Protein AF-0000000084468094 (afdb_homodimer)

pLDDT: mean 79.99, std 20.19, range [19.48, 97.88]

Nearest PDB structures (foldseek):
  4k6j-assembly2_B  TM=1.773E-01  e=1.301E+00  Homo sapiens
  2wh0-assembly2_D  TM=3.774E-01  e=9.631E+00  Homo sapiens
  3zyl-assembly1_A  TM=2.921E-01  e=5.005E+00  Rattus norvegicus
  4k6j-assembly2_B  TM=1.786E-01  e=8.596E-01  Homo sapiens
  3zyl-assembly1_B  TM=3.057E-01  e=5.508E+00  Rattus norvegicus

Structure (mmCIF, N/CA/C/O backbone):
data_AF-0000000084468094-model_v1
#
loop_
_entity.id
_entity.type
_entity.pdbx_description
1 polymer 'Transcription factor domain-containing protein'
#
loop_
_atom_site.group_PDB
_atom_site.id
_atom_site.type_symbol
_atom_site.label_atom_id
_atom_site.label_alt_id
_atom_site.label_comp_id
_atom_site.label_asym_id
_atom_site.label_entity_id
_atom_site.label_seq_id
_atom_site.pdbx_PDB_ins_code
_atom_site.Cartn_x
_atom_site.Cartn_y
_atom_site.Cartn_z
_atom_site.occupancy
_atom_site.B_iso_or_equiv
_atom_site.auth_seq_id
_atom_site.auth_comp_id
_atom_site.auth_asym_id
_atom_site.auth_atom_id
_atom_site.pdbx_PDB_model_num
ATOM 1 N N . MET A 1 1 ? 12.016 -6.793 53.281 1 19.95 1 MET A N 1
ATOM 2 C CA . MET A 1 1 ? 12.383 -5.473 53.781 1 19.95 1 MET A CA 1
ATOM 3 C C . MET A 1 1 ? 13.375 -4.785 52.844 1 19.95 1 MET A C 1
ATOM 5 O O . MET A 1 1 ? 14.57 -5.082 52.875 1 19.95 1 MET A O 1
ATOM 9 N N . PHE A 1 2 ? 13.125 -4.801 51.562 1 24.53 2 PHE A N 1
ATOM 10 C CA . PHE A 1 2 ? 13.961 -4.852 50.375 1 24.53 2 PHE A CA 1
ATOM 11 C C . PHE A 1 2 ? 14.703 -3.537 50.156 1 24.53 2 PHE A C 1
ATOM 13 O O . PHE A 1 2 ? 14.086 -2.469 50.156 1 24.53 2 PHE A O 1
ATOM 20 N N . GLU A 1 3 ? 15.898 -3.402 50.688 1 22.02 3 GLU A N 1
ATOM 21 C CA . GLU A 1 3 ? 16.781 -2.295 51 1 22.02 3 GLU A CA 1
ATOM 22 C C . GLU A 1 3 ? 17.156 -1.493 49.75 1 22.02 3 GLU A C 1
ATOM 24 O O . GLU A 1 3 ? 17.562 -2.064 48.75 1 22.02 3 GLU A O 1
ATOM 29 N N . LEU A 1 4 ? 16.625 -0.221 49.625 1 23.08 4 LEU A N 1
ATOM 30 C CA . LEU A 1 4 ? 16.484 0.855 48.656 1 23.08 4 LEU A CA 1
ATOM 31 C C . LEU A 1 4 ? 17.844 1.417 48.25 1 23.08 4 LEU A C 1
ATOM 33 O O . LEU A 1 4 ? 18.625 1.805 49.125 1 23.08 4 LEU A O 1
ATOM 37 N N . PRO A 1 5 ? 18.531 0.704 47.281 1 28.08 5 PRO A N 1
ATOM 38 C CA . PRO A 1 5 ? 19.969 1.027 47.281 1 28.08 5 PRO A CA 1
ATOM 39 C C . PRO A 1 5 ? 20.234 2.531 47.312 1 28.08 5 PRO A C 1
ATOM 41 O O . PRO A 1 5 ? 19.359 3.324 46.969 1 28.08 5 PRO A O 1
ATOM 44 N N . PRO A 1 6 ? 21.234 3.008 47.938 1 24.34 6 PRO A N 1
ATOM 45 C CA . PRO A 1 6 ? 21.5 4.371 48.406 1 24.34 6 PRO A CA 1
ATOM 46 C C . PRO A 1 6 ? 21.641 5.367 47.25 1 24.34 6 PRO A C 1
ATOM 48 O O . PRO A 1 6 ? 21.969 4.973 46.125 1 24.34 6 PRO A O 1
ATOM 51 N N . LYS A 1 7 ? 21.203 6.637 47.312 1 21.27 7 LYS A N 1
ATOM 52 C CA . LYS A 1 7 ? 21 7.887 46.562 1 21.27 7 LYS A CA 1
ATOM 53 C C . LYS A 1 7 ? 22.328 8.453 46.094 1 21.27 7 LYS A C 1
ATOM 55 O O . LYS A 1 7 ? 23.156 8.891 46.875 1 21.27 7 LYS A O 1
ATOM 60 N N . ARG A 1 8 ? 23.016 7.785 45.156 1 24.62 8 ARG A N 1
ATOM 61 C CA . ARG A 1 8 ? 24.359 8.328 44.938 1 24.62 8 ARG A CA 1
ATOM 62 C C . ARG A 1 8 ? 24.297 9.828 44.688 1 24.62 8 ARG A C 1
ATOM 64 O O . ARG A 1 8 ? 23.422 10.312 43.938 1 24.62 8 ARG A O 1
ATOM 71 N N . LYS A 1 9 ? 24.891 10.586 45.469 1 23.73 9 LYS A N 1
ATOM 72 C CA . LYS A 1 9 ? 24.938 12.039 45.594 1 23.73 9 LYS A CA 1
ATOM 73 C C . LYS A 1 9 ? 25.375 12.703 44.281 1 23.73 9 LYS A C 1
ATOM 75 O O . LYS A 1 9 ? 26.469 12.43 43.781 1 23.73 9 LYS A O 1
ATOM 80 N N . ARG A 1 10 ? 24.469 12.984 43.375 1 22.33 10 ARG A N 1
ATOM 81 C CA . ARG A 1 10 ? 24.656 13.664 42.094 1 22.33 10 ARG A CA 1
ATOM 82 C C . ARG A 1 10 ? 25.297 15.039 42.281 1 22.33 10 ARG A C 1
ATOM 84 O O . ARG A 1 10 ? 24.766 15.875 43.031 1 22.33 10 ARG A O 1
ATOM 91 N N . GLY A 1 11 ? 26.562 15.039 42.344 1 22.06 11 GLY A N 1
ATOM 92 C CA . GLY A 1 11 ? 27.25 16.297 42.562 1 22.06 11 GLY A CA 1
ATOM 93 C C . GLY A 1 11 ? 26.734 17.422 41.688 1 22.06 11 GLY A C 1
ATOM 94 O O . GLY A 1 11 ? 26.109 17.188 40.656 1 22.06 11 GLY A O 1
ATOM 95 N N . ARG A 1 12 ? 26.531 18.719 42.125 1 23.52 12 ARG A N 1
ATOM 96 C CA . ARG A 1 12 ? 25.938 20.016 41.812 1 23.52 12 ARG A CA 1
ATOM 97 C C . ARG A 1 12 ? 26.562 20.594 40.562 1 23.52 12 ARG A C 1
ATOM 99 O O . ARG A 1 12 ? 27.734 21 40.562 1 23.52 12 ARG A O 1
ATOM 106 N N . SER A 1 13 ? 26.641 19.906 39.5 1 21.83 13 SER A N 1
ATOM 107 C CA . SER A 1 13 ? 27.453 20.625 38.531 1 21.83 13 SER A CA 1
ATOM 108 C C . SER A 1 13 ? 26.906 22.031 38.281 1 21.83 13 SER A C 1
ATOM 110 O O . SER A 1 13 ? 25.688 22.234 38.344 1 21.83 13 SER A O 1
ATOM 112 N N . PRO A 1 14 ? 27.641 23.156 38.25 1 23.16 14 PRO A N 1
ATOM 113 C CA . PRO A 1 14 ? 27.328 24.578 38.188 1 23.16 14 PRO A CA 1
ATOM 114 C C . PRO A 1 14 ? 26.422 24.938 37.031 1 23.16 14 PRO A C 1
ATOM 116 O O . PRO A 1 14 ? 26.406 24.25 36 1 23.16 14 PRO A O 1
ATOM 119 N N . GLY A 1 15 ? 25.188 25.5 37.188 1 20.44 15 GLY A N 1
ATOM 120 C CA . GLY A 1 15 ? 23.953 25.891 36.5 1 20.44 15 GLY A CA 1
ATOM 121 C C . GLY A 1 15 ? 24.172 26.938 35.438 1 20.44 15 GLY A C 1
ATOM 122 O O . GLY A 1 15 ? 24.062 28.141 35.719 1 20.44 15 GLY A O 1
ATOM 123 N N . THR A 1 16 ? 25.234 26.812 34.5 1 22.48 16 THR A N 1
ATOM 124 C CA . THR A 1 16 ? 25.5 28.016 33.719 1 22.48 16 THR A CA 1
ATOM 125 C C . THR A 1 16 ? 24.25 28.422 32.938 1 22.48 16 THR A C 1
ATOM 127 O O . THR A 1 16 ? 23.656 27.625 32.219 1 22.48 16 THR A O 1
ATOM 130 N N . ASP A 1 17 ? 23.406 29.312 33.344 1 20.86 17 ASP A N 1
ATOM 131 C CA . ASP A 1 17 ? 22.172 30.016 33 1 20.86 17 ASP A CA 1
ATOM 132 C C . ASP A 1 17 ? 22.266 30.672 31.641 1 20.86 17 ASP A C 1
ATOM 134 O O . ASP A 1 17 ? 21.469 31.562 31.312 1 20.86 17 ASP A O 1
ATOM 138 N N . ALA A 1 18 ? 23.219 30.438 30.75 1 24.5 18 ALA A N 1
ATOM 139 C CA . ALA A 1 18 ? 23.281 31.469 29.719 1 24.5 18 ALA A CA 1
ATOM 140 C C . ALA A 1 18 ? 22.047 31.406 28.812 1 24.5 18 ALA A C 1
ATOM 142 O O . ALA A 1 18 ? 21.719 30.359 28.266 1 24.5 18 ALA A O 1
ATOM 143 N N . ARG A 1 19 ? 21.109 32.281 28.984 1 27.89 19 ARG A N 1
ATOM 144 C CA . ARG A 1 19 ? 19.859 32.625 28.328 1 27.89 19 ARG A CA 1
ATOM 145 C C . ARG A 1 19 ? 20.062 32.781 26.812 1 27.89 19 ARG A C 1
ATOM 147 O O . ARG A 1 19 ? 20.891 33.562 26.375 1 27.89 19 ARG A O 1
ATOM 154 N N . PRO A 1 20 ? 19.875 31.719 25.984 1 23.8 20 PRO A N 1
ATOM 155 C CA . PRO A 1 20 ? 20.266 31.906 24.578 1 23.8 20 PRO A CA 1
ATOM 156 C C . PRO A 1 20 ? 19.406 32.969 23.875 1 23.8 20 PRO A C 1
ATOM 158 O O . PRO A 1 20 ? 18.188 32.75 23.719 1 23.8 20 PRO A O 1
ATOM 161 N N . SER A 1 21 ? 19.531 34.281 24.031 1 23.2 21 SER A N 1
ATOM 162 C CA . SER A 1 21 ? 18.906 35.469 23.469 1 23.2 21 SER A CA 1
ATOM 163 C C . SER A 1 21 ? 18.906 35.438 21.938 1 23.2 21 SER A C 1
ATOM 165 O O . SER A 1 21 ? 18.484 36.406 21.281 1 23.2 21 SER A O 1
ATOM 167 N N . GLY A 1 22 ? 19.578 34.531 21.281 1 24.81 22 GLY A N 1
ATOM 168 C CA . GLY A 1 22 ? 20.047 34.781 19.922 1 24.81 22 GLY A CA 1
ATOM 169 C C . GLY A 1 22 ? 18.938 34.625 18.875 1 24.81 22 GLY A C 1
ATOM 170 O O . GLY A 1 22 ? 19.219 34.594 17.672 1 24.81 22 GLY A O 1
ATOM 171 N N . VAL A 1 23 ? 17.75 34.469 19.219 1 26.81 23 VAL A N 1
ATOM 172 C CA . VAL A 1 23 ? 16.781 34 18.234 1 26.81 23 VAL A CA 1
ATOM 173 C C . VAL A 1 23 ? 16.359 35.156 17.328 1 26.81 23 VAL A C 1
ATOM 175 O O . VAL A 1 23 ? 15.859 34.938 16.219 1 26.81 23 VAL A O 1
ATOM 178 N N . HIS A 1 24 ? 16.406 36.438 17.734 1 28.69 24 HIS A N 1
ATOM 179 C CA . HIS A 1 24 ? 15.844 37.562 17 1 28.69 24 HIS A CA 1
ATOM 180 C C . HIS A 1 24 ? 16.625 37.844 15.734 1 28.69 24 HIS A C 1
ATOM 182 O O . HIS A 1 24 ? 16.109 38.438 14.781 1 28.69 24 HIS A O 1
ATOM 188 N N . LYS A 1 25 ? 17.906 37.75 15.688 1 34.97 25 LYS A N 1
ATOM 189 C CA . LYS A 1 25 ? 18.844 38.219 14.688 1 34.97 25 LYS A CA 1
ATOM 190 C C . LYS A 1 25 ? 18.859 37.312 13.461 1 34.97 25 LYS A C 1
ATOM 192 O O . LYS A 1 25 ? 19.5 37.625 12.461 1 34.97 25 LYS A O 1
ATOM 197 N N . ARG A 1 26 ? 18.172 36.312 13.469 1 33.91 26 ARG A N 1
ATOM 198 C CA . ARG A 1 26 ? 18.375 35.312 12.453 1 33.91 26 ARG A CA 1
ATOM 199 C C . ARG A 1 26 ? 17.516 35.562 11.219 1 33.91 26 ARG A C 1
ATOM 201 O O . ARG A 1 26 ? 17.922 35.25 10.094 1 33.91 26 ARG A O 1
ATOM 208 N N . GLY A 1 27 ? 16.422 36.156 11.258 1 31.14 27 GLY A N 1
ATOM 209 C CA . GLY A 1 27 ? 15.633 36.531 10.094 1 31.14 27 GLY A CA 1
ATOM 210 C C . GLY A 1 27 ? 16.297 37.562 9.211 1 31.14 27 GLY A C 1
ATOM 211 O O . GLY A 1 27 ? 16.266 37.469 7.984 1 31.14 27 GLY A O 1
ATOM 212 N N . LYS A 1 28 ? 16.891 38.656 9.836 1 37.12 28 LYS A N 1
ATOM 213 C CA . LYS A 1 28 ? 17.578 39.75 9.125 1 37.12 28 LYS A CA 1
ATOM 214 C C . LYS A 1 28 ? 18.781 39.25 8.359 1 37.12 28 LYS A C 1
ATOM 216 O O . LYS A 1 28 ? 19.109 39.75 7.277 1 37.12 28 LYS A O 1
ATOM 221 N N . ARG A 1 29 ? 19.375 38.25 8.852 1 37.09 29 ARG A N 1
ATOM 222 C CA . ARG A 1 29 ? 20.578 37.719 8.227 1 37.09 29 ARG A CA 1
ATOM 223 C C . ARG A 1 29 ? 20.25 36.906 6.973 1 37.09 29 ARG A C 1
ATOM 225 O O . ARG A 1 29 ? 21.016 36.906 6.008 1 37.09 29 ARG A O 1
ATOM 232 N N . ILE A 1 30 ? 19.156 36.25 6.887 1 36.31 30 ILE A N 1
ATOM 233 C CA . ILE A 1 30 ? 18.734 35.531 5.688 1 36.31 30 ILE A CA 1
ATOM 234 C C . ILE A 1 30 ? 18.422 36.531 4.578 1 36.31 30 ILE A C 1
ATOM 236 O O . ILE A 1 30 ? 18.812 36.344 3.426 1 36.31 30 ILE A O 1
ATOM 240 N N . VAL A 1 31 ? 17.766 37.719 4.957 1 36.91 31 VAL A N 1
ATOM 241 C CA . VAL A 1 31 ? 17.5 38.75 3.98 1 36.91 31 VAL A CA 1
ATOM 242 C C . VAL A 1 31 ? 18.812 39.344 3.465 1 36.91 31 VAL A C 1
ATOM 244 O O . VAL A 1 31 ? 18.984 39.531 2.262 1 36.91 31 VAL A O 1
ATOM 247 N N . SER A 1 32 ? 19.734 39.656 4.406 1 37.19 32 SER A N 1
ATOM 248 C CA . SER A 1 32 ? 21.016 40.25 3.994 1 37.19 32 SER A CA 1
ATOM 249 C C . SER A 1 32 ? 21.797 39.281 3.1 1 37.19 32 SER A C 1
ATOM 251 O O . SER A 1 32 ? 22.438 39.719 2.139 1 37.19 32 SER A O 1
ATOM 253 N N . LEU A 1 33 ? 21.703 38.031 3.402 1 34.28 33 LEU A N 1
ATOM 254 C CA . LEU A 1 33 ? 22.438 37.062 2.578 1 34.28 33 LEU A CA 1
ATOM 255 C C . LEU A 1 33 ? 21.812 36.938 1.196 1 34.28 33 LEU A C 1
ATOM 257 O O . LEU A 1 33 ? 22.516 36.906 0.186 1 34.28 33 LEU A O 1
ATOM 261 N N . LEU A 1 34 ? 20.531 36.938 1.156 1 38.03 34 LEU A N 1
ATOM 262 C CA . LEU A 1 34 ? 19.875 36.938 -0.145 1 38.03 34 LEU A CA 1
ATOM 263 C C . LEU A 1 34 ? 20 38.281 -0.847 1 38.03 34 LEU A C 1
ATOM 265 O O . LEU A 1 34 ? 20.156 38.312 -2.068 1 38.03 34 LEU A O 1
ATOM 269 N N . ALA A 1 35 ? 20.062 39.5 -0.058 1 35.47 35 ALA A N 1
ATOM 270 C CA . ALA A 1 35 ? 20.25 40.812 -0.615 1 35.47 35 ALA A CA 1
ATOM 271 C C . ALA A 1 35 ? 21.641 41 -1.218 1 35.47 35 ALA A C 1
ATOM 273 O O . ALA A 1 35 ? 21.812 41.656 -2.23 1 35.47 35 ALA A O 1
ATOM 274 N N . THR A 1 36 ? 22.672 40.562 -0.579 1 36.19 36 THR A N 1
ATOM 275 C CA . THR A 1 36 ? 24.016 40.688 -1.148 1 36.19 36 THR A CA 1
ATOM 276 C C . THR A 1 36 ? 24.094 40.031 -2.516 1 36.19 36 THR A C 1
ATOM 278 O O . THR A 1 36 ? 24.891 40.438 -3.367 1 36.19 36 THR A O 1
ATOM 281 N N . LEU A 1 37 ? 23.297 39.031 -2.627 1 35 37 LEU A N 1
ATOM 282 C CA . LEU A 1 37 ? 23.359 38.344 -3.908 1 35 37 LEU A CA 1
ATOM 283 C C . LEU A 1 37 ? 22.562 39.094 -4.969 1 35 37 LEU A C 1
ATOM 285 O O . LEU A 1 37 ? 22.609 38.719 -6.152 1 35 37 LEU A O 1
ATOM 289 N N . GLN A 1 38 ? 21.719 40.062 -4.477 1 34.34 38 GLN A N 1
ATOM 290 C CA . GLN A 1 38 ? 20.891 40.812 -5.391 1 34.34 38 GLN A CA 1
ATOM 291 C C . GLN A 1 38 ? 21.734 41.75 -6.258 1 34.34 38 GLN A C 1
ATOM 293 O O . GLN A 1 38 ? 21.25 42.281 -7.254 1 34.34 38 GLN A O 1
ATOM 298 N N . ARG A 1 39 ? 22.812 42.25 -5.754 1 34.5 39 ARG A N 1
ATOM 299 C CA . ARG A 1 39 ? 23.344 43.406 -6.453 1 34.5 39 ARG A CA 1
ATOM 300 C C . ARG A 1 39 ? 23.828 43.031 -7.852 1 34.5 39 ARG A C 1
ATOM 302 O O . ARG A 1 39 ? 24.25 43.906 -8.617 1 34.5 39 ARG A O 1
ATOM 309 N N . ALA A 1 40 ? 24.125 41.719 -8.141 1 31.84 40 ALA A N 1
ATOM 310 C CA . ALA A 1 40 ? 24.781 41.875 -9.438 1 31.84 40 ALA A CA 1
ATOM 311 C C . ALA A 1 40 ? 23.781 42.344 -10.5 1 31.84 40 ALA A C 1
ATOM 313 O O . ALA A 1 40 ? 22.578 42.375 -10.258 1 31.84 40 ALA A O 1
ATOM 314 N N . ASP A 1 41 ? 23.891 41.875 -11.945 1 31.17 41 ASP A N 1
ATOM 315 C CA . ASP A 1 41 ? 23.578 42.469 -13.234 1 31.17 41 ASP A CA 1
ATOM 316 C C . ASP A 1 41 ? 22.094 42.344 -13.555 1 31.17 41 ASP A C 1
ATOM 318 O O . ASP A 1 41 ? 21.594 41.25 -13.844 1 31.17 41 ASP A O 1
ATOM 322 N N . GLU A 1 42 ? 21.219 43.094 -12.844 1 33.31 42 GLU A N 1
ATOM 323 C CA . GLU A 1 42 ? 19.828 43.25 -13.25 1 33.31 42 GLU A CA 1
ATOM 324 C C . GLU A 1 42 ? 19.719 43.688 -14.703 1 33.31 42 GLU A C 1
ATOM 326 O O . GLU A 1 42 ? 20.094 44.812 -15.039 1 33.31 42 GLU A O 1
ATOM 331 N N . PRO A 1 43 ? 19.875 42.906 -15.82 1 33.12 43 PRO A N 1
ATOM 332 C CA . PRO A 1 43 ? 19.578 43.594 -17.078 1 33.12 43 PRO A CA 1
ATOM 333 C C . PRO A 1 43 ? 18.172 44.188 -17.078 1 33.12 43 PRO A C 1
ATOM 335 O O . PRO A 1 43 ? 17.266 43.688 -16.422 1 33.12 43 PRO A O 1
ATOM 338 N N . GLU A 1 44 ? 17.859 45.531 -17.297 1 30.95 44 GLU A N 1
ATOM 339 C CA . GLU A 1 44 ? 16.766 46.469 -17.375 1 30.95 44 GLU A CA 1
ATOM 340 C C . GLU A 1 44 ? 15.641 45.969 -18.266 1 30.95 44 GLU A C 1
ATOM 342 O O . GLU A 1 44 ? 14.547 46.531 -18.297 1 30.95 44 GLU A O 1
ATOM 347 N N . ASP A 1 45 ? 15.906 45.5 -19.594 1 33.16 45 ASP A N 1
ATOM 348 C CA . ASP A 1 45 ? 14.922 45.719 -20.656 1 33.16 45 ASP A CA 1
ATOM 349 C C . ASP A 1 45 ? 13.594 45.031 -20.328 1 33.16 45 ASP A C 1
ATOM 351 O O . ASP A 1 45 ? 13.562 44.094 -19.562 1 33.16 45 ASP A O 1
ATOM 355 N N . ASP A 1 46 ? 12.391 45.594 -20.875 1 33.88 46 ASP A N 1
ATOM 356 C CA . ASP A 1 46 ? 10.938 45.469 -20.922 1 33.88 46 ASP A CA 1
ATOM 357 C C . ASP A 1 46 ? 10.516 44.031 -21.062 1 33.88 46 ASP A C 1
ATOM 359 O O . ASP A 1 46 ? 9.344 43.719 -21.328 1 33.88 46 ASP A O 1
ATOM 363 N N . ALA A 1 47 ? 11.359 43.25 -21.891 1 35.09 47 ALA A N 1
ATOM 364 C CA . ALA A 1 47 ? 10.867 41.969 -22.391 1 35.09 47 ALA A CA 1
ATOM 365 C C . ALA A 1 47 ? 10.32 41.094 -21.266 1 35.09 47 ALA A C 1
ATOM 367 O O . ALA A 1 47 ? 10.695 41.281 -20.109 1 35.09 47 ALA A O 1
ATOM 368 N N . GLN A 1 48 ? 9.328 40.094 -21.641 1 39.25 48 GLN A N 1
ATOM 369 C CA . GLN A 1 48 ? 8.625 39.031 -20.906 1 39.25 48 GLN A CA 1
ATOM 370 C C . GLN A 1 48 ? 9.531 38.406 -19.844 1 39.25 48 GLN A C 1
ATOM 372 O O . GLN A 1 48 ? 10.57 37.844 -20.172 1 39.25 48 GLN A O 1
ATOM 377 N N . ALA A 1 49 ? 9.797 38.969 -18.797 1 44.28 49 ALA A N 1
ATOM 378 C CA . ALA A 1 49 ? 10.641 38.531 -17.688 1 44.28 49 ALA A CA 1
ATOM 379 C C . ALA A 1 49 ? 10.773 37 -17.656 1 44.28 49 ALA A C 1
ATOM 381 O O . ALA A 1 49 ? 9.781 36.281 -17.75 1 44.28 49 ALA A O 1
ATOM 382 N N . PRO A 1 50 ? 11.75 36.375 -18.125 1 55.5 50 PRO A N 1
ATOM 383 C CA . PRO A 1 50 ? 12 34.938 -18.281 1 55.5 50 PRO A CA 1
ATOM 384 C C . PRO A 1 50 ? 11.508 34.156 -17.078 1 55.5 50 PRO A C 1
ATOM 386 O O . PRO A 1 50 ? 11.648 34.594 -15.93 1 55.5 50 PRO A O 1
ATOM 389 N N . ALA A 1 51 ? 10.352 33.344 -17.188 1 77.38 51 ALA A N 1
ATOM 390 C CA . ALA A 1 51 ? 9.742 32.375 -16.281 1 77.38 51 ALA A CA 1
ATOM 391 C C . ALA A 1 51 ? 10.812 31.531 -15.578 1 77.38 51 ALA A C 1
ATOM 393 O O . ALA A 1 51 ? 11.43 30.656 -16.203 1 77.38 51 ALA A O 1
ATOM 394 N N . LEU A 1 52 ? 11.258 32.094 -14.375 1 88.19 52 LEU A N 1
ATOM 395 C CA . LEU A 1 52 ? 12.219 31.328 -13.594 1 88.19 52 LEU A CA 1
ATOM 396 C C . LEU A 1 52 ? 11.672 29.938 -13.297 1 88.19 52 LEU A C 1
ATOM 398 O O . LEU A 1 52 ? 10.523 29.781 -12.875 1 88.19 52 LEU A O 1
ATOM 402 N N . LEU A 1 53 ? 12.484 28.984 -13.688 1 92.81 53 LEU A N 1
ATOM 403 C CA . LEU A 1 53 ? 12.164 27.578 -13.414 1 92.81 53 LEU A CA 1
ATOM 404 C C . LEU A 1 53 ? 10.836 27.188 -14.062 1 92.81 53 LEU A C 1
ATOM 406 O O . LEU A 1 53 ? 10.078 26.391 -13.5 1 92.81 53 LEU A O 1
ATOM 410 N N . GLY A 1 54 ? 10.445 27.906 -15.102 1 90.19 54 GLY A N 1
ATOM 411 C CA . GLY A 1 54 ? 9.258 27.578 -15.867 1 90.19 54 GLY A CA 1
ATOM 412 C C . GLY A 1 54 ? 7.973 28.094 -15.242 1 90.19 54 GLY A C 1
ATOM 413 O O . GLY A 1 54 ? 6.879 27.656 -15.594 1 90.19 54 GLY A O 1
ATOM 414 N N . VAL A 1 55 ? 8.047 28.953 -14.25 1 93.25 55 VAL A N 1
ATOM 415 C CA . VAL A 1 55 ? 6.875 29.484 -13.562 1 93.25 55 VAL A CA 1
ATOM 416 C C . VAL A 1 55 ? 6.621 30.922 -14 1 93.25 55 VAL A C 1
ATOM 418 O O . VAL A 1 55 ? 7.434 31.812 -13.727 1 93.25 55 VAL A O 1
ATOM 421 N N . PRO A 1 56 ? 5.504 31.078 -14.617 1 88.31 56 PRO A N 1
ATOM 422 C CA . PRO A 1 56 ? 5.191 32.469 -15.016 1 88.31 56 PRO A CA 1
ATOM 423 C C . PRO A 1 56 ? 5.121 33.406 -13.828 1 88.31 56 PRO A C 1
ATOM 425 O O . PRO A 1 56 ? 4.473 33.125 -12.82 1 88.31 56 PRO A O 1
ATOM 428 N N . GLY A 1 57 ? 5.848 34.5 -13.891 1 85.62 57 GLY A N 1
ATOM 429 C CA . GLY A 1 57 ? 5.77 35.531 -12.859 1 85.62 57 GLY A CA 1
ATOM 430 C C . GLY A 1 57 ? 6.789 35.344 -11.75 1 85.62 57 GLY A C 1
ATOM 431 O O . GLY A 1 57 ? 6.949 36.219 -10.891 1 85.62 57 GLY A O 1
ATOM 432 N N . LEU A 1 58 ? 7.461 34.219 -11.805 1 91 58 LEU A N 1
ATOM 433 C CA . LEU A 1 58 ? 8.438 33.969 -10.75 1 91 58 LEU A CA 1
ATOM 434 C C . LEU A 1 58 ? 9.758 34.656 -11.062 1 91 58 LEU A C 1
ATOM 436 O O . LEU A 1 58 ? 10.344 34.438 -12.125 1 91 58 LEU A O 1
ATOM 440 N N . THR A 1 59 ? 10.109 35.531 -10.195 1 88.94 59 THR A N 1
ATOM 441 C CA . THR A 1 59 ? 11.414 36.188 -10.266 1 88.94 59 THR A CA 1
ATOM 442 C C . THR A 1 59 ? 12.312 35.688 -9.133 1 88.94 59 THR A C 1
ATOM 444 O O . THR A 1 59 ? 11.867 35 -8.234 1 88.94 59 THR A O 1
ATOM 447 N N . ARG A 1 60 ? 13.594 36.031 -9.258 1 88.88 60 ARG A N 1
ATOM 448 C CA . ARG A 1 60 ? 14.523 35.656 -8.203 1 88.88 60 ARG A CA 1
ATOM 449 C C . ARG A 1 60 ? 14.125 36.281 -6.867 1 88.88 60 ARG A C 1
ATOM 451 O O . ARG A 1 60 ? 14.164 35.625 -5.828 1 88.88 60 ARG A O 1
ATOM 458 N N . GLN A 1 61 ? 13.703 37.469 -6.914 1 86.94 61 GLN A N 1
ATOM 459 C CA . GLN A 1 61 ? 13.281 38.156 -5.711 1 86.94 61 GLN A CA 1
ATOM 460 C C . GLN A 1 61 ? 12.023 37.531 -5.117 1 86.94 61 GLN A C 1
ATOM 462 O O . GLN A 1 61 ? 11.922 37.375 -3.898 1 86.94 61 GLN A O 1
ATOM 467 N N . ALA A 1 62 ? 11.172 37.188 -5.992 1 89.38 62 ALA A N 1
ATOM 468 C CA . ALA A 1 62 ? 9.945 36.562 -5.527 1 89.38 62 ALA A CA 1
ATOM 469 C C . ALA A 1 62 ? 10.234 35.188 -4.891 1 89.38 62 ALA A C 1
ATOM 471 O O . ALA A 1 62 ? 9.648 34.844 -3.863 1 89.38 62 ALA A O 1
ATOM 472 N N . LEU A 1 63 ? 11.125 34.469 -5.535 1 92.25 63 LEU A N 1
ATOM 473 C CA . LEU A 1 63 ? 11.5 33.156 -4.992 1 92.25 63 LEU A CA 1
ATOM 474 C C . LEU A 1 63 ? 12.109 33.312 -3.605 1 92.25 63 LEU A C 1
ATOM 476 O O . LEU A 1 63 ? 11.711 32.594 -2.668 1 92.25 63 LEU A O 1
ATOM 480 N N . ASP A 1 64 ? 13.023 34.219 -3.475 1 88.81 64 ASP A N 1
ATOM 481 C CA . ASP A 1 64 ? 13.656 34.438 -2.182 1 88.81 64 ASP A CA 1
ATOM 482 C C . ASP A 1 64 ? 12.625 34.875 -1.141 1 88.81 64 ASP A C 1
ATOM 484 O O . ASP A 1 64 ? 12.672 34.438 0.008 1 88.81 64 ASP A O 1
ATOM 488 N N . GLY A 1 65 ? 11.758 35.719 -1.574 1 87.56 65 GLY A N 1
ATOM 489 C CA . GLY A 1 65 ? 10.695 36.188 -0.682 1 87.56 65 GLY A CA 1
ATOM 490 C C . GLY A 1 65 ? 9.805 35.031 -0.208 1 87.56 65 GLY A C 1
ATOM 491 O O . GLY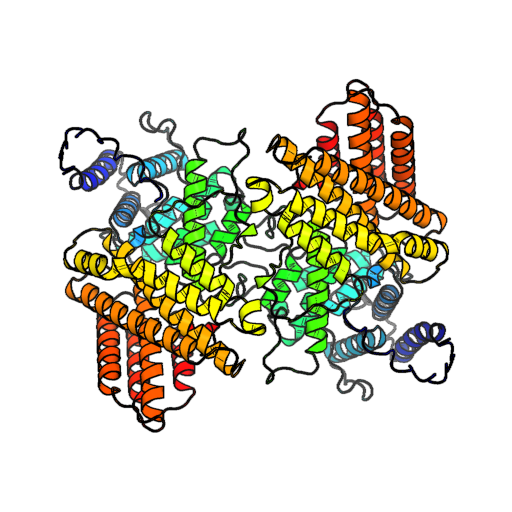 A 1 65 ? 9.438 34.969 0.968 1 87.56 65 GLY A O 1
ATOM 492 N N . CYS A 1 66 ? 9.5 34.156 -1.123 1 88.44 66 CYS A N 1
ATOM 493 C CA . CYS A 1 66 ? 8.664 33 -0.782 1 88.44 66 CYS A CA 1
ATOM 494 C C . CYS A 1 66 ? 9.375 32.062 0.195 1 88.44 66 CYS A C 1
ATOM 496 O O . CYS A 1 66 ? 8.766 31.578 1.137 1 88.44 66 CYS A O 1
ATOM 498 N N . VAL A 1 67 ? 10.633 31.891 -0.024 1 87.69 67 VAL A N 1
ATOM 499 C CA . VAL A 1 67 ? 11.414 31 0.835 1 87.69 67 VAL A CA 1
ATOM 500 C C . VAL A 1 67 ? 11.477 31.578 2.248 1 87.69 67 VAL A C 1
ATOM 502 O O . VAL A 1 67 ? 11.273 30.844 3.229 1 87.69 67 VAL A O 1
ATOM 505 N N . VAL A 1 68 ? 11.641 32.844 2.336 1 83.5 68 VAL A N 1
ATOM 506 C CA . VAL A 1 68 ? 11.711 33.5 3.631 1 83.5 68 VAL A CA 1
ATOM 507 C C . VAL A 1 68 ? 10.352 33.406 4.328 1 83.5 68 VAL A C 1
ATOM 509 O O . VAL A 1 68 ? 10.281 33.125 5.527 1 83.5 68 VAL A O 1
ATOM 512 N N . ALA A 1 69 ? 9.375 33.625 3.527 1 81.75 69 ALA A N 1
ATOM 513 C CA . ALA A 1 69 ? 8.031 33.562 4.086 1 81.75 69 ALA A CA 1
ATOM 514 C C . ALA A 1 69 ? 7.699 32.156 4.598 1 81.75 69 ALA A C 1
ATOM 516 O O . ALA A 1 69 ? 7.02 32 5.617 1 81.75 69 ALA A O 1
ATOM 517 N N . PHE A 1 70 ? 8.164 31.203 3.922 1 83.5 70 PHE A N 1
ATOM 518 C CA . PHE A 1 70 ? 7.922 29.828 4.336 1 83.5 70 PHE A CA 1
ATOM 519 C C . PHE A 1 70 ? 8.547 29.547 5.695 1 83.5 70 PHE A C 1
ATOM 521 O O . PHE A 1 70 ? 7.891 29.016 6.594 1 83.5 70 PHE A O 1
ATOM 528 N N . PHE A 1 71 ? 9.773 29.922 5.879 1 80 71 PHE A N 1
ATOM 529 C CA . PHE A 1 71 ? 10.492 29.594 7.105 1 80 71 PHE A CA 1
ATOM 530 C C . PHE A 1 71 ? 10.055 30.516 8.242 1 80 71 PHE A C 1
ATOM 532 O O . PHE A 1 71 ? 10.266 30.188 9.414 1 80 71 PHE A O 1
ATOM 539 N N . GLY A 1 72 ? 9.469 31.578 7.812 1 70 72 GLY A N 1
ATOM 540 C CA . GLY A 1 72 ? 8.922 32.469 8.82 1 70 72 GLY A CA 1
ATOM 541 C C . GLY A 1 72 ? 7.457 32.25 9.109 1 70 72 GLY A C 1
ATOM 542 O O . GLY A 1 72 ? 6.887 32.844 10.016 1 70 72 GLY A O 1
ATOM 543 N N . GLY A 1 73 ? 6.855 31.344 8.203 1 63.84 73 GLY A N 1
ATOM 544 C CA . GLY A 1 73 ? 5.414 31.172 8.273 1 63.84 73 GLY A CA 1
ATOM 545 C C . GLY A 1 73 ? 4.996 29.906 8.992 1 63.84 73 GLY A C 1
ATOM 546 O O . GLY A 1 73 ? 5.82 29.234 9.617 1 63.84 73 GLY A O 1
ATOM 547 N N . PRO A 1 74 ? 3.684 29.766 8.945 1 54.62 74 PRO A N 1
ATOM 548 C CA . PRO A 1 74 ? 3.053 28.672 9.695 1 54.62 74 PRO A CA 1
ATOM 549 C C . PRO A 1 74 ? 3.277 27.312 9.055 1 54.62 74 PRO A C 1
ATOM 551 O O . PRO A 1 74 ? 3.01 26.281 9.68 1 54.62 74 PRO A O 1
ATOM 554 N N . HIS A 1 75 ? 3.637 27.266 7.82 1 52.81 75 HIS A N 1
ATOM 555 C CA . HIS A 1 75 ? 3.68 26 7.113 1 52.81 75 HIS A CA 1
ATOM 556 C C . HIS A 1 75 ? 4.773 25.094 7.672 1 52.81 75 HIS A C 1
ATOM 558 O O . HIS A 1 75 ? 4.922 23.953 7.238 1 52.81 75 HIS A O 1
ATOM 564 N N . HIS A 1 76 ? 5.422 25.578 8.734 1 49.31 76 HIS A N 1
ATOM 565 C CA . HIS A 1 76 ? 6.582 24.891 9.281 1 49.31 76 HIS A CA 1
ATOM 566 C C . HIS A 1 76 ? 6.172 23.594 9.969 1 49.31 76 HIS A C 1
ATOM 568 O O . HIS A 1 76 ? 7.023 22.859 10.484 1 49.31 76 HIS A O 1
ATOM 574 N N . THR A 1 77 ? 4.863 23.531 10.141 1 49.69 77 THR A N 1
ATOM 575 C CA . THR A 1 77 ? 4.551 22.281 10.836 1 49.69 77 THR A CA 1
ATOM 576 C C . THR A 1 77 ? 5.246 21.094 10.172 1 49.69 77 THR A C 1
ATOM 578 O O . THR A 1 77 ? 5.484 20.078 10.805 1 49.69 77 THR A O 1
ATOM 581 N N . LEU A 1 78 ? 5.406 21.312 8.852 1 55.41 78 LEU A N 1
ATOM 582 C CA . LEU A 1 78 ? 6.09 20.266 8.094 1 55.41 78 LEU A CA 1
ATOM 583 C C . LEU A 1 78 ? 7.578 20.578 7.957 1 55.41 78 LEU A C 1
ATOM 585 O O . LEU A 1 78 ? 7.984 21.281 7.023 1 55.41 78 LEU A O 1
ATOM 589 N N . ARG A 1 79 ? 8.156 20.766 9.164 1 59.41 79 ARG A N 1
ATOM 590 C CA . ARG A 1 79 ? 9.531 21.266 9.133 1 59.41 79 ARG A CA 1
ATOM 591 C C . ARG A 1 79 ? 10.359 20.5 8.102 1 59.41 79 ARG A C 1
ATOM 593 O O . ARG A 1 79 ? 10.273 19.281 8.008 1 59.41 79 ARG A O 1
ATOM 600 N N . LEU A 1 80 ? 10.711 21.328 7.156 1 68.5 80 LEU A N 1
ATOM 601 C CA . LEU A 1 80 ? 11.742 20.797 6.27 1 68.5 80 LEU A CA 1
ATOM 602 C C . LEU A 1 80 ? 12.844 20.109 7.062 1 68.5 80 LEU A C 1
ATOM 604 O O . LEU A 1 80 ? 13.109 20.469 8.211 1 68.5 80 LEU A O 1
ATOM 608 N N . SER A 1 81 ? 13.32 19.156 6.492 1 74.06 81 SER A N 1
ATOM 609 C CA . SER A 1 81 ? 14.383 18.375 7.105 1 74.06 81 SER A CA 1
ATOM 610 C C . SER A 1 81 ? 15.633 19.219 7.34 1 74.06 81 SER A C 1
ATOM 612 O O . SER A 1 81 ? 16.484 18.844 8.148 1 74.06 81 SER A O 1
ATOM 614 N N . GLN A 1 82 ? 15.633 20.422 6.625 1 81.38 82 GLN A N 1
ATOM 615 C CA . GLN A 1 82 ? 16.812 21.25 6.738 1 81.38 82 GLN A CA 1
ATOM 616 C C . GLN A 1 82 ? 16.453 22.656 7.227 1 81.38 82 GLN A C 1
ATOM 618 O O . GLN A 1 82 ? 15.359 23.141 6.969 1 81.38 82 GLN A O 1
ATOM 623 N N . PRO A 1 83 ? 17.438 23.188 7.914 1 82.5 83 PRO A N 1
ATOM 624 C CA . PRO A 1 83 ? 17.203 24.578 8.328 1 82.5 83 PRO A CA 1
ATOM 625 C C . PRO A 1 83 ? 17.203 25.547 7.156 1 82.5 83 PRO A C 1
ATOM 627 O O . PRO A 1 83 ? 17.641 25.203 6.059 1 82.5 83 PRO A O 1
ATOM 630 N N . ALA A 1 84 ? 16.734 26.75 7.449 1 85.19 84 ALA A N 1
ATOM 631 C CA . ALA A 1 84 ? 16.516 27.766 6.422 1 85.19 84 ALA A CA 1
ATOM 632 C C . ALA A 1 84 ? 17.828 28.125 5.723 1 85.19 84 ALA A C 1
ATOM 634 O O . ALA A 1 84 ? 17.859 28.297 4.5 1 85.19 84 ALA A O 1
ATOM 635 N N . ASP A 1 85 ? 18.859 28.219 6.473 1 85.88 85 ASP A N 1
ATOM 636 C CA . ASP A 1 85 ? 20.125 28.656 5.914 1 85.88 85 ASP A CA 1
ATOM 637 C C . ASP A 1 85 ? 20.703 27.625 4.945 1 85.88 85 ASP A C 1
ATOM 639 O O . ASP A 1 85 ? 21.172 27.984 3.867 1 85.88 85 ASP A O 1
ATOM 643 N N . ILE A 1 86 ? 20.656 26.406 5.332 1 88 86 ILE A N 1
ATOM 644 C CA . ILE A 1 86 ? 21.172 25.344 4.48 1 88 86 ILE A CA 1
ATOM 645 C C . ILE A 1 86 ? 20.312 25.25 3.213 1 88 86 ILE A C 1
ATOM 647 O O . ILE A 1 86 ? 20.844 25.125 2.107 1 88 86 ILE A O 1
ATOM 651 N N . PHE A 1 87 ? 19.062 25.328 3.32 1 92 87 PHE A N 1
ATOM 652 C CA . PHE A 1 87 ? 18.172 25.219 2.174 1 92 87 PHE A CA 1
ATOM 653 C C . PHE A 1 87 ? 18.422 26.375 1.196 1 92 87 PHE A C 1
ATOM 655 O O . PHE A 1 87 ? 18.484 26.156 -0.016 1 92 87 PHE A O 1
ATOM 662 N N . ALA A 1 88 ? 18.547 27.516 1.799 1 90.44 88 ALA A N 1
ATOM 663 C CA . ALA A 1 88 ? 18.781 28.688 0.949 1 90.44 88 ALA A CA 1
ATOM 664 C C . ALA A 1 88 ? 20.078 28.516 0.144 1 90.44 88 ALA A C 1
ATOM 666 O O . ALA A 1 88 ? 20.125 28.891 -1.03 1 90.44 88 ALA A O 1
ATOM 667 N N . ARG A 1 89 ? 21.047 28.016 0.761 1 92.62 89 ARG A N 1
ATOM 668 C CA . ARG A 1 89 ? 22.297 27.781 0.06 1 92.62 89 ARG A CA 1
ATOM 669 C C . ARG A 1 89 ? 22.141 26.734 -1.036 1 92.62 89 ARG A C 1
ATOM 671 O O . ARG A 1 89 ? 22.672 26.891 -2.135 1 92.62 89 ARG A O 1
ATOM 678 N N . ARG A 1 90 ? 21.375 25.719 -0.76 1 93.69 90 ARG A N 1
ATOM 679 C CA . ARG A 1 90 ? 21.125 24.688 -1.758 1 93.69 90 ARG A CA 1
ATOM 680 C C . ARG A 1 90 ? 20.391 25.266 -2.965 1 93.69 90 ARG A C 1
ATOM 682 O O . ARG A 1 90 ? 20.688 24.906 -4.105 1 93.69 90 ARG A O 1
ATOM 689 N N . VAL A 1 91 ? 19.422 26.094 -2.674 1 95.06 91 VAL A N 1
ATOM 690 C CA . VAL A 1 91 ? 18.656 26.703 -3.75 1 95.06 91 VAL A CA 1
ATOM 691 C C . VAL A 1 91 ? 19.578 27.578 -4.602 1 95.06 91 VAL A C 1
ATOM 693 O O . VAL A 1 91 ? 19.484 27.578 -5.832 1 95.06 91 VAL A O 1
ATOM 696 N N . ARG A 1 92 ? 20.484 28.234 -3.988 1 93.69 92 ARG A N 1
ATOM 697 C CA . ARG A 1 92 ? 21.422 29.078 -4.715 1 93.69 92 ARG A CA 1
ATOM 698 C C . ARG A 1 92 ? 22.312 28.25 -5.641 1 93.69 92 ARG A C 1
ATOM 700 O O . ARG A 1 92 ? 22.531 28.625 -6.797 1 93.69 92 ARG A O 1
ATOM 707 N N . VAL A 1 93 ? 22.766 27.266 -5.102 1 94.62 93 VAL A N 1
ATOM 708 C CA . VAL A 1 93 ? 23.594 26.375 -5.922 1 94.62 93 VAL A CA 1
ATOM 709 C C . VAL A 1 93 ? 22.797 25.906 -7.129 1 94.62 93 VAL A C 1
ATOM 711 O O . VAL A 1 93 ? 23.281 25.922 -8.258 1 94.62 93 VAL A O 1
ATOM 714 N N . MET A 1 94 ? 21.562 25.469 -6.91 1 94.62 94 MET A N 1
ATOM 715 C CA . MET A 1 94 ? 20.703 24.984 -7.988 1 94.62 94 MET A CA 1
ATOM 716 C C . MET A 1 94 ? 20.516 26.062 -9.047 1 94.62 94 MET A C 1
ATOM 718 O O . MET A 1 94 ? 20.547 25.781 -10.25 1 94.62 94 MET A O 1
ATOM 722 N N . LEU A 1 95 ? 20.391 27.312 -8.633 1 93.25 95 LEU A N 1
ATOM 723 C CA . LEU A 1 95 ? 20.172 28.406 -9.562 1 93.25 95 LEU A CA 1
ATOM 724 C C . LEU A 1 95 ? 21.422 28.672 -10.398 1 93.25 95 LEU A C 1
ATOM 726 O O . LEU A 1 95 ? 21.328 28.938 -11.602 1 93.25 95 LEU A O 1
ATOM 730 N N . TYR A 1 96 ? 22.547 28.641 -9.75 1 92 96 TYR A N 1
ATOM 731 C CA . TYR A 1 96 ? 23.797 28.797 -10.492 1 92 96 TYR A CA 1
ATOM 732 C C . TYR A 1 96 ? 23.969 27.688 -11.516 1 92 96 TYR A C 1
ATOM 734 O O . TYR A 1 96 ? 24.281 27.953 -12.68 1 92 96 TYR A O 1
ATOM 742 N N . GLU A 1 97 ? 23.656 26.5 -11.094 1 90.81 97 GLU A N 1
ATOM 743 C CA . GLU A 1 97 ? 23.812 25.359 -11.984 1 90.81 97 GLU A CA 1
ATOM 744 C C . GLU A 1 97 ? 22.828 25.422 -13.141 1 90.81 97 GLU A C 1
ATOM 746 O O . GLU A 1 97 ? 23.188 25.141 -14.289 1 90.81 97 GLU A O 1
ATOM 751 N N . THR A 1 98 ? 21.609 25.688 -12.836 1 87.81 98 THR A N 1
ATOM 752 C CA . THR A 1 98 ? 20.578 25.766 -13.852 1 87.81 98 THR A CA 1
ATOM 753 C C . THR A 1 98 ? 20.891 26.844 -14.875 1 87.81 98 THR A C 1
ATOM 755 O O . THR A 1 98 ? 20.578 26.703 -16.062 1 87.81 98 THR A O 1
ATOM 758 N N . ALA A 1 99 ? 21.547 27.906 -14.422 1 86.25 99 ALA A N 1
ATOM 759 C CA . ALA A 1 99 ? 21.906 29.016 -15.297 1 86.25 99 ALA A CA 1
ATOM 760 C C . ALA A 1 99 ? 23.219 28.734 -16.016 1 86.25 99 ALA A C 1
ATOM 762 O O . ALA A 1 99 ? 23.641 29.516 -16.875 1 86.25 99 ALA A O 1
ATOM 763 N N . GLY A 1 100 ? 23.922 27.703 -15.68 1 87.62 100 GLY A N 1
ATOM 764 C CA . GLY A 1 100 ? 25.203 27.375 -16.281 1 87.62 100 GLY A CA 1
ATOM 765 C C . GLY A 1 100 ? 26.328 28.25 -15.773 1 87.62 100 GLY A C 1
ATOM 766 O O . GLY A 1 100 ? 27.312 28.484 -16.484 1 87.62 100 GLY A O 1
ATOM 767 N N . LEU A 1 101 ? 26.156 28.766 -14.648 1 90.69 101 LEU A N 1
ATOM 768 C CA . LEU A 1 101 ? 27.156 29.656 -14.062 1 90.69 101 LEU A CA 1
ATOM 769 C C . LEU A 1 101 ? 28.047 28.891 -13.094 1 90.69 101 LEU A C 1
ATOM 771 O O . LEU A 1 101 ? 27.672 27.828 -12.602 1 90.69 101 LEU A O 1
ATOM 775 N N . GLU A 1 102 ? 29.188 29.438 -12.859 1 91.06 102 GLU A N 1
ATOM 776 C CA . GLU A 1 102 ? 30.109 28.844 -11.891 1 91.06 102 GLU A CA 1
ATOM 777 C C . GLU A 1 102 ? 29.625 29.062 -10.461 1 91.06 102 GLU A C 1
ATOM 779 O O . GLU A 1 102 ? 29.219 30.172 -10.102 1 91.06 102 GLU A O 1
ATOM 784 N N . VAL A 1 103 ? 29.656 28.016 -9.719 1 91.88 103 VAL A N 1
ATOM 785 C CA . VAL A 1 103 ? 29.234 28.078 -8.32 1 91.88 103 VAL A CA 1
ATOM 786 C C . VAL A 1 103 ? 30.297 28.781 -7.488 1 91.88 103 VAL A C 1
ATOM 788 O O . VAL A 1 103 ? 31.469 28.422 -7.543 1 91.88 103 VAL A O 1
ATOM 791 N N . PRO A 1 104 ? 29.844 29.75 -6.816 1 91.88 104 PRO A N 1
ATOM 792 C CA . PRO A 1 104 ? 30.797 30.469 -5.965 1 91.88 104 PRO A CA 1
ATOM 793 C C . PRO A 1 104 ? 31.5 29.547 -4.973 1 91.88 104 PRO A C 1
ATOM 795 O O . PRO A 1 104 ? 30.953 28.531 -4.555 1 91.88 104 PRO A O 1
ATOM 798 N N . LYS A 1 105 ? 32.688 29.922 -4.484 1 90.5 105 LYS A N 1
ATOM 799 C CA . LYS A 1 105 ? 33.531 29.109 -3.621 1 90.5 105 LYS A CA 1
ATOM 800 C C . LYS A 1 105 ? 32.875 28.859 -2.268 1 90.5 105 LYS A C 1
ATOM 802 O O . LYS A 1 105 ? 33.094 27.812 -1.66 1 90.5 105 LYS A O 1
ATOM 807 N N . ASP A 1 106 ? 32.062 29.812 -1.806 1 89.5 106 ASP A N 1
ATOM 808 C CA . ASP A 1 106 ? 31.422 29.688 -0.497 1 89.5 106 ASP A CA 1
ATOM 809 C C . ASP A 1 106 ? 30.312 28.641 -0.521 1 89.5 106 ASP A C 1
ATOM 811 O O . ASP A 1 106 ? 29.812 28.219 0.53 1 89.5 106 ASP A O 1
ATOM 815 N N . LEU A 1 107 ? 29.984 28.172 -1.715 1 91.06 107 LEU A N 1
ATOM 816 C CA . LEU A 1 107 ? 28.891 27.203 -1.857 1 91.06 107 LEU A CA 1
ATOM 817 C C . LEU A 1 107 ? 29.438 25.859 -2.316 1 91.06 107 LEU A C 1
ATOM 819 O O . LEU A 1 107 ? 28.672 24.938 -2.609 1 91.06 107 LEU A O 1
ATOM 823 N N . THR A 1 108 ? 30.797 25.781 -2.346 1 86.69 108 THR A N 1
ATOM 824 C CA . THR A 1 108 ? 31.391 24.531 -2.816 1 86.69 108 THR A CA 1
ATOM 825 C C . THR A 1 108 ? 31.094 23.391 -1.854 1 86.69 108 THR A C 1
ATOM 827 O O . THR A 1 108 ? 31.188 23.562 -0.636 1 86.69 108 THR A O 1
ATOM 830 N N . GLY A 1 109 ? 30.672 22.297 -2.322 1 85 109 GLY A N 1
ATOM 831 C CA . GLY A 1 109 ? 30.391 21.109 -1.518 1 85 109 GLY A CA 1
ATOM 832 C C . GLY A 1 109 ? 28.938 21 -1.101 1 85 109 GLY A C 1
ATOM 833 O O . GLY A 1 109 ? 28.531 19.984 -0.516 1 85 109 GLY A O 1
ATOM 834 N N . ILE A 1 110 ? 28.188 22.109 -1.364 1 88.69 110 ILE A N 1
ATOM 835 C CA . ILE A 1 110 ? 26.766 22.094 -1.023 1 88.69 110 ILE A CA 1
ATOM 836 C C . ILE A 1 110 ? 25.969 21.453 -2.158 1 88.69 110 ILE A C 1
ATOM 838 O O . ILE A 1 110 ? 26.141 21.812 -3.324 1 88.69 110 ILE A O 1
ATOM 842 N N . GLU A 1 111 ? 25.203 20.469 -1.783 1 89 111 GLU A N 1
ATOM 843 C CA . GLU A 1 111 ? 24.359 19.797 -2.777 1 89 111 GLU A CA 1
ATOM 844 C C . GLU A 1 111 ? 23.219 20.703 -3.223 1 89 111 GLU A C 1
ATOM 846 O O . GLU A 1 111 ? 22.531 21.312 -2.391 1 89 111 GLU A O 1
ATOM 851 N N . ALA A 1 112 ? 23.031 20.781 -4.484 1 93.56 112 ALA A N 1
ATOM 852 C CA . ALA A 1 112 ? 21.953 21.609 -5.035 1 93.56 112 ALA A CA 1
ATOM 853 C C . ALA A 1 112 ? 20.594 21.078 -4.637 1 93.56 112 ALA A C 1
ATOM 855 O O . ALA A 1 112 ? 20.391 19.859 -4.57 1 93.56 112 ALA A O 1
ATOM 856 N N . SER A 1 113 ? 19.703 22.016 -4.387 1 94.25 113 SER A N 1
ATOM 857 C CA . SER A 1 113 ? 18.297 21.625 -4.234 1 94.25 113 SER A CA 1
ATOM 858 C C . SER A 1 113 ? 17.703 21.188 -5.57 1 94.25 113 SER A C 1
ATOM 860 O O . SER A 1 113 ? 18.156 21.609 -6.633 1 94.25 113 SER A O 1
ATOM 862 N N . SER A 1 114 ? 16.766 20.328 -5.453 1 95.31 114 SER A N 1
ATOM 863 C CA . SER A 1 114 ? 15.984 20.062 -6.664 1 95.31 114 SER A CA 1
ATOM 864 C C . SER A 1 114 ? 15.055 21.234 -6.988 1 95.31 114 SER A C 1
ATOM 866 O O . SER A 1 114 ? 14.68 22 -6.094 1 95.31 114 SER A O 1
ATOM 868 N N . GLU A 1 115 ? 14.742 21.375 -8.219 1 95.62 115 GLU A N 1
ATOM 869 C CA . GLU A 1 115 ? 13.758 22.375 -8.641 1 95.62 115 GLU A CA 1
ATOM 870 C C . GLU A 1 115 ? 12.422 22.172 -7.938 1 95.62 115 GLU A C 1
ATOM 872 O O . GLU A 1 115 ? 11.812 23.125 -7.465 1 95.62 115 GLU A O 1
ATOM 877 N N . LEU A 1 116 ? 12.039 20.953 -7.836 1 96 116 LEU A N 1
ATOM 878 C CA . LEU A 1 116 ? 10.75 20.625 -7.254 1 96 116 LEU A CA 1
ATOM 879 C C . LEU A 1 116 ? 10.672 21.078 -5.801 1 96 116 LEU A C 1
ATOM 881 O O . LEU A 1 116 ? 9.68 21.688 -5.395 1 96 116 LEU A O 1
ATOM 885 N N . LEU A 1 117 ? 11.695 20.797 -5.047 1 95.31 117 LEU A N 1
ATOM 886 C CA . LEU A 1 117 ? 11.664 21.172 -3.639 1 95.31 117 LEU A CA 1
ATOM 887 C C . LEU A 1 117 ? 11.648 22.688 -3.48 1 95.31 117 LEU A C 1
ATOM 889 O O . LEU A 1 117 ? 10.906 23.234 -2.652 1 95.31 117 LEU A O 1
ATOM 893 N N . ALA A 1 118 ? 12.438 23.328 -4.273 1 95.62 118 ALA A N 1
ATOM 894 C CA . ALA A 1 118 ? 12.461 24.797 -4.242 1 95.62 118 ALA A CA 1
ATOM 895 C C . ALA A 1 118 ? 11.086 25.375 -4.562 1 95.62 118 ALA A C 1
ATOM 897 O O . ALA A 1 118 ? 10.609 26.281 -3.879 1 95.62 118 ALA A O 1
ATOM 898 N N . LEU A 1 119 ? 10.477 24.812 -5.508 1 94.88 119 LEU A N 1
ATOM 899 C CA . LEU A 1 119 ? 9.164 25.297 -5.938 1 94.88 119 LEU A CA 1
ATOM 900 C C . LEU A 1 119 ? 8.094 24.969 -4.902 1 94.88 119 LEU A C 1
ATOM 902 O O . LEU A 1 119 ? 7.184 25.766 -4.676 1 94.88 119 LEU A O 1
ATOM 906 N N . ALA A 1 120 ? 8.188 23.812 -4.305 1 91.5 120 ALA A N 1
ATOM 907 C CA . ALA A 1 120 ? 7.219 23.422 -3.279 1 91.5 120 ALA A CA 1
ATOM 908 C C . ALA A 1 120 ? 7.277 24.375 -2.09 1 91.5 120 ALA A C 1
ATOM 910 O O . ALA A 1 120 ? 6.242 24.828 -1.598 1 91.5 120 ALA A O 1
ATOM 911 N N . VAL A 1 121 ? 8.484 24.641 -1.701 1 90.31 121 VAL A N 1
ATOM 912 C CA . VAL A 1 121 ? 8.688 25.578 -0.593 1 90.31 121 VAL A CA 1
ATOM 913 C C . VAL A 1 121 ? 8.156 26.953 -0.976 1 90.31 121 VAL A C 1
ATOM 915 O O . VAL A 1 121 ? 7.469 27.609 -0.187 1 90.31 121 VAL A O 1
ATOM 918 N N . ALA A 1 122 ? 8.438 27.359 -2.158 1 91.56 122 ALA A N 1
ATOM 919 C CA . ALA A 1 122 ? 7.969 28.656 -2.639 1 91.56 122 ALA A CA 1
ATOM 920 C C . ALA A 1 122 ? 6.445 28.703 -2.703 1 91.56 122 ALA A C 1
ATOM 922 O O . ALA A 1 122 ? 5.832 29.719 -2.381 1 91.56 122 ALA A O 1
ATOM 923 N N . ALA A 1 123 ? 5.863 27.656 -3.104 1 88.5 123 ALA A N 1
ATOM 924 C CA . ALA A 1 123 ? 4.406 27.609 -3.211 1 88.5 123 ALA A CA 1
ATOM 925 C C . ALA A 1 123 ? 3.748 27.781 -1.848 1 88.5 123 ALA A C 1
ATOM 927 O O . ALA A 1 123 ? 2.756 28.516 -1.725 1 88.5 123 ALA A O 1
ATOM 928 N N . LEU A 1 124 ? 4.285 27.234 -0.87 1 83.12 124 LEU A N 1
ATOM 929 C CA . LEU A 1 124 ? 3.719 27.328 0.47 1 83.12 124 LEU A CA 1
ATOM 930 C C . LEU A 1 124 ? 4 28.688 1.086 1 83.12 124 LEU A C 1
ATOM 932 O O . LEU A 1 124 ? 3.215 29.188 1.899 1 83.12 124 LEU A O 1
ATOM 936 N N . GLY A 1 125 ? 5.09 29.25 0.616 1 82.81 125 GLY A N 1
ATOM 937 C CA . GLY A 1 125 ? 5.457 30.547 1.132 1 82.81 125 GLY A CA 1
ATOM 938 C C . GLY A 1 125 ? 4.793 31.703 0.388 1 82.81 125 GLY A C 1
ATOM 939 O O . GLY A 1 125 ? 4.777 32.844 0.871 1 82.81 125 GLY A O 1
ATOM 940 N N . ALA A 1 126 ? 4.266 31.438 -0.693 1 84.25 126 ALA A N 1
ATOM 941 C CA . ALA A 1 126 ? 3.725 32.469 -1.564 1 84.25 126 ALA A CA 1
ATOM 942 C C . ALA A 1 126 ? 2.621 33.25 -0.862 1 84.25 126 ALA A C 1
ATOM 944 O O . ALA A 1 126 ? 2.496 34.469 -1.052 1 84.25 126 ALA A O 1
ATOM 945 N N . GLY A 1 127 ? 1.816 32.625 -0.053 1 74.19 127 GLY A N 1
ATOM 946 C CA . GLY A 1 127 ? 0.739 33.312 0.632 1 74.19 127 GLY A CA 1
ATOM 947 C C . GLY A 1 127 ? 1.232 34.344 1.619 1 74.19 127 GLY A C 1
ATOM 948 O O . GLY A 1 127 ? 0.531 35.312 1.908 1 74.19 127 GLY A O 1
ATOM 949 N N . GLY A 1 128 ? 2.469 34.125 2.141 1 72.81 128 GLY A N 1
ATOM 950 C CA . GLY A 1 128 ? 3.008 35.062 3.137 1 72.81 128 GLY A CA 1
ATOM 951 C C . GLY A 1 128 ? 4.02 36.031 2.568 1 72.81 128 GLY A C 1
ATOM 952 O O . GLY A 1 128 ? 4.512 36.906 3.279 1 72.81 128 GLY A O 1
ATOM 953 N N . ALA A 1 129 ? 4.273 35.781 1.344 1 73.62 129 ALA A N 1
ATOM 954 C CA . ALA A 1 129 ? 5.301 36.625 0.75 1 73.62 129 ALA A CA 1
ATOM 955 C C . ALA A 1 129 ? 4.723 37.969 0.333 1 73.62 129 ALA A C 1
ATOM 957 O O . ALA A 1 129 ? 3.635 38.031 -0.24 1 73.62 129 ALA A O 1
ATOM 958 N N . ASP A 1 130 ? 5.379 38.938 0.811 1 66.19 130 ASP A N 1
ATOM 959 C CA . ASP A 1 130 ? 4.957 40.281 0.466 1 66.19 130 ASP A CA 1
ATOM 960 C C . ASP A 1 130 ? 4.953 40.5 -1.048 1 66.19 130 ASP A C 1
ATOM 962 O O . ASP A 1 130 ? 5.949 40.219 -1.719 1 66.19 130 ASP A O 1
ATOM 966 N N . GLY A 1 131 ? 3.812 40.812 -1.582 1 62.34 131 GLY A N 1
ATOM 967 C CA . GLY A 1 131 ? 3.732 41.219 -2.982 1 62.34 131 GLY A CA 1
ATOM 968 C C . GLY A 1 131 ? 3.443 40.031 -3.904 1 62.34 131 GLY A C 1
ATOM 969 O O . GLY A 1 131 ? 3.334 40.219 -5.121 1 62.34 131 GLY A O 1
ATOM 970 N N . ALA A 1 132 ? 3.443 38.875 -3.328 1 64.94 132 ALA A N 1
ATOM 971 C CA . ALA A 1 132 ? 3.186 37.75 -4.227 1 64.94 132 ALA A CA 1
ATOM 972 C C . ALA A 1 132 ? 1.712 37.688 -4.621 1 64.94 132 ALA A C 1
ATOM 974 O O . ALA A 1 132 ? 0.83 37.781 -3.762 1 64.94 132 ALA A O 1
ATOM 975 N N . ALA A 1 133 ? 1.489 37.75 -5.887 1 67.44 133 ALA A N 1
ATOM 976 C CA . ALA A 1 133 ? 0.14 37.656 -6.434 1 67.44 133 ALA A CA 1
ATOM 977 C C . ALA A 1 133 ? -0.424 36.25 -6.215 1 67.44 133 ALA A C 1
ATOM 979 O O . ALA A 1 133 ? 0.316 35.25 -6.25 1 67.44 133 ALA A O 1
ATOM 980 N N . PRO A 1 134 ? -1.692 36.188 -5.859 1 75.88 134 PRO A N 1
ATOM 981 C CA . PRO A 1 134 ? -2.352 34.875 -5.73 1 75.88 134 PRO A CA 1
ATOM 982 C C . PRO A 1 134 ? -2.127 33.969 -6.945 1 75.88 134 PRO A C 1
ATOM 984 O O . PRO A 1 134 ? -2.039 32.75 -6.805 1 75.88 134 PRO A O 1
ATOM 987 N N . ALA A 1 135 ? -1.9 34.625 -7.949 1 82 135 ALA A N 1
ATOM 988 C CA . ALA A 1 135 ? -1.684 33.875 -9.188 1 82 135 ALA A CA 1
ATOM 989 C C . ALA A 1 135 ? -0.35 33.125 -9.164 1 82 135 ALA A C 1
ATOM 991 O O . ALA A 1 135 ? -0.211 32.062 -9.773 1 82 135 ALA A O 1
ATOM 992 N N . LEU A 1 136 ? 0.543 33.688 -8.414 1 87.19 136 LEU A N 1
ATOM 993 C CA . LEU A 1 136 ? 1.861 33.062 -8.352 1 87.19 136 LEU A CA 1
ATOM 994 C C . LEU A 1 136 ? 1.794 31.734 -7.617 1 87.19 136 LEU A C 1
ATOM 996 O O . LEU A 1 136 ? 2.428 30.766 -8.039 1 87.19 136 LEU A O 1
ATOM 1000 N N . GLU A 1 137 ? 1.034 31.719 -6.574 1 85.94 137 GLU A N 1
ATOM 1001 C CA . GLU A 1 137 ? 0.888 30.453 -5.84 1 85.94 137 GLU A CA 1
ATOM 1002 C C . GLU A 1 137 ? 0.318 29.359 -6.727 1 85.94 137 GLU A C 1
ATOM 1004 O O . GLU A 1 137 ? 0.799 28.219 -6.703 1 85.94 137 GLU A O 1
ATOM 1009 N N . VAL A 1 138 ? -0.63 29.766 -7.477 1 84.56 138 VAL A N 1
ATOM 1010 C CA . VAL A 1 138 ? -1.275 28.797 -8.367 1 84.56 138 VAL A CA 1
ATOM 1011 C C . VAL A 1 138 ? -0.274 28.312 -9.414 1 84.56 138 VAL A C 1
ATOM 1013 O O . VAL A 1 138 ? -0.187 27.109 -9.68 1 84.56 138 VAL A O 1
ATOM 1016 N N . ALA A 1 139 ? 0.438 29.203 -9.914 1 88.75 139 ALA A N 1
ATOM 1017 C CA . ALA A 1 139 ? 1.423 28.859 -10.938 1 88.75 139 ALA A CA 1
ATOM 1018 C C . ALA A 1 139 ? 2.5 27.938 -10.367 1 88.75 139 ALA A C 1
ATOM 1020 O O . ALA A 1 139 ? 2.939 27 -11.039 1 88.75 139 ALA A O 1
ATOM 1021 N N . LEU A 1 140 ? 2.916 28.219 -9.172 1 91.56 140 LEU A N 1
ATOM 1022 C CA . LEU A 1 140 ? 3.928 27.406 -8.508 1 91.56 140 LEU A CA 1
ATOM 1023 C C . LEU A 1 140 ? 3.408 26 -8.266 1 91.56 140 LEU A C 1
ATOM 1025 O O . LEU A 1 140 ? 4.102 25.016 -8.562 1 91.56 140 LEU A O 1
ATOM 1029 N N . ARG A 1 141 ? 2.219 25.906 -7.867 1 87.81 141 ARG A N 1
ATOM 1030 C CA . ARG A 1 141 ? 1.623 24.594 -7.59 1 87.81 141 ARG A CA 1
ATOM 1031 C C . ARG A 1 141 ? 1.437 23.797 -8.875 1 87.81 141 ARG A C 1
ATOM 1033 O O . ARG A 1 141 ? 1.642 22.578 -8.883 1 87.81 141 ARG A O 1
ATOM 1040 N N . GLU A 1 142 ? 1.082 24.469 -9.812 1 86.88 142 GLU A N 1
ATOM 1041 C CA . GLU A 1 142 ? 0.912 23.797 -11.102 1 86.88 142 GLU A CA 1
ATOM 1042 C C . GLU A 1 142 ? 2.238 23.234 -11.617 1 86.88 142 GLU A C 1
ATOM 1044 O O . GLU A 1 142 ? 2.297 22.125 -12.125 1 86.88 142 GLU A O 1
ATOM 1049 N N . ARG A 1 143 ? 3.213 24.031 -11.492 1 92 143 ARG A N 1
ATOM 1050 C CA . ARG A 1 143 ? 4.535 23.578 -11.922 1 92 143 ARG A CA 1
ATOM 1051 C C . ARG A 1 143 ? 5.004 22.391 -11.078 1 92 143 ARG A C 1
ATOM 1053 O O . ARG A 1 143 ? 5.613 21.453 -11.602 1 92 143 ARG A O 1
ATOM 1060 N N . CYS A 1 144 ? 4.758 22.438 -9.812 1 91.81 144 CYS A N 1
ATOM 1061 C CA . CYS A 1 144 ? 5.094 21.328 -8.945 1 91.81 144 CYS A CA 1
ATOM 1062 C C . CYS A 1 144 ? 4.375 20.047 -9.383 1 91.81 144 CYS A C 1
ATOM 1064 O O . CYS A 1 144 ? 4.977 18.984 -9.438 1 91.81 144 CYS A O 1
ATOM 1066 N N . LEU A 1 145 ? 3.143 20.25 -9.75 1 86.94 145 LEU A N 1
ATOM 1067 C CA . LEU A 1 145 ? 2.359 19.094 -10.188 1 86.94 145 LEU A CA 1
ATOM 1068 C C . LEU A 1 145 ? 2.93 18.516 -11.477 1 86.94 145 LEU A C 1
ATOM 1070 O O . LEU A 1 145 ? 2.984 17.297 -11.641 1 86.94 145 LEU A O 1
ATOM 1074 N N . ASP A 1 146 ? 3.381 19.375 -12.281 1 88.69 146 ASP A N 1
ATOM 1075 C CA . ASP A 1 146 ? 4.012 18.922 -13.516 1 88.69 146 ASP A CA 1
ATOM 1076 C C . ASP A 1 146 ? 5.23 18.047 -13.227 1 88.69 146 ASP A C 1
ATOM 1078 O O . ASP A 1 146 ? 5.406 17 -13.836 1 88.69 146 ASP A O 1
ATOM 1082 N N . LEU A 1 147 ? 5.969 18.484 -12.328 1 91.31 147 LEU A N 1
ATOM 1083 C CA . LEU A 1 147 ? 7.195 17.766 -12.008 1 91.31 147 LEU A CA 1
ATOM 1084 C C . LEU A 1 147 ? 6.879 16.484 -11.25 1 91.31 147 LEU A C 1
ATOM 1086 O O . LEU A 1 147 ? 7.559 15.469 -11.438 1 91.31 147 LEU A O 1
ATOM 1090 N N . LEU A 1 148 ? 5.84 16.484 -10.469 1 88 148 LEU A N 1
ATOM 1091 C CA . LEU A 1 148 ? 5.457 15.312 -9.695 1 88 148 LEU A CA 1
ATOM 1092 C C . LEU A 1 148 ? 4.852 14.242 -10.586 1 88 148 LEU A C 1
ATOM 1094 O O . LEU A 1 148 ? 4.746 13.078 -10.188 1 88 148 LEU A O 1
ATOM 1098 N N . THR A 1 149 ? 4.445 14.656 -11.719 1 83.12 149 THR A N 1
ATOM 1099 C CA . THR A 1 149 ? 3.832 13.695 -12.625 1 83.12 149 THR A CA 1
ATOM 1100 C C . THR A 1 149 ? 4.801 13.305 -13.734 1 83.12 149 THR A C 1
ATOM 1102 O O . THR A 1 149 ? 4.449 12.531 -14.633 1 83.12 149 THR A O 1
ATOM 1105 N N . ASP A 1 150 ? 5.965 13.883 -13.648 1 86.62 150 ASP A N 1
ATOM 1106 C CA . ASP A 1 150 ? 7.012 13.539 -14.609 1 86.62 150 ASP A CA 1
ATOM 1107 C C . ASP A 1 150 ? 7.84 12.352 -14.125 1 86.62 150 ASP A C 1
ATOM 1109 O O . ASP A 1 150 ? 8.711 12.5 -13.266 1 86.62 150 ASP A O 1
ATOM 1113 N N . ALA A 1 151 ? 7.641 11.258 -14.773 1 81.81 151 ALA A N 1
ATOM 1114 C CA . ALA A 1 151 ? 8.266 10.008 -14.344 1 81.81 151 ALA A CA 1
ATOM 1115 C C . ALA A 1 151 ? 9.781 10.086 -14.461 1 81.81 151 ALA A C 1
ATOM 1117 O O . ALA A 1 151 ? 10.508 9.602 -13.578 1 81.81 151 ALA A O 1
ATOM 1118 N N . GLU A 1 152 ? 10.273 10.625 -15.461 1 83.94 152 GLU A N 1
ATOM 1119 C CA . GLU A 1 152 ? 11.719 10.727 -15.672 1 83.94 152 GLU A CA 1
ATOM 1120 C C . GLU A 1 152 ? 12.367 11.633 -14.625 1 83.94 152 GLU A C 1
ATOM 1122 O O . GLU A 1 152 ? 13.445 11.328 -14.117 1 83.94 152 GLU A O 1
ATOM 1127 N N . TYR A 1 153 ? 11.641 12.656 -14.375 1 89.19 153 TYR A N 1
ATOM 1128 C CA . TYR A 1 153 ? 12.141 13.578 -13.359 1 89.19 153 TYR A CA 1
ATOM 1129 C C . TYR A 1 153 ? 12.234 12.891 -12 1 89.19 153 TYR A C 1
ATOM 1131 O O . TYR A 1 153 ? 13.242 13.023 -11.305 1 89.19 153 TYR A O 1
ATOM 1139 N N . LEU A 1 154 ? 11.289 12.109 -11.688 1 88.81 154 LEU A N 1
ATOM 1140 C CA . LEU A 1 154 ? 11.18 11.523 -10.359 1 88.81 154 LEU A CA 1
ATOM 1141 C C . LEU A 1 154 ? 12.078 10.297 -10.234 1 88.81 154 LEU A C 1
ATOM 1143 O O . LEU A 1 154 ? 12.453 9.906 -9.125 1 88.81 154 LEU A O 1
ATOM 1147 N N . ALA A 1 155 ? 12.367 9.695 -11.328 1 82.62 155 ALA A N 1
ATOM 1148 C CA . ALA A 1 155 ? 13.141 8.461 -11.305 1 82.62 155 ALA A CA 1
ATOM 1149 C C . ALA A 1 155 ? 14.609 8.742 -10.977 1 82.62 155 ALA A C 1
ATOM 1151 O O . ALA A 1 155 ? 15.359 7.828 -10.625 1 82.62 155 ALA A O 1
ATOM 1152 N N . GLU A 1 156 ? 15.031 9.969 -11.078 1 83.38 156 GLU A N 1
ATOM 1153 C CA . GLU A 1 156 ? 16.422 10.32 -10.797 1 83.38 156 GLU A CA 1
ATOM 1154 C C . GLU A 1 156 ? 16.734 10.172 -9.312 1 83.38 156 GLU A C 1
ATOM 1156 O O . GLU A 1 156 ? 16.188 10.891 -8.477 1 83.38 156 GLU A O 1
ATOM 1161 N N . PRO A 1 157 ? 17.672 9.312 -8.977 1 80.88 157 PRO A N 1
ATOM 1162 C CA . PRO A 1 157 ? 17.953 9 -7.574 1 80.88 157 PRO A CA 1
ATOM 1163 C C . PRO A 1 157 ? 18.484 10.203 -6.797 1 80.88 157 PRO A C 1
ATOM 1165 O O . PRO A 1 157 ? 18.25 10.312 -5.59 1 80.88 157 PRO A O 1
ATOM 1168 N N . SER A 1 158 ? 19.141 11.094 -7.453 1 84.62 158 SER A N 1
ATOM 1169 C CA . SER A 1 158 ? 19.734 12.242 -6.773 1 84.62 158 SER A CA 1
ATOM 1170 C C . SER A 1 158 ? 18.641 13.18 -6.254 1 84.62 158 SER A C 1
ATOM 1172 O O . SER A 1 158 ? 18.906 14.016 -5.379 1 84.62 158 SER A O 1
ATOM 1174 N N . ARG A 1 159 ? 17.453 13 -6.734 1 89.75 159 ARG A N 1
ATOM 1175 C CA . ARG A 1 159 ? 16.375 13.898 -6.355 1 89.75 159 ARG A CA 1
ATOM 1176 C C . ARG A 1 159 ? 15.367 13.195 -5.445 1 89.75 159 ARG A C 1
ATOM 1178 O O . ARG A 1 159 ? 14.344 13.781 -5.066 1 89.75 159 ARG A O 1
ATOM 1185 N N . SER A 1 160 ? 15.672 12.023 -5.094 1 90.44 160 SER A N 1
ATOM 1186 C CA . SER A 1 160 ? 14.695 11.18 -4.414 1 90.44 160 SER A CA 1
ATOM 1187 C C . SER A 1 160 ? 14.242 11.805 -3.1 1 90.44 160 SER A C 1
ATOM 1189 O O . SER A 1 160 ? 13.039 11.969 -2.871 1 90.44 160 SER A O 1
ATOM 1191 N N . VAL A 1 161 ? 15.172 12.312 -2.324 1 92.88 161 VAL A N 1
ATOM 1192 C CA . VAL A 1 161 ? 14.844 12.852 -1.008 1 92.88 161 VAL A CA 1
ATOM 1193 C C . VAL A 1 161 ? 14.07 14.156 -1.161 1 92.88 161 VAL A C 1
ATOM 1195 O O . VAL A 1 161 ? 13.031 14.344 -0.519 1 92.88 161 VAL A O 1
ATOM 1198 N N . ASP A 1 162 ? 14.484 14.977 -2.064 1 94.5 162 ASP A N 1
ATOM 1199 C CA . ASP A 1 162 ? 13.812 16.25 -2.316 1 94.5 162 ASP A CA 1
ATOM 1200 C C . ASP A 1 162 ? 12.398 16.031 -2.848 1 94.5 162 ASP A C 1
ATOM 1202 O O . ASP A 1 162 ? 11.469 16.75 -2.477 1 94.5 162 ASP A O 1
ATOM 1206 N N . ALA A 1 163 ? 12.297 15.094 -3.674 1 93.75 163 ALA A N 1
ATOM 1207 C CA . ALA A 1 163 ? 11 14.812 -4.273 1 93.75 163 ALA A CA 1
ATOM 1208 C C . ALA A 1 163 ? 9.992 14.367 -3.217 1 93.75 163 ALA A C 1
ATOM 1210 O O . ALA A 1 163 ? 8.852 14.836 -3.201 1 93.75 163 ALA A O 1
ATOM 1211 N N . VAL A 1 164 ? 10.422 13.508 -2.373 1 93.19 164 VAL A N 1
ATOM 1212 C CA . VAL A 1 164 ? 9.547 13 -1.325 1 93.19 164 VAL A CA 1
ATOM 1213 C C . VAL A 1 164 ? 9.172 14.133 -0.372 1 93.19 164 VAL A C 1
ATOM 1215 O O . VAL A 1 164 ? 8.008 14.273 0.011 1 93.19 164 VAL A O 1
ATOM 1218 N N . GLU A 1 165 ? 10.117 14.867 -0.01 1 92.81 165 GLU A N 1
ATOM 1219 C CA . GLU A 1 165 ? 9.867 15.992 0.892 1 92.81 165 GLU A CA 1
ATOM 1220 C C . GLU A 1 165 ? 8.922 17 0.26 1 92.81 165 GLU A C 1
ATOM 1222 O O . GLU A 1 165 ? 8.008 17.5 0.92 1 92.81 165 GLU A O 1
ATOM 1227 N N . ALA A 1 166 ? 9.156 17.281 -0.991 1 92.5 166 ALA A N 1
ATOM 1228 C CA . ALA A 1 166 ? 8.289 18.219 -1.706 1 92.5 166 ALA A CA 1
ATOM 1229 C C . ALA A 1 166 ? 6.855 17.688 -1.77 1 92.5 166 ALA A C 1
ATOM 1231 O O . ALA A 1 166 ? 5.902 18.438 -1.527 1 92.5 166 ALA A O 1
ATOM 1232 N N . ALA A 1 167 ? 6.723 16.453 -2.088 1 90.44 167 ALA A N 1
ATOM 1233 C CA . ALA A 1 167 ? 5.398 15.844 -2.16 1 90.44 167 ALA A CA 1
ATOM 1234 C C . ALA A 1 167 ? 4.688 15.922 -0.814 1 90.44 167 ALA A C 1
ATOM 1236 O O . ALA A 1 167 ? 3.482 16.188 -0.757 1 90.44 167 ALA A O 1
ATOM 1237 N N . ASN A 1 168 ? 5.426 15.664 0.204 1 90.06 168 ASN A N 1
ATOM 1238 C CA . ASN A 1 168 ? 4.855 15.703 1.546 1 90.06 168 ASN A CA 1
ATOM 1239 C C . ASN A 1 168 ? 4.379 17.109 1.913 1 90.06 168 ASN A C 1
ATOM 1241 O O . ASN A 1 168 ? 3.312 17.266 2.51 1 90.06 168 ASN A O 1
ATOM 1245 N N . LEU A 1 169 ? 5.148 18.062 1.552 1 86.5 169 LEU A N 1
ATOM 1246 C CA . LEU A 1 169 ? 4.797 19.453 1.821 1 86.5 169 LEU A CA 1
ATOM 1247 C C . LEU A 1 169 ? 3.525 19.844 1.073 1 86.5 169 LEU A C 1
ATOM 1249 O O . LEU A 1 169 ? 2.637 20.484 1.645 1 86.5 169 LEU A O 1
ATOM 1253 N N . LEU A 1 170 ? 3.477 19.438 -0.084 1 84.06 170 LEU A N 1
ATOM 1254 C CA . LEU A 1 170 ? 2.375 19.844 -0.944 1 84.06 170 LEU A CA 1
ATOM 1255 C C . LEU A 1 170 ? 1.086 19.125 -0.565 1 84.06 170 LEU A C 1
ATOM 1257 O O . LEU A 1 170 ? -0.011 19.641 -0.808 1 84.06 170 LEU A O 1
ATOM 1261 N N . ALA A 1 171 ? 1.182 17.938 -0.011 1 79.25 171 ALA A N 1
ATOM 1262 C CA . ALA A 1 171 ? 0.011 17.156 0.366 1 79.25 171 ALA A CA 1
ATOM 1263 C C . ALA A 1 171 ? -0.69 17.75 1.579 1 79.25 171 ALA A C 1
ATOM 1265 O O . ALA A 1 171 ? -1.854 17.453 1.848 1 79.25 171 ALA A O 1
ATOM 1266 N N . GLU A 1 172 ? -0.087 18.562 2.371 1 66.44 172 GLU A N 1
ATOM 1267 C CA . GLU A 1 172 ? -0.664 19.156 3.574 1 66.44 172 GLU A CA 1
ATOM 1268 C C . GLU A 1 172 ? -1.717 20.203 3.221 1 66.44 172 GLU A C 1
ATOM 1270 O O . GLU A 1 172 ? -2.588 20.516 4.039 1 66.44 172 GLU A O 1
ATOM 1275 N N . THR A 1 173 ? -1.523 20.875 2.107 1 58.31 173 THR A N 1
ATOM 1276 C CA . THR A 1 173 ? -2.328 22.047 1.808 1 58.31 173 THR A CA 1
ATOM 1277 C C . THR A 1 173 ? -3.691 21.656 1.254 1 58.31 173 THR A C 1
ATOM 1279 O O . THR A 1 173 ? -4.539 22.5 0.988 1 58.31 173 THR A O 1
ATOM 1282 N N . GLY A 1 174 ? -4.168 20.406 1.367 1 48.75 174 GLY A N 1
ATOM 1283 C CA . GLY A 1 174 ? -5.578 20.156 1.112 1 48.75 174 GLY A CA 1
ATOM 1284 C C . GLY A 1 174 ? -5.871 18.719 0.736 1 48.75 174 GLY A C 1
ATOM 1285 O O . GLY A 1 174 ? -5.137 18.125 -0.048 1 48.75 174 GLY A O 1
ATOM 1286 N N . PRO A 1 175 ? -6.574 18.109 1.713 1 43.22 175 PRO A N 1
ATOM 1287 C CA . PRO A 1 175 ? -6.914 16.719 1.401 1 43.22 175 PRO A CA 1
ATOM 1288 C C . PRO A 1 175 ? -7.641 16.578 0.067 1 43.22 175 PRO A C 1
ATOM 1290 O O . PRO A 1 175 ? -8.539 17.359 -0.239 1 43.22 175 PRO A O 1
ATOM 1293 N N . HIS A 1 176 ? -7.039 16.422 -1.003 1 44.75 176 HIS A N 1
ATOM 1294 C CA . HIS A 1 176 ? -7.895 16 -2.109 1 44.75 176 HIS A CA 1
ATOM 1295 C C . HIS A 1 176 ? -8.555 14.656 -1.822 1 44.75 176 HIS A C 1
ATOM 1297 O O . HIS A 1 176 ? -7.949 13.789 -1.189 1 44.75 176 HIS A O 1
ATOM 1303 N N . ALA A 1 177 ? -9.859 14.719 -1.553 1 40.47 177 ALA A N 1
ATOM 1304 C CA . ALA A 1 177 ? -10.797 13.664 -1.165 1 40.47 177 ALA A CA 1
ATOM 1305 C C . ALA A 1 177 ? -10.43 12.336 -1.818 1 40.47 177 ALA A C 1
ATOM 1307 O O . ALA A 1 177 ? -10.734 12.109 -2.99 1 40.47 177 ALA A O 1
ATOM 1308 N N . THR A 1 178 ? -9.188 11.945 -1.875 1 43.22 178 THR A N 1
ATOM 1309 C CA . THR A 1 178 ? -9.219 10.672 -2.586 1 43.22 178 THR A CA 1
ATOM 1310 C C . THR A 1 178 ? -9.773 9.57 -1.691 1 43.22 178 THR A C 1
ATOM 1312 O O . THR A 1 178 ? -9.68 9.648 -0.465 1 43.22 178 THR A O 1
ATOM 1315 N N . GLY A 1 179 ? -10.805 8.977 -1.993 1 41.56 179 GLY A N 1
ATOM 1316 C CA . GLY A 1 179 ? -11.422 7.82 -1.373 1 41.56 179 GLY A CA 1
ATOM 1317 C C . GLY A 1 179 ? -10.422 6.902 -0.694 1 41.56 179 GLY A C 1
ATOM 1318 O O . GLY A 1 179 ? 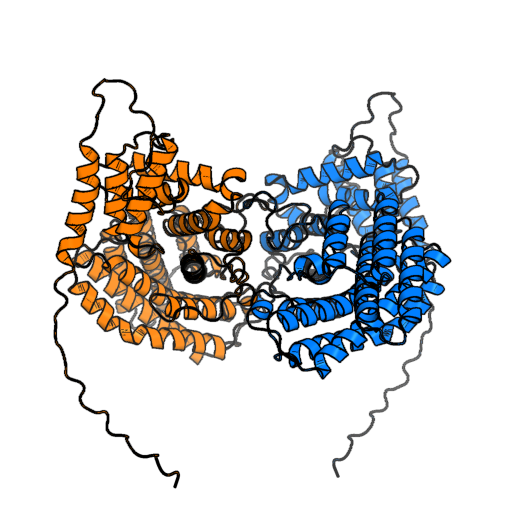-9.266 7.281 -0.489 1 41.56 179 GLY A O 1
ATOM 1319 N N . ILE A 1 180 ? -10.922 5.785 -0.112 1 42.41 180 ILE A N 1
ATOM 1320 C CA . ILE A 1 180 ? -10.211 4.703 0.557 1 42.41 180 ILE A CA 1
ATOM 1321 C C . ILE A 1 180 ? -9 4.285 -0.276 1 42.41 180 ILE A C 1
ATOM 1323 O O . ILE A 1 180 ? -7.941 3.969 0.271 1 42.41 180 ILE A O 1
ATOM 1327 N N . SER A 1 181 ? -9.234 4.438 -1.542 1 50.25 181 SER A N 1
ATOM 1328 C CA . SER A 1 181 ? -8.172 3.967 -2.426 1 50.25 181 SER A CA 1
ATOM 1329 C C . SER A 1 181 ? -7.078 5.016 -2.58 1 50.25 181 SER A C 1
ATOM 1331 O O . SER A 1 181 ? -7.352 6.215 -2.57 1 50.25 181 SER A O 1
ATOM 1333 N N . HIS A 1 182 ? -5.871 4.539 -2.402 1 59.06 182 HIS A N 1
ATOM 1334 C CA . HIS A 1 182 ? -4.707 5.367 -2.707 1 59.06 182 HIS A CA 1
ATOM 1335 C C . HIS A 1 182 ? -4.75 5.863 -4.148 1 59.06 182 HIS A C 1
ATOM 1337 O O . HIS A 1 182 ? -3.971 6.742 -4.527 1 59.06 182 HIS A O 1
ATOM 1343 N N . LEU A 1 183 ? -5.805 5.207 -4.781 1 58.91 183 LEU A N 1
ATOM 1344 C CA . LEU A 1 183 ? -5.84 5.465 -6.219 1 58.91 183 LEU A CA 1
ATOM 1345 C C . LEU A 1 183 ? -6.84 6.566 -6.547 1 58.91 183 LEU A C 1
ATOM 1347 O O . LEU A 1 183 ? -7.797 6.785 -5.801 1 58.91 183 LEU A O 1
ATOM 1351 N N . GLY A 1 184 ? -6.473 7.398 -7.375 1 60.94 184 GLY A N 1
ATOM 1352 C CA . GLY A 1 184 ? -7.324 8.477 -7.859 1 60.94 184 GLY A CA 1
ATOM 1353 C C . GLY A 1 184 ? -8.477 7.984 -8.711 1 60.94 184 GLY A C 1
ATOM 1354 O O . GLY A 1 184 ? -8.953 6.859 -8.539 1 60.94 184 GLY A O 1
ATOM 1355 N N . ALA A 1 185 ? -9.016 8.836 -9.398 1 62.22 185 ALA A N 1
ATOM 1356 C CA . ALA A 1 185 ? -10.094 8.523 -10.328 1 62.22 185 ALA A CA 1
ATOM 1357 C C . ALA A 1 185 ? -9.664 7.457 -11.336 1 62.22 185 ALA A C 1
ATOM 1359 O O . ALA A 1 185 ? -10.484 6.648 -11.781 1 62.22 185 ALA A O 1
ATOM 1360 N N . ASN A 1 186 ? -8.398 7.516 -11.539 1 66.62 186 ASN A N 1
ATOM 1361 C CA . ASN A 1 186 ? -7.77 6.477 -12.352 1 66.62 186 ASN A CA 1
ATOM 1362 C C . ASN A 1 186 ? -7.117 5.402 -11.484 1 66.62 186 ASN A C 1
ATOM 1364 O O . ASN A 1 186 ? -6.176 5.688 -10.742 1 66.62 186 ASN A O 1
ATOM 1368 N N . PRO A 1 187 ? -7.699 4.164 -11.555 1 68.56 187 PRO A N 1
ATOM 1369 C CA . PRO A 1 187 ? -7.215 3.107 -10.664 1 68.56 187 PRO A CA 1
ATOM 1370 C C . PRO A 1 187 ? -5.758 2.734 -10.93 1 68.56 187 PRO A C 1
ATOM 1372 O O . PRO A 1 187 ? -5.176 1.937 -10.195 1 68.56 187 PRO A O 1
ATOM 1375 N N . LEU A 1 188 ? -5.164 3.361 -11.945 1 71.81 188 LEU A N 1
ATOM 1376 C CA . LEU A 1 188 ? -3.775 3.045 -12.266 1 71.81 188 LEU A CA 1
ATOM 1377 C C . LEU A 1 188 ? -2.836 4.125 -11.742 1 71.81 188 LEU A C 1
ATOM 1379 O O . LEU A 1 188 ? -1.617 3.936 -11.711 1 71.81 188 LEU A O 1
ATOM 1383 N N . THR A 1 189 ? -3.51 5.172 -11.398 1 74.75 189 THR A N 1
ATOM 1384 C CA . THR A 1 189 ? -2.633 6.305 -11.125 1 74.75 189 THR A CA 1
ATOM 1385 C C . THR A 1 189 ? -2.867 6.84 -9.711 1 74.75 189 THR A C 1
ATOM 1387 O O . THR A 1 189 ? -4.012 6.949 -9.266 1 74.75 189 THR A O 1
ATOM 1390 N N . LEU A 1 190 ? -1.75 6.996 -9.18 1 74.62 190 LEU A N 1
ATOM 1391 C CA . LEU A 1 190 ? -1.815 7.699 -7.906 1 74.62 190 LEU A CA 1
ATOM 1392 C C . LEU A 1 190 ? -2.064 9.188 -8.117 1 74.62 190 LEU A C 1
ATOM 1394 O O . LEU A 1 190 ? -1.562 9.773 -9.078 1 74.62 190 LEU A O 1
ATOM 1398 N N . ASP A 1 191 ? -2.869 9.703 -7.297 1 73.06 191 ASP A N 1
ATOM 1399 C CA . ASP A 1 191 ? -3.037 11.156 -7.316 1 73.06 191 ASP A CA 1
ATOM 1400 C C . ASP A 1 191 ? -1.858 11.859 -6.645 1 73.06 191 ASP A C 1
ATOM 1402 O O . ASP A 1 191 ? -1.632 11.688 -5.445 1 73.06 191 ASP A O 1
ATOM 1406 N N . ALA A 1 192 ? -1.161 12.609 -7.477 1 73.81 192 ALA A N 1
ATOM 1407 C CA . ALA A 1 192 ? 0.031 13.289 -6.973 1 73.81 192 ALA A CA 1
ATOM 1408 C C . ALA A 1 192 ? -0.324 14.273 -5.863 1 73.81 192 ALA A C 1
ATOM 1410 O O . ALA A 1 192 ? 0.545 14.695 -5.098 1 73.81 192 ALA A O 1
ATOM 1411 N N . ARG A 1 193 ? -1.562 14.609 -5.809 1 73.19 193 ARG A N 1
ATOM 1412 C CA . ARG A 1 193 ? -2.018 15.531 -4.773 1 73.19 193 ARG A CA 1
ATOM 1413 C C . ARG A 1 193 ? -2.611 14.773 -3.59 1 73.19 193 ARG A C 1
ATOM 1415 O O . ARG A 1 193 ? -2.988 15.383 -2.584 1 73.19 193 ARG A O 1
ATOM 1422 N N . GLY A 1 194 ? -2.654 13.523 -3.795 1 74.62 194 GLY A N 1
ATOM 1423 C CA . GLY A 1 194 ? -3.326 12.719 -2.783 1 74.62 194 GLY A CA 1
ATOM 1424 C C . GLY A 1 194 ? -2.463 12.445 -1.565 1 74.62 194 GLY A C 1
ATOM 1425 O O . GLY A 1 194 ? -1.233 12.5 -1.646 1 74.62 194 GLY A O 1
ATOM 1426 N N . ARG A 1 195 ? -3.117 12.172 -0.502 1 75.94 195 ARG A N 1
ATOM 1427 C CA . ARG A 1 195 ? -2.453 11.969 0.781 1 75.94 195 ARG A CA 1
ATOM 1428 C C . ARG A 1 195 ? -1.538 10.75 0.735 1 75.94 195 ARG A C 1
ATOM 1430 O O . ARG A 1 195 ? -0.571 10.664 1.495 1 75.94 195 ARG A O 1
ATOM 1437 N N . ALA A 1 196 ? -1.846 9.859 -0.14 1 79.88 196 ALA A N 1
ATOM 1438 C CA . ALA A 1 196 ? -1.108 8.594 -0.138 1 79.88 196 ALA A CA 1
ATOM 1439 C C . ALA A 1 196 ? 0.123 8.68 -1.035 1 79.88 196 ALA A C 1
ATOM 1441 O O . ALA A 1 196 ? 0.973 7.789 -1.018 1 79.88 196 ALA A O 1
ATOM 1442 N N . TYR A 1 197 ? 0.269 9.773 -1.704 1 85.44 197 TYR A N 1
ATOM 1443 C CA . TYR A 1 197 ? 1.345 9.852 -2.686 1 85.44 197 TYR A CA 1
ATOM 1444 C C . TYR A 1 197 ? 2.703 9.945 -2.002 1 85.44 197 TYR A C 1
ATOM 1446 O O . TYR A 1 197 ? 3.631 9.211 -2.348 1 85.44 197 TYR A O 1
ATOM 1454 N N . PRO A 1 198 ? 2.867 10.766 -0.995 1 90.25 198 PRO A N 1
ATOM 1455 C CA . PRO A 1 198 ? 4.191 10.883 -0.38 1 90.25 198 PRO A CA 1
ATOM 1456 C C . PRO A 1 198 ? 4.695 9.562 0.197 1 90.25 198 PRO A C 1
ATOM 1458 O O . PRO A 1 198 ? 5.84 9.172 -0.058 1 90.25 198 PRO A O 1
ATOM 1461 N N . PRO A 1 199 ? 3.869 8.859 0.933 1 90.75 199 PRO A N 1
ATOM 1462 C CA . PRO A 1 199 ? 4.371 7.578 1.427 1 90.75 199 PRO A CA 1
ATOM 1463 C C . PRO A 1 199 ? 4.715 6.605 0.3 1 90.75 199 PRO A C 1
ATOM 1465 O O . PRO A 1 199 ? 5.699 5.871 0.393 1 90.75 199 PRO A O 1
ATOM 1468 N N . GLU A 1 200 ? 3.959 6.566 -0.732 1 87.5 200 GLU A N 1
ATOM 1469 C CA . GLU A 1 200 ? 4.242 5.688 -1.862 1 87.5 200 GLU A CA 1
ATOM 1470 C C . GLU A 1 200 ? 5.547 6.07 -2.549 1 87.5 200 GLU A C 1
ATOM 1472 O O . GLU A 1 200 ? 6.32 5.203 -2.955 1 87.5 200 GLU A O 1
ATOM 1477 N N . LEU A 1 201 ? 5.711 7.316 -2.68 1 88.94 201 LEU A N 1
ATOM 1478 C CA . LEU A 1 201 ? 6.949 7.801 -3.283 1 88.94 201 LEU A CA 1
ATOM 1479 C C . LEU A 1 201 ? 8.148 7.457 -2.412 1 88.94 201 LEU A C 1
ATOM 1481 O O . LEU A 1 201 ? 9.227 7.137 -2.926 1 88.94 201 LEU A O 1
ATOM 1485 N N . ALA A 1 202 ? 7.988 7.57 -1.112 1 92.19 202 ALA A N 1
ATOM 1486 C CA . ALA A 1 202 ? 9.055 7.203 -0.182 1 92.19 202 ALA A CA 1
ATOM 1487 C C . ALA A 1 202 ? 9.43 5.73 -0.327 1 92.19 202 ALA A C 1
ATOM 1489 O O . ALA A 1 202 ? 10.609 5.379 -0.312 1 92.19 202 ALA A O 1
ATOM 1490 N N . LEU A 1 203 ? 8.422 4.895 -0.47 1 88.38 203 LEU A N 1
ATOM 1491 C CA . LEU A 1 203 ? 8.672 3.471 -0.667 1 88.38 203 LEU A CA 1
ATOM 1492 C C . LEU A 1 203 ? 9.367 3.221 -2 1 88.38 203 LEU A C 1
ATOM 1494 O O . LEU A 1 203 ? 10.289 2.404 -2.08 1 88.38 203 LEU A O 1
ATOM 1498 N N . TYR A 1 204 ? 8.945 3.936 -2.969 1 86.06 204 TYR A N 1
ATOM 1499 C CA . TYR A 1 204 ? 9.508 3.803 -4.309 1 86.06 204 TYR A CA 1
ATOM 1500 C C . TYR A 1 204 ? 11.008 4.082 -4.301 1 86.06 204 TYR A C 1
ATOM 1502 O O . TYR A 1 204 ? 11.781 3.373 -4.949 1 86.06 204 TYR A O 1
ATOM 1510 N N . HIS A 1 205 ? 11.391 5.059 -3.537 1 89.25 205 HIS A N 1
ATOM 1511 C CA . HIS A 1 205 ? 12.797 5.461 -3.514 1 89.25 205 HIS A CA 1
ATOM 1512 C C . HIS A 1 205 ? 13.555 4.758 -2.396 1 89.25 205 HIS A C 1
ATOM 1514 O O . HIS A 1 205 ? 14.734 5.027 -2.176 1 89.25 205 HIS A O 1
ATOM 1520 N N . GLY A 1 206 ? 12.906 3.936 -1.663 1 88 206 GLY A N 1
ATOM 1521 C CA . GLY A 1 206 ? 13.555 3.145 -0.631 1 88 206 GLY A CA 1
ATOM 1522 C C . GLY A 1 206 ? 13.938 3.959 0.591 1 88 206 GLY A C 1
ATOM 1523 O O . GLY A 1 206 ? 14.914 3.641 1.274 1 88 206 GLY A O 1
ATOM 1524 N N . LEU A 1 207 ? 13.18 5.043 0.87 1 91.88 207 LEU A N 1
ATOM 1525 C CA . LEU A 1 207 ? 13.5 5.875 2.023 1 91.88 207 LEU A CA 1
ATOM 1526 C C . LEU A 1 207 ? 13.039 5.211 3.318 1 91.88 207 LEU A C 1
ATOM 1528 O O . LEU A 1 207 ? 13.422 5.645 4.41 1 91.88 207 LEU A O 1
ATOM 1532 N N . ASN A 1 208 ? 12.273 4.152 3.24 1 92.62 208 ASN A N 1
ATOM 1533 C CA . ASN A 1 208 ? 11.695 3.506 4.414 1 92.62 208 ASN A CA 1
ATOM 1534 C C . ASN A 1 208 ? 12.711 2.609 5.113 1 92.62 208 ASN A C 1
ATOM 1536 O O . ASN A 1 208 ? 12.43 2.049 6.172 1 92.62 208 ASN A O 1
ATOM 1540 N N . MET A 1 209 ? 13.875 2.553 4.559 1 90.25 209 MET A N 1
ATOM 1541 C CA . MET A 1 209 ? 14.922 1.734 5.164 1 90.25 209 MET A CA 1
ATOM 1542 C C . MET A 1 209 ? 16.297 2.381 4.984 1 90.25 209 MET A C 1
ATOM 1544 O O . MET A 1 209 ? 16.516 3.125 4.027 1 90.25 209 MET A O 1
ATOM 1548 N N . PRO A 1 210 ? 17.156 2.078 5.906 1 88.31 210 PRO A N 1
ATOM 1549 C CA . PRO A 1 210 ? 18.516 2.578 5.727 1 88.31 210 PRO A CA 1
ATOM 1550 C C . PRO A 1 210 ? 19.219 1.945 4.531 1 88.31 210 PRO A C 1
ATOM 1552 O O . PRO A 1 210 ? 18.922 0.811 4.156 1 88.31 210 PRO A O 1
ATOM 1555 N N . ARG A 1 211 ? 20.094 2.773 4.012 1 80.94 211 ARG A N 1
ATOM 1556 C CA . ARG A 1 211 ? 20.969 2.213 2.98 1 80.94 211 ARG A CA 1
ATOM 1557 C C . ARG A 1 211 ? 22.094 1.388 3.6 1 80.94 211 ARG A C 1
ATOM 1559 O O . ARG A 1 211 ? 22.469 1.61 4.75 1 80.94 211 ARG A O 1
ATOM 1566 N N . PRO A 1 212 ? 22.391 0.417 2.709 1 68.38 212 PRO A N 1
ATOM 1567 C CA . PRO A 1 212 ? 23.562 -0.32 3.209 1 68.38 212 PRO A CA 1
ATOM 1568 C C . PRO A 1 212 ? 24.75 0.587 3.5 1 68.38 212 PRO A C 1
ATOM 1570 O O . PRO A 1 212 ? 24.906 1.643 2.877 1 68.38 212 PRO A O 1
ATOM 1573 N N . SER A 1 213 ? 25.438 0.288 4.523 1 63.72 213 SER A N 1
ATOM 1574 C CA . SER A 1 213 ? 26.547 1.082 5.059 1 63.72 213 SER A CA 1
ATOM 1575 C C . SER A 1 213 ? 27.484 1.546 3.945 1 63.72 213 SER A C 1
ATOM 1577 O O . SER A 1 213 ? 27.984 2.672 3.98 1 63.72 213 SER A O 1
ATOM 1579 N N . THR A 1 214 ? 27.578 0.721 3.023 1 58.22 214 THR A N 1
ATOM 1580 C CA . THR A 1 214 ? 28.516 1.073 1.963 1 58.22 214 THR A CA 1
ATOM 1581 C C . THR A 1 214 ? 27.969 2.221 1.117 1 58.22 214 THR A C 1
ATOM 1583 O O . THR A 1 214 ? 28.734 2.939 0.47 1 58.22 214 THR A O 1
ATOM 1586 N N . ALA A 1 215 ? 26.781 2.369 1.283 1 60.22 215 ALA A N 1
ATOM 1587 C CA . ALA A 1 215 ? 26.156 3.363 0.424 1 60.22 215 ALA A CA 1
ATOM 1588 C C . ALA A 1 215 ? 25.609 4.535 1.245 1 60.22 215 ALA A C 1
ATOM 1590 O O . ALA A 1 215 ? 25.094 5.504 0.688 1 60.22 215 ALA A O 1
ATOM 1591 N N . ALA A 1 216 ? 25.844 4.375 2.582 1 58.66 216 ALA A N 1
ATOM 1592 C CA . ALA A 1 216 ? 25.281 5.418 3.436 1 58.66 216 ALA A CA 1
ATOM 1593 C C . ALA A 1 216 ? 26.094 6.711 3.318 1 58.66 216 ALA A C 1
ATOM 1595 O O . ALA A 1 216 ? 27.297 6.715 3.521 1 58.66 216 ALA A O 1
ATOM 1596 N N . GLY A 1 217 ? 25.609 7.59 2.629 1 62.62 217 GLY A N 1
ATOM 1597 C CA . GLY A 1 217 ? 26.281 8.867 2.434 1 62.62 217 GLY A CA 1
ATOM 1598 C C . GLY A 1 217 ? 25.812 9.938 3.398 1 62.62 217 GLY A C 1
ATOM 1599 O O . GLY A 1 217 ? 25.188 9.633 4.418 1 62.62 217 GLY A O 1
ATOM 1600 N N . ALA A 1 218 ? 26.281 11.172 3.207 1 62.88 218 ALA A N 1
ATOM 1601 C CA . ALA A 1 218 ? 26.031 12.359 4.02 1 62.88 218 ALA A CA 1
ATOM 1602 C C . ALA A 1 218 ? 24.531 12.648 4.113 1 62.88 218 ALA A C 1
ATOM 1604 O O . ALA A 1 218 ? 24.062 13.227 5.102 1 62.88 218 ALA A O 1
ATOM 1605 N N . ASP A 1 219 ? 23.844 11.961 3.273 1 79 219 ASP A N 1
ATOM 1606 C CA . ASP A 1 219 ? 22.438 12.352 3.207 1 79 219 ASP A CA 1
ATOM 1607 C C . ASP A 1 219 ? 21.547 11.352 3.939 1 79 219 ASP A C 1
ATOM 1609 O O . ASP A 1 219 ? 20.328 11.453 3.908 1 79 219 ASP A O 1
ATOM 1613 N N . GLU A 1 220 ? 22.219 10.469 4.68 1 85.62 220 GLU A N 1
ATOM 1614 C CA . GLU A 1 220 ? 21.438 9.422 5.336 1 85.62 220 GLU A CA 1
ATOM 1615 C C . GLU A 1 220 ? 20.562 10.008 6.453 1 85.62 220 GLU A C 1
ATOM 1617 O O . GLU A 1 220 ? 19.422 9.594 6.633 1 85.62 220 GLU A O 1
ATOM 1622 N N . ARG A 1 221 ? 21.172 10.922 7.098 1 85.44 221 ARG A N 1
ATOM 1623 C CA . ARG A 1 221 ? 20.406 11.555 8.164 1 85.44 221 ARG A CA 1
ATOM 1624 C C . ARG A 1 221 ? 19.188 12.289 7.605 1 85.44 221 ARG A C 1
ATOM 1626 O O . ARG A 1 221 ? 18.094 12.203 8.164 1 85.44 221 ARG A O 1
ATOM 1633 N N . ARG A 1 222 ? 19.422 12.945 6.578 1 88.94 222 ARG A N 1
ATOM 1634 C CA . ARG A 1 222 ? 18.312 13.656 5.949 1 88.94 222 ARG A CA 1
ATOM 1635 C C . ARG A 1 222 ? 17.25 12.688 5.434 1 88.94 222 ARG A C 1
ATOM 1637 O O . ARG A 1 222 ? 16.047 12.945 5.547 1 88.94 222 ARG A O 1
ATOM 1644 N N . ARG A 1 223 ? 17.688 11.617 4.879 1 91.44 223 ARG A N 1
ATOM 1645 C CA . ARG A 1 223 ? 16.781 10.578 4.402 1 91.44 223 ARG A CA 1
ATOM 1646 C C . ARG A 1 223 ? 15.891 10.07 5.535 1 91.44 223 ARG A C 1
ATOM 1648 O O . ARG A 1 223 ? 14.68 9.93 5.367 1 91.44 223 ARG A O 1
ATOM 1655 N N . GLU A 1 224 ? 16.531 9.844 6.605 1 90.69 224 GLU A N 1
ATOM 1656 C CA . GLU A 1 224 ? 15.789 9.359 7.773 1 90.69 224 GLU A CA 1
ATOM 1657 C C . GLU A 1 224 ? 14.789 10.398 8.258 1 90.69 224 GLU A C 1
ATOM 1659 O O . GLU A 1 224 ? 13.625 10.07 8.531 1 90.69 224 GLU A O 1
ATOM 1664 N N . ASP A 1 225 ? 15.203 11.602 8.328 1 89.25 225 ASP A N 1
ATOM 1665 C CA . ASP A 1 225 ? 14.352 12.688 8.797 1 89.25 225 ASP A CA 1
ATOM 1666 C C . ASP A 1 225 ? 13.133 12.867 7.895 1 89.25 225 ASP A C 1
ATOM 1668 O O . ASP A 1 225 ? 12.008 13.016 8.383 1 89.25 225 ASP A O 1
ATOM 1672 N N . VAL A 1 226 ? 13.375 12.844 6.637 1 91.88 226 VAL A N 1
ATOM 1673 C CA . VAL A 1 226 ? 12.297 13.031 5.672 1 91.88 226 VAL A CA 1
ATOM 1674 C C . VAL A 1 226 ? 11.312 11.859 5.762 1 91.88 226 VAL A C 1
ATOM 1676 O O . VAL A 1 226 ? 10.102 12.055 5.711 1 91.88 226 VAL A O 1
ATOM 1679 N N . PHE A 1 227 ? 11.859 10.648 5.977 1 94.19 227 PHE A N 1
ATOM 1680 C CA . PHE A 1 227 ? 10.969 9.5 6.082 1 94.19 227 PHE A CA 1
ATOM 1681 C C . PHE A 1 227 ? 10.062 9.617 7.301 1 94.19 227 PHE A C 1
ATOM 1683 O O . PHE A 1 227 ? 8.852 9.398 7.203 1 94.19 227 PHE A O 1
ATOM 1690 N N . TRP A 1 228 ? 10.633 9.961 8.383 1 91.31 228 TRP A N 1
ATOM 1691 C CA . TRP A 1 228 ? 9.82 10.039 9.594 1 91.31 228 TRP A CA 1
ATOM 1692 C C . TRP A 1 228 ? 8.805 11.164 9.508 1 91.31 228 TRP A C 1
ATOM 1694 O O . TRP A 1 228 ? 7.695 11.055 10.039 1 91.31 228 TRP A O 1
ATOM 1704 N N . ALA A 1 229 ? 9.133 12.219 8.82 1 89.31 229 ALA A N 1
ATOM 1705 C CA . ALA A 1 229 ? 8.148 13.273 8.57 1 89.31 229 ALA A CA 1
ATOM 1706 C C . ALA A 1 229 ? 6.977 12.75 7.75 1 89.31 229 ALA A C 1
ATOM 1708 O O . ALA A 1 229 ? 5.816 13.039 8.055 1 89.31 229 ALA A O 1
ATOM 1709 N N . VAL A 1 230 ? 7.293 11.992 6.738 1 91.94 230 VAL A N 1
ATOM 1710 C CA . VAL A 1 230 ? 6.266 11.391 5.895 1 91.94 230 VAL A CA 1
ATOM 1711 C C . VAL A 1 230 ? 5.453 10.383 6.703 1 91.94 230 VAL A C 1
ATOM 1713 O O . VAL A 1 230 ? 4.223 10.352 6.609 1 91.94 230 VAL A O 1
ATOM 1716 N N . TRP A 1 231 ? 6.18 9.609 7.496 1 92.56 231 TRP A N 1
ATOM 1717 C CA . TRP A 1 231 ? 5.559 8.609 8.352 1 92.56 231 TRP A CA 1
ATOM 1718 C C . TRP A 1 231 ? 4.547 9.25 9.297 1 92.56 231 TRP A C 1
ATOM 1720 O O . TRP A 1 231 ? 3.428 8.75 9.453 1 92.56 231 TRP A O 1
ATOM 1730 N N . ALA A 1 232 ? 4.891 10.289 9.859 1 90.69 232 ALA A N 1
ATOM 1731 C CA . ALA A 1 232 ? 4.023 11 10.797 1 90.69 232 ALA A CA 1
ATOM 1732 C C . ALA A 1 232 ? 2.854 11.664 10.078 1 90.69 232 ALA A C 1
ATOM 1734 O O . ALA A 1 232 ? 1.7 11.523 10.492 1 90.69 232 ALA A O 1
ATOM 1735 N N . ALA A 1 233 ? 3.148 12.344 8.984 1 88.5 233 ALA A N 1
ATOM 1736 C CA . ALA A 1 233 ? 2.119 13.047 8.227 1 88.5 233 ALA A CA 1
ATOM 1737 C C . ALA A 1 233 ? 1.087 12.07 7.668 1 88.5 233 ALA A C 1
ATOM 1739 O O . ALA A 1 233 ? -0.111 12.367 7.656 1 88.5 233 ALA A O 1
ATOM 1740 N N . ASP A 1 234 ? 1.547 10.945 7.258 1 91.19 234 ASP A N 1
ATOM 1741 C CA . ASP A 1 234 ? 0.672 9.906 6.723 1 91.19 234 ASP A CA 1
ATOM 1742 C C . ASP A 1 234 ? -0.376 9.484 7.75 1 91.19 234 ASP A C 1
ATOM 1744 O O . ASP A 1 234 ? -1.568 9.422 7.438 1 91.19 234 ASP A O 1
ATOM 1748 N N . ALA A 1 235 ? 0.08 9.25 8.898 1 92.06 235 ALA A N 1
ATOM 1749 C CA . ALA A 1 235 ? -0.814 8.805 9.961 1 92.06 235 ALA A CA 1
ATOM 1750 C C . ALA A 1 235 ? -1.822 9.891 10.32 1 92.06 235 ALA A C 1
ATOM 1752 O O . ALA A 1 235 ? -3.02 9.617 10.445 1 92.06 235 ALA A O 1
ATOM 1753 N N . LEU A 1 236 ? -1.353 11.047 10.469 1 89.69 236 LEU A N 1
ATOM 1754 C CA . LEU A 1 236 ? -2.215 12.141 10.898 1 89.69 236 LEU A CA 1
ATOM 1755 C C . LEU A 1 236 ? -3.215 12.508 9.812 1 89.69 236 LEU A C 1
ATOM 1757 O O . LEU A 1 236 ? -4.406 12.672 10.086 1 89.69 236 LEU A O 1
ATOM 1761 N N . ARG A 1 237 ? -2.766 12.555 8.609 1 86.56 237 ARG A N 1
ATOM 1762 C CA . ARG A 1 237 ? -3.654 12.914 7.512 1 86.56 237 ARG A CA 1
ATOM 1763 C C . ARG A 1 237 ? -4.738 11.859 7.312 1 86.56 237 ARG A C 1
ATOM 1765 O O . ARG A 1 237 ? -5.918 12.195 7.191 1 86.56 237 ARG A O 1
ATOM 1772 N N . ALA A 1 238 ? -4.293 10.672 7.324 1 89 238 ALA A N 1
ATOM 1773 C CA . ALA A 1 238 ? -5.234 9.578 7.059 1 89 238 ALA A CA 1
ATOM 1774 C C . ALA A 1 238 ? -6.223 9.422 8.211 1 89 238 ALA A C 1
ATOM 1776 O O . ALA A 1 238 ? -7.434 9.383 7.996 1 89 238 ALA A O 1
ATOM 1777 N N . THR A 1 239 ? -5.754 9.43 9.391 1 91.62 239 THR A N 1
ATOM 1778 C CA . THR A 1 239 ? -6.586 9.117 10.547 1 91.62 239 THR A CA 1
ATOM 1779 C C . THR A 1 239 ? -7.574 10.25 10.82 1 91.62 239 THR A C 1
ATOM 1781 O O . THR A 1 239 ? -8.719 10 11.203 1 91.62 239 THR A O 1
ATOM 1784 N N . CYS A 1 240 ? -7.164 11.398 10.57 1 89.06 240 CYS A N 1
ATOM 1785 C CA . CYS A 1 240 ? -8.023 12.539 10.875 1 89.06 240 CYS A CA 1
ATOM 1786 C C . CYS A 1 240 ? -9.219 12.586 9.93 1 89.06 240 CYS A C 1
ATOM 1788 O O . CYS A 1 240 ? -10.211 13.258 10.211 1 89.06 240 CYS A O 1
ATOM 1790 N N . VAL A 1 241 ? -9.156 11.852 8.914 1 87.31 241 VAL A N 1
ATOM 1791 C CA . VAL A 1 241 ? -10.305 11.82 8.016 1 87.31 241 VAL A CA 1
ATOM 1792 C C . VAL A 1 241 ? -10.969 10.453 8.07 1 87.31 241 VAL A C 1
ATOM 1794 O O . VAL A 1 241 ? -11.812 10.125 7.227 1 87.31 241 VAL A O 1
ATOM 1797 N N . GLY A 1 242 ? -10.555 9.711 8.961 1 89.31 242 GLY A N 1
ATOM 1798 C CA . GLY A 1 242 ? -11.219 8.445 9.219 1 89.31 242 GLY A CA 1
ATOM 1799 C C . GLY A 1 242 ? -10.695 7.309 8.367 1 89.31 242 GLY A C 1
ATOM 1800 O O . GLY A 1 242 ? -11.406 6.32 8.133 1 89.31 242 GLY A O 1
ATOM 1801 N N . ALA A 1 243 ? -9.508 7.465 7.898 1 86.94 243 ALA A N 1
ATOM 1802 C CA . ALA A 1 243 ? -8.938 6.457 7.012 1 86.94 243 ALA A CA 1
ATOM 1803 C C . ALA A 1 243 ? -7.695 5.824 7.629 1 86.94 243 ALA A C 1
ATOM 1805 O O . ALA A 1 243 ? -7.129 6.363 8.586 1 86.94 243 ALA A O 1
ATOM 1806 N N . GLN A 1 244 ? -7.352 4.691 7.055 1 89.31 244 GLN A N 1
ATOM 1807 C CA . GLN A 1 244 ? -6.137 4 7.484 1 89.31 244 GLN A CA 1
ATOM 1808 C C . GLN A 1 244 ? -4.898 4.621 6.844 1 89.31 244 GLN A C 1
ATOM 1810 O O . GLN A 1 244 ? -4.926 5.004 5.672 1 89.31 244 GLN A O 1
ATOM 1815 N N . ALA A 1 245 ? -3.828 4.656 7.633 1 91.25 245 ALA A N 1
ATOM 1816 C CA . ALA A 1 245 ? -2.557 5.141 7.102 1 91.25 245 ALA A CA 1
ATOM 1817 C C . ALA A 1 245 ? -2.074 4.262 5.949 1 91.25 245 ALA A C 1
ATOM 1819 O O . ALA A 1 245 ? -2.332 3.057 5.93 1 91.25 245 ALA A O 1
ATOM 1820 N N . ALA A 1 246 ? -1.354 4.84 5.059 1 87.69 246 ALA A N 1
ATOM 1821 C CA . ALA A 1 246 ? -0.879 4.133 3.873 1 87.69 246 ALA A CA 1
ATOM 1822 C C . ALA A 1 246 ? 0.298 3.225 4.211 1 87.69 246 ALA A C 1
ATOM 1824 O O . ALA A 1 246 ? 0.396 2.107 3.699 1 87.69 246 ALA A O 1
ATOM 1825 N N . LEU A 1 247 ? 1.213 3.705 5.043 1 90.69 247 LEU A N 1
ATOM 1826 C CA . LEU A 1 247 ? 2.371 2.906 5.43 1 90.69 247 LEU A CA 1
ATOM 1827 C C . LEU A 1 247 ? 2.002 1.903 6.516 1 90.69 247 LEU A C 1
ATOM 1829 O O . LEU A 1 247 ? 1.459 2.281 7.559 1 90.69 247 LEU A O 1
ATOM 1833 N N . ALA A 1 248 ? 2.309 0.729 6.262 1 88.31 248 ALA A N 1
ATOM 1834 C CA . ALA A 1 248 ? 2.164 -0.302 7.285 1 88.31 248 ALA A CA 1
ATOM 1835 C C . ALA A 1 248 ? 3.396 -0.364 8.18 1 88.31 248 ALA A C 1
ATOM 1837 O O . ALA A 1 248 ? 4.469 0.117 7.809 1 88.31 248 ALA A O 1
ATOM 1838 N N . ASP A 1 249 ? 3.186 -0.92 9.375 1 88 249 ASP A N 1
ATOM 1839 C CA . ASP A 1 249 ? 4.305 -1.081 10.297 1 88 249 ASP A CA 1
ATOM 1840 C C . ASP A 1 249 ? 5.406 -1.943 9.68 1 88 249 ASP A C 1
ATOM 1842 O O . ASP A 1 249 ? 6.594 -1.703 9.906 1 88 249 ASP A O 1
ATOM 1846 N N . THR A 1 250 ? 5.047 -2.879 8.891 1 88.88 250 THR A N 1
ATOM 1847 C CA . THR A 1 250 ? 5.988 -3.814 8.289 1 88.88 250 THR A CA 1
ATOM 1848 C C . THR A 1 250 ? 6.82 -3.125 7.211 1 88.88 250 THR A C 1
ATOM 1850 O O . THR A 1 250 ? 7.879 -3.625 6.82 1 88.88 250 THR A O 1
ATOM 1853 N N . ASP A 1 251 ? 6.387 -1.982 6.758 1 89.06 251 ASP A N 1
ATOM 1854 C CA . ASP A 1 251 ? 7.09 -1.244 5.711 1 89.06 251 ASP A CA 1
ATOM 1855 C C . ASP A 1 251 ? 8.266 -0.46 6.285 1 89.06 251 ASP A C 1
ATOM 1857 O O . ASP A 1 251 ? 9.102 0.05 5.539 1 89.06 251 ASP A O 1
ATOM 1861 N N . VAL A 1 252 ? 8.328 -0.346 7.551 1 92.88 252 VAL A N 1
ATOM 1862 C CA . VAL A 1 252 ? 9.281 0.551 8.188 1 92.88 252 VAL A CA 1
ATOM 1863 C C . VAL A 1 252 ? 10.531 -0.229 8.586 1 92.88 252 VAL A C 1
ATOM 1865 O O . VAL A 1 252 ? 10.492 -1.063 9.492 1 92.88 252 VAL A O 1
ATOM 1868 N N . GLY A 1 253 ? 11.617 0.121 7.918 1 91.56 253 GLY A N 1
ATOM 1869 C CA . GLY A 1 253 ? 12.867 -0.563 8.188 1 91.56 253 GLY A CA 1
ATOM 1870 C C . GLY A 1 253 ? 13.75 0.175 9.172 1 91.56 253 GLY A C 1
ATOM 1871 O O . GLY A 1 253 ? 14.727 -0.385 9.68 1 91.56 253 GLY A O 1
ATOM 1872 N N . TRP A 1 254 ? 13.352 1.438 9.484 1 91.62 254 TRP A N 1
ATOM 1873 C CA . TRP A 1 254 ? 14.117 2.205 10.469 1 91.62 254 TRP A CA 1
ATOM 1874 C C . TRP A 1 254 ? 13.844 1.701 11.883 1 91.62 254 TRP A C 1
ATOM 1876 O O . TRP A 1 254 ? 12.75 1.216 12.172 1 91.62 254 TRP A O 1
ATOM 1886 N N . ARG A 1 255 ? 14.711 1.696 12.789 1 83.62 255 ARG A N 1
ATOM 1887 C CA . ARG A 1 255 ? 14.609 1.113 14.125 1 83.62 255 ARG A CA 1
ATOM 1888 C C . ARG A 1 255 ? 13.57 1.85 14.961 1 83.62 255 ARG A C 1
ATOM 1890 O O . ARG A 1 255 ? 12.672 1.229 15.539 1 83.62 255 ARG A O 1
ATOM 1897 N N . HIS A 1 256 ? 13.766 3.123 15.234 1 80.94 256 HIS A N 1
ATOM 1898 C CA . HIS A 1 256 ? 12.789 3.846 16.047 1 80.94 256 HIS A CA 1
ATOM 1899 C C . HIS A 1 256 ? 12.648 5.289 15.57 1 80.94 256 HIS A C 1
ATOM 1901 O O . HIS A 1 256 ? 13.641 5.93 15.211 1 80.94 256 HIS A O 1
ATOM 1907 N N . PRO A 1 257 ? 11.375 5.59 15.578 1 82 257 PRO A N 1
ATOM 1908 C CA . PRO A 1 257 ? 11.195 7.016 15.297 1 82 257 PRO A CA 1
ATOM 1909 C C . PRO A 1 257 ? 11.758 7.91 16.391 1 82 257 PRO A C 1
ATOM 1911 O O . PRO A 1 257 ? 11.859 7.484 17.547 1 82 257 PRO A O 1
ATOM 1914 N N . PRO A 1 258 ? 12.125 9.086 15.93 1 81.12 258 PRO A N 1
ATOM 1915 C CA . PRO A 1 258 ? 12.531 10.031 16.969 1 81.12 258 PRO A CA 1
ATOM 1916 C C . PRO A 1 258 ? 11.391 10.383 17.922 1 81.12 258 PRO A C 1
ATOM 1918 O O . PRO A 1 258 ? 10.234 10.469 17.516 1 81.12 258 PRO A O 1
ATOM 1921 N N . ASP A 1 259 ? 11.617 10.359 19.203 1 80 259 ASP A N 1
ATOM 1922 C CA . ASP A 1 259 ? 10.578 10.609 20.188 1 80 259 ASP A CA 1
ATOM 1923 C C . ASP A 1 259 ? 10.391 12.102 20.438 1 80 259 ASP A C 1
ATOM 1925 O O . ASP A 1 259 ? 10.484 12.578 21.562 1 80 259 ASP A O 1
ATOM 1929 N N . ASP A 1 260 ? 10.359 12.852 19.422 1 75.75 260 ASP A N 1
ATOM 1930 C CA . ASP A 1 260 ? 10.195 14.289 19.594 1 75.75 260 ASP A CA 1
ATOM 1931 C C . ASP A 1 260 ? 9.156 14.844 18.609 1 75.75 260 ASP A C 1
ATOM 1933 O O . ASP A 1 260 ? 8.656 14.109 17.75 1 75.75 260 ASP A O 1
ATOM 1937 N N . GLY A 1 261 ? 8.664 15.961 19.047 1 75.88 261 GLY A N 1
ATOM 1938 C CA . GLY A 1 261 ? 7.773 16.672 18.141 1 75.88 261 GLY A CA 1
ATOM 1939 C C . GLY A 1 261 ? 6.43 15.984 17.969 1 75.88 261 GLY A C 1
ATOM 1940 O O . GLY A 1 261 ? 5.766 15.656 18.953 1 75.88 261 GLY A O 1
ATOM 1941 N N . VAL A 1 262 ? 6.094 15.719 16.703 1 83.19 262 VAL A N 1
ATOM 1942 C CA . VAL A 1 262 ? 4.758 15.234 16.359 1 83.19 262 VAL A CA 1
ATOM 1943 C C . VAL A 1 262 ? 4.73 13.711 16.406 1 83.19 262 VAL A C 1
ATOM 1945 O O . VAL A 1 262 ? 3.666 13.094 16.297 1 83.19 262 VAL A O 1
ATOM 1948 N N . VAL A 1 263 ? 5.801 13.078 16.719 1 86.62 263 VAL A N 1
ATOM 1949 C CA . VAL A 1 263 ? 5.941 11.625 16.578 1 86.62 263 VAL A CA 1
ATOM 1950 C C . VAL A 1 263 ? 5.047 10.93 17.594 1 86.62 263 VAL A C 1
ATOM 1952 O O . VAL A 1 263 ? 4.352 9.961 17.266 1 86.62 263 VAL A O 1
ATOM 1955 N N . PRO A 1 264 ? 5.039 11.422 18.828 1 88.12 264 PRO A N 1
ATOM 1956 C CA . PRO A 1 264 ? 4.125 10.766 19.766 1 88.12 264 PRO A CA 1
ATOM 1957 C C . PRO A 1 264 ? 2.668 10.828 19.312 1 88.12 264 PRO A C 1
ATOM 1959 O O . PRO A 1 264 ? 1.935 9.844 19.453 1 88.12 264 PRO A O 1
ATOM 1962 N N . LEU A 1 265 ? 2.299 11.953 18.828 1 92.75 265 LEU A N 1
ATOM 1963 C CA . LEU A 1 265 ? 0.941 12.094 18.312 1 92.75 265 LEU A CA 1
ATOM 1964 C C . LEU A 1 265 ? 0.718 11.164 17.125 1 92.75 265 LEU A C 1
ATOM 1966 O O . LEU A 1 265 ? -0.341 10.547 17 1 92.75 265 LEU A O 1
ATOM 1970 N N . ALA A 1 266 ? 1.704 11.117 16.266 1 93.06 266 ALA A N 1
ATOM 1971 C CA . ALA A 1 266 ? 1.63 10.234 15.109 1 93.06 266 ALA A CA 1
ATOM 1972 C C . ALA A 1 266 ? 1.504 8.773 15.547 1 93.06 266 ALA A C 1
ATOM 1974 O O . ALA A 1 266 ? 0.8 7.988 14.906 1 93.06 266 ALA A O 1
ATOM 1975 N N . ARG A 1 267 ? 2.154 8.406 16.609 1 93.56 267 ARG A N 1
ATOM 1976 C CA . ARG A 1 267 ? 2.053 7.047 17.141 1 93.56 267 ARG A CA 1
ATOM 1977 C C . ARG A 1 267 ? 0.629 6.742 17.594 1 93.56 267 ARG A C 1
ATOM 1979 O O . ARG A 1 267 ? 0.108 5.656 17.328 1 93.56 267 ARG A O 1
ATOM 1986 N N . ALA A 1 268 ? 0.063 7.66 18.25 1 95.62 268 ALA A N 1
ATOM 1987 C CA . ALA A 1 268 ? -1.328 7.496 18.656 1 95.62 268 ALA A CA 1
ATOM 1988 C C . ALA A 1 268 ? -2.246 7.363 17.438 1 95.62 268 ALA A C 1
ATOM 1990 O O . ALA A 1 268 ? -3.139 6.516 17.422 1 95.62 268 ALA A O 1
ATOM 1991 N N . ALA A 1 269 ? -1.996 8.25 16.484 1 96.31 269 ALA A N 1
ATOM 1992 C CA . ALA A 1 269 ? -2.791 8.195 15.258 1 96.31 269 ALA A CA 1
ATOM 1993 C C . ALA A 1 269 ? -2.66 6.836 14.578 1 96.31 269 ALA A C 1
ATOM 1995 O O . ALA A 1 269 ? -3.641 6.297 14.062 1 96.31 269 ALA A O 1
ATOM 1996 N N . ARG A 1 270 ? -1.502 6.285 14.586 1 94.75 270 ARG A N 1
ATOM 1997 C CA . ARG A 1 270 ? -1.277 4.992 13.953 1 94.75 270 ARG A CA 1
ATOM 1998 C C . ARG A 1 270 ? -1.959 3.873 14.734 1 94.75 270 ARG A C 1
ATOM 2000 O O . ARG A 1 270 ? -2.484 2.926 14.141 1 94.75 270 ARG A O 1
ATOM 2007 N N . LEU A 1 271 ? -1.915 3.973 15.977 1 95.75 271 LEU A N 1
ATOM 2008 C CA . LEU A 1 271 ? -2.656 3.023 16.797 1 95.75 271 LEU A CA 1
ATOM 2009 C C . LEU A 1 271 ? -4.141 3.043 16.453 1 95.75 271 LEU A C 1
ATOM 2011 O O . LEU A 1 271 ? -4.746 1.989 16.234 1 95.75 271 LEU A O 1
ATOM 2015 N N . ILE A 1 272 ? -4.68 4.195 16.359 1 97.19 272 ILE A N 1
ATOM 2016 C CA . ILE A 1 272 ? -6.09 4.371 16.016 1 97.19 272 ILE A CA 1
ATOM 2017 C C . ILE A 1 272 ? -6.355 3.848 14.609 1 97.19 272 ILE A C 1
ATOM 2019 O O . ILE A 1 272 ? -7.324 3.117 14.383 1 97.19 272 ILE A O 1
ATOM 2023 N N . SER A 1 273 ? -5.508 4.223 13.75 1 94.06 273 SER A N 1
ATOM 2024 C CA . SER A 1 273 ? -5.598 3.801 12.359 1 94.06 273 SER A CA 1
ATOM 2025 C C . SER A 1 273 ? -5.652 2.281 12.242 1 94.06 273 SER A C 1
ATOM 2027 O O . SER A 1 273 ? -6.535 1.734 11.578 1 94.06 273 SER A O 1
ATOM 2029 N N . ALA A 1 274 ? -4.781 1.593 12.914 1 93.38 274 ALA A N 1
ATOM 2030 C CA . ALA A 1 274 ? -4.621 0.146 12.781 1 93.38 274 ALA A CA 1
ATOM 2031 C C . ALA A 1 274 ? -5.73 -0.596 13.523 1 93.38 274 ALA A C 1
ATOM 2033 O O . ALA A 1 274 ? -6.242 -1.608 13.039 1 93.38 274 ALA A O 1
ATOM 2034 N N . ARG A 1 275 ? -6.199 -0.053 14.602 1 95.06 275 ARG A N 1
ATOM 2035 C CA . ARG A 1 275 ? -7.051 -0.843 15.484 1 95.06 275 ARG A CA 1
ATOM 2036 C C . ARG A 1 275 ? -8.516 -0.434 15.344 1 95.06 275 ARG A C 1
ATOM 2038 O O . ARG A 1 275 ? -9.414 -1.198 15.695 1 95.06 275 ARG A O 1
ATOM 2045 N N . LEU A 1 276 ? -8.711 0.754 14.867 1 96.62 276 LEU A N 1
ATOM 2046 C CA . LEU A 1 276 ? -10.094 1.213 14.859 1 96.62 276 LEU A CA 1
ATOM 2047 C C . LEU A 1 276 ? -10.57 1.474 13.43 1 96.62 276 LEU A C 1
ATOM 2049 O O . LEU A 1 276 ? -11.773 1.432 13.156 1 96.62 276 LEU A O 1
ATOM 2053 N N . LEU A 1 277 ? -9.641 1.788 12.57 1 94.75 277 LEU A N 1
ATOM 2054 C CA . LEU A 1 277 ? -10.086 2.297 11.281 1 94.75 277 LEU A CA 1
ATOM 2055 C C . LEU A 1 277 ? -9.781 1.296 10.172 1 94.75 277 LEU A C 1
ATOM 2057 O O . LEU A 1 277 ? -10.203 1.48 9.023 1 94.75 277 LEU A O 1
ATOM 2061 N N . SER A 1 278 ? -9.039 0.252 10.445 1 92.31 278 SER A N 1
ATOM 2062 C CA . SER A 1 278 ? -8.703 -0.736 9.422 1 92.31 278 SER A CA 1
ATOM 2063 C C . SER A 1 278 ? -9.945 -1.498 8.969 1 92.31 278 SER A C 1
ATOM 2065 O O . SER A 1 278 ? -10.945 -1.564 9.688 1 92.31 278 SER A O 1
ATOM 2067 N N . ALA A 1 279 ? -9.867 -1.999 7.723 1 89.44 279 ALA A N 1
ATOM 2068 C CA . ALA A 1 279 ? -10.961 -2.814 7.215 1 89.44 279 ALA A CA 1
ATOM 2069 C C . ALA A 1 279 ? -11.242 -3.994 8.141 1 89.44 279 ALA A C 1
ATOM 2071 O O . ALA A 1 279 ? -12.406 -4.309 8.422 1 89.44 279 ALA A O 1
ATOM 2072 N N . ARG A 1 280 ? -10.242 -4.574 8.641 1 90.31 280 ARG A N 1
ATOM 2073 C CA . ARG A 1 280 ? -10.383 -5.711 9.547 1 90.31 280 ARG A CA 1
ATOM 2074 C C . ARG A 1 280 ? -11.125 -5.312 10.812 1 90.31 280 ARG A C 1
ATOM 2076 O O . ARG A 1 280 ? -12.07 -5.996 11.227 1 90.31 280 ARG A O 1
ATOM 2083 N N . ALA A 1 281 ? -10.734 -4.262 11.367 1 90.12 281 ALA A N 1
ATOM 2084 C CA . ALA A 1 281 ? -11.352 -3.805 12.617 1 90.12 281 ALA A CA 1
ATOM 2085 C C . ALA A 1 281 ? -12.82 -3.467 12.406 1 90.12 281 ALA A C 1
ATOM 2087 O O . ALA A 1 281 ? -13.672 -3.826 13.227 1 90.12 281 ALA A O 1
ATOM 2088 N N . ARG A 1 282 ? -13.086 -2.875 11.305 1 86.19 282 ARG A N 1
ATOM 2089 C CA . ARG A 1 282 ? -14.453 -2.434 11.039 1 86.19 282 ARG A CA 1
ATOM 2090 C C . ARG A 1 282 ? -15.367 -3.619 10.766 1 86.19 282 ARG A C 1
ATOM 2092 O O . ARG A 1 282 ? -16.531 -3.617 11.172 1 86.19 282 ARG A O 1
ATOM 2099 N N . CYS A 1 283 ? -14.852 -4.559 10.148 1 87.62 283 CYS A N 1
ATOM 2100 C CA . CYS A 1 283 ? -15.695 -5.672 9.727 1 87.62 283 CYS A CA 1
ATOM 2101 C C . CYS A 1 283 ? -15.805 -6.727 10.82 1 87.62 283 CYS A C 1
ATOM 2103 O O . CYS A 1 283 ? -16.844 -7.379 10.961 1 87.62 283 CYS A O 1
ATOM 2105 N N . THR A 1 284 ? -14.789 -6.93 11.609 1 88.06 284 THR A N 1
ATOM 2106 C CA . THR A 1 284 ? -14.82 -7.926 12.672 1 88.06 284 THR A CA 1
ATOM 2107 C C . THR A 1 284 ? -15.406 -7.332 13.953 1 88.06 284 THR A C 1
ATOM 2109 O O . THR A 1 284 ? -15.82 -8.07 14.852 1 88.06 284 THR A O 1
ATOM 2112 N N . GLY A 1 285 ? -15.445 -6.059 14.008 1 92.31 285 GLY A N 1
ATOM 2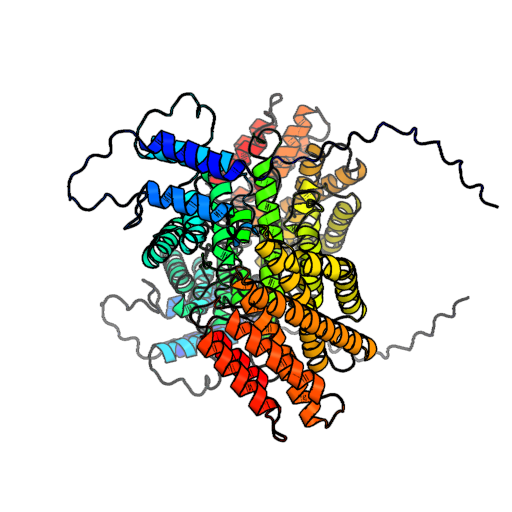113 C CA . GLY A 1 285 ? -15.906 -5.375 15.203 1 92.31 285 GLY A CA 1
ATOM 2114 C C . GLY A 1 285 ? -14.773 -4.906 16.094 1 92.31 285 GLY A C 1
ATOM 2115 O O . GLY A 1 285 ? -13.781 -5.617 16.266 1 92.31 285 GLY A O 1
ATOM 2116 N N . LEU A 1 286 ? -15.008 -3.77 16.641 1 96.31 286 LEU A N 1
ATOM 2117 C CA . LEU A 1 286 ? -13.992 -3.178 17.5 1 96.31 286 LEU A CA 1
ATOM 2118 C C . LEU A 1 286 ? -13.969 -3.861 18.859 1 96.31 286 LEU A C 1
ATOM 2120 O O . LEU A 1 286 ? -15 -4.336 19.344 1 96.31 286 LEU A O 1
ATOM 2124 N N . ARG A 1 287 ? -12.859 -3.916 19.5 1 95.56 287 ARG A N 1
ATOM 2125 C CA . ARG A 1 287 ? -12.695 -4.426 20.859 1 95.56 287 ARG A CA 1
ATOM 2126 C C . ARG A 1 287 ? -12.688 -3.291 21.875 1 95.56 287 ARG A C 1
ATOM 2128 O O . ARG A 1 287 ? -12.109 -2.23 21.625 1 95.56 287 ARG A O 1
ATOM 2135 N N . ASN A 1 288 ? -13.25 -3.582 23 1 97.56 288 ASN A N 1
ATOM 2136 C CA . ASN A 1 288 ? -13.266 -2.59 24.078 1 97.56 288 ASN A CA 1
ATOM 2137 C C . ASN A 1 288 ? -11.859 -2.105 24.422 1 97.56 288 ASN A C 1
ATOM 2139 O O . ASN A 1 288 ? -11.633 -0.903 24.562 1 97.56 288 ASN A O 1
ATOM 2143 N N . GLU A 1 289 ? -10.938 -3.006 24.422 1 97.06 289 GLU A N 1
ATOM 2144 C CA . GLU A 1 289 ? -9.57 -2.705 24.828 1 97.06 289 GLU A CA 1
ATOM 2145 C C . GLU A 1 289 ? -8.891 -1.773 23.828 1 97.06 289 GLU A C 1
ATOM 2147 O O . GLU A 1 289 ? -8.094 -0.914 24.219 1 97.06 289 GLU A O 1
ATOM 2152 N N . ASP A 1 290 ? -9.195 -1.936 22.641 1 96.88 290 ASP A N 1
ATOM 2153 C CA . ASP A 1 290 ? -8.555 -1.127 21.609 1 96.88 290 ASP A CA 1
ATOM 2154 C C . ASP A 1 290 ? -9.047 0.318 21.656 1 96.88 290 ASP A C 1
ATOM 2156 O O . ASP A 1 290 ? -8.258 1.254 21.531 1 96.88 290 ASP A O 1
ATOM 2160 N N . VAL A 1 291 ? -10.312 0.504 21.891 1 97.62 291 VAL A N 1
ATOM 2161 C CA . VAL A 1 291 ? -10.883 1.844 21.984 1 97.62 291 VAL A CA 1
ATOM 2162 C C . VAL A 1 291 ? -10.344 2.547 23.234 1 97.62 291 VAL A C 1
ATOM 2164 O O . VAL A 1 291 ? -9.898 3.697 23.156 1 97.62 291 VAL A O 1
ATOM 2167 N N . ARG A 1 292 ? -10.312 1.842 24.297 1 97.12 292 ARG A N 1
ATOM 2168 C CA . ARG A 1 292 ? -9.836 2.426 25.547 1 97.12 292 ARG A CA 1
ATOM 2169 C C . ARG A 1 292 ? -8.352 2.762 25.469 1 97.12 292 ARG A C 1
ATOM 2171 O O . ARG A 1 292 ? -7.906 3.783 26 1 97.12 292 ARG A O 1
ATOM 2178 N N . ALA A 1 293 ? -7.672 1.899 24.812 1 97 293 ALA A N 1
ATOM 2179 C CA . ALA A 1 293 ? -6.246 2.156 24.641 1 97 293 ALA A CA 1
ATOM 2180 C C . ALA A 1 293 ? -6.016 3.41 23.797 1 97 293 ALA A C 1
ATOM 2182 O O . ALA A 1 293 ? -5.098 4.188 24.078 1 97 293 ALA A O 1
ATOM 2183 N N . ALA A 1 294 ? -6.793 3.609 22.812 1 97.5 294 ALA A N 1
ATOM 2184 C CA . ALA A 1 294 ? -6.691 4.793 21.969 1 97.5 294 ALA A CA 1
ATOM 2185 C C . ALA A 1 294 ? -6.98 6.062 22.766 1 97.5 294 ALA A C 1
ATOM 2187 O O . ALA A 1 294 ? -6.223 7.031 22.703 1 97.5 294 ALA A O 1
ATOM 2188 N N . ILE A 1 295 ? -8.016 6.02 23.562 1 97.12 295 ILE A N 1
ATOM 2189 C CA . ILE A 1 295 ? -8.398 7.168 24.359 1 97.12 295 ILE A CA 1
ATOM 2190 C C . ILE A 1 295 ? -7.32 7.449 25.406 1 97.12 295 ILE A C 1
ATOM 2192 O O . ILE A 1 295 ? -6.945 8.602 25.641 1 97.12 295 ILE A O 1
ATOM 2196 N N . ALA A 1 296 ? -6.844 6.391 25.938 1 96.44 296 ALA A N 1
ATOM 2197 C CA . ALA A 1 296 ? -5.801 6.543 26.953 1 96.44 296 ALA A CA 1
ATOM 2198 C C . ALA A 1 296 ? -4.547 7.18 26.344 1 96.44 296 ALA A C 1
ATOM 2200 O O . ALA A 1 296 ? -3.902 8.016 26.984 1 96.44 296 ALA A O 1
ATOM 2201 N N . ALA A 1 297 ? -4.199 6.77 25.219 1 96.12 297 ALA A N 1
ATOM 2202 C CA . ALA A 1 297 ? -3.043 7.34 24.531 1 96.12 297 ALA A CA 1
ATOM 2203 C C . ALA A 1 297 ? -3.236 8.836 24.281 1 96.12 297 ALA A C 1
ATOM 2205 O O . ALA A 1 297 ? -2.311 9.625 24.469 1 96.12 297 ALA A O 1
ATOM 2206 N N . LEU A 1 298 ? -4.379 9.242 23.906 1 96.62 298 LEU A N 1
ATOM 2207 C CA . LEU A 1 298 ? -4.68 10.648 23.656 1 96.62 298 LEU A CA 1
ATOM 2208 C C . LEU A 1 298 ? -4.715 11.438 24.953 1 96.62 298 LEU A C 1
ATOM 2210 O O . LEU A 1 298 ? -4.242 12.578 25 1 96.62 298 LEU A O 1
ATOM 2214 N N . ASP A 1 299 ? -5.242 10.805 25.984 1 95.75 299 ASP A N 1
ATOM 2215 C CA . ASP A 1 299 ? -5.273 11.461 27.297 1 95.75 299 ASP A CA 1
ATOM 2216 C C . ASP A 1 299 ? -3.861 11.766 27.781 1 95.75 299 ASP A C 1
ATOM 2218 O O . ASP A 1 299 ? -3.621 12.812 28.391 1 95.75 299 ASP A O 1
ATOM 2222 N N . ALA A 1 300 ? -3.014 10.852 27.516 1 93.81 300 ALA A N 1
ATOM 2223 C CA . ALA A 1 300 ? -1.623 11.062 27.922 1 93.81 300 ALA A CA 1
ATOM 2224 C C . ALA A 1 300 ? -1.02 12.266 27.203 1 93.81 300 ALA A C 1
ATOM 2226 O O . ALA A 1 300 ? -0.246 13.023 27.781 1 93.81 300 ALA A O 1
ATOM 2227 N N . LEU A 1 301 ? -1.396 12.469 26.047 1 91.88 301 LEU A N 1
ATOM 2228 C CA . LEU A 1 301 ? -0.892 13.586 25.25 1 91.88 301 LEU A CA 1
ATOM 2229 C C . LEU A 1 301 ? -1.588 14.883 25.641 1 91.88 301 LEU A C 1
ATOM 2231 O O . LEU A 1 301 ? -1.002 15.969 25.531 1 91.88 301 LEU A O 1
ATOM 2235 N N . ALA A 1 302 ? -2.807 14.773 26.062 1 91.44 302 ALA A N 1
ATOM 2236 C CA . ALA A 1 302 ? -3.643 15.93 26.375 1 91.44 302 ALA A CA 1
ATOM 2237 C C . ALA A 1 302 ? -3.162 16.641 27.641 1 91.44 302 ALA A C 1
ATOM 2239 O O . ALA A 1 302 ? -3.527 17.781 27.891 1 91.44 302 ALA A O 1
ATOM 2240 N N . ARG A 1 303 ? -2.395 15.953 28.344 1 87.81 303 ARG A N 1
ATOM 2241 C CA . ARG A 1 303 ? -1.915 16.547 29.578 1 87.81 303 ARG A CA 1
ATOM 2242 C C . ARG A 1 303 ? -1.114 17.812 29.312 1 87.81 303 ARG A C 1
ATOM 2244 O O . ARG A 1 303 ? -1.062 18.719 30.156 1 87.81 303 ARG A O 1
ATOM 2251 N N . ALA A 1 304 ? -0.572 17.906 28.156 1 81.62 304 ALA A N 1
ATOM 2252 C CA . ALA A 1 304 ? 0.247 19.062 27.797 1 81.62 304 ALA A CA 1
ATOM 2253 C C . ALA A 1 304 ? -0.605 20.172 27.188 1 81.62 304 ALA A C 1
ATOM 2255 O O . ALA A 1 304 ? -0.13 21.297 27 1 81.62 304 ALA A O 1
ATOM 2256 N N . THR A 1 305 ? -1.873 19.984 27.016 1 82.5 305 THR A N 1
ATOM 2257 C CA . THR A 1 305 ? -2.719 20.875 26.234 1 82.5 305 THR A CA 1
ATOM 2258 C C . THR A 1 305 ? -2.863 22.234 26.922 1 82.5 305 THR A C 1
ATOM 2260 O O . THR A 1 305 ? -2.707 23.266 26.281 1 82.5 305 THR A O 1
ATOM 2263 N N . PRO A 1 306 ? -3.098 22.266 28.281 1 78.38 306 PRO A N 1
ATOM 2264 C CA . PRO A 1 306 ? -3.238 23.578 28.906 1 78.38 306 PRO A CA 1
ATOM 2265 C C . PRO A 1 306 ? -1.993 24.453 28.734 1 78.38 306 PRO A C 1
ATOM 2267 O O . PRO A 1 306 ? -2.104 25.656 28.484 1 78.38 306 PRO A O 1
ATOM 2270 N N . ALA A 1 307 ? -0.925 23.797 28.75 1 82.75 307 ALA A N 1
ATOM 2271 C CA . ALA A 1 307 ? 0.322 24.547 28.594 1 82.75 307 ALA A CA 1
ATOM 2272 C C . ALA A 1 307 ? 0.484 25.031 27.156 1 82.75 307 ALA A C 1
ATOM 2274 O O . ALA A 1 307 ? 0.933 26.156 26.922 1 82.75 307 ALA A O 1
ATOM 2275 N N . ASP A 1 308 ? 0.111 24.25 26.266 1 85.88 308 ASP A N 1
ATOM 2276 C CA . ASP A 1 308 ? 0.205 24.625 24.859 1 85.88 308 ASP A CA 1
ATOM 2277 C C . ASP A 1 308 ? -0.752 25.766 24.531 1 85.88 308 ASP A C 1
ATOM 2279 O O . ASP A 1 308 ? -0.391 26.688 23.797 1 85.88 308 ASP A O 1
ATOM 2283 N N . LEU A 1 309 ? -1.935 25.719 25.062 1 87.44 309 LEU A N 1
ATOM 2284 C CA . LEU A 1 309 ? -2.912 26.781 24.812 1 87.44 309 LEU A CA 1
ATOM 2285 C C . LEU A 1 309 ? -2.471 28.078 25.469 1 87.44 309 LEU A C 1
ATOM 2287 O O . LEU A 1 309 ? -2.613 29.156 24.875 1 87.44 309 LEU A O 1
ATOM 2291 N N . ALA A 1 310 ? -1.968 27.938 26.672 1 88.44 310 ALA A N 1
ATOM 2292 C CA . ALA A 1 310 ? -1.452 29.125 27.328 1 88.44 310 ALA A CA 1
ATOM 2293 C C . ALA A 1 310 ? -0.313 29.75 26.531 1 88.44 310 ALA A C 1
ATOM 2295 O O . ALA A 1 310 ? -0.232 30.984 26.422 1 88.44 310 ALA A O 1
ATOM 2296 N N . TRP A 1 311 ? 0.426 28.906 26.062 1 88.12 311 TRP A N 1
ATOM 2297 C CA . TRP A 1 311 ? 1.537 29.375 25.25 1 88.12 311 TRP A CA 1
ATOM 2298 C C . TRP A 1 311 ? 1.029 30.062 23.984 1 88.12 311 TRP A C 1
ATOM 2300 O O . TRP A 1 311 ? 1.544 31.125 23.594 1 88.12 311 TRP A O 1
ATOM 2310 N N . LEU A 1 312 ? 0.064 29.578 23.391 1 87.88 312 LEU A N 1
ATOM 2311 C CA . LEU A 1 312 ? -0.506 30.188 22.188 1 87.88 312 LEU A CA 1
ATOM 2312 C C . LEU A 1 312 ? -1.129 31.531 22.484 1 87.88 312 LEU A C 1
ATOM 2314 O O . LEU A 1 312 ? -1.078 32.438 21.672 1 87.88 312 LEU A O 1
ATOM 2318 N N . ARG A 1 313 ? -1.584 31.703 23.656 1 88.75 313 ARG A N 1
ATOM 2319 C CA . ARG A 1 313 ? -2.205 32.969 24.062 1 88.75 313 ARG A CA 1
ATOM 2320 C C . ARG A 1 313 ? -1.153 34.031 24.281 1 88.75 313 ARG A C 1
ATOM 2322 O O . ARG A 1 313 ? -1.432 35.219 24.109 1 88.75 313 ARG A O 1
ATOM 2329 N N . ALA A 1 314 ? 0.036 33.5 24.5 1 87.56 314 ALA A N 1
ATOM 2330 C CA . ALA A 1 314 ? 1.062 34.469 24.891 1 87.56 314 ALA A CA 1
ATOM 2331 C C . ALA A 1 314 ? 2.08 34.656 23.781 1 87.56 314 ALA A C 1
ATOM 2333 O O . ALA A 1 314 ? 2.793 35.656 23.75 1 87.56 314 ALA A O 1
ATOM 2334 N N . THR A 1 315 ? 2.061 33.75 22.875 1 79.56 315 THR A N 1
ATOM 2335 C CA . THR A 1 315 ? 3.213 33.688 21.984 1 79.56 315 THR A CA 1
ATOM 2336 C C . THR A 1 315 ? 2.98 34.562 20.75 1 79.56 315 THR A C 1
ATOM 2338 O O . THR A 1 315 ? 1.838 34.875 20.406 1 79.56 315 THR A O 1
ATOM 2341 N N . GLN A 1 316 ? 4.023 35.062 20.297 1 73.94 316 GLN A N 1
ATOM 2342 C CA . GLN A 1 316 ? 4.086 35.625 18.953 1 73.94 316 GLN A CA 1
ATOM 2343 C C . GLN A 1 316 ? 5.047 34.844 18.062 1 73.94 316 GLN A C 1
ATOM 2345 O O . GLN A 1 316 ? 5.484 35.312 17.016 1 73.94 316 GLN A O 1
ATOM 2350 N N . ASP A 1 317 ? 5.238 33.594 18.484 1 72.06 317 ASP A N 1
ATOM 2351 C CA . ASP A 1 317 ? 6.203 32.719 17.844 1 72.06 317 ASP A CA 1
ATOM 2352 C C . ASP A 1 317 ? 5.684 32.219 16.484 1 72.06 317 ASP A C 1
ATOM 2354 O O . ASP A 1 317 ? 4.527 31.828 16.375 1 72.06 317 ASP A O 1
ATOM 2358 N N . PRO A 1 318 ? 6.578 32.25 15.562 1 66.12 318 PRO A N 1
ATOM 2359 C CA . PRO A 1 318 ? 6.199 31.75 14.242 1 66.12 318 PRO A CA 1
ATOM 2360 C C . PRO A 1 318 ? 5.867 30.266 14.258 1 66.12 318 PRO A C 1
ATOM 2362 O O . PRO A 1 318 ? 5.266 29.75 13.305 1 66.12 318 PRO A O 1
ATOM 2365 N N . ALA A 1 319 ? 6.18 29.625 15.383 1 69.56 319 ALA A N 1
ATOM 2366 C CA . ALA A 1 319 ? 5.914 28.188 15.484 1 69.56 319 ALA A CA 1
ATOM 2367 C C . ALA A 1 319 ? 4.477 27.922 15.914 1 69.56 319 ALA A C 1
ATOM 2369 O O . ALA A 1 319 ? 4.047 26.781 16 1 69.56 319 ALA A O 1
ATOM 2370 N N . ALA A 1 320 ? 3.734 28.953 16.094 1 80.94 320 ALA A N 1
ATOM 2371 C CA . ALA A 1 320 ? 2.379 28.844 16.625 1 80.94 320 ALA A CA 1
ATOM 2372 C C . ALA A 1 320 ? 1.507 27.969 15.727 1 80.94 320 ALA A C 1
ATOM 2374 O O . ALA A 1 320 ? 0.789 27.094 16.219 1 80.94 320 ALA A O 1
ATOM 2375 N N . PRO A 1 321 ? 1.709 28.062 14.422 1 79.19 321 PRO A N 1
ATOM 2376 C CA . PRO A 1 321 ? 0.862 27.234 13.555 1 79.19 321 PRO A CA 1
ATOM 2377 C C . PRO A 1 321 ? 1.106 25.734 13.742 1 79.19 321 PRO A C 1
ATOM 2379 O O . PRO A 1 321 ? 0.164 24.938 13.688 1 79.19 321 PRO A O 1
ATOM 2382 N N . ALA A 1 322 ? 2.355 25.344 13.977 1 78.5 322 ALA A N 1
ATOM 2383 C CA . ALA A 1 322 ? 2.666 23.938 14.18 1 78.5 322 ALA A CA 1
ATOM 2384 C C . ALA A 1 322 ? 2.016 23.406 15.453 1 78.5 322 ALA A C 1
ATOM 2386 O O . ALA A 1 322 ? 1.492 22.281 15.477 1 78.5 322 ALA A O 1
ATOM 2387 N N . THR A 1 323 ? 2.07 24.219 16.422 1 83.62 323 THR A N 1
ATOM 2388 C CA . THR A 1 323 ? 1.453 23.844 17.688 1 83.62 323 THR A CA 1
ATOM 2389 C C . THR A 1 323 ? -0.063 23.766 17.531 1 83.62 323 THR A C 1
ATOM 2391 O O . THR A 1 323 ? -0.691 22.844 18.078 1 83.62 323 THR A O 1
ATOM 2394 N N . MET A 1 324 ? -0.622 24.688 16.812 1 88.06 324 MET A N 1
ATOM 2395 C CA . MET A 1 324 ? -2.061 24.656 16.562 1 88.06 324 MET A CA 1
ATOM 2396 C C . MET A 1 324 ? -2.463 23.391 15.812 1 88.06 324 MET A C 1
ATOM 2398 O O . MET A 1 324 ? -3.461 22.766 16.156 1 88.06 324 MET A O 1
ATOM 2402 N N . ALA A 1 325 ? -1.66 23.062 14.859 1 86.12 325 ALA A N 1
ATOM 2403 C CA . ALA A 1 325 ? -1.96 21.891 14.047 1 86.12 325 ALA A CA 1
ATOM 2404 C C . ALA A 1 325 ? -1.907 20.609 14.875 1 86.12 325 ALA A C 1
ATOM 2406 O O . ALA A 1 325 ? -2.752 19.734 14.727 1 86.12 325 ALA A O 1
ATOM 2407 N N . ALA A 1 326 ? -0.945 20.547 15.719 1 86.94 326 ALA A N 1
ATOM 2408 C CA . ALA A 1 326 ? -0.803 19.375 16.578 1 86.94 326 ALA A CA 1
ATOM 2409 C C . ALA A 1 326 ? -1.974 19.25 17.547 1 86.94 326 ALA A C 1
ATOM 2411 O O . ALA A 1 326 ? -2.52 18.172 17.75 1 86.94 326 ALA A O 1
ATOM 2412 N N . LEU A 1 327 ? -2.334 20.344 18.109 1 91.25 327 LEU A N 1
ATOM 2413 C CA . LEU A 1 327 ? -3.459 20.344 19.031 1 91.25 327 LEU A CA 1
ATOM 2414 C C . LEU A 1 327 ? -4.754 19.984 18.312 1 91.25 327 LEU A C 1
ATOM 2416 O O . LEU A 1 327 ? -5.547 19.188 18.828 1 91.25 327 LEU A O 1
ATOM 2420 N N . ALA A 1 328 ? -4.902 20.594 17.188 1 92.94 328 ALA A N 1
ATOM 2421 C CA . ALA A 1 328 ? -6.102 20.297 16.406 1 92.94 328 ALA A CA 1
ATOM 2422 C C . ALA A 1 328 ? -6.164 18.812 16.031 1 92.94 328 ALA A C 1
ATOM 2424 O O . ALA A 1 328 ? -7.234 18.203 16.062 1 92.94 328 ALA A O 1
ATOM 2425 N N . ALA A 1 329 ? -5.055 18.297 15.656 1 92.56 329 ALA A N 1
ATOM 2426 C CA . ALA A 1 329 ? -5 16.891 15.273 1 92.56 329 ALA A CA 1
ATOM 2427 C C . ALA A 1 329 ? -5.363 15.992 16.453 1 92.56 329 ALA A C 1
ATOM 2429 O O . ALA A 1 329 ? -6.164 15.062 16.297 1 92.56 329 ALA A O 1
ATOM 2430 N N . ARG A 1 330 ? -4.805 16.25 17.547 1 94.56 330 ARG A N 1
ATOM 2431 C CA . ARG A 1 330 ? -5.098 15.453 18.734 1 94.56 330 ARG A CA 1
ATOM 2432 C C . ARG A 1 330 ? -6.594 15.469 19.047 1 94.56 330 ARG A C 1
ATOM 2434 O O . ARG A 1 330 ? -7.195 14.414 19.281 1 94.56 330 ARG A O 1
ATOM 2441 N N . ASN A 1 331 ? -7.059 16.625 19.047 1 96.5 331 ASN A N 1
ATOM 2442 C CA . ASN A 1 331 ? -8.477 16.766 19.375 1 96.5 331 ASN A CA 1
ATOM 2443 C C . ASN A 1 331 ? -9.359 16.062 18.344 1 96.5 331 ASN A C 1
ATOM 2445 O O . ASN A 1 331 ? -10.383 15.484 18.703 1 96.5 331 ASN A O 1
ATOM 2449 N N . THR A 1 332 ? -8.992 16.172 17.125 1 96.44 332 THR A N 1
ATOM 2450 C CA . THR A 1 332 ? -9.742 15.484 16.078 1 96.44 332 THR A CA 1
ATOM 2451 C C . THR A 1 332 ? -9.688 13.977 16.281 1 96.44 332 THR A C 1
ATOM 2453 O O . THR A 1 332 ? -10.656 13.266 16.016 1 96.44 332 THR A O 1
ATOM 2456 N N . LEU A 1 333 ? -8.586 13.484 16.75 1 97.38 333 LEU A N 1
ATOM 2457 C CA . LEU A 1 333 ? -8.43 12.047 16.953 1 97.38 333 LEU A CA 1
ATOM 2458 C C . LEU A 1 333 ? -9.406 11.531 18 1 97.38 333 LEU A C 1
ATOM 2460 O O . LEU A 1 333 ? -9.906 10.414 17.891 1 97.38 333 LEU A O 1
ATOM 2464 N N . TYR A 1 334 ? -9.734 12.352 19.016 1 97.88 334 TYR A N 1
ATOM 2465 C CA . TYR A 1 334 ? -10.797 11.984 19.953 1 97.88 334 TYR A CA 1
ATOM 2466 C C . TYR A 1 334 ? -12.117 11.789 19.219 1 97.88 334 TYR A C 1
ATOM 2468 O O . TYR A 1 334 ? -12.836 10.82 19.469 1 97.88 334 TYR A O 1
ATOM 2476 N N . ILE A 1 335 ? -12.328 12.664 18.344 1 97.38 335 ILE A N 1
ATOM 2477 C CA . ILE A 1 335 ? -13.57 12.648 17.594 1 97.38 335 ILE A CA 1
ATOM 2478 C C . ILE A 1 335 ? -13.609 11.43 16.672 1 97.38 335 ILE A C 1
ATOM 2480 O O . ILE A 1 335 ? -14.648 10.781 16.531 1 97.38 335 ILE A O 1
ATOM 2484 N N . VAL A 1 336 ? -12.547 11.141 16.109 1 97.38 336 VAL A N 1
ATOM 2485 C CA . VAL A 1 336 ? -12.445 9.969 15.25 1 97.38 336 VAL A CA 1
ATOM 2486 C C . VAL A 1 336 ? -12.719 8.703 16.062 1 97.38 336 VAL A C 1
ATOM 2488 O O . VAL A 1 336 ? -13.445 7.816 15.609 1 97.38 336 VAL A O 1
ATOM 2491 N N . CYS A 1 337 ? -12.164 8.617 17.266 1 97.88 337 CYS A N 1
ATOM 2492 C CA . CYS A 1 337 ? -12.414 7.465 18.125 1 97.88 337 CYS A CA 1
ATOM 2493 C C . CYS A 1 337 ? -13.906 7.312 18.422 1 97.88 337 CYS A C 1
ATOM 2495 O O . CYS A 1 337 ? -14.445 6.207 18.344 1 97.88 337 CYS A O 1
ATOM 2497 N N . TRP A 1 338 ? -14.492 8.367 18.656 1 97.62 338 TRP A N 1
ATOM 2498 C CA . TRP A 1 338 ? -15.922 8.359 18.922 1 97.62 338 TRP A CA 1
ATOM 2499 C C . TRP A 1 338 ? -16.703 7.91 17.688 1 97.62 338 TRP A C 1
ATOM 2501 O O . TRP A 1 338 ? -17.578 7.051 17.781 1 97.62 338 TRP A O 1
ATOM 2511 N N . ALA A 1 339 ? -16.375 8.516 16.578 1 95.62 339 ALA A N 1
ATOM 2512 C CA . ALA A 1 339 ? -17.078 8.172 15.336 1 95.62 339 ALA A CA 1
ATOM 2513 C C . ALA A 1 339 ? -16.906 6.695 15 1 95.62 339 ALA A C 1
ATOM 2515 O O . ALA A 1 339 ? -17.875 6.035 14.594 1 95.62 339 ALA A O 1
ATOM 2516 N N . ALA A 1 340 ? -15.727 6.227 15.172 1 96.12 340 ALA A N 1
ATOM 2517 C CA . ALA A 1 340 ? -15.461 4.816 14.898 1 96.12 340 ALA A CA 1
ATOM 2518 C C . ALA A 1 340 ? -16.25 3.916 15.836 1 96.12 340 ALA A C 1
ATOM 2520 O O . ALA A 1 340 ? -16.844 2.926 15.406 1 96.12 340 ALA A O 1
ATOM 2521 N N . ALA A 1 341 ? -16.266 4.238 17.094 1 96.5 341 ALA A N 1
ATOM 2522 C CA . ALA A 1 341 ? -16.984 3.455 18.094 1 96.5 341 ALA A CA 1
ATOM 2523 C C . ALA A 1 341 ? -18.484 3.465 17.797 1 96.5 341 ALA A C 1
ATOM 2525 O O . ALA A 1 341 ? -19.156 2.432 17.891 1 96.5 341 ALA A O 1
ATOM 2526 N N . ARG A 1 342 ? -18.953 4.555 17.438 1 93.38 342 ARG A N 1
ATOM 2527 C CA . ARG A 1 342 ? -20.375 4.688 17.125 1 93.38 342 ARG A CA 1
ATOM 2528 C C . ARG A 1 342 ? -20.734 3.869 15.891 1 93.38 342 ARG A C 1
ATOM 2530 O O . ARG A 1 342 ? -21.766 3.178 15.875 1 93.38 342 ARG A O 1
ATOM 2537 N N . ALA A 1 343 ? -19.969 4.074 14.883 1 91.44 343 ALA A N 1
ATOM 2538 C CA . ALA A 1 343 ? -20.219 3.299 13.672 1 91.44 343 ALA A CA 1
ATOM 2539 C C . ALA A 1 343 ? -20.188 1.802 13.961 1 91.44 343 ALA A C 1
ATOM 2541 O O . ALA A 1 343 ? -21.031 1.049 13.453 1 91.44 343 ALA A O 1
ATOM 2542 N N . ASP A 1 344 ? -19.266 1.394 14.766 1 93.75 344 ASP A N 1
ATOM 2543 C CA . ASP A 1 344 ? -19.141 -0.016 15.125 1 93.75 344 ASP A CA 1
ATOM 2544 C C . ASP A 1 344 ? -20.359 -0.49 15.906 1 93.75 344 ASP A C 1
ATOM 2546 O O . ASP A 1 344 ? -20.859 -1.599 15.688 1 93.75 344 ASP A O 1
ATOM 2550 N N . ALA A 1 345 ? -20.812 0.299 16.797 1 93.5 345 ALA A N 1
ATOM 2551 C CA . ALA A 1 345 ? -21.953 -0.061 17.609 1 93.5 345 ALA A CA 1
ATOM 2552 C C . ALA A 1 345 ? -23.203 -0.242 16.75 1 93.5 345 ALA A C 1
ATOM 2554 O O . ALA A 1 345 ? -24.078 -1.062 17.078 1 93.5 345 ALA A O 1
ATOM 2555 N N . ALA A 1 346 ? -23.281 0.525 15.734 1 88.56 346 ALA A N 1
ATOM 2556 C CA . ALA A 1 346 ? -24.406 0.393 14.812 1 88.56 346 ALA A CA 1
ATOM 2557 C C . ALA A 1 346 ? -24.328 -0.904 14.016 1 88.56 346 ALA A C 1
ATOM 2559 O O . ALA A 1 346 ? -25.344 -1.555 13.766 1 88.56 346 ALA A O 1
ATOM 2560 N N . GLN A 1 347 ? -23.188 -1.324 13.68 1 87.25 347 GLN A N 1
ATOM 2561 C CA . GLN A 1 347 ? -22.969 -2.502 12.844 1 87.25 347 GLN A CA 1
ATOM 2562 C C . GLN A 1 347 ? -22.891 -3.77 13.695 1 87.25 347 GLN A C 1
ATOM 2564 O O . GLN A 1 347 ? -23.312 -4.844 13.25 1 87.25 347 GLN A O 1
ATOM 2569 N N . HIS A 1 348 ? -22.281 -3.58 14.82 1 90.62 348 HIS A N 1
ATOM 2570 C CA . HIS A 1 348 ? -22.094 -4.695 15.742 1 90.62 348 HIS A CA 1
ATOM 2571 C C . HIS A 1 348 ? -22.703 -4.398 17.109 1 90.62 348 HIS A C 1
ATOM 2573 O O . HIS A 1 348 ? -21.984 -4.188 18.078 1 90.62 348 HIS A O 1
ATOM 2579 N N . PRO A 1 349 ? -23.984 -4.629 17.156 1 90.81 349 PRO A N 1
ATOM 2580 C CA . PRO A 1 349 ? -24.641 -4.254 18.406 1 90.81 349 PRO A CA 1
ATOM 2581 C C . PRO A 1 349 ? -24.172 -5.086 19.594 1 90.81 349 PRO A C 1
ATOM 2583 O O . PRO A 1 349 ? -23.906 -6.285 19.453 1 90.81 349 PRO A O 1
ATOM 2586 N N . ARG A 1 350 ? -23.938 -4.566 20.734 1 88.81 350 ARG A N 1
ATOM 2587 C CA . ARG A 1 350 ? -23.641 -5.145 22.031 1 88.81 350 ARG A CA 1
ATOM 2588 C C . ARG A 1 350 ? -22.203 -5.66 22.094 1 88.81 350 ARG A C 1
ATOM 2590 O O . ARG A 1 350 ? -21.812 -6.312 23.062 1 88.81 350 ARG A O 1
ATOM 2597 N N . LYS A 1 351 ? -21.484 -5.328 21.047 1 92.62 351 LYS A N 1
ATOM 2598 C CA . LYS A 1 351 ? -20.094 -5.754 21.094 1 92.62 351 LYS A CA 1
ATOM 2599 C C . LYS A 1 351 ? -19.266 -4.82 21.984 1 92.62 351 LYS A C 1
ATOM 2601 O O . LYS A 1 351 ? -18.484 -5.281 22.828 1 92.62 351 LYS A O 1
ATOM 2606 N N . LEU A 1 352 ? -19.453 -3.541 21.812 1 96.31 352 LEU A N 1
ATOM 2607 C CA . LEU A 1 352 ? -18.797 -2.557 22.672 1 96.31 352 LEU A CA 1
ATOM 2608 C C . LEU A 1 352 ? -19.609 -2.281 23.922 1 96.31 352 LEU A C 1
ATOM 2610 O O . LEU A 1 352 ? -20.844 -2.197 23.859 1 96.31 352 LEU A O 1
ATOM 2614 N N . SER A 1 353 ? -18.953 -2.219 25 1 97 353 SER A N 1
ATOM 2615 C CA . SER A 1 353 ? -19.641 -1.937 26.266 1 97 353 SER A CA 1
ATOM 2616 C C . SER A 1 353 ? -20.125 -0.49 26.312 1 97 353 SER A C 1
ATOM 2618 O O . SER A 1 353 ? -19.578 0.375 25.625 1 97 353 SER A O 1
ATOM 2620 N N . ALA A 1 354 ? -21.109 -0.263 27.172 1 95.88 354 ALA A N 1
ATOM 2621 C CA . ALA A 1 354 ? -21.609 1.092 27.391 1 95.88 354 ALA A CA 1
ATOM 2622 C C . ALA A 1 354 ? -20.516 2 27.938 1 95.88 354 ALA A C 1
ATOM 2624 O O . ALA A 1 354 ? -20.438 3.178 27.594 1 95.88 354 ALA A O 1
ATOM 2625 N N . ARG A 1 355 ? -19.688 1.399 28.766 1 95.81 355 ARG A N 1
ATOM 2626 C CA . ARG A 1 355 ? -18.609 2.164 29.375 1 95.81 355 ARG A CA 1
ATOM 2627 C C . ARG A 1 355 ? -17.625 2.65 28.312 1 95.81 355 ARG A C 1
ATOM 2629 O O . ARG A 1 355 ? -17.141 3.781 28.375 1 95.81 355 ARG A O 1
ATOM 2636 N N . THR A 1 356 ? -17.344 1.819 27.375 1 97.56 356 THR A N 1
ATOM 2637 C CA . THR A 1 356 ? -16.438 2.174 26.297 1 97.56 356 THR A CA 1
ATOM 2638 C C . THR A 1 356 ? -17.031 3.264 25.422 1 97.56 356 THR A C 1
ATOM 2640 O O . THR A 1 356 ? -16.344 4.211 25.031 1 97.56 356 THR A O 1
ATOM 2643 N N . LEU A 1 357 ? -18.266 3.156 25.203 1 97.12 357 LEU A N 1
ATOM 2644 C CA . LEU A 1 357 ? -18.938 4.156 24.391 1 97.12 357 LEU A CA 1
ATOM 2645 C C . LEU A 1 357 ? -19 5.5 25.109 1 97.12 357 LEU A C 1
ATOM 2647 O O . LEU A 1 357 ? -18.797 6.547 24.484 1 97.12 357 LEU A O 1
ATOM 2651 N N . GLU A 1 358 ? -19.203 5.441 26.344 1 96.06 358 GLU A N 1
ATOM 2652 C CA . GLU A 1 358 ? -19.219 6.664 27.141 1 96.06 358 GLU A CA 1
ATOM 2653 C C . GLU A 1 358 ? -17.844 7.32 27.203 1 96.06 358 GLU A C 1
ATOM 2655 O O . GLU A 1 358 ? -17.734 8.547 27.141 1 96.06 358 GLU A O 1
ATOM 2660 N N . ALA A 1 359 ? -16.891 6.453 27.328 1 96.69 359 ALA A N 1
ATOM 2661 C CA . ALA A 1 359 ? -15.523 6.977 27.344 1 96.69 359 ALA A CA 1
ATOM 2662 C C . ALA A 1 359 ? -15.18 7.664 26.031 1 96.69 359 ALA A C 1
ATOM 2664 O O . ALA A 1 359 ? -14.539 8.719 26.031 1 96.69 359 ALA A O 1
ATOM 2665 N N . ALA A 1 360 ? -15.547 7.078 24.969 1 97.56 360 ALA A N 1
ATOM 2666 C CA . ALA A 1 360 ? -15.297 7.664 23.641 1 97.56 360 ALA A CA 1
ATOM 2667 C C . ALA A 1 360 ? -16.031 8.992 23.484 1 97.56 360 ALA A C 1
ATOM 2669 O O . ALA A 1 360 ? -15.492 9.953 22.953 1 97.56 360 ALA A O 1
ATOM 2670 N N . GLU A 1 361 ? -17.203 9.039 24 1 96.44 361 GLU A N 1
ATOM 2671 C CA . GLU A 1 361 ? -17.984 10.266 23.906 1 96.44 361 GLU A CA 1
ATOM 2672 C C . GLU A 1 361 ? -17.391 11.367 24.781 1 96.44 361 GLU A C 1
ATOM 2674 O O . GLU A 1 361 ? -17.297 12.523 24.344 1 96.44 361 GLU A O 1
ATOM 2679 N N . ALA A 1 362 ? -17.047 11 25.922 1 96.25 362 ALA A N 1
ATOM 2680 C CA . ALA A 1 362 ? -16.438 11.977 26.812 1 96.25 362 ALA A CA 1
ATOM 2681 C C . ALA A 1 362 ? -15.148 12.539 26.203 1 96.25 362 ALA A C 1
ATOM 2683 O O . ALA A 1 362 ? -14.883 13.734 26.312 1 96.25 362 ALA A O 1
ATOM 2684 N N . GLY A 1 363 ? -14.398 11.641 25.656 1 96.38 363 GLY A N 1
ATOM 2685 C CA . GLY A 1 363 ? -13.195 12.094 24.969 1 96.38 363 GLY A CA 1
ATOM 2686 C C . GLY A 1 363 ? -13.477 13.055 23.844 1 96.38 363 GLY A C 1
ATOM 2687 O O . GLY A 1 363 ? -12.797 14.078 23.703 1 96.38 363 GLY A O 1
ATOM 2688 N N . ALA A 1 364 ? -14.438 12.766 23.062 1 97.25 364 ALA A N 1
ATOM 2689 C CA . ALA A 1 364 ? -14.805 13.609 21.922 1 97.25 364 ALA A CA 1
ATOM 2690 C C . ALA A 1 364 ? -15.297 14.977 22.391 1 97.25 364 ALA A C 1
ATOM 2692 O O . ALA A 1 364 ? -14.992 16 21.781 1 97.25 364 ALA A O 1
ATOM 2693 N N . LEU A 1 365 ? -16.031 14.992 23.5 1 96.06 365 LEU A N 1
ATOM 2694 C CA . LEU A 1 365 ? -16.516 16.25 24.062 1 96.06 365 LEU A CA 1
ATOM 2695 C C . LEU A 1 365 ? -15.344 17.094 24.562 1 96.06 365 LEU A C 1
ATOM 2697 O O . LEU A 1 365 ? -15.305 18.297 24.344 1 96.06 365 LEU A O 1
ATOM 2701 N N . HIS A 1 366 ? -14.477 16.391 25.141 1 94.44 366 HIS A N 1
ATOM 2702 C CA . HIS A 1 366 ? -13.273 17.078 25.594 1 94.44 366 HIS A CA 1
ATOM 2703 C C . HIS A 1 366 ? -12.492 17.641 24.422 1 94.44 366 HIS A C 1
ATOM 2705 O O . HIS A 1 366 ? -12.047 18.797 24.453 1 94.44 366 HIS A O 1
ATOM 2711 N N . GLY A 1 367 ? -12.32 16.844 23.453 1 95.38 367 GLY A N 1
ATOM 2712 C CA . GLY A 1 367 ? -11.648 17.297 22.25 1 95.38 367 GLY A CA 1
ATOM 2713 C C . GLY A 1 367 ? -12.32 18.5 21.609 1 95.38 367 GLY A C 1
ATOM 2714 O O . GLY A 1 367 ? -11.656 19.422 21.156 1 95.38 367 GLY A O 1
ATOM 2715 N N . ALA A 1 368 ? -13.594 18.5 21.609 1 96.44 368 ALA A N 1
ATOM 2716 C CA . ALA A 1 368 ? -14.352 19.609 21.016 1 96.44 368 ALA A CA 1
ATOM 2717 C C . ALA A 1 368 ? -14.195 20.875 21.844 1 96.44 368 ALA A C 1
ATOM 2719 O O . ALA A 1 368 ? -14.086 21.984 21.281 1 96.44 368 ALA A O 1
ATOM 2720 N N . ASP A 1 369 ? -14.188 20.688 23.125 1 95.25 369 ASP A N 1
ATOM 2721 C CA . ASP A 1 369 ? -13.984 21.844 24 1 95.25 369 ASP A CA 1
ATOM 2722 C C . ASP A 1 369 ? -12.609 22.469 23.766 1 95.25 369 ASP A C 1
ATOM 2724 O O . ASP A 1 369 ? -12.484 23.688 23.688 1 95.25 369 ASP A O 1
ATOM 2728 N N . ASP A 1 370 ? -11.688 21.609 23.688 1 95.62 370 ASP A N 1
ATOM 2729 C CA . ASP A 1 370 ? -10.328 22.078 23.422 1 95.62 370 ASP A CA 1
ATOM 2730 C C . ASP A 1 370 ? -10.234 22.75 22.047 1 95.62 370 ASP A C 1
ATOM 2732 O O . ASP A 1 370 ? -9.492 23.703 21.875 1 95.62 370 ASP A O 1
ATOM 2736 N N . MET A 1 371 ? -10.93 22.203 21.109 1 96.31 371 MET A N 1
ATOM 2737 C CA . MET A 1 371 ? -10.938 22.766 19.766 1 96.31 371 MET A CA 1
ATOM 2738 C C . MET A 1 371 ? -11.539 24.172 19.766 1 96.31 371 MET A C 1
ATOM 2740 O O . MET A 1 371 ? -11.055 25.062 19.078 1 96.31 371 MET A O 1
ATOM 2744 N N . LEU A 1 372 ? -12.578 24.312 20.547 1 96.38 372 LEU A N 1
ATOM 2745 C CA . LEU A 1 372 ? -13.203 25.625 20.688 1 96.38 372 LEU A CA 1
ATOM 2746 C C . LEU A 1 372 ? -12.234 26.625 21.297 1 96.38 372 LEU A C 1
ATOM 2748 O O . LEU A 1 372 ? -12.117 27.766 20.828 1 96.38 372 LEU A O 1
ATOM 2752 N N . ALA A 1 373 ? -11.609 26.188 22.344 1 95.5 373 ALA A N 1
ATOM 2753 C CA . ALA A 1 373 ? -10.625 27.062 22.969 1 95.5 373 ALA A CA 1
ATOM 2754 C C . ALA A 1 373 ? -9.523 27.438 22 1 95.5 373 ALA A C 1
ATOM 2756 O O . ALA A 1 373 ? -9.086 28.594 21.969 1 95.5 373 ALA A O 1
ATOM 2757 N N . LEU A 1 374 ? -9.094 26.5 21.234 1 94.56 374 LEU A N 1
ATOM 2758 C CA . LEU A 1 374 ? -8.062 26.75 20.234 1 94.56 374 LEU A CA 1
ATOM 2759 C C . LEU A 1 374 ? -8.547 27.75 19.203 1 94.56 374 LEU A C 1
ATOM 2761 O O . LEU A 1 374 ? -7.828 28.703 18.859 1 94.56 374 LEU A O 1
ATOM 2765 N N . ALA A 1 375 ? -9.711 27.562 18.719 1 94.75 375 ALA A N 1
ATOM 2766 C CA . ALA A 1 375 ? -10.281 28.438 17.688 1 94.75 375 ALA A CA 1
ATOM 2767 C C . ALA A 1 375 ? -10.453 29.859 18.219 1 94.75 375 ALA A C 1
ATOM 2769 O O . ALA A 1 375 ? -10.133 30.812 17.531 1 94.75 375 ALA A O 1
ATOM 2770 N N . ARG A 1 376 ? -10.891 29.953 19.406 1 93.88 376 ARG A N 1
ATOM 2771 C CA . ARG A 1 376 ? -11.07 31.266 20.031 1 93.88 376 ARG A CA 1
ATOM 2772 C C . ARG A 1 376 ? -9.734 31.984 20.172 1 93.88 376 ARG A C 1
ATOM 2774 O O . ARG A 1 376 ? -9.625 33.188 19.875 1 93.88 376 ARG A O 1
ATOM 2781 N N . THR A 1 377 ? -8.805 31.219 20.625 1 92.56 377 THR A N 1
ATOM 2782 C CA . THR A 1 377 ? -7.477 31.797 20.797 1 92.56 377 THR A CA 1
ATOM 2783 C C . THR A 1 377 ? -6.91 32.281 19.469 1 92.56 377 THR A C 1
ATOM 2785 O O . THR A 1 377 ? -6.32 33.344 19.391 1 92.56 377 THR A O 1
ATOM 2788 N N . ALA A 1 378 ? -7.074 31.516 18.484 1 90.19 378 ALA A N 1
ATOM 2789 C CA . ALA A 1 378 ? -6.559 31.875 17.172 1 90.19 378 ALA A CA 1
ATOM 2790 C C . ALA A 1 378 ? -7.184 33.156 16.672 1 90.19 378 ALA A C 1
ATOM 2792 O O . ALA A 1 378 ? -6.488 34.031 16.125 1 90.19 378 ALA A O 1
ATOM 2793 N N . VAL A 1 379 ? -8.438 33.375 16.844 1 90.56 379 VAL A N 1
ATOM 2794 C CA . VAL A 1 379 ? -9.164 34.531 16.375 1 90.56 379 VAL A CA 1
ATOM 2795 C C . VAL A 1 379 ? -8.805 35.75 17.234 1 90.56 379 VAL A C 1
ATOM 2797 O O . VAL A 1 379 ? -8.531 36.844 16.719 1 90.56 379 VAL A O 1
ATOM 2800 N N . GLU A 1 380 ? -8.797 35.562 18.484 1 90.38 380 GLU A N 1
ATOM 2801 C CA . GLU A 1 380 ? -8.523 36.656 19.406 1 90.38 380 GLU A CA 1
ATOM 2802 C C . GLU A 1 380 ? -7.113 37.219 19.219 1 90.38 380 GLU A C 1
ATOM 2804 O O . GLU A 1 380 ? -6.898 38.406 19.281 1 90.38 380 GLU A O 1
ATOM 2809 N N . ARG A 1 381 ? -6.238 36.312 18.953 1 89 381 ARG A N 1
ATOM 2810 C CA . ARG A 1 381 ? -4.84 36.719 18.844 1 89 381 ARG A CA 1
ATOM 2811 C C . ARG A 1 381 ? -4.449 36.906 17.391 1 89 381 ARG A C 1
ATOM 2813 O O . ARG A 1 381 ? -3.305 37.25 17.094 1 89 381 ARG A O 1
ATOM 2820 N N . ARG A 1 382 ? -5.34 36.719 16.516 1 85.06 382 ARG A N 1
ATOM 2821 C CA . ARG A 1 382 ? -5.121 36.906 15.086 1 85.06 382 ARG A CA 1
ATOM 2822 C C . ARG A 1 382 ? -3.922 36.094 14.617 1 85.06 382 ARG A C 1
ATOM 2824 O O . ARG A 1 382 ? -3.045 36.594 13.922 1 85.06 382 ARG A O 1
ATOM 2831 N N . LEU A 1 383 ? -3.885 34.844 15.141 1 82.56 383 LEU A N 1
ATOM 2832 C CA . LEU A 1 383 ? -2.82 33.938 14.719 1 82.56 383 LEU A CA 1
ATOM 2833 C C . LEU A 1 383 ? -3.078 33.438 13.305 1 82.56 383 LEU A C 1
ATOM 2835 O O . LEU A 1 383 ? -4.23 33.25 12.914 1 82.56 383 LEU A O 1
ATOM 2839 N N . PRO A 1 384 ? -1.975 33.25 12.539 1 79.38 384 PRO A N 1
ATOM 2840 C CA . PRO A 1 384 ? -2.176 32.562 11.25 1 79.38 384 PRO A CA 1
ATOM 2841 C C . PRO A 1 384 ? -2.637 31.125 11.391 1 79.38 384 PRO A C 1
ATOM 2843 O O . PRO A 1 384 ? -1.961 30.312 12.039 1 79.38 384 PRO A O 1
ATOM 2846 N N . VAL A 1 385 ? -3.756 30.812 10.766 1 82.25 385 VAL A N 1
ATOM 2847 C CA . VAL A 1 385 ? -4.352 29.5 10.922 1 82.25 385 VAL A CA 1
ATOM 2848 C C . VAL A 1 385 ? -4.133 28.672 9.656 1 82.25 385 VAL A C 1
ATOM 2850 O O . VAL A 1 385 ? -4.66 29.016 8.594 1 82.25 385 VAL A O 1
ATOM 2853 N N . PRO A 1 386 ? -3.418 27.609 9.797 1 77.69 386 PRO A N 1
ATOM 2854 C CA . PRO A 1 386 ? -3.307 26.719 8.633 1 77.69 386 PRO A CA 1
ATOM 2855 C C . PRO A 1 386 ? -4.648 26.125 8.211 1 77.69 386 PRO A C 1
ATOM 2857 O O . PRO A 1 386 ? -5.504 25.859 9.062 1 77.69 386 PRO A O 1
ATOM 2860 N N . PRO A 1 387 ? -4.793 25.828 6.941 1 77.5 387 PRO A N 1
ATOM 2861 C CA . PRO A 1 387 ? -6.059 25.281 6.449 1 77.5 387 PRO A CA 1
ATOM 2862 C C . PRO A 1 387 ? -6.438 23.969 7.129 1 77.5 387 PRO A C 1
ATOM 2864 O O . PRO A 1 387 ? -7.621 23.703 7.344 1 77.5 387 PRO A O 1
ATOM 2867 N N . VAL A 1 388 ? -5.484 23.188 7.449 1 80.12 388 VAL A N 1
ATOM 2868 C CA . VAL A 1 388 ? -5.758 21.891 8.062 1 80.12 388 VAL A CA 1
ATOM 2869 C C . VAL A 1 388 ? -6.406 22.094 9.43 1 80.12 388 VAL A C 1
ATOM 2871 O O . VAL A 1 388 ? -7.254 21.297 9.844 1 80.12 388 VAL A O 1
ATOM 2874 N N . VAL A 1 389 ? -6.039 23.141 10.117 1 86.75 389 VAL A N 1
ATOM 2875 C CA . VAL A 1 389 ? -6.605 23.438 11.43 1 86.75 389 VAL A CA 1
ATOM 2876 C C . VAL A 1 389 ? -8.07 23.844 11.273 1 86.75 389 VAL A C 1
ATOM 2878 O O . VAL A 1 389 ? -8.93 23.375 12.023 1 86.75 389 VAL A O 1
ATOM 2881 N N . ALA A 1 390 ? -8.289 24.625 10.312 1 86.88 390 ALA A N 1
ATOM 2882 C CA . ALA A 1 390 ? -9.664 25.047 10.055 1 86.88 390 ALA A CA 1
ATOM 2883 C C . ALA A 1 390 ? -10.555 23.859 9.719 1 86.88 390 ALA A C 1
ATOM 2885 O O . ALA A 1 390 ? -11.672 23.75 10.227 1 86.88 390 ALA A O 1
ATOM 2886 N N . ALA A 1 391 ? -10.039 23.016 8.891 1 85.88 391 ALA A N 1
ATOM 2887 C CA . ALA A 1 391 ? -10.797 21.828 8.516 1 85.88 391 ALA A CA 1
ATOM 2888 C C . ALA A 1 391 ? -11.094 20.953 9.742 1 85.88 391 ALA A C 1
ATOM 2890 O O . ALA A 1 391 ? -12.18 20.375 9.852 1 85.88 391 ALA A O 1
ATOM 2891 N N . ARG A 1 392 ? -10.172 20.891 10.594 1 91.5 392 ARG A N 1
ATOM 2892 C CA . ARG A 1 392 ? -10.344 20.078 11.789 1 91.5 392 ARG A CA 1
ATOM 2893 C C . ARG A 1 392 ? -11.328 20.719 12.766 1 91.5 392 ARG A C 1
ATOM 2895 O O . ARG A 1 392 ? -12.07 20.031 13.461 1 91.5 392 ARG A O 1
ATOM 2902 N N . CYS A 1 393 ? -11.352 22.016 12.766 1 93.75 393 CYS A N 1
ATOM 2903 C CA . CYS A 1 393 ? -12.375 22.719 13.539 1 93.75 393 CYS A CA 1
ATOM 2904 C C . CYS A 1 393 ? -13.766 22.438 12.992 1 93.75 393 CYS A C 1
ATOM 2906 O O . CYS A 1 393 ? -14.727 22.281 13.75 1 93.75 393 CYS A O 1
ATOM 2908 N N . VAL A 1 394 ? -13.797 22.328 11.734 1 93.31 394 VAL A N 1
ATOM 2909 C CA . VAL A 1 394 ? -15.07 22 11.109 1 93.31 394 VAL A CA 1
ATOM 2910 C C . VAL A 1 394 ? -15.523 20.609 11.547 1 93.31 394 VAL A C 1
ATOM 2912 O O . VAL A 1 394 ? -16.703 20.391 11.852 1 93.31 394 VAL A O 1
ATOM 2915 N N . ALA A 1 395 ? -14.641 19.703 11.594 1 93.62 395 ALA A N 1
ATOM 2916 C CA . ALA A 1 395 ? -14.977 18.359 12.055 1 93.62 395 ALA A CA 1
ATOM 2917 C C . ALA A 1 395 ? -15.539 18.391 13.477 1 93.62 395 ALA A C 1
ATOM 2919 O O . ALA A 1 395 ? -16.5 17.688 13.781 1 93.62 395 ALA A O 1
ATOM 2920 N N . ALA A 1 396 ? -14.961 19.203 14.297 1 96.75 396 ALA A N 1
ATOM 2921 C CA . ALA A 1 396 ? -15.461 19.344 15.664 1 96.75 396 ALA A CA 1
ATOM 2922 C C . ALA A 1 396 ? -16.859 19.953 15.68 1 96.75 396 ALA A C 1
ATOM 2924 O O . ALA A 1 396 ? -17.703 19.531 16.469 1 96.75 396 ALA A O 1
ATOM 2925 N N . ALA A 1 397 ? -17.078 20.859 14.82 1 96.5 397 ALA A N 1
ATOM 2926 C CA . ALA A 1 397 ? -18.406 21.469 14.727 1 96.5 397 ALA A CA 1
ATOM 2927 C C . ALA A 1 397 ? -19.438 20.438 14.289 1 96.5 397 ALA A C 1
ATOM 2929 O O . ALA A 1 397 ? -20.547 20.406 14.82 1 96.5 397 ALA A O 1
ATOM 2930 N N . VAL A 1 398 ? -19.078 19.641 13.336 1 95.19 398 VAL A N 1
ATOM 2931 C CA . VAL A 1 398 ? -19.984 18.609 12.859 1 95.19 398 VAL A CA 1
ATOM 2932 C C . VAL A 1 398 ? -20.328 17.656 14 1 95.19 398 VAL A C 1
ATOM 2934 O O . VAL A 1 398 ? -21.484 17.25 14.148 1 95.19 398 VAL A O 1
ATOM 2937 N N . PHE A 1 399 ? -19.422 17.312 14.82 1 96.06 399 PHE A N 1
ATOM 2938 C CA . PHE A 1 399 ? -19.641 16.469 15.977 1 96.06 399 PHE A CA 1
ATOM 2939 C C . PHE A 1 399 ? -20.641 17.109 16.938 1 96.06 399 PHE A C 1
ATOM 2941 O O . PHE A 1 399 ? -21.578 16.453 17.391 1 96.06 399 PHE A O 1
ATOM 2948 N N . LEU A 1 400 ? -20.391 18.391 17.234 1 95.81 400 LEU A N 1
ATOM 2949 C CA . LEU A 1 400 ? -21.266 19.094 18.156 1 95.81 400 LEU A CA 1
ATOM 2950 C C . LEU A 1 400 ? -22.688 19.172 17.594 1 95.81 400 LEU A C 1
ATOM 2952 O O . LEU A 1 400 ? -23.656 19 18.328 1 95.81 400 LEU A O 1
ATOM 2956 N N . ILE A 1 401 ? -22.766 19.375 16.328 1 94.25 401 ILE A N 1
ATOM 2957 C CA . ILE A 1 401 ? -24.062 19.453 15.688 1 94.25 401 ILE A CA 1
ATOM 2958 C C . ILE A 1 401 ? -24.766 18.094 15.758 1 94.25 401 ILE A C 1
ATOM 2960 O O . ILE A 1 401 ? -25.969 18.031 16.031 1 94.25 401 ILE A O 1
ATOM 2964 N N . HIS A 1 402 ? -24 17.062 15.508 1 92.81 402 HIS A N 1
ATOM 2965 C CA . HIS A 1 402 ? -24.547 15.719 15.648 1 92.81 402 HIS A CA 1
ATOM 2966 C C . HIS A 1 402 ? -25.094 15.484 17.062 1 92.81 402 HIS A C 1
ATOM 2968 O O . HIS A 1 402 ? -26.172 14.93 17.219 1 92.81 402 HIS A O 1
ATOM 2974 N N . ARG A 1 403 ? -24.359 15.906 18.047 1 91.69 403 ARG A N 1
ATOM 2975 C CA . ARG A 1 403 ? -24.75 15.703 19.438 1 91.69 403 ARG A CA 1
ATOM 2976 C C . ARG A 1 403 ? -25.984 16.531 19.781 1 91.69 403 ARG A C 1
ATOM 2978 O O . ARG A 1 403 ? -26.859 16.062 20.531 1 91.69 403 ARG A O 1
ATOM 2985 N N . VAL A 1 404 ? -26 17.703 19.234 1 92.19 404 VAL A N 1
ATOM 2986 C CA . VAL A 1 404 ? -27.172 18.547 19.453 1 92.19 404 VAL A CA 1
ATOM 2987 C C . VAL A 1 404 ? -28.406 17.875 18.875 1 92.19 404 VAL A C 1
ATOM 2989 O O . VAL A 1 404 ? -29.453 17.828 19.531 1 92.19 404 VAL A O 1
ATOM 2992 N N . ALA A 1 405 ? -28.266 17.312 17.688 1 90 405 ALA A N 1
ATOM 2993 C CA . ALA A 1 405 ? -29.391 16.625 17.062 1 90 405 ALA A CA 1
ATOM 2994 C C . ALA A 1 405 ? -29.844 15.43 17.875 1 90 405 ALA A C 1
ATOM 2996 O O . ALA A 1 405 ? -31.047 15.203 18.047 1 90 405 ALA A O 1
ATOM 2997 N N . GLU A 1 406 ? -28.922 14.719 18.375 1 87 406 GLU A N 1
ATOM 2998 C CA . GLU A 1 406 ? -29.234 13.531 19.172 1 87 406 GLU A CA 1
ATOM 2999 C C . GLU A 1 406 ? -29.922 13.914 20.484 1 87 406 GLU A C 1
ATOM 3001 O O . GLU A 1 406 ? -30.859 13.258 20.922 1 87 406 GLU A O 1
ATOM 3006 N N . ASP A 1 407 ? -29.391 14.922 21.125 1 84.94 407 ASP A N 1
ATOM 3007 C CA . ASP A 1 407 ? -29.953 15.344 22.406 1 84.94 407 ASP A CA 1
ATOM 3008 C C . ASP A 1 407 ? -31.344 15.953 22.234 1 84.94 407 ASP A C 1
ATOM 3010 O O . ASP A 1 407 ? -32.188 15.828 23.109 1 84.94 407 ASP A O 1
ATOM 3014 N N . THR A 1 408 ? -31.531 16.594 21.125 1 79.62 408 THR A N 1
ATOM 3015 C CA . THR A 1 408 ? -32.844 17.141 20.828 1 79.62 408 THR A CA 1
ATOM 3016 C C . THR A 1 408 ? -33.875 16.016 20.641 1 79.62 408 THR A C 1
ATOM 3018 O O . THR A 1 408 ? -34.969 16.094 21.156 1 79.62 408 THR A O 1
ATOM 3021 N N . HIS A 1 409 ? -33.438 15.008 19.969 1 76.88 409 HIS A N 1
ATOM 3022 C CA . HIS A 1 409 ? -34.344 13.883 19.719 1 76.88 409 HIS A CA 1
ATOM 3023 C C . HIS A 1 409 ? -34.656 13.148 21.016 1 76.88 409 HIS A C 1
ATOM 3025 O O . HIS A 1 409 ? -35.781 12.672 21.203 1 76.88 409 HIS A O 1
ATOM 3031 N N . LYS A 1 410 ? -33.719 13.195 21.922 1 75.25 410 LYS A N 1
ATOM 3032 C CA . LYS A 1 410 ? -33.938 12.43 23.141 1 75.25 410 LYS A CA 1
ATOM 3033 C C . LYS A 1 410 ? -34.344 13.328 24.297 1 75.25 410 LYS A C 1
ATOM 3035 O O . LYS A 1 410 ? -34.5 12.867 25.422 1 75.25 410 LYS A O 1
ATOM 3040 N N . ALA A 1 411 ? -34.562 14.547 24.062 1 70.12 411 ALA A N 1
ATOM 3041 C CA . ALA A 1 411 ? -34.969 15.523 25.062 1 70.12 411 ALA A CA 1
ATOM 3042 C C . ALA A 1 411 ? -34.062 15.492 26.281 1 70.12 411 ALA A C 1
ATOM 3044 O O . ALA A 1 411 ? -34.531 15.43 27.422 1 70.12 411 ALA A O 1
ATOM 3045 N N . ARG A 1 412 ? -32.781 15.406 26.062 1 72.69 412 ARG A N 1
ATOM 3046 C CA . ARG A 1 412 ? -31.812 15.328 27.156 1 72.69 412 ARG A CA 1
ATOM 3047 C C . ARG A 1 412 ? -31.484 16.719 27.703 1 72.69 412 ARG A C 1
ATOM 3049 O O . ARG A 1 412 ? -31.469 17.703 26.953 1 72.69 412 ARG A O 1
ATOM 3056 N N . PRO A 1 413 ? -31.172 16.688 29.016 1 68.5 413 PRO A N 1
ATOM 3057 C CA . PRO A 1 413 ? -30.766 17.969 29.609 1 68.5 413 PRO A CA 1
ATOM 3058 C C . PRO A 1 413 ? -29.359 18.391 29.188 1 68.5 413 PRO A C 1
ATOM 3060 O O . PRO A 1 413 ? -28.578 17.562 28.734 1 68.5 413 PRO A O 1
ATOM 3063 N N . GLY A 1 414 ? -28.938 19.672 29.234 1 68.44 414 GLY A N 1
ATOM 3064 C CA . GLY A 1 414 ? -27.609 20.203 28.922 1 68.44 414 GLY A CA 1
ATOM 3065 C C . GLY A 1 414 ? -27.438 20.578 27.469 1 68.44 414 GLY A C 1
ATOM 3066 O O . GLY A 1 414 ? -26.344 20.984 27.062 1 68.44 414 GLY A O 1
ATOM 3067 N N . ARG A 1 415 ? -28.5 20.484 26.781 1 76.69 415 ARG A N 1
ATOM 3068 C CA . ARG A 1 415 ? -28.547 20.797 25.359 1 76.69 415 ARG A CA 1
ATOM 3069 C C . ARG A 1 415 ? -28.125 22.234 25.109 1 76.69 415 ARG A C 1
ATOM 3071 O O . ARG A 1 415 ? -27.406 22.516 24.141 1 76.69 415 ARG A O 1
ATOM 3078 N N . ALA A 1 416 ? -28.438 23.016 26.062 1 81.31 416 ALA A N 1
ATOM 3079 C CA . ALA A 1 416 ? -28.156 24.438 25.859 1 81.31 416 ALA A CA 1
ATOM 3080 C C . ALA A 1 416 ? -26.656 24.688 25.797 1 81.31 416 ALA A C 1
ATOM 3082 O O . ALA A 1 416 ? -26.188 25.5 25 1 81.31 416 ALA A O 1
ATOM 3083 N N . GLY A 1 417 ? -25.938 23.984 26.609 1 88.38 417 GLY A N 1
ATOM 3084 C CA . GLY A 1 417 ? -24.5 24.141 26.594 1 88.38 417 GLY A CA 1
ATOM 3085 C C . GLY A 1 417 ? -23.844 23.688 25.297 1 88.38 417 GLY A C 1
ATOM 3086 O O . GLY A 1 417 ? -22.953 24.359 24.781 1 88.38 417 GLY A O 1
ATOM 3087 N N . LEU A 1 418 ? -24.344 22.641 24.766 1 92.56 418 LEU A N 1
ATOM 3088 C CA . LEU A 1 418 ? -23.812 22.109 23.516 1 92.56 418 LEU A CA 1
ATOM 3089 C C . LEU A 1 418 ? -24.125 23.047 22.344 1 92.56 418 LEU A C 1
ATOM 3091 O O . LEU A 1 418 ? -23.281 23.25 21.469 1 92.56 418 LEU A O 1
ATOM 3095 N N . VAL A 1 419 ? -25.312 23.562 22.375 1 93.69 419 VAL A N 1
ATOM 3096 C CA . VAL A 1 419 ? -25.719 24.5 21.344 1 93.69 419 VAL A CA 1
ATOM 3097 C C . VAL A 1 419 ? -24.812 25.734 21.391 1 93.69 419 VAL A C 1
ATOM 3099 O O . VAL A 1 419 ? -24.328 26.203 20.359 1 93.69 419 VAL A O 1
ATOM 3102 N N . GLY A 1 420 ? -24.625 26.234 22.594 1 95 420 GLY A N 1
ATOM 3103 C CA . GLY A 1 420 ? -23.75 27.375 22.75 1 95 420 GLY A CA 1
ATOM 3104 C C . GLY A 1 420 ? -22.344 27.125 22.25 1 95 420 GLY A C 1
ATOM 3105 O O . GLY A 1 420 ? -21.766 27.984 21.578 1 95 420 GLY A O 1
ATOM 3106 N N . ASN A 1 421 ? -21.828 26.016 22.562 1 95.75 421 ASN A N 1
ATOM 3107 C CA . ASN A 1 421 ? -20.484 25.656 22.109 1 95.75 421 ASN A CA 1
ATOM 3108 C C . ASN A 1 421 ? -20.406 25.547 20.594 1 95.75 421 ASN A C 1
ATOM 3110 O O . ASN A 1 421 ? -19.438 25.984 19.969 1 95.75 421 ASN A O 1
ATOM 3114 N N . ALA A 1 422 ? -21.422 24.922 19.984 1 96.69 422 ALA A N 1
ATOM 3115 C CA . ALA A 1 422 ? -21.469 24.781 18.531 1 96.69 422 ALA A CA 1
ATOM 3116 C C . ALA A 1 422 ? -21.516 26.141 17.844 1 96.69 422 ALA A C 1
ATOM 3118 O O . ALA A 1 422 ? -20.797 26.375 16.875 1 96.69 422 ALA A O 1
ATOM 3119 N N . GLU A 1 423 ? -22.297 27 18.406 1 96.88 423 GLU A N 1
ATOM 3120 C CA . GLU A 1 423 ? -22.422 28.344 17.844 1 96.88 423 GLU A CA 1
ATOM 3121 C C . GLU A 1 423 ? -21.094 29.109 17.953 1 96.88 423 GLU A C 1
ATOM 3123 O O . GLU A 1 423 ? -20.672 29.766 17 1 96.88 423 GLU A O 1
ATOM 3128 N N . ALA A 1 424 ? -20.562 28.969 19.094 1 96.94 424 ALA A N 1
ATOM 3129 C CA . ALA A 1 424 ? -19.297 29.656 19.328 1 96.94 424 ALA A CA 1
ATOM 3130 C C . ALA A 1 424 ? -18.203 29.141 18.391 1 96.94 424 ALA A C 1
ATOM 3132 O O . ALA A 1 424 ? -17.391 29.922 17.891 1 96.94 424 ALA A O 1
ATOM 3133 N N . LEU A 1 425 ? -18.172 27.875 18.219 1 96.69 425 LEU A N 1
ATOM 3134 C CA . LEU A 1 425 ? -17.172 27.281 17.344 1 96.69 425 LEU A CA 1
ATOM 3135 C C . LEU A 1 425 ? -17.391 27.703 15.898 1 96.69 425 LEU A C 1
ATOM 3137 O O . LEU A 1 425 ? -16.453 28.078 15.195 1 96.69 425 LEU A O 1
ATOM 3141 N N . VAL A 1 426 ? -18.625 27.672 15.438 1 95.88 426 VAL A N 1
ATOM 3142 C CA . VAL A 1 426 ? -18.938 28.094 14.078 1 95.88 426 VAL A CA 1
ATOM 3143 C C . VAL A 1 426 ? -18.562 29.562 13.883 1 95.88 426 VAL A C 1
ATOM 3145 O O . VAL A 1 426 ? -18 29.922 12.844 1 95.88 426 VAL A O 1
ATOM 3148 N N . LYS A 1 427 ? -18.797 30.344 14.891 1 94.81 427 LYS A N 1
ATOM 3149 C CA . LYS A 1 427 ? -18.422 31.75 14.836 1 94.81 427 LYS A CA 1
ATOM 3150 C C . LYS A 1 427 ? -16.906 31.906 14.727 1 94.81 427 LYS A C 1
ATOM 3152 O O . LYS A 1 427 ? -16.406 32.75 13.977 1 94.81 427 LYS A O 1
ATOM 3157 N N . SER A 1 428 ? -16.234 31.125 15.508 1 94.75 428 SER A N 1
ATOM 3158 C CA . SER A 1 428 ? -14.781 31.188 15.477 1 94.75 428 SER A CA 1
ATOM 3159 C C . SER A 1 428 ? -14.242 30.75 14.117 1 94.75 428 SER A C 1
ATOM 3161 O O . SER A 1 428 ? -13.266 31.328 13.617 1 94.75 428 SER A O 1
ATOM 3163 N N . ILE A 1 429 ? -14.844 29.75 13.547 1 93.12 429 ILE A N 1
ATOM 3164 C CA . ILE A 1 429 ? -14.43 29.297 12.227 1 93.12 429 ILE A CA 1
ATOM 3165 C C . ILE A 1 429 ? -14.609 30.422 11.211 1 93.12 429 ILE A C 1
ATOM 3167 O O . ILE A 1 429 ? -13.75 30.641 10.352 1 93.12 429 ILE A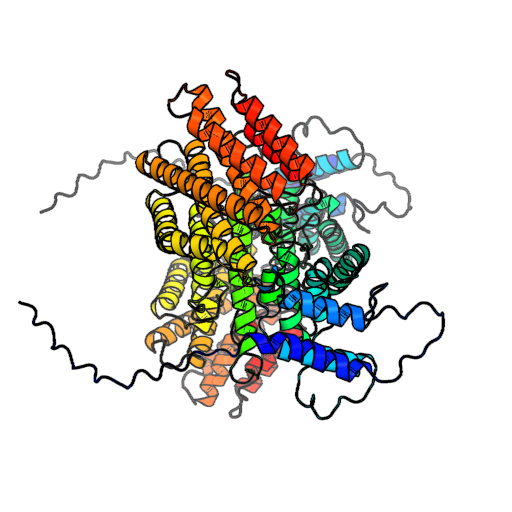 O 1
ATOM 3171 N N . ALA A 1 430 ? -15.641 31.109 11.328 1 92.06 430 ALA A N 1
ATOM 3172 C CA . ALA A 1 430 ? -15.914 32.25 10.445 1 92.06 430 ALA A CA 1
ATOM 3173 C C . ALA A 1 430 ? -14.82 33.312 10.555 1 92.06 430 ALA A C 1
ATOM 3175 O O . ALA A 1 430 ? -14.477 33.969 9.57 1 92.06 430 ALA A O 1
ATOM 3176 N N . GLY A 1 431 ? -14.289 33.375 11.688 1 89.5 431 GLY A N 1
ATOM 3177 C CA . GLY A 1 431 ? -13.273 34.375 11.93 1 89.5 431 GLY A CA 1
ATOM 3178 C C . GLY A 1 431 ? -11.891 33.969 11.484 1 89.5 431 GLY A C 1
ATOM 3179 O O . GLY A 1 431 ? -10.992 34.812 11.344 1 89.5 431 GLY A O 1
ATOM 3180 N N . MET A 1 432 ? -11.578 32.719 11.336 1 82.69 432 MET A N 1
ATOM 3181 C CA . MET A 1 432 ? -10.258 32.219 10.969 1 82.69 432 MET A CA 1
ATOM 3182 C C . MET A 1 432 ? -9.945 32.5 9.508 1 82.69 432 MET A C 1
ATOM 3184 O O . MET A 1 432 ? -8.773 32.531 9.109 1 82.69 432 MET A O 1
ATOM 3188 N N . ALA A 1 433 ? -10.648 33.125 8.703 1 64.12 433 ALA A N 1
ATOM 3189 C CA . ALA A 1 433 ? -10.453 33.469 7.309 1 64.12 433 ALA A CA 1
ATOM 3190 C C . ALA A 1 433 ? -9.516 32.5 6.609 1 64.12 433 ALA A C 1
ATOM 3192 O O . ALA A 1 433 ? -8.609 32.906 5.875 1 64.12 433 ALA A O 1
ATOM 3193 N N . SER A 1 434 ? -9.453 31.219 6.855 1 60.28 434 SER A N 1
ATOM 3194 C CA . SER A 1 434 ? -8.406 30.297 6.434 1 60.28 434 SER A CA 1
ATOM 3195 C C . SER A 1 434 ? -8.695 29.734 5.051 1 60.28 434 SER A C 1
ATOM 3197 O O . SER A 1 434 ? -7.801 29.188 4.395 1 60.28 434 SER A O 1
ATOM 3199 N N . CYS A 1 435 ? -9.906 29.641 4.594 1 58.34 435 CYS A N 1
ATOM 3200 C CA . CYS A 1 435 ? -10.148 29 3.305 1 58.34 435 CYS A CA 1
ATOM 3201 C C . CYS A 1 435 ? -11.078 29.828 2.439 1 58.34 435 CYS A C 1
ATOM 3203 O O . CYS A 1 435 ? -11.906 30.594 2.959 1 58.34 435 CYS A O 1
ATOM 3205 N N . PRO A 1 436 ? -10.773 29.875 1.146 1 56.94 436 PRO A N 1
ATOM 3206 C CA . PRO A 1 436 ? -11.625 30.641 0.233 1 56.94 436 PRO A CA 1
ATOM 3207 C C . PRO A 1 436 ? -13.109 30.281 0.377 1 56.94 436 PRO A C 1
ATOM 3209 O O . PRO A 1 436 ? -13.969 31.172 0.27 1 56.94 436 PRO A O 1
ATOM 3212 N N . ASP A 1 437 ? -13.375 29.078 0.688 1 75.12 437 ASP A N 1
ATOM 3213 C CA . ASP A 1 437 ? -14.781 28.688 0.733 1 75.12 437 ASP A CA 1
ATOM 3214 C C . ASP A 1 437 ? -15.305 28.703 2.166 1 75.12 437 ASP A C 1
ATOM 3216 O O . ASP A 1 437 ? -16.266 28 2.48 1 75.12 437 ASP A O 1
ATOM 3220 N N . THR A 1 438 ? -14.719 29.516 2.992 1 82.38 438 THR A N 1
ATOM 3221 C CA . THR A 1 438 ? -15.062 29.547 4.41 1 82.38 438 THR A CA 1
ATOM 3222 C C . THR A 1 438 ? -16.5 30.031 4.602 1 82.38 438 THR A C 1
ATOM 3224 O O . THR A 1 438 ? -17.266 29.438 5.379 1 82.38 438 THR A O 1
ATOM 3227 N N . PRO A 1 439 ? -16.938 30.984 3.756 1 85.38 439 PRO A N 1
ATOM 3228 C CA . PRO A 1 439 ? -18.297 31.453 3.975 1 85.38 439 PRO A CA 1
ATOM 3229 C C . PRO A 1 439 ? -19.344 30.391 3.678 1 85.38 439 PRO A C 1
ATOM 3231 O O . PRO A 1 439 ? -20.328 30.25 4.414 1 85.38 439 PRO A O 1
ATOM 3234 N N . SER A 1 440 ? -19.125 29.609 2.627 1 88.56 440 SER A N 1
ATOM 3235 C CA . SER A 1 440 ? -20.062 28.562 2.283 1 88.56 440 SER A CA 1
ATOM 3236 C C . SER A 1 440 ? -20.062 27.453 3.33 1 88.56 440 SER A C 1
ATOM 3238 O O . SER A 1 440 ? -21.125 26.906 3.66 1 88.56 440 SER A O 1
ATOM 3240 N N . VAL A 1 441 ? -18.953 27.188 3.863 1 90.69 441 VAL A N 1
ATOM 3241 C CA . VAL A 1 441 ? -18.828 26.156 4.887 1 90.69 441 VAL A CA 1
ATOM 3242 C C . VAL A 1 441 ? -19.531 26.609 6.164 1 90.69 441 VAL A C 1
ATOM 3244 O O . VAL A 1 441 ? -20.281 25.828 6.762 1 90.69 441 VAL A O 1
ATOM 3247 N N . VAL A 1 442 ? -19.359 27.859 6.488 1 93.81 442 VAL A N 1
ATOM 3248 C CA . VAL A 1 442 ? -19.969 28.422 7.699 1 93.81 442 VAL A CA 1
ATOM 3249 C C . VAL A 1 442 ? -21.484 28.469 7.543 1 93.81 442 VAL A C 1
ATOM 3251 O O . VAL A 1 442 ? -22.219 28.141 8.477 1 93.81 442 VAL A O 1
ATOM 3254 N N . ALA A 1 443 ? -21.859 28.781 6.387 1 94.38 443 ALA A N 1
ATOM 3255 C CA . ALA A 1 443 ? -23.297 28.812 6.133 1 94.38 443 ALA A CA 1
ATOM 3256 C C . ALA A 1 443 ? -23.906 27.422 6.266 1 94.38 443 ALA A C 1
ATOM 3258 O O . ALA A 1 443 ? -24.984 27.25 6.848 1 94.38 443 ALA A O 1
ATOM 3259 N N . ALA A 1 444 ? -23.219 26.484 5.727 1 94.44 444 ALA A N 1
ATOM 3260 C CA . ALA A 1 444 ? -23.688 25.109 5.809 1 94.44 444 ALA A CA 1
ATOM 3261 C C . ALA A 1 444 ? -23.766 24.641 7.262 1 94.44 444 ALA A C 1
ATOM 3263 O O . ALA A 1 444 ? -24.719 23.953 7.652 1 94.44 444 ALA A O 1
ATOM 3264 N N . LEU A 1 445 ? -22.828 25.047 8.039 1 95.44 445 LEU A N 1
ATOM 3265 C CA . LEU A 1 445 ? -22.797 24.656 9.445 1 95.44 445 LEU A CA 1
ATOM 3266 C C . LEU A 1 445 ? -23.922 25.328 10.219 1 95.44 445 LEU A C 1
ATOM 3268 O O . LEU A 1 445 ? -24.578 24.688 11.047 1 95.44 445 LEU A O 1
ATOM 3272 N N . ARG A 1 446 ? -24.141 26.531 9.898 1 96.12 446 ARG A N 1
ATOM 3273 C CA . ARG A 1 446 ? -25.219 27.266 10.562 1 96.12 446 ARG A CA 1
ATOM 3274 C C . ARG A 1 446 ? -26.578 26.672 10.242 1 96.12 446 ARG A C 1
ATOM 3276 O O . ARG A 1 446 ? -27.406 26.484 11.133 1 96.12 446 ARG A O 1
ATOM 3283 N N . ASP A 1 447 ? -26.719 26.312 9 1 94.75 447 ASP A N 1
ATOM 3284 C CA . ASP A 1 447 ? -27.969 25.703 8.578 1 94.75 447 ASP A CA 1
ATOM 3285 C C . ASP A 1 447 ? -28.188 24.344 9.25 1 94.75 447 ASP A C 1
ATOM 3287 O O . ASP A 1 447 ? -29.281 24.031 9.711 1 94.75 447 ASP A O 1
ATOM 3291 N N . ALA A 1 448 ? -27.156 23.625 9.289 1 95.31 448 ALA A N 1
ATOM 3292 C CA . ALA A 1 448 ? -27.234 22.312 9.906 1 95.31 448 ALA A CA 1
ATOM 3293 C C . ALA A 1 448 ? -27.516 22.422 11.406 1 95.31 448 ALA A C 1
ATOM 3295 O O . ALA A 1 448 ? -28.25 21.625 11.969 1 95.31 448 ALA A O 1
ATOM 3296 N N . LEU A 1 449 ? -26.875 23.406 12.094 1 94.81 449 LEU A N 1
ATOM 3297 C CA . LEU A 1 449 ? -27.094 23.609 13.523 1 94.81 449 LEU A CA 1
ATOM 3298 C C . LEU A 1 449 ? -28.547 24.031 13.797 1 94.81 449 LEU A C 1
ATOM 3300 O O . LEU A 1 449 ? -29.156 23.547 14.758 1 94.81 449 LEU A O 1
ATOM 3304 N N . ALA A 1 450 ? -29.047 24.828 12.945 1 93.69 450 ALA A N 1
ATOM 3305 C CA . ALA A 1 450 ? -30.438 25.234 13.078 1 93.69 450 ALA A CA 1
ATOM 3306 C C . ALA A 1 450 ? -31.375 24.031 12.898 1 93.69 450 ALA A C 1
ATOM 3308 O O . ALA A 1 450 ? -32.312 23.875 13.664 1 93.69 450 ALA A O 1
ATOM 3309 N N . ALA A 1 451 ? -31.078 23.234 11.938 1 93 451 ALA A N 1
ATOM 3310 C CA . ALA A 1 451 ? -31.891 22.062 11.672 1 93 451 ALA A CA 1
ATOM 3311 C C . ALA A 1 451 ? -31.797 21.062 12.82 1 93 451 ALA A C 1
ATOM 3313 O O . ALA A 1 451 ? -32.75 20.359 13.133 1 93 451 ALA A O 1
ATOM 3314 N N . ALA A 1 452 ? -30.641 21.031 13.422 1 92.56 452 ALA A N 1
ATOM 3315 C CA . ALA A 1 452 ? -30.406 20.062 14.5 1 92.56 452 ALA A CA 1
ATOM 3316 C C . ALA A 1 452 ? -31.234 20.406 15.734 1 92.56 452 ALA A C 1
ATOM 3318 O O . ALA A 1 452 ? -31.531 19.547 16.562 1 92.56 452 ALA A O 1
ATOM 3319 N N . GLN A 1 453 ? -31.594 21.672 15.875 1 89.38 453 GLN A N 1
ATOM 3320 C CA . GLN A 1 453 ? -32.344 22.125 17.047 1 89.38 453 GLN A CA 1
ATOM 3321 C C . GLN A 1 453 ? -33.844 21.906 16.875 1 89.38 453 GLN A C 1
ATOM 3323 O O . GLN A 1 453 ? -34.594 22.031 17.828 1 89.38 453 GLN A O 1
ATOM 3328 N N . ALA A 1 454 ? -34.125 21.5 15.641 1 86.81 454 ALA A N 1
ATOM 3329 C CA . ALA A 1 454 ? -35.562 21.266 15.383 1 86.81 454 ALA A CA 1
ATOM 3330 C C . ALA A 1 454 ? -35.969 19.922 15.953 1 86.81 454 ALA A C 1
ATOM 3332 O O . ALA A 1 454 ? -35.219 18.938 15.906 1 86.81 454 ALA A O 1
ATOM 3333 N N . PRO A 1 455 ? -37.188 19.844 16.531 1 78.75 455 PRO A N 1
ATOM 3334 C CA . PRO A 1 455 ? -37.656 18.594 17.125 1 78.75 455 PRO A CA 1
ATOM 3335 C C . PRO A 1 455 ? -37.75 17.453 16.109 1 78.75 455 PRO A C 1
ATOM 3337 O O . PRO A 1 455 ? -37.656 16.281 16.484 1 78.75 455 PRO A O 1
ATOM 3340 N N . ASP A 1 456 ? -37.906 17.75 14.773 1 77.81 456 ASP A N 1
ATOM 3341 C CA . ASP A 1 456 ? -38.031 16.719 13.758 1 77.81 456 ASP A CA 1
ATOM 3342 C C . ASP A 1 456 ? -36.719 16.547 13 1 77.81 456 ASP A C 1
ATOM 3344 O O . ASP A 1 456 ? -36.719 16.219 11.812 1 77.81 456 ASP A O 1
ATOM 3348 N N . ALA A 1 457 ? -35.75 16.75 13.711 1 76.81 457 ALA A N 1
ATOM 3349 C CA . ALA A 1 457 ? -34.438 16.641 13.047 1 76.81 457 ALA A CA 1
ATOM 3350 C C . ALA A 1 457 ? -34.281 15.266 12.391 1 76.81 457 ALA A C 1
ATOM 3352 O O . ALA A 1 457 ? -34.562 14.242 13.008 1 76.81 457 ALA A O 1
ATOM 3353 N N . GLN A 1 458 ? -33.938 15.32 11.062 1 72.62 458 GLN A N 1
ATOM 3354 C CA . GLN A 1 458 ? -33.844 14.117 10.234 1 72.62 458 GLN A CA 1
ATOM 3355 C C . GLN A 1 458 ? -32.562 13.328 10.578 1 72.62 458 GLN A C 1
ATOM 3357 O O . GLN A 1 458 ? -31.531 13.906 10.898 1 72.62 458 GLN A O 1
ATOM 3362 N N . PRO A 1 459 ? -32.688 12.055 10.617 1 69.94 459 PRO A N 1
ATOM 3363 C CA . PRO A 1 459 ? -31.531 11.18 10.875 1 69.94 459 PRO A CA 1
ATOM 3364 C C . PRO A 1 459 ? -30.391 11.383 9.883 1 69.94 459 PRO A C 1
ATOM 3366 O O . PRO A 1 459 ? -29.219 11.164 10.227 1 69.94 459 PRO A O 1
ATOM 3369 N N . ALA A 1 460 ? -30.75 11.953 8.766 1 80.75 460 ALA A N 1
ATOM 3370 C CA . ALA A 1 460 ? -29.766 12.047 7.688 1 80.75 460 ALA A CA 1
ATOM 3371 C C . ALA A 1 460 ? -29.047 13.391 7.727 1 80.75 460 ALA A C 1
ATOM 3373 O O . ALA A 1 460 ? -28.141 13.633 6.918 1 80.75 460 ALA A O 1
ATOM 3374 N N . LEU A 1 461 ? -29.359 14.18 8.711 1 85.56 461 LEU A N 1
ATOM 3375 C CA . LEU A 1 461 ? -28.875 15.555 8.773 1 85.56 461 LEU A CA 1
ATOM 3376 C C . LEU A 1 461 ? -27.359 15.594 8.688 1 85.56 461 LEU A C 1
ATOM 3378 O O . LEU A 1 461 ? -26.797 16.344 7.879 1 85.56 461 LEU A O 1
ATOM 3382 N N . VAL A 1 462 ? -26.719 14.781 9.43 1 84.75 462 VAL A N 1
ATOM 3383 C CA . VAL A 1 462 ? -25.266 14.797 9.484 1 84.75 462 VAL A CA 1
ATOM 3384 C C . VAL A 1 462 ? -24.688 14.297 8.164 1 84.75 462 VAL A C 1
ATOM 3386 O O . VAL A 1 462 ? -23.734 14.875 7.637 1 84.75 462 VAL A O 1
ATOM 3389 N N . ALA A 1 463 ? -25.312 13.32 7.645 1 85.25 463 ALA A N 1
ATOM 3390 C CA . ALA A 1 463 ? -24.859 12.781 6.367 1 85.25 463 ALA A CA 1
ATOM 3391 C C . ALA A 1 463 ? -24.969 13.828 5.262 1 85.25 463 ALA A C 1
ATOM 3393 O O . ALA A 1 463 ? -24.062 13.969 4.438 1 85.25 463 ALA A O 1
ATOM 3394 N N . ASP A 1 464 ? -26.016 14.555 5.293 1 88.19 464 ASP A N 1
ATOM 3395 C CA . ASP A 1 464 ? -26.219 15.617 4.312 1 88.19 464 ASP A CA 1
ATOM 3396 C C . ASP A 1 464 ? -25.172 16.719 4.465 1 88.19 464 ASP A C 1
ATOM 3398 O O . ASP A 1 464 ? -24.641 17.203 3.475 1 88.19 464 ASP A O 1
ATOM 3402 N N . LEU A 1 465 ? -24.969 17.062 5.699 1 92.62 465 LEU A N 1
ATOM 3403 C CA . LEU A 1 465 ? -23.984 18.094 5.98 1 92.62 465 LEU A CA 1
ATOM 3404 C C . LEU A 1 465 ? -22.609 17.672 5.496 1 92.62 465 LEU A C 1
ATOM 3406 O O . LEU A 1 465 ? -21.891 18.453 4.871 1 92.62 465 LEU A O 1
ATOM 3410 N N . VAL A 1 466 ? -22.266 16.453 5.766 1 90 466 VAL A N 1
ATOM 3411 C CA . VAL A 1 466 ? -20.969 15.922 5.348 1 90 466 VAL A CA 1
ATOM 3412 C C . VAL A 1 466 ? -20.859 15.969 3.826 1 90 466 VAL A C 1
ATOM 3414 O O . VAL A 1 466 ? -19.812 16.328 3.287 1 90 466 VAL A O 1
ATOM 3417 N N . GLY A 1 467 ? -21.859 15.688 3.117 1 85.75 467 GLY A N 1
ATOM 3418 C CA . GLY A 1 467 ? -21.891 15.781 1.666 1 85.75 467 GLY A CA 1
ATOM 3419 C C . GLY A 1 467 ? -21.656 17.188 1.153 1 85.75 467 GLY A C 1
ATOM 3420 O O . GLY A 1 467 ? -20.875 17.391 0.216 1 85.75 467 GLY A O 1
ATOM 3421 N N . VAL A 1 468 ? -22.25 18.141 1.818 1 87 468 VAL A N 1
ATOM 3422 C CA . VAL A 1 468 ? -22.109 19.547 1.43 1 87 468 VAL A CA 1
ATOM 3423 C C . VAL A 1 468 ? -20.672 20 1.676 1 87 468 VAL A C 1
ATOM 3425 O O . VAL A 1 468 ? -20.078 20.688 0.836 1 87 468 VAL A O 1
ATOM 3428 N N . LEU A 1 469 ? -20.172 19.609 2.779 1 87.75 469 LEU A N 1
ATOM 3429 C CA . LEU A 1 469 ? -18.812 19.984 3.121 1 87.75 469 LEU A CA 1
ATOM 3430 C C . LEU A 1 469 ? -17.812 19.406 2.119 1 87.75 469 LEU A C 1
ATOM 3432 O O . LEU A 1 469 ? -16.859 20.094 1.723 1 87.75 469 LEU A O 1
ATOM 3436 N N . ALA A 1 470 ? -18.078 18.219 1.722 1 82.69 470 ALA A N 1
ATOM 3437 C CA . ALA A 1 470 ? -17.203 17.578 0.745 1 82.69 470 ALA A CA 1
ATOM 3438 C C . ALA A 1 470 ? -17.203 18.344 -0.575 1 82.69 470 ALA A C 1
ATOM 3440 O O . ALA A 1 470 ? -16.172 18.422 -1.248 1 82.69 470 ALA A O 1
ATOM 3441 N N . GLN A 1 471 ? -18.297 18.922 -0.939 1 80.56 471 GLN A N 1
ATOM 3442 C CA . GLN A 1 471 ? -18.391 19.703 -2.16 1 80.56 471 GLN A CA 1
ATOM 3443 C C . GLN A 1 471 ? -17.516 20.953 -2.08 1 80.56 471 GLN A C 1
ATOM 3445 O O . GLN A 1 471 ? -17.094 21.484 -3.107 1 80.56 471 GLN A O 1
ATOM 3450 N N . HIS A 1 472 ? -17.281 21.297 -0.87 1 78.56 472 HIS A N 1
ATOM 3451 C CA . HIS A 1 472 ? -16.469 22.484 -0.673 1 78.56 472 HIS A CA 1
ATOM 3452 C C . HIS A 1 472 ? -15.031 22.109 -0.303 1 78.56 472 HIS A C 1
ATOM 3454 O O . HIS A 1 472 ? -14.289 22.938 0.241 1 78.56 472 HIS A O 1
ATOM 3460 N N . GLY A 1 473 ? -14.703 20.812 -0.398 1 75.25 473 GLY A N 1
ATOM 3461 C CA . GLY A 1 473 ? -13.328 20.359 -0.245 1 75.25 473 GLY A CA 1
ATOM 3462 C C . GLY A 1 473 ? -12.961 20.047 1.193 1 75.25 473 GLY A C 1
ATOM 3463 O O . GLY A 1 473 ? -11.781 19.875 1.513 1 75.25 473 GLY A O 1
ATOM 3464 N N . VAL A 1 474 ? -13.93 20.047 2.092 1 80.81 474 VAL A N 1
ATOM 3465 C CA . VAL A 1 474 ? -13.641 19.766 3.492 1 80.81 474 VAL A CA 1
ATOM 3466 C C . VAL A 1 474 ? -13.922 18.281 3.779 1 80.81 474 VAL A C 1
ATOM 3468 O O . VAL A 1 474 ? -15.062 17.828 3.645 1 80.81 474 VAL A O 1
ATOM 3471 N N . GLN A 1 475 ? -12.859 17.625 4.148 1 79.81 475 GLN A N 1
ATOM 3472 C CA . GLN A 1 475 ? -13.016 16.219 4.496 1 79.81 475 GLN A CA 1
ATOM 3473 C C . GLN A 1 475 ? -13.062 16.016 6.012 1 79.81 475 GLN A C 1
ATOM 3475 O O . GLN A 1 475 ? -12.297 16.641 6.746 1 79.81 475 GLN A O 1
ATOM 3480 N N . THR A 1 476 ? -14.039 15.312 6.359 1 86.75 476 THR A N 1
ATOM 3481 C CA . THR A 1 476 ? -14.211 14.977 7.77 1 86.75 476 THR A CA 1
ATOM 3482 C C . THR A 1 476 ? -14.203 13.461 7.961 1 86.75 476 THR A C 1
ATOM 3484 O O . THR A 1 476 ? -14.359 12.703 7 1 86.75 476 THR A O 1
ATOM 3487 N N . PRO A 1 477 ? -13.922 13.023 9.148 1 89.44 477 PRO A N 1
ATOM 3488 C CA . PRO A 1 477 ? -13.914 11.578 9.375 1 89.44 477 PRO A CA 1
ATOM 3489 C C . PRO A 1 477 ? -15.305 10.953 9.242 1 89.44 477 PRO A C 1
ATOM 3491 O O . PRO A 1 477 ? -15.43 9.734 9.133 1 89.44 477 PRO A O 1
ATOM 3494 N N . PHE A 1 478 ? -16.328 11.734 9.188 1 89.81 478 PHE A N 1
ATOM 3495 C CA . PHE A 1 478 ? -17.688 11.227 9.234 1 89.81 478 PHE A CA 1
ATOM 3496 C C . PHE A 1 478 ? -18.109 10.664 7.887 1 89.81 478 PHE A C 1
ATOM 3498 O O . PHE A 1 478 ? -19.016 9.828 7.812 1 89.81 478 PHE A O 1
ATOM 3505 N N . GLY A 1 479 ? -17.484 11.125 6.855 1 82.38 479 GLY A N 1
ATOM 3506 C CA . GLY A 1 479 ? -17.766 10.555 5.547 1 82.38 479 GLY A CA 1
ATOM 3507 C C . GLY A 1 479 ? -17.266 9.125 5.402 1 82.38 479 GLY A C 1
ATOM 3508 O O . GLY A 1 479 ? -18.031 8.234 5.031 1 82.38 479 GLY A O 1
ATOM 3509 N N . ALA A 1 480 ? -16.078 8.938 5.793 1 80.31 480 ALA A N 1
ATOM 3510 C CA . ALA A 1 480 ? -15.445 7.621 5.688 1 80.31 480 ALA A CA 1
ATOM 3511 C C . ALA A 1 480 ? -16.078 6.629 6.656 1 80.31 480 ALA A C 1
ATOM 3513 O O . ALA A 1 480 ? -16.172 5.434 6.363 1 80.31 480 ALA A O 1
ATOM 3514 N N . LEU A 1 481 ? -16.562 7.105 7.75 1 82.62 481 LEU A N 1
ATOM 3515 C CA . LEU A 1 481 ? -17.094 6.227 8.789 1 82.62 481 LEU A CA 1
ATOM 3516 C C . LEU A 1 481 ? -18.609 6.145 8.719 1 82.62 481 LEU A C 1
ATOM 3518 O O . LEU A 1 481 ? -19.234 5.5 9.562 1 82.62 481 LEU A O 1
ATOM 3522 N N . GLU A 1 482 ? -19.156 6.773 7.676 1 75.44 482 GLU A N 1
ATOM 3523 C CA . GLU A 1 482 ? -20.562 6.703 7.332 1 75.44 482 GLU A CA 1
ATOM 3524 C C . GLU A 1 482 ? -21.438 7.055 8.531 1 75.44 482 GLU A C 1
ATOM 3526 O O . GLU A 1 482 ? -22.344 6.301 8.891 1 75.44 482 GLU A O 1
ATOM 3531 N N . ILE A 1 483 ? -21.031 8.078 9.164 1 76.19 483 ILE A N 1
ATOM 3532 C CA . ILE A 1 483 ? -21.828 8.641 10.25 1 76.19 483 ILE A CA 1
ATOM 3533 C C . ILE A 1 483 ? -22.734 9.742 9.703 1 76.19 483 ILE A C 1
ATOM 3535 O O . ILE A 1 483 ? -22.328 10.516 8.828 1 76.19 483 ILE A O 1
ATOM 3539 N N . MET B 1 1 ? -7.867 -37.188 38.156 1 19.48 1 MET B N 1
ATOM 3540 C CA . MET B 1 1 ? -8.32 -38.406 37.5 1 19.48 1 MET B CA 1
ATOM 3541 C C . MET B 1 1 ? -9.461 -38.125 36.531 1 19.48 1 MET B C 1
ATOM 3543 O O . MET B 1 1 ? -10.602 -37.906 36.938 1 19.48 1 MET B O 1
ATOM 3547 N N . PHE B 1 2 ? -9.281 -37.188 35.625 1 23.78 2 PHE B N 1
ATOM 3548 C CA . PHE B 1 2 ? -10.133 -36.281 34.875 1 23.78 2 PHE B CA 1
ATOM 3549 C C . PHE B 1 2 ? -11.008 -37 33.875 1 23.78 2 PHE B C 1
ATOM 3551 O O . PHE B 1 2 ? -10.492 -37.688 33 1 23.78 2 PHE B O 1
ATOM 3558 N N . GLU B 1 3 ? -12.148 -37.5 34.344 1 21.59 3 GLU B N 1
ATOM 3559 C CA . GLU B 1 3 ? -13.023 -38.531 33.781 1 21.59 3 GLU B CA 1
ATOM 3560 C C . GLU B 1 3 ? -13.539 -38.125 32.406 1 21.59 3 GLU B C 1
ATOM 3562 O O . GLU B 1 3 ? -14.031 -37.031 32.219 1 21.59 3 GLU B O 1
ATOM 3567 N N . LEU B 1 4 ? -13.094 -38.875 31.312 1 22.38 4 LEU B N 1
ATOM 3568 C CA . LEU B 1 4 ? -13.055 -38.812 29.859 1 22.38 4 LEU B CA 1
ATOM 3569 C C . LEU B 1 4 ? -14.461 -38.938 29.266 1 22.38 4 LEU B C 1
ATOM 3571 O O . LEU B 1 4 ? -15.195 -39.875 29.594 1 22.38 4 LEU B O 1
ATOM 3575 N N . PRO B 1 5 ? -15.219 -37.75 29.219 1 27.92 5 PRO B N 1
ATOM 3576 C CA . PRO B 1 5 ? -16.641 -38.031 29.062 1 27.92 5 PRO B CA 1
ATOM 3577 C C . PRO B 1 5 ? -16.922 -39.062 27.969 1 27.92 5 PRO B C 1
ATOM 3579 O O . PRO B 1 5 ? -16.094 -39.281 27.078 1 27.92 5 PRO B O 1
ATOM 3582 N N . PRO B 1 6 ? -17.891 -39.906 28.078 1 23.86 6 PRO B N 1
ATOM 3583 C CA . PRO B 1 6 ? -18.125 -41.188 27.391 1 23.86 6 PRO B CA 1
ATOM 3584 C C . PRO B 1 6 ? -18.391 -41 25.891 1 23.86 6 PRO B C 1
ATOM 3586 O O . PRO B 1 6 ? -18.781 -39.906 25.453 1 23.86 6 PRO B O 1
ATOM 3589 N N . LYS B 1 7 ? -18 -41.875 24.938 1 21.05 7 LYS B N 1
ATOM 3590 C CA . LYS B 1 7 ? -17.906 -42.188 23.516 1 21.05 7 LYS B CA 1
ATOM 3591 C C . LYS B 1 7 ? -19.281 -42.25 22.859 1 21.05 7 LYS B C 1
ATOM 3593 O O . LYS B 1 7 ? -20.047 -43.188 23.125 1 21.05 7 LYS B O 1
ATOM 3598 N N . ARG B 1 8 ? -20.031 -41.156 22.844 1 24.38 8 ARG B N 1
ATOM 3599 C CA . ARG B 1 8 ? -21.391 -41.438 22.375 1 24.38 8 ARG B CA 1
ATOM 3600 C C . ARG B 1 8 ? -21.359 -42.188 21.047 1 24.38 8 ARG B C 1
ATOM 3602 O O . ARG B 1 8 ? -20.531 -41.875 20.172 1 24.38 8 ARG B O 1
ATOM 3609 N N . LYS B 1 9 ? -21.938 -43.25 21 1 24.2 9 LYS B N 1
ATOM 3610 C CA . LYS B 1 9 ? -22.016 -44.312 19.984 1 24.2 9 LYS B CA 1
ATOM 3611 C C . LYS B 1 9 ? -22.516 -43.75 18.656 1 24.2 9 LYS B C 1
ATOM 3613 O O . LYS B 1 9 ? -23.594 -43.156 18.578 1 24.2 9 LYS B O 1
ATOM 3618 N N . ARG B 1 10 ? -21.625 -43.438 17.688 1 24.25 10 ARG B N 1
ATOM 3619 C CA . ARG B 1 10 ? -21.734 -42.969 16.312 1 24.25 10 ARG B CA 1
ATOM 3620 C C . ARG B 1 10 ? -22.578 -43.906 15.461 1 24.25 10 ARG B C 1
ATOM 3622 O O . ARG B 1 10 ? -22.234 -45.062 15.281 1 24.25 10 ARG B O 1
ATOM 3629 N N . GLY B 1 11 ? -23.875 -43.844 15.664 1 22.3 11 GLY B N 1
ATOM 3630 C CA . GLY B 1 11 ? -24.641 -44.781 14.883 1 22.3 11 GLY B CA 1
ATOM 3631 C C . GLY B 1 11 ? -24.25 -44.812 13.414 1 22.3 11 GLY B C 1
ATOM 3632 O O . GLY B 1 11 ? -23.688 -43.844 12.898 1 22.3 11 GLY B O 1
ATOM 3633 N N . ARG B 1 12 ? -24.156 -45.969 12.68 1 23.8 12 ARG B N 1
ATOM 3634 C CA . ARG B 1 12 ? -23.672 -46.562 11.422 1 23.8 12 ARG B CA 1
ATOM 3635 C C . ARG B 1 12 ? -24.406 -45.938 10.234 1 23.8 12 ARG B C 1
ATOM 3637 O O . ARG B 1 12 ? -25.609 -46.188 10.039 1 23.8 12 ARG B O 1
ATOM 3644 N N . SER B 1 13 ? -24.469 -44.688 10.094 1 21.72 13 SER B N 1
ATOM 3645 C CA . SER B 1 13 ? -25.375 -44.375 8.992 1 21.72 13 SER B CA 1
ATOM 3646 C C . SER B 1 13 ? -24.938 -45.062 7.707 1 21.72 13 SER B C 1
ATOM 3648 O O . SER B 1 13 ? -23.75 -45.281 7.488 1 21.72 13 SER B O 1
ATOM 3650 N N . PRO B 1 14 ? -25.781 -45.75 6.875 1 22.92 14 PRO B N 1
ATOM 3651 C CA . PRO B 1 14 ? -25.562 -46.594 5.711 1 22.92 14 PRO B CA 1
ATOM 3652 C C . PRO B 1 14 ? -24.75 -45.906 4.617 1 22.92 14 PRO B C 1
ATOM 3654 O O . PRO B 1 14 ? -24.719 -44.688 4.535 1 22.92 14 PRO B O 1
ATOM 3657 N N . GLY B 1 15 ? -23.578 -46.469 4.121 1 20.56 15 GLY B N 1
ATOM 3658 C CA . GLY B 1 15 ? -22.406 -46.25 3.275 1 20.56 15 GLY B CA 1
ATOM 3659 C C . GLY B 1 15 ? -22.766 -46.031 1.818 1 20.56 15 GLY B C 1
ATOM 3660 O O . GLY B 1 15 ? -22.672 -46.938 0.997 1 20.56 15 GLY B O 1
ATOM 3661 N N . THR B 1 16 ? -23.891 -45.188 1.453 1 23.11 16 THR B N 1
ATOM 3662 C CA . THR B 1 16 ? -24.266 -45.344 0.05 1 23.11 16 THR B CA 1
ATOM 3663 C C . THR B 1 16 ? -23.094 -44.969 -0.86 1 23.11 16 THR B C 1
ATOM 3665 O O . THR B 1 16 ? -22.469 -43.906 -0.702 1 23.11 16 THR B O 1
ATOM 3668 N N . ASP B 1 17 ? -22.312 -45.844 -1.437 1 20.25 17 ASP B N 1
ATOM 3669 C CA . ASP B 1 17 ? -21.141 -46.031 -2.291 1 20.25 17 ASP B CA 1
ATOM 3670 C C . ASP B 1 17 ? -21.312 -45.312 -3.631 1 20.25 17 ASP B C 1
ATOM 3672 O O . ASP B 1 17 ? -20.578 -45.594 -4.586 1 20.25 17 ASP B O 1
ATOM 3676 N N . ALA B 1 18 ? -22.328 -44.5 -3.926 1 24.81 18 ALA B N 1
ATOM 3677 C CA . ALA B 1 18 ? -22.469 -44.344 -5.371 1 24.81 18 ALA B CA 1
ATOM 3678 C C . ALA B 1 18 ? -21.312 -43.531 -5.949 1 24.81 18 ALA B C 1
ATOM 3680 O O . ALA B 1 18 ? -21 -42.438 -5.473 1 24.81 18 ALA B O 1
ATOM 3681 N N . ARG B 1 19 ? -20.391 -44.156 -6.594 1 27.73 19 ARG B N 1
ATOM 3682 C CA . ARG B 1 19 ? -19.203 -43.812 -7.352 1 27.73 19 ARG B CA 1
ATOM 3683 C C . ARG B 1 19 ? -19.5 -42.719 -8.383 1 27.73 19 ARG B C 1
ATOM 3685 O O . ARG B 1 19 ? -20.391 -42.875 -9.211 1 27.73 19 ARG B O 1
ATOM 3692 N N . PRO B 1 20 ? -19.312 -41.438 -8.078 1 23.83 20 PRO B N 1
ATOM 3693 C CA . PRO B 1 20 ? -19.766 -40.406 -9.031 1 23.83 20 PRO B CA 1
ATOM 3694 C C . PRO B 1 20 ? -19.016 -40.469 -10.359 1 23.83 20 PRO B C 1
ATOM 3696 O O . PRO B 1 20 ? -17.812 -40.188 -10.398 1 23.83 20 PRO B O 1
ATOM 3699 N N . SER B 1 21 ? -19.203 -41.375 -11.328 1 22.86 21 SER B N 1
ATOM 3700 C CA . SER B 1 21 ? -18.656 -41.625 -12.656 1 22.86 21 SER B CA 1
ATOM 3701 C C . SER B 1 21 ? -18.797 -40.375 -13.547 1 22.86 21 SER B C 1
ATOM 3703 O O . SER B 1 21 ? -18.453 -40.438 -14.727 1 22.86 21 SER B O 1
ATOM 3705 N N . GLY B 1 22 ? -19.484 -39.344 -13.18 1 24.28 22 GLY B N 1
ATOM 3706 C CA . GLY B 1 22 ? -20.078 -38.438 -14.156 1 24.28 22 GLY B CA 1
ATOM 3707 C C . GLY B 1 22 ? -19.078 -37.469 -14.742 1 24.28 22 GLY B C 1
ATOM 3708 O O . GLY B 1 22 ? -19.453 -36.531 -15.43 1 24.28 22 GLY B O 1
ATOM 3709 N N . VAL B 1 23 ? -17.859 -37.562 -14.477 1 26.45 23 VAL B N 1
ATOM 3710 C CA . VAL B 1 23 ? -16.969 -36.406 -14.75 1 26.45 23 VAL B CA 1
ATOM 3711 C C . VAL B 1 23 ? -16.641 -36.375 -16.25 1 26.45 23 VAL B C 1
ATOM 3713 O O . VAL B 1 23 ? -16.203 -35.344 -16.75 1 26.45 23 VAL B O 1
ATOM 3716 N N . HIS B 1 24 ? -16.75 -37.469 -17.031 1 28.61 24 HIS B N 1
ATOM 3717 C CA . HIS B 1 24 ? -16.281 -37.531 -18.406 1 28.61 24 HIS B CA 1
ATOM 3718 C C . HIS B 1 24 ? -17.156 -36.719 -19.328 1 28.61 24 HIS B C 1
ATOM 3720 O O . HIS B 1 24 ? -16.719 -36.312 -20.422 1 28.61 24 HIS B O 1
ATOM 3726 N N . LYS B 1 25 ? -18.422 -36.562 -19.141 1 33.06 25 LYS B N 1
ATOM 3727 C CA . LYS B 1 25 ? -19.469 -36.094 -20.031 1 33.06 25 LYS B CA 1
ATOM 3728 C C . LYS B 1 25 ? -19.484 -34.562 -20.062 1 33.06 25 LYS B C 1
ATOM 3730 O O . LYS B 1 25 ? -20.125 -33.969 -20.922 1 33.06 25 LYS B O 1
ATOM 3735 N N . ARG B 1 26 ? -18.719 -33.969 -19.312 1 33.47 26 ARG B N 1
ATOM 3736 C CA . ARG B 1 26 ? -18.922 -32.531 -19.141 1 33.47 26 ARG B CA 1
ATOM 3737 C C . ARG B 1 26 ? -18.141 -31.734 -20.188 1 33.47 26 ARG B C 1
ATOM 3739 O O . ARG B 1 26 ? -18.562 -30.656 -20.609 1 33.47 26 ARG B O 1
ATOM 3746 N N . GLY B 1 27 ? -17.094 -32.156 -20.594 1 29.77 27 GLY B N 1
ATOM 3747 C CA . GLY B 1 27 ? -16.359 -31.484 -21.641 1 29.77 27 GLY B CA 1
ATOM 3748 C C . GLY B 1 27 ? -17.078 -31.453 -22.969 1 29.77 27 GLY B C 1
ATOM 3749 O O . GLY B 1 27 ? -17.078 -30.438 -23.672 1 29.77 27 GLY B O 1
ATOM 3750 N N . LYS B 1 28 ? -17.656 -32.594 -23.375 1 37.62 28 LYS B N 1
ATOM 3751 C CA . LYS B 1 28 ? -18.391 -32.719 -24.625 1 37.62 28 LYS B CA 1
ATOM 3752 C C . LYS B 1 28 ? -19.625 -31.828 -24.625 1 37.62 28 LYS B C 1
ATOM 3754 O O . LYS B 1 28 ? -20.016 -31.297 -25.672 1 37.62 28 LYS B O 1
ATOM 3759 N N . ARG B 1 29 ? -20.156 -31.625 -23.484 1 38.53 29 ARG B N 1
ATOM 3760 C CA . ARG B 1 29 ? -21.375 -30.828 -23.406 1 38.53 29 ARG B CA 1
ATOM 3761 C C . ARG B 1 29 ? -21.078 -29.344 -23.578 1 38.53 29 ARG B C 1
ATOM 3763 O O . ARG B 1 29 ? -21.891 -28.609 -24.141 1 38.53 29 ARG B O 1
ATOM 3770 N N . ILE B 1 30 ? -19.969 -28.828 -23.203 1 36.69 30 ILE B N 1
ATOM 3771 C CA . ILE B 1 30 ? -19.594 -27.438 -23.406 1 36.69 30 ILE B CA 1
ATOM 3772 C C . ILE B 1 30 ? -19.359 -27.188 -24.906 1 36.69 30 ILE B C 1
ATOM 3774 O O . ILE B 1 30 ? -19.812 -26.188 -25.438 1 36.69 30 ILE B O 1
ATOM 3778 N N . VAL B 1 31 ? -18.75 -28.203 -25.641 1 36.28 31 VAL B N 1
ATOM 3779 C CA . VAL B 1 31 ? -18.562 -28.094 -27.094 1 36.28 31 VAL B CA 1
ATOM 3780 C C . VAL B 1 31 ? -19.938 -28.078 -27.781 1 36.28 31 VAL B C 1
ATOM 3782 O O . VAL B 1 31 ? -20.172 -27.266 -28.672 1 36.28 31 VAL B O 1
ATOM 3785 N N . SER B 1 32 ? -20.781 -29.016 -27.359 1 38.25 32 SER B N 1
ATOM 3786 C CA . SER B 1 32 ? -22.094 -29.094 -27.984 1 38.25 32 SER B CA 1
ATOM 3787 C C . SER B 1 32 ? -22.891 -27.812 -27.766 1 38.25 32 SER B C 1
ATOM 3789 O O . SER B 1 32 ? -23.594 -27.344 -28.656 1 38.25 32 SER B O 1
ATOM 3791 N N . LEU B 1 33 ? -22.75 -27.266 -26.625 1 34.41 33 LEU B N 1
ATOM 3792 C CA . LEU B 1 33 ? -23.5 -26.047 -26.344 1 34.41 33 LEU B CA 1
ATOM 3793 C C . LEU B 1 33 ? -22.938 -24.875 -27.141 1 34.41 33 LEU B C 1
ATOM 3795 O O . LEU B 1 33 ? -23.703 -24.062 -27.703 1 34.41 33 LEU B O 1
ATOM 3799 N N . LEU B 1 34 ? -21.672 -24.797 -27.25 1 38.06 34 LEU B N 1
ATOM 3800 C CA . LEU B 1 34 ? -21.078 -23.734 -28.078 1 38.06 34 LEU B CA 1
ATOM 3801 C C . LEU B 1 34 ? -21.297 -24.031 -29.562 1 38.06 34 LEU B C 1
ATOM 3803 O O . LEU B 1 34 ? -21.516 -23.109 -30.344 1 38.06 34 LEU B O 1
ATOM 3807 N N . ALA B 1 35 ? -21.359 -25.406 -30.016 1 35.69 35 ALA B N 1
ATOM 3808 C CA . ALA B 1 35 ? -21.625 -25.797 -31.391 1 35.69 35 ALA B CA 1
ATOM 3809 C C . ALA B 1 35 ? -23.047 -25.469 -31.812 1 35.69 35 ALA B C 1
ATOM 3811 O O . ALA B 1 35 ? -23.297 -25.109 -32.969 1 35.69 35 ALA B O 1
ATOM 3812 N N . THR B 1 36 ? -24.016 -25.703 -31 1 36.19 36 THR B N 1
ATOM 3813 C CA . THR B 1 36 ? -25.391 -25.375 -31.391 1 36.19 36 THR B CA 1
ATOM 3814 C C . THR B 1 36 ? -25.516 -23.891 -31.719 1 36.19 36 THR B C 1
ATOM 3816 O O . THR B 1 36 ? -26.391 -23.5 -32.5 1 36.19 36 THR B O 1
ATOM 3819 N N . LEU B 1 37 ? -24.688 -23.172 -31.094 1 35.22 37 LEU B N 1
ATOM 3820 C CA . LEU B 1 37 ? -24.766 -21.734 -31.359 1 35.22 37 LEU B CA 1
ATOM 3821 C C . LEU B 1 37 ? -24.094 -21.375 -32.688 1 35.22 37 LEU B C 1
ATOM 3823 O O . LEU B 1 37 ? -24.156 -20.234 -33.125 1 35.22 37 LEU B O 1
ATOM 3827 N N . GLN B 1 38 ? -23.312 -22.375 -33.188 1 34.19 38 GLN B N 1
ATOM 3828 C CA . GLN B 1 38 ? -22.594 -22.141 -34.406 1 34.19 38 GLN B CA 1
ATOM 3829 C C . GLN B 1 38 ? -23.547 -22.031 -35.594 1 34.19 38 GLN B C 1
ATOM 3831 O O . GLN B 1 38 ? -23.172 -21.578 -36.688 1 34.19 38 GLN B O 1
ATOM 3836 N N . ARG B 1 39 ? -24.641 -22.734 -35.562 1 34.84 39 ARG B N 1
ATOM 3837 C CA . ARG B 1 39 ? -25.281 -22.906 -36.844 1 34.84 39 ARG B CA 1
ATOM 3838 C C . ARG B 1 39 ? -25.844 -21.578 -37.375 1 34.84 39 ARG B C 1
ATOM 3840 O O . ARG B 1 39 ? -26.391 -21.516 -38.469 1 34.84 39 ARG B O 1
ATOM 3847 N N . ALA B 1 40 ? -26.047 -20.547 -36.5 1 31.53 40 ALA B N 1
ATOM 3848 C CA . ALA B 1 40 ? -26.766 -19.609 -37.375 1 31.53 40 ALA B CA 1
ATOM 3849 C C . ALA B 1 40 ? -25.859 -19.047 -38.469 1 31.53 40 ALA B C 1
ATOM 3851 O O . ALA B 1 40 ? -24.641 -19.234 -38.406 1 31.53 40 ALA B O 1
ATOM 3852 N N . ASP B 1 41 ? -26.141 -17.703 -39.062 1 31.48 41 ASP B N 1
ATOM 3853 C CA . ASP B 1 41 ? -25.906 -17.109 -40.375 1 31.48 41 ASP B CA 1
ATOM 3854 C C . ASP B 1 41 ? -24.438 -16.688 -40.562 1 31.48 41 ASP B C 1
ATOM 3856 O O . ASP B 1 41 ? -23.984 -15.75 -39.906 1 31.48 41 ASP B O 1
ATOM 3860 N N . GLU B 1 42 ? -23.531 -17.656 -40.75 1 33.38 42 GLU B N 1
ATOM 3861 C CA . GLU B 1 42 ? -22.172 -17.375 -41.188 1 33.38 42 GLU B CA 1
ATOM 3862 C C . GLU B 1 42 ? -22.156 -16.484 -42.438 1 33.38 42 GLU B C 1
ATOM 3864 O O . GLU B 1 42 ? -22.594 -16.922 -43.5 1 33.38 42 GLU B O 1
ATOM 3869 N N . PRO B 1 43 ? -22.375 -15.133 -42.469 1 32.94 43 PRO B N 1
ATOM 3870 C CA . PRO B 1 43 ? -22.156 -14.547 -43.781 1 32.94 43 PRO B CA 1
ATOM 3871 C C . PRO B 1 43 ? -20.797 -14.898 -44.375 1 32.94 43 PRO B C 1
ATOM 3873 O O . PRO B 1 43 ? -19.828 -15.102 -43.625 1 32.94 43 PRO B O 1
ATOM 3876 N N . GLU B 1 44 ? -20.562 -15.516 -45.562 1 30.75 44 GLU B N 1
ATOM 3877 C CA . GLU B 1 44 ? -19.516 -16.047 -46.438 1 30.75 44 GLU B CA 1
ATOM 3878 C C . GLU B 1 44 ? -18.375 -15.039 -46.594 1 30.75 44 GLU B C 1
ATOM 3880 O O . GLU B 1 44 ? -17.266 -15.406 -46.969 1 30.75 44 GLU B O 1
ATOM 3885 N N . ASP B 1 45 ? -18.641 -13.75 -47.188 1 32.81 45 ASP B N 1
ATOM 3886 C CA . ASP B 1 45 ? -17.719 -13.109 -48.125 1 32.81 45 ASP B CA 1
ATOM 3887 C C . ASP B 1 45 ? -16.359 -12.844 -47.438 1 32.81 45 ASP B C 1
ATOM 3889 O O . ASP B 1 45 ? -16.281 -12.781 -46.219 1 32.81 45 ASP B O 1
ATOM 3893 N N . ASP B 1 46 ? -15.234 -12.5 -48.281 1 33.72 46 ASP B N 1
ATOM 3894 C CA . ASP B 1 46 ? -13.797 -12.258 -48.375 1 33.72 46 ASP B CA 1
ATOM 3895 C C . ASP B 1 46 ? -13.359 -11.273 -47.281 1 33.72 46 ASP B C 1
ATOM 3897 O O . ASP B 1 46 ? -12.211 -10.812 -47.281 1 33.72 46 ASP B O 1
ATOM 3901 N N . ALA B 1 47 ? -14.266 -10.203 -47.062 1 34.22 47 ALA B N 1
ATOM 3902 C CA . ALA B 1 47 ? -13.773 -9 -46.375 1 34.22 47 ALA B CA 1
ATOM 3903 C C . ALA B 1 47 ? -13.117 -9.344 -45.031 1 34.22 47 ALA B C 1
ATOM 3905 O O . ALA B 1 47 ? -13.398 -10.391 -44.469 1 34.22 47 ALA B O 1
ATOM 3906 N N . GLN B 1 48 ? -12.109 -8.414 -44.531 1 39.31 48 GLN B N 1
ATOM 3907 C CA . GLN B 1 48 ? -11.328 -8.32 -43.312 1 39.31 48 GLN B CA 1
ATOM 3908 C C . GLN B 1 48 ? -12.148 -8.781 -42.125 1 39.31 48 GLN B C 1
ATOM 3910 O O . GLN B 1 48 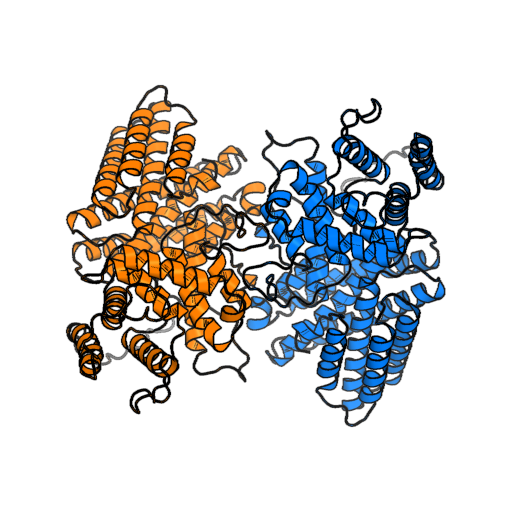? -13.18 -8.195 -41.781 1 39.31 48 GLN B O 1
ATOM 3915 N N . ALA B 1 49 ? -12.375 -9.945 -41.844 1 43.88 49 ALA B N 1
ATOM 3916 C CA . ALA B 1 49 ? -13.117 -10.57 -40.781 1 43.88 49 ALA B CA 1
ATOM 3917 C C . ALA B 1 49 ? -13.188 -9.648 -39.562 1 43.88 49 ALA B C 1
ATOM 3919 O O . ALA B 1 49 ? -12.164 -9.102 -39.125 1 43.88 49 ALA B O 1
ATOM 3920 N N . PRO B 1 50 ? -14.164 -8.938 -39.281 1 55.06 50 PRO B N 1
ATOM 3921 C CA . PRO B 1 50 ? -14.367 -7.945 -38.219 1 55.06 50 PRO B CA 1
ATOM 3922 C C . PRO B 1 50 ? -13.773 -8.383 -36.875 1 55.06 50 PRO B C 1
ATOM 3924 O O . PRO B 1 50 ? -13.859 -9.555 -36.531 1 55.06 50 PRO B O 1
ATOM 3927 N N . ALA B 1 51 ? -12.617 -7.734 -36.375 1 77.31 51 ALA B N 1
ATOM 3928 C CA . ALA B 1 51 ? -11.93 -7.828 -35.094 1 77.31 51 ALA B CA 1
ATOM 3929 C C . ALA B 1 51 ? -12.922 -7.914 -33.938 1 77.31 51 ALA B C 1
ATOM 3931 O O . ALA B 1 51 ? -13.586 -6.93 -33.594 1 77.31 51 ALA B O 1
ATOM 3932 N N . LEU B 1 52 ? -13.289 -9.25 -33.594 1 88.25 52 LEU B N 1
ATOM 3933 C CA . LEU B 1 52 ? -14.164 -9.43 -32.438 1 88.25 52 LEU B CA 1
ATOM 3934 C C . LEU B 1 52 ? -13.562 -8.797 -31.188 1 88.25 52 LEU B C 1
ATOM 3936 O O . LEU B 1 52 ? -12.383 -9 -30.891 1 88.25 52 LEU B O 1
ATOM 3940 N N . LEU B 1 53 ? -14.375 -7.945 -30.625 1 93 53 LEU B N 1
ATOM 3941 C CA . LEU B 1 53 ? -13.992 -7.293 -29.375 1 93 53 LEU B CA 1
ATOM 3942 C C . LEU B 1 53 ? -12.711 -6.488 -29.547 1 93 53 LEU B C 1
ATOM 3944 O O . LEU B 1 53 ? -11.891 -6.422 -28.625 1 93 53 LEU B O 1
ATOM 3948 N N . GLY B 1 54 ? -12.406 -6.082 -30.781 1 90.31 54 GLY B N 1
ATOM 3949 C CA . GLY B 1 54 ? -11.266 -5.223 -31.062 1 90.31 54 GLY B CA 1
ATOM 3950 C C . GLY B 1 54 ? -9.961 -5.984 -31.172 1 90.31 54 GLY B C 1
ATOM 3951 O O . GLY B 1 54 ? -8.883 -5.387 -31.109 1 90.31 54 GLY B O 1
ATOM 3952 N N . VAL B 1 55 ? -10 -7.293 -31.25 1 93.31 55 VAL B N 1
ATOM 3953 C CA . VAL B 1 55 ? -8.797 -8.109 -31.312 1 93.31 55 VAL B CA 1
ATOM 3954 C C . VAL B 1 55 ? -8.617 -8.648 -32.719 1 93.31 55 VAL B C 1
ATOM 3956 O O . VAL B 1 55 ? -9.43 -9.445 -33.219 1 93.31 55 VAL B O 1
ATOM 3959 N N . PRO B 1 56 ? -7.535 -8.195 -33.312 1 88.25 56 PRO B N 1
ATOM 3960 C CA . PRO B 1 56 ? -7.293 -8.711 -34.656 1 88.25 56 PRO B CA 1
ATOM 3961 C C . PRO B 1 56 ? -7.172 -10.234 -34.719 1 88.25 56 PRO B C 1
ATOM 3963 O O . PRO B 1 56 ? -6.445 -10.82 -33.906 1 88.25 56 PRO B O 1
ATOM 3966 N N . GLY B 1 57 ? -7.938 -10.875 -35.562 1 85.69 57 GLY B N 1
ATOM 3967 C CA . GLY B 1 57 ? -7.82 -12.312 -35.75 1 85.69 57 GLY B CA 1
ATOM 3968 C C . GLY B 1 57 ? -8.75 -13.109 -34.844 1 85.69 57 GLY B C 1
ATOM 3969 O O . GLY B 1 57 ? -8.867 -14.328 -35 1 85.69 57 GLY B O 1
ATOM 3970 N N . LEU B 1 58 ? -9.375 -12.43 -33.938 1 91.12 58 LEU B N 1
ATOM 3971 C CA . LEU B 1 58 ? -10.266 -13.148 -33.031 1 91.12 58 LEU B CA 1
ATOM 3972 C C . LEU B 1 58 ? -11.633 -13.375 -33.688 1 91.12 58 LEU B C 1
ATOM 3974 O O . LEU B 1 58 ? -12.281 -12.422 -34.125 1 91.12 58 LEU B O 1
ATOM 3978 N N . THR B 1 59 ? -11.953 -14.594 -33.812 1 88.88 59 THR B N 1
ATOM 3979 C CA . THR B 1 59 ? -13.281 -14.984 -34.281 1 88.88 59 THR B CA 1
ATOM 3980 C C . THR B 1 59 ? -14.086 -15.617 -33.156 1 88.88 59 THR B C 1
ATOM 3982 O O . THR B 1 59 ? -13.547 -15.875 -32.062 1 88.88 59 THR B O 1
ATOM 3985 N N . ARG B 1 60 ? -15.375 -15.789 -33.438 1 88.88 60 ARG B N 1
ATOM 3986 C CA . ARG B 1 60 ? -16.219 -16.438 -32.438 1 88.88 60 ARG B CA 1
ATOM 3987 C C . ARG B 1 60 ? -15.734 -17.859 -32.125 1 88.88 60 ARG B C 1
ATOM 3989 O O . ARG B 1 60 ? -15.688 -18.266 -30.969 1 88.88 60 ARG B O 1
ATOM 3996 N N . GLN B 1 61 ? -15.359 -18.516 -33.125 1 87.12 61 GLN B N 1
ATOM 3997 C CA . GLN B 1 61 ? -14.859 -19.875 -32.969 1 87.12 61 GLN B CA 1
ATOM 3998 C C . GLN B 1 61 ? -13.555 -19.906 -32.188 1 87.12 61 GLN B C 1
ATOM 4000 O O . GLN B 1 61 ? -13.359 -20.766 -31.312 1 87.12 61 GLN B O 1
ATOM 4005 N N . ALA B 1 62 ? -12.75 -18.984 -32.5 1 89.69 62 ALA B N 1
ATOM 4006 C CA . ALA B 1 62 ? -11.477 -18.906 -31.781 1 89.69 62 ALA B CA 1
ATOM 4007 C C . ALA B 1 62 ? -11.688 -18.594 -30.312 1 89.69 62 ALA B C 1
ATOM 4009 O O . ALA B 1 62 ? -11.016 -19.172 -29.438 1 89.69 62 ALA B O 1
ATOM 4010 N N . LEU B 1 63 ? -12.602 -17.672 -30.062 1 92.38 63 LEU B N 1
ATOM 4011 C CA . LEU B 1 63 ? -12.906 -17.312 -28.688 1 92.38 63 LEU B CA 1
ATOM 4012 C C . LEU B 1 63 ? -13.422 -18.516 -27.906 1 92.38 63 LEU B C 1
ATOM 4014 O O . LEU B 1 63 ? -12.938 -18.828 -26.812 1 92.38 63 LEU B O 1
ATOM 4018 N N . ASP B 1 64 ? -14.344 -19.219 -28.5 1 89 64 ASP B N 1
ATOM 4019 C CA . ASP B 1 64 ? -14.891 -20.406 -27.859 1 89 64 ASP B CA 1
ATOM 4020 C C . ASP B 1 64 ? -13.797 -21.453 -27.625 1 89 64 ASP B C 1
ATOM 4022 O O . ASP B 1 64 ? -13.75 -22.094 -26.578 1 89 64 ASP B O 1
ATOM 4026 N N . GLY B 1 65 ? -12.992 -21.594 -28.625 1 87.81 65 GLY B N 1
ATOM 4027 C CA . GLY B 1 65 ? -11.883 -22.531 -28.5 1 87.81 65 GLY B CA 1
ATOM 4028 C C . GLY B 1 65 ? -10.93 -22.172 -27.375 1 87.81 65 GLY B C 1
ATOM 4029 O O . GLY B 1 65 ? -10.484 -23.047 -26.625 1 87.81 65 GLY B O 1
ATOM 4030 N N . CYS B 1 66 ? -10.664 -20.891 -27.234 1 88.81 66 CYS B N 1
ATOM 4031 C CA . CYS B 1 66 ? -9.773 -20.422 -26.172 1 88.81 66 CYS B CA 1
ATOM 4032 C C . CYS B 1 66 ? -10.391 -20.656 -24.797 1 88.81 66 CYS B C 1
ATOM 4034 O O . CYS B 1 66 ? -9.703 -21.062 -23.859 1 88.81 66 CYS B O 1
ATOM 4036 N N . VAL B 1 67 ? -11.664 -20.406 -24.703 1 87.94 67 VAL B N 1
ATOM 4037 C CA . VAL B 1 67 ? -12.352 -20.578 -23.422 1 87.94 67 VAL B CA 1
ATOM 4038 C C . VAL B 1 67 ? -12.336 -22.047 -23.016 1 87.94 67 VAL B C 1
ATOM 4040 O O . VAL B 1 67 ? -12.039 -22.375 -21.859 1 87.94 67 VAL B O 1
ATOM 4043 N N . VAL B 1 68 ? -12.523 -22.891 -23.953 1 83.75 68 VAL B N 1
ATOM 4044 C CA . VAL B 1 68 ? -12.523 -24.328 -23.688 1 83.75 68 VAL B CA 1
ATOM 4045 C C . VAL B 1 68 ? -11.125 -24.781 -23.281 1 83.75 68 VAL B C 1
ATOM 4047 O O . VAL B 1 68 ? -10.961 -25.547 -22.328 1 83.75 68 VAL B O 1
ATOM 4050 N N . ALA B 1 69 ? -10.203 -24.234 -23.984 1 81.75 69 ALA B N 1
ATOM 4051 C CA . ALA B 1 69 ? -8.82 -24.609 -23.688 1 81.75 69 ALA B CA 1
ATOM 4052 C C . ALA B 1 69 ? -8.414 -24.141 -22.297 1 81.75 69 ALA B C 1
ATOM 4054 O O . ALA B 1 69 ? -7.656 -24.828 -21.609 1 81.75 69 ALA B O 1
ATOM 4055 N N . PHE B 1 70 ? -8.906 -23.062 -21.891 1 84.06 70 PHE B N 1
ATOM 4056 C CA . PHE B 1 70 ? -8.594 -22.547 -20.562 1 84.06 70 PHE B CA 1
ATOM 4057 C C . PHE B 1 70 ? -9.109 -23.484 -19.484 1 84.06 70 PHE B C 1
ATOM 4059 O O . PHE B 1 70 ? -8.375 -23.828 -18.562 1 84.06 70 PHE B O 1
ATOM 4066 N N . PHE B 1 71 ? -10.344 -23.844 -19.594 1 80.56 71 PHE B N 1
ATOM 4067 C CA . PHE B 1 71 ? -10.969 -24.641 -18.547 1 80.56 71 PHE B CA 1
ATOM 4068 C C . PHE B 1 71 ? -10.484 -26.078 -18.609 1 80.56 71 PHE B C 1
ATOM 4070 O O . PHE B 1 71 ? -10.609 -26.828 -17.625 1 80.56 71 PHE B O 1
ATOM 4077 N N . GLY B 1 72 ? -9.922 -26.391 -19.75 1 70.19 72 GLY B N 1
ATOM 4078 C CA . GLY B 1 72 ? -9.344 -27.719 -19.891 1 70.19 72 GLY B CA 1
ATOM 4079 C C . GLY B 1 72 ? -7.852 -27.75 -19.609 1 70.19 72 GLY B C 1
ATOM 4080 O O . GLY B 1 72 ? -7.234 -28.812 -19.609 1 70.19 72 GLY B O 1
ATOM 4081 N N . GLY B 1 73 ? -7.289 -26.484 -19.469 1 64.19 73 GLY B N 1
ATOM 4082 C CA . GLY B 1 73 ? -5.84 -26.375 -19.406 1 64.19 73 GLY B CA 1
ATOM 4083 C C . GLY B 1 73 ? -5.32 -26.125 -18 1 64.19 73 GLY B C 1
ATOM 4084 O O . GLY B 1 73 ? -6.07 -26.25 -17.031 1 64.19 73 GLY B O 1
ATOM 4085 N N . PRO B 1 74 ? -4.023 -25.938 -18 1 55.75 74 PRO B N 1
ATOM 4086 C CA . PRO B 1 74 ? -3.311 -25.812 -16.719 1 55.75 74 PRO B CA 1
ATOM 4087 C C . PRO B 1 74 ? -3.6 -24.484 -16.031 1 55.75 74 PRO B C 1
ATOM 4089 O O . PRO B 1 74 ? -3.328 -24.344 -14.828 1 55.75 74 PRO B O 1
ATOM 4092 N N . HIS B 1 75 ? -4.07 -23.516 -16.734 1 53.88 75 HIS B N 1
ATOM 4093 C CA . HIS B 1 75 ? -4.242 -22.188 -16.156 1 53.88 75 HIS B CA 1
ATOM 4094 C C . HIS B 1 75 ? -5.398 -22.156 -15.164 1 53.88 75 HIS B C 1
ATOM 4096 O O . HIS B 1 75 ? -5.617 -21.156 -14.484 1 53.88 75 HIS B O 1
ATOM 4102 N N . HIS B 1 76 ? -6.051 -23.312 -15.07 1 50.19 76 HIS B N 1
ATOM 4103 C CA . HIS B 1 76 ? -7.223 -23.391 -14.211 1 50.19 76 HIS B CA 1
ATOM 4104 C C . HIS B 1 76 ? -6.84 -23.203 -12.742 1 50.19 76 HIS B C 1
ATOM 4106 O O . HIS B 1 76 ? -7.711 -23.047 -11.891 1 50.19 76 HIS B O 1
ATOM 4112 N N . THR B 1 77 ? -5.543 -23.359 -12.602 1 49.97 77 THR B N 1
ATOM 4113 C CA . THR B 1 77 ? -5.141 -23.203 -11.211 1 49.97 77 THR B CA 1
ATOM 4114 C C . THR B 1 77 ? -5.613 -21.859 -10.664 1 49.97 77 THR B C 1
ATOM 4116 O O . THR B 1 77 ? -5.789 -21.703 -9.453 1 49.97 77 THR B O 1
ATOM 4119 N N . LEU B 1 78 ? -5.691 -21 -11.656 1 55.94 78 LEU B N 1
ATOM 4120 C CA . LEU B 1 78 ? -6.203 -19.703 -11.258 1 55.94 78 LEU B CA 1
ATOM 4121 C C . LEU B 1 78 ? -7.727 -19.688 -11.266 1 55.94 78 LEU B C 1
ATOM 4123 O O . LEU B 1 78 ? -8.344 -18.938 -12.031 1 55.94 78 LEU B O 1
ATOM 4127 N N . ARG B 1 79 ? -8.242 -20.797 -10.625 1 58.28 79 ARG B N 1
ATOM 4128 C CA . ARG B 1 79 ? -9.664 -21.094 -10.773 1 58.28 79 ARG B CA 1
ATOM 4129 C C . ARG B 1 79 ? -10.5 -19.812 -10.758 1 58.28 79 ARG B C 1
ATOM 4131 O O . ARG B 1 79 ? -10.32 -18.953 -9.891 1 58.28 79 ARG B O 1
ATOM 4138 N N 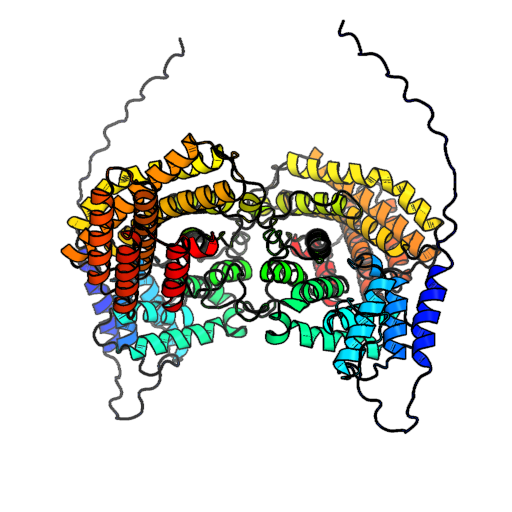. LEU B 1 80 ? -10.969 -19.625 -11.969 1 68.06 80 LEU B N 1
ATOM 4139 C CA . LEU B 1 80 ? -12.031 -18.625 -12.016 1 68.06 80 LEU B CA 1
ATOM 4140 C C . LEU B 1 80 ? -13.047 -18.859 -10.906 1 68.06 80 LEU B C 1
ATOM 4142 O O . LEU B 1 80 ? -13.25 -20 -10.477 1 68.06 80 LEU B O 1
ATOM 4146 N N . SER B 1 81 ? -13.523 -17.859 -10.461 1 73.81 81 SER B N 1
ATOM 4147 C CA . SER B 1 81 ? -14.523 -17.891 -9.398 1 73.81 81 SER B CA 1
ATOM 4148 C C . SER B 1 81 ? -15.781 -18.641 -9.844 1 73.81 81 SER B C 1
ATOM 4150 O O . SER B 1 81 ? -16.562 -19.094 -9.016 1 73.81 81 SER B O 1
ATOM 4152 N N . GLN B 1 82 ? -15.852 -18.812 -11.234 1 81 82 GLN B N 1
ATOM 4153 C CA . GLN B 1 82 ? -17.047 -19.453 -11.75 1 81 82 GLN B CA 1
ATOM 4154 C C . GLN B 1 82 ? -16.703 -20.688 -12.578 1 81 82 GLN B C 1
ATOM 4156 O O . GLN B 1 82 ? -15.625 -20.75 -13.188 1 81 82 GLN B O 1
ATOM 4161 N N . PRO B 1 83 ? -17.641 -21.609 -12.523 1 82.12 83 PRO B N 1
ATOM 4162 C CA . PRO B 1 83 ? -17.406 -22.781 -13.375 1 82.12 83 PRO B CA 1
ATOM 4163 C C . PRO B 1 83 ? -17.516 -22.453 -14.859 1 82.12 83 PRO B C 1
ATOM 4165 O O . PRO B 1 83 ? -18.016 -21.391 -15.234 1 82.12 83 PRO B O 1
ATOM 4168 N N . ALA B 1 84 ? -17.062 -23.422 -15.656 1 85.06 84 ALA B N 1
ATOM 4169 C CA . ALA B 1 84 ? -16.953 -23.234 -17.094 1 85.06 84 ALA B CA 1
ATOM 4170 C C . ALA B 1 84 ? -18.312 -22.953 -17.734 1 85.06 84 ALA B C 1
ATOM 4172 O O . ALA B 1 84 ? -18.438 -22.094 -18.609 1 85.06 84 ALA B O 1
ATOM 4173 N N . ASP B 1 85 ? -19.281 -23.625 -17.266 1 85.62 85 ASP B N 1
ATOM 4174 C CA . ASP B 1 85 ? -20.594 -23.516 -17.891 1 85.62 85 ASP B CA 1
ATOM 4175 C C . ASP B 1 85 ? -21.203 -22.141 -17.625 1 85.62 85 ASP B C 1
ATOM 4177 O O . ASP B 1 85 ? -21.766 -21.531 -18.531 1 85.62 85 ASP B O 1
ATOM 4181 N N . ILE B 1 86 ? -21.094 -21.688 -16.438 1 87.88 86 ILE B N 1
ATOM 4182 C CA . ILE B 1 86 ? -21.641 -20.375 -16.078 1 87.88 86 ILE B CA 1
ATOM 4183 C C . ILE B 1 86 ? -20.891 -19.281 -16.828 1 87.88 86 ILE B C 1
ATOM 4185 O O . ILE B 1 86 ? -21.5 -18.359 -17.375 1 87.88 86 ILE B O 1
ATOM 4189 N N . PHE B 1 87 ? -19.625 -19.375 -16.906 1 91.88 87 PHE B N 1
ATOM 4190 C CA . PHE B 1 87 ? -18.812 -18.375 -17.594 1 91.88 87 PHE B CA 1
ATOM 4191 C C . PHE B 1 87 ? -19.172 -18.328 -19.078 1 91.88 87 PHE B C 1
ATOM 4193 O O . PHE B 1 87 ? -19.312 -17.234 -19.641 1 91.88 87 PHE B O 1
ATOM 4200 N N . ALA B 1 88 ? -19.297 -19.5 -19.609 1 90.31 88 ALA B N 1
ATOM 4201 C CA . ALA B 1 88 ? -19.625 -19.562 -21.016 1 90.31 88 ALA B CA 1
ATOM 4202 C C . ALA B 1 88 ? -20.969 -18.875 -21.297 1 90.31 88 ALA B C 1
ATOM 4204 O O . ALA B 1 88 ? -21.109 -18.172 -22.312 1 90.31 88 ALA B O 1
ATOM 4205 N N . ARG B 1 89 ? -21.875 -19.078 -20.469 1 92.62 89 ARG B N 1
ATOM 4206 C CA . ARG B 1 89 ? -23.172 -18.438 -20.625 1 92.62 89 ARG B CA 1
ATOM 4207 C C . ARG B 1 89 ? -23.047 -16.922 -20.484 1 92.62 89 ARG B C 1
ATOM 4209 O O . ARG B 1 89 ? -23.672 -16.172 -21.25 1 92.62 89 ARG B O 1
ATOM 4216 N N . ARG B 1 90 ? -22.25 -16.484 -19.562 1 93.62 90 ARG B N 1
ATOM 4217 C CA . ARG B 1 90 ? -22.047 -15.055 -19.375 1 93.62 90 ARG B CA 1
ATOM 4218 C C . ARG B 1 90 ? -21.406 -14.422 -20.609 1 93.62 90 ARG B C 1
ATOM 4220 O O . ARG B 1 90 ? -21.781 -13.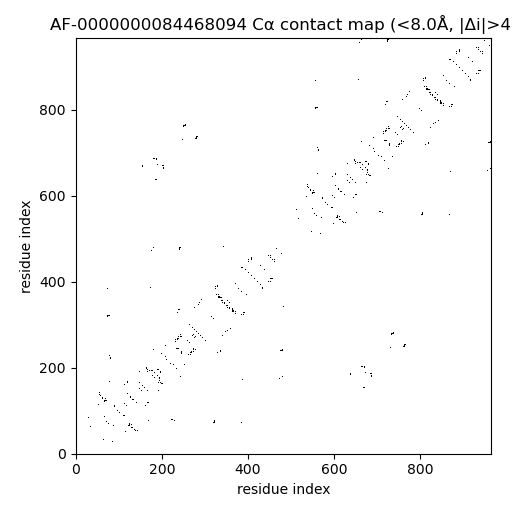312 -21 1 93.62 90 ARG B O 1
ATOM 4227 N N . VAL B 1 91 ? -20.453 -15.133 -21.156 1 95.19 91 VAL B N 1
ATOM 4228 C CA . VAL B 1 91 ? -19.781 -14.633 -22.344 1 95.19 91 VAL B CA 1
ATOM 4229 C C . VAL B 1 91 ? -20.781 -14.531 -23.5 1 95.19 91 VAL B C 1
ATOM 4231 O O . VAL B 1 91 ? -20.766 -13.555 -24.25 1 95.19 91 VAL B O 1
ATOM 4234 N N . ARG B 1 92 ? -21.656 -15.438 -23.578 1 93.56 92 ARG B N 1
ATOM 4235 C CA . ARG B 1 92 ? -22.672 -15.414 -24.641 1 93.56 92 ARG B CA 1
ATOM 4236 C C . ARG B 1 92 ? -23.594 -14.211 -24.484 1 93.56 92 ARG B C 1
ATOM 4238 O O . ARG B 1 92 ? -23.891 -13.531 -25.469 1 93.56 92 ARG B O 1
ATOM 4245 N N . VAL B 1 93 ? -23.984 -14.055 -23.344 1 94.75 93 VAL B N 1
ATOM 4246 C CA . VAL B 1 93 ? -24.844 -12.898 -23.094 1 94.75 93 VAL B CA 1
ATOM 4247 C C . VAL B 1 93 ? -24.109 -11.625 -23.5 1 94.75 93 VAL B C 1
ATOM 4249 O O . VAL B 1 93 ? -24.688 -10.766 -24.188 1 94.75 93 VAL B O 1
ATOM 4252 N N . MET B 1 94 ? -22.859 -11.477 -23.109 1 94.81 94 MET B N 1
ATOM 4253 C CA . MET B 1 94 ? -22.062 -10.305 -23.453 1 94.81 94 MET B CA 1
ATOM 4254 C C . MET B 1 94 ? -21.984 -10.125 -24.953 1 94.81 94 MET B C 1
ATOM 4256 O O . MET B 1 94 ? -22.094 -9 -25.453 1 94.81 94 MET B O 1
ATOM 4260 N N . LEU B 1 95 ? -21.859 -11.211 -25.688 1 93.38 95 LEU B N 1
ATOM 4261 C CA . LEU B 1 95 ? -21.734 -11.141 -27.141 1 93.38 95 LEU B CA 1
ATOM 4262 C C . LEU B 1 95 ? -23.047 -10.695 -27.781 1 93.38 95 LEU B C 1
ATOM 4264 O O . LEU B 1 95 ? -23.047 -9.898 -28.734 1 93.38 95 LEU B O 1
ATOM 4268 N N . TYR B 1 96 ? -24.125 -11.219 -27.281 1 92.12 96 TYR B N 1
ATOM 4269 C CA . TYR B 1 96 ? -25.422 -10.781 -27.781 1 92.12 96 TYR B CA 1
ATOM 4270 C C . TYR B 1 96 ? -25.625 -9.289 -27.516 1 92.12 96 TYR B C 1
ATOM 4272 O O . TYR B 1 96 ? -26.031 -8.547 -28.406 1 92.12 96 TYR B O 1
ATOM 4280 N N . GLU B 1 97 ? -25.266 -8.891 -26.359 1 91.19 97 GLU B N 1
ATOM 4281 C CA . GLU B 1 97 ? -25.453 -7.492 -25.984 1 91.19 97 GLU B CA 1
ATOM 4282 C C . GLU B 1 97 ? -24.547 -6.582 -26.812 1 91.19 97 GLU B C 1
ATOM 4284 O O . GLU B 1 97 ? -24.969 -5.52 -27.266 1 91.19 97 GLU B O 1
ATOM 4289 N N . THR B 1 98 ? -23.328 -6.938 -26.922 1 88.06 98 THR B N 1
ATOM 4290 C CA . THR B 1 98 ? -22.359 -6.145 -27.672 1 88.06 98 THR B CA 1
ATOM 4291 C C . THR B 1 98 ? -22.781 -6.016 -29.125 1 88.06 98 THR B C 1
ATOM 4293 O O . THR B 1 98 ? -22.547 -4.98 -29.75 1 88.06 98 THR B O 1
ATOM 4296 N N . ALA B 1 99 ? -23.438 -7.055 -29.625 1 86.62 99 ALA B N 1
ATOM 4297 C CA . ALA B 1 99 ? -23.891 -7.055 -31.016 1 86.62 99 ALA B CA 1
ATOM 4298 C C . ALA B 1 99 ? -25.25 -6.367 -31.156 1 86.62 99 ALA B C 1
ATOM 4300 O O . ALA B 1 99 ? -25.75 -6.191 -32.25 1 86.62 99 ALA B O 1
ATOM 4301 N N . GLY B 1 100 ? -25.875 -6.02 -30.094 1 87.81 100 GLY B N 1
ATOM 4302 C CA . GLY B 1 100 ? -27.188 -5.398 -30.109 1 87.81 100 GLY B CA 1
ATOM 4303 C C . GLY B 1 100 ? -28.312 -6.379 -30.438 1 87.81 100 GLY B C 1
ATOM 4304 O O . GLY B 1 100 ? -29.328 -5.992 -30.984 1 87.81 100 GLY B O 1
ATOM 4305 N N . LEU B 1 101 ? -28.062 -7.574 -30.156 1 90.94 101 LEU B N 1
ATOM 4306 C CA . LEU B 1 101 ? -29.047 -8.617 -30.438 1 90.94 101 LEU B CA 1
ATOM 4307 C C . LEU B 1 101 ? -29.859 -8.945 -29.188 1 90.94 101 LEU B C 1
ATOM 4309 O O . LEU B 1 101 ? -29.422 -8.664 -28.078 1 90.94 101 LEU B O 1
ATOM 4313 N N . GLU B 1 102 ? -31 -9.516 -29.406 1 91.19 102 GLU B N 1
ATOM 4314 C CA . GLU B 1 102 ? -31.828 -9.953 -28.281 1 91.19 102 GLU B CA 1
ATOM 4315 C C . GLU B 1 102 ? -31.25 -11.195 -27.609 1 91.19 102 GLU B C 1
ATOM 4317 O O . GLU B 1 102 ? -30.844 -12.141 -28.297 1 91.19 102 GLU B O 1
ATOM 4322 N N . VAL B 1 103 ? -31.188 -11.141 -26.328 1 92.06 103 VAL B N 1
ATOM 4323 C CA . VAL B 1 103 ? -30.672 -12.266 -25.547 1 92.06 103 VAL B CA 1
ATOM 4324 C C . VAL B 1 103 ? -31.688 -13.398 -25.531 1 92.06 103 VAL B C 1
ATOM 4326 O O . VAL B 1 103 ? -32.875 -13.172 -25.203 1 92.06 103 VAL B O 1
ATOM 4329 N N . PRO B 1 104 ? -31.219 -14.5 -25.906 1 92.12 104 PRO B N 1
ATOM 4330 C CA . PRO B 1 104 ? -32.125 -15.648 -25.875 1 92.12 104 PRO B CA 1
ATOM 4331 C C . PRO B 1 104 ? -32.75 -15.891 -24.5 1 92.12 104 PRO B C 1
ATOM 4333 O O . PRO B 1 104 ? -32.125 -15.57 -23.484 1 92.12 104 PRO B O 1
ATOM 4336 N N . LYS B 1 105 ? -33.906 -16.531 -24.438 1 90.88 105 LYS B N 1
ATOM 4337 C CA . LYS B 1 105 ? -34.688 -16.75 -23.234 1 90.88 105 LYS B CA 1
ATOM 4338 C C . LYS B 1 105 ? -33.938 -17.641 -22.234 1 90.88 105 LYS B C 1
ATOM 4340 O O . LYS B 1 105 ? -34.062 -17.469 -21.031 1 90.88 105 LYS B O 1
ATOM 4345 N N . ASP B 1 106 ? -33.094 -18.562 -22.75 1 89.69 106 ASP B N 1
ATOM 4346 C CA . ASP B 1 106 ? -32.375 -19.5 -21.891 1 89.69 106 ASP B CA 1
ATOM 4347 C C . ASP B 1 106 ? -31.25 -18.797 -21.156 1 89.69 106 ASP B C 1
ATOM 4349 O O . ASP B 1 106 ? -30.672 -19.344 -20.219 1 89.69 106 ASP B O 1
ATOM 4353 N N . LEU B 1 107 ? -30.969 -17.562 -21.547 1 91.19 107 LEU B N 1
ATOM 4354 C CA . LEU B 1 107 ? -29.875 -16.812 -20.938 1 91.19 107 LEU B CA 1
ATOM 4355 C C . LEU B 1 107 ? -30.406 -15.641 -20.125 1 91.19 107 LEU B C 1
ATOM 4357 O O . LEU B 1 107 ? -29.625 -14.82 -19.641 1 91.19 107 LEU B O 1
ATOM 4361 N N . THR B 1 108 ? -31.75 -15.625 -19.984 1 86.88 108 THR B N 1
ATOM 4362 C CA . THR B 1 108 ? -32.344 -14.516 -19.25 1 86.88 108 THR B CA 1
ATOM 4363 C C . THR B 1 108 ? -31.953 -14.562 -17.781 1 86.88 108 THR B C 1
ATOM 4365 O O . THR B 1 108 ? -31.969 -15.625 -17.156 1 86.88 108 THR B O 1
ATOM 4368 N N . GLY B 1 109 ? -31.531 -13.508 -17.219 1 85.06 109 GLY B N 1
ATOM 4369 C CA . GLY B 1 109 ? -31.172 -13.406 -15.82 1 85.06 109 GLY B CA 1
ATOM 4370 C C . GLY B 1 109 ? -29.688 -13.609 -15.562 1 85.06 109 GLY B C 1
ATOM 4371 O O . GLY B 1 109 ? -29.219 -13.453 -14.438 1 85.06 109 GLY B O 1
ATOM 4372 N N . ILE B 1 110 ? -28.984 -14.062 -16.656 1 88.81 110 ILE B N 1
ATOM 4373 C CA . ILE B 1 110 ? -27.547 -14.266 -16.516 1 88.81 110 ILE B CA 1
ATOM 4374 C C . ILE B 1 110 ? -26.812 -12.945 -16.75 1 88.81 110 ILE B C 1
ATOM 4376 O O . ILE B 1 110 ? -27.062 -12.258 -17.75 1 88.81 110 ILE B O 1
ATOM 4380 N N . GLU B 1 111 ? -25.984 -12.609 -15.805 1 89.12 111 GLU B N 1
ATOM 4381 C CA . GLU B 1 111 ? -25.203 -11.383 -15.938 1 89.12 111 GLU B CA 1
ATOM 4382 C C . GLU B 1 111 ? -24.109 -11.539 -17 1 89.12 111 GLU B C 1
ATOM 4384 O O . GLU B 1 111 ? -23.406 -12.547 -17.016 1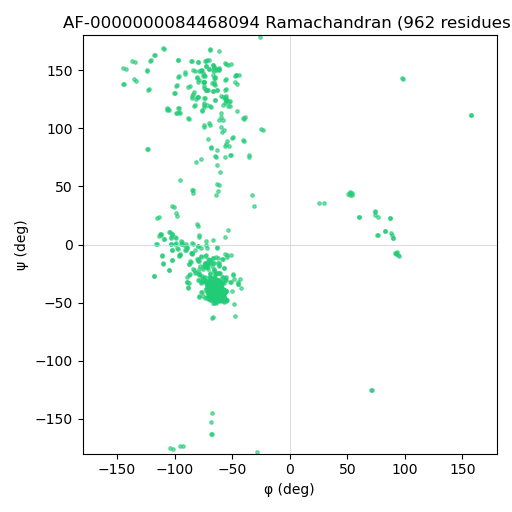 89.12 111 GLU B O 1
ATOM 4389 N N . ALA B 1 112 ? -24.016 -10.578 -17.844 1 93.62 112 ALA B N 1
ATOM 4390 C CA . ALA B 1 112 ? -23.016 -10.617 -18.906 1 93.62 112 ALA B CA 1
ATOM 4391 C C . ALA B 1 112 ? -21.609 -10.555 -18.328 1 93.62 112 ALA B C 1
ATOM 4393 O O . ALA B 1 112 ? -21.359 -9.852 -17.344 1 93.62 112 ALA B O 1
ATOM 4394 N N . SER B 1 113 ? -20.734 -11.297 -18.969 1 94.38 113 SER B N 1
ATOM 4395 C CA . SER B 1 113 ? -19.312 -11.125 -18.656 1 94.38 113 SER B CA 1
ATOM 4396 C C . SER B 1 113 ? -18.812 -9.789 -19.172 1 94.38 113 SER B C 1
ATOM 4398 O O . SER B 1 113 ? -19.359 -9.227 -20.125 1 94.38 113 SER B O 1
ATOM 4400 N N . SER B 1 114 ? -17.828 -9.297 -18.484 1 95.44 114 SER B N 1
ATOM 4401 C CA . SER B 1 114 ? -17.141 -8.148 -19.062 1 95.44 114 SER B CA 1
ATOM 4402 C C . SER B 1 114 ? -16.266 -8.57 -20.25 1 95.44 114 SER B C 1
ATOM 4404 O O . SER B 1 114 ? -15.844 -9.727 -20.328 1 95.44 114 SER B O 1
ATOM 4406 N N . GLU B 1 115 ? -16.031 -7.676 -21.141 1 95.69 115 GLU B N 1
ATOM 4407 C CA . GLU B 1 115 ? -15.109 -7.91 -22.25 1 95.69 115 GLU B CA 1
ATOM 4408 C C . GLU B 1 115 ? -13.719 -8.289 -21.734 1 95.69 115 GLU B C 1
ATOM 4410 O O . GLU B 1 115 ? -13.102 -9.227 -22.25 1 95.69 115 GLU B O 1
ATOM 4415 N N . LEU B 1 116 ? -13.312 -7.625 -20.75 1 96.06 116 LEU B N 1
ATOM 4416 C CA . LEU B 1 116 ? -11.969 -7.824 -20.203 1 96.06 116 LEU B CA 1
ATOM 4417 C C . LEU B 1 116 ? -11.797 -9.25 -19.688 1 96.06 116 LEU B C 1
ATOM 4419 O O . LEU B 1 116 ? -10.797 -9.906 -19.984 1 96.06 116 LEU B O 1
ATOM 4423 N N . LEU B 1 117 ? -12.766 -9.711 -18.922 1 95.25 117 LEU B N 1
ATOM 4424 C CA . LEU B 1 117 ? -12.633 -11.047 -18.359 1 95.25 117 LEU B CA 1
ATOM 4425 C C . LEU B 1 117 ? -12.656 -12.102 -19.469 1 95.25 117 LEU B C 1
ATOM 4427 O O . LEU B 1 117 ? -11.883 -13.055 -19.438 1 95.25 117 LEU B O 1
ATOM 4431 N N . ALA B 1 118 ? -13.523 -11.906 -20.406 1 95.69 118 ALA B N 1
ATOM 4432 C CA . ALA B 1 118 ? -13.586 -12.828 -21.531 1 95.69 118 ALA B CA 1
ATOM 4433 C C . ALA B 1 118 ? -12.25 -12.867 -22.281 1 95.69 118 ALA B C 1
ATOM 4435 O O . ALA B 1 118 ? -11.75 -13.953 -22.609 1 95.69 118 ALA B O 1
ATOM 4436 N N . LEU B 1 119 ? -11.688 -11.766 -22.469 1 94.88 119 LEU B N 1
ATOM 4437 C CA . LEU B 1 119 ? -10.43 -11.664 -23.203 1 94.88 119 LEU B CA 1
ATOM 4438 C C . LEU B 1 119 ? -9.281 -12.242 -22.375 1 94.88 119 LEU B C 1
ATOM 4440 O O . LEU B 1 119 ? -8.375 -12.875 -22.938 1 94.88 119 LEU B O 1
ATOM 4444 N N . ALA B 1 120 ? -9.305 -12.016 -21.094 1 91.5 120 ALA B N 1
ATOM 4445 C CA . ALA B 1 120 ? -8.25 -12.555 -20.234 1 91.5 120 ALA B CA 1
ATOM 4446 C C . ALA B 1 120 ? -8.25 -14.078 -20.25 1 91.5 120 ALA B C 1
ATOM 4448 O O . ALA B 1 120 ? -7.195 -14.703 -20.391 1 91.5 120 ALA B O 1
ATOM 4449 N N . VAL B 1 121 ? -9.438 -14.594 -20.141 1 90.69 121 VAL B N 1
ATOM 4450 C CA . VAL B 1 121 ? -9.578 -16.047 -20.188 1 90.69 121 VAL B CA 1
ATOM 4451 C C . VAL B 1 121 ? -9.125 -16.562 -21.547 1 90.69 121 VAL B C 1
ATOM 4453 O O . VAL B 1 121 ? -8.398 -17.562 -21.625 1 90.69 121 VAL B O 1
ATOM 4456 N N . ALA B 1 122 ? -9.492 -15.898 -22.562 1 91.69 122 ALA B N 1
ATOM 4457 C CA . ALA B 1 122 ? -9.102 -16.297 -23.922 1 91.69 122 ALA B CA 1
ATOM 4458 C C . ALA B 1 122 ? -7.586 -16.203 -24.094 1 91.69 122 ALA B C 1
ATOM 4460 O O . ALA B 1 122 ? -6.984 -17.062 -24.75 1 91.69 122 ALA B O 1
ATOM 4461 N N . ALA B 1 123 ? -7.008 -15.234 -23.547 1 88.81 123 ALA B N 1
ATOM 4462 C CA . ALA B 1 123 ? -5.562 -15.055 -23.672 1 88.81 123 ALA B CA 1
ATOM 4463 C C . ALA B 1 123 ? -4.812 -16.219 -23.031 1 88.81 123 ALA B C 1
ATOM 4465 O O . ALA B 1 123 ? -3.834 -16.719 -23.594 1 88.81 123 ALA B O 1
ATOM 4466 N N . LEU B 1 124 ? -5.258 -16.672 -21.953 1 83.38 124 LEU B N 1
ATOM 4467 C CA . LEU B 1 124 ? -4.598 -17.766 -21.25 1 83.38 124 LEU B CA 1
ATOM 4468 C C . LEU B 1 124 ? -4.879 -19.094 -21.938 1 83.38 124 LEU B C 1
ATOM 4470 O O . LEU B 1 124 ? -4.051 -20 -21.891 1 83.38 124 LEU B O 1
ATOM 4474 N N . GLY B 1 125 ? -6.012 -19.109 -22.578 1 83.25 125 GLY B N 1
ATOM 4475 C CA . GLY B 1 125 ? -6.383 -20.328 -23.281 1 83.25 125 GLY B CA 1
ATOM 4476 C C . GLY B 1 125 ? -5.809 -20.422 -24.672 1 83.25 125 GLY B C 1
ATOM 4477 O O . GLY B 1 125 ? -5.797 -21.5 -25.281 1 83.25 125 GLY B O 1
ATOM 4478 N N . ALA B 1 126 ? -5.34 -19.375 -25.172 1 84.62 126 ALA B N 1
ATOM 4479 C CA . ALA B 1 126 ? -4.898 -19.312 -26.562 1 84.62 126 ALA B CA 1
ATOM 4480 C C . ALA B 1 126 ? -3.771 -20.297 -26.828 1 84.62 126 ALA B C 1
ATOM 4482 O O . ALA B 1 126 ? -3.697 -20.891 -27.906 1 84.62 126 ALA B O 1
ATOM 4483 N N . GLY B 1 127 ? -2.885 -20.516 -25.875 1 74.38 127 GLY B N 1
ATOM 4484 C CA . GLY B 1 127 ? -1.783 -21.453 -26.094 1 74.38 127 GLY B CA 1
ATOM 4485 C C . GLY B 1 127 ? -2.236 -22.891 -26.281 1 74.38 127 GLY B C 1
ATOM 4486 O O . GLY B 1 127 ? -1.546 -23.672 -26.922 1 74.38 127 GLY B O 1
ATOM 4487 N N . GLY B 1 128 ? -3.432 -23.219 -25.719 1 73.06 128 GLY B N 1
ATOM 4488 C CA . GLY B 1 128 ? -3.926 -24.578 -25.797 1 73.06 128 GLY B CA 1
ATOM 4489 C C . GLY B 1 128 ? -5.004 -24.766 -26.844 1 73.06 128 GLY B C 1
ATOM 4490 O O . GLY B 1 128 ? -5.473 -25.875 -27.062 1 73.06 128 GLY B O 1
ATOM 4491 N N . ALA B 1 129 ? -5.328 -23.656 -27.375 1 73.88 129 ALA B N 1
ATOM 4492 C CA . ALA B 1 129 ? -6.422 -23.734 -28.344 1 73.88 129 ALA B CA 1
ATOM 4493 C C . ALA B 1 129 ? -5.918 -24.203 -29.703 1 73.88 129 ALA B C 1
ATOM 4495 O O . ALA B 1 129 ? -4.883 -23.75 -30.172 1 73.88 129 ALA B O 1
ATOM 4496 N N . ASP B 1 130 ? -6.555 -25.203 -30.109 1 66.19 130 ASP B N 1
ATOM 4497 C CA . ASP B 1 130 ? -6.199 -25.75 -31.422 1 66.19 130 ASP B CA 1
ATOM 4498 C C . ASP B 1 130 ? -6.312 -24.672 -32.5 1 66.19 130 ASP B C 1
ATOM 4500 O O . ASP B 1 130 ? -7.348 -24.016 -32.625 1 66.19 130 ASP B O 1
ATOM 4504 N N . GLY B 1 131 ? -5.223 -24.406 -33.188 1 62.38 131 GLY B N 1
ATOM 4505 C CA . GLY B 1 131 ? -5.262 -23.531 -34.344 1 62.38 131 GLY B CA 1
ATOM 4506 C C . GLY B 1 131 ? -4.996 -22.078 -33.969 1 62.38 131 GLY B C 1
ATOM 4507 O O . GLY B 1 131 ? -4.984 -21.203 -34.875 1 62.38 131 GLY B O 1
ATOM 4508 N N . ALA B 1 132 ? -4.93 -21.828 -32.719 1 65 132 ALA B N 1
ATOM 4509 C CA . ALA B 1 132 ? -4.699 -20.422 -32.375 1 65 132 ALA B CA 1
ATOM 4510 C C . ALA B 1 132 ? -3.254 -20.031 -32.656 1 65 132 ALA B C 1
ATOM 4512 O O . ALA B 1 132 ? -2.32 -20.719 -32.25 1 65 132 ALA B O 1
ATOM 4513 N N . ALA B 1 133 ? -3.117 -19.062 -33.531 1 67.25 133 ALA B N 1
ATOM 4514 C CA . ALA B 1 133 ? -1.803 -18.516 -33.844 1 67.25 133 ALA B CA 1
ATOM 4515 C C . ALA B 1 133 ? -1.187 -17.812 -32.656 1 67.25 133 ALA B C 1
ATOM 4517 O O . ALA B 1 133 ? -1.9 -17.203 -31.844 1 67.25 133 ALA B O 1
ATOM 4518 N N . PRO B 1 134 ? 0.102 -18 -32.469 1 76 134 PRO B N 1
ATOM 4519 C CA . PRO B 1 134 ? 0.804 -17.266 -31.391 1 76 134 PRO B CA 1
ATOM 4520 C C . PRO B 1 134 ? 0.515 -15.773 -31.406 1 76 134 PRO B C 1
ATOM 4522 O O . PRO B 1 134 ? 0.471 -15.133 -30.359 1 76 134 PRO B O 1
ATOM 4525 N N . ALA B 1 135 ? 0.203 -15.367 -32.531 1 82.19 135 ALA B N 1
ATOM 4526 C CA . ALA B 1 135 ? -0.08 -13.945 -32.688 1 82.19 135 ALA B CA 1
ATOM 4527 C C . ALA B 1 135 ? -1.386 -13.562 -31.984 1 82.19 135 ALA B C 1
ATOM 4529 O O . ALA B 1 135 ? -1.538 -12.438 -31.516 1 82.19 135 ALA B O 1
ATOM 4530 N N . LEU B 1 136 ? -2.246 -14.523 -31.906 1 87.31 136 LEU B N 1
ATOM 4531 C CA . LEU B 1 136 ? -3.539 -14.25 -31.297 1 87.31 136 LEU B CA 1
ATOM 4532 C C . LEU B 1 136 ? -3.385 -14 -29.797 1 87.31 136 LEU B C 1
ATOM 4534 O O . LEU B 1 136 ? -4.02 -13.102 -29.234 1 87.31 136 LEU B O 1
ATOM 4538 N N . GLU B 1 137 ? -2.553 -14.797 -29.188 1 86.31 137 GLU B N 1
ATOM 4539 C CA . GLU B 1 137 ? -2.322 -14.609 -27.766 1 86.31 137 GLU B CA 1
ATOM 4540 C C . GLU B 1 137 ? -1.785 -13.211 -27.469 1 86.31 137 GLU B C 1
ATOM 4542 O O . GLU B 1 137 ? -2.234 -12.547 -26.531 1 86.31 137 GLU B O 1
ATOM 4547 N N . VAL B 1 138 ? -0.893 -12.828 -28.297 1 84.56 138 VAL B N 1
ATOM 4548 C CA . VAL B 1 138 ? -0.286 -11.508 -28.125 1 84.56 138 VAL B CA 1
ATOM 4549 C C . VAL B 1 138 ? -1.343 -10.422 -28.312 1 84.56 138 VAL B C 1
ATOM 4551 O O . VAL B 1 138 ? -1.417 -9.477 -27.531 1 84.56 138 VAL B O 1
ATOM 4554 N N . ALA B 1 139 ? -2.117 -10.609 -29.281 1 88.69 139 ALA B N 1
ATOM 4555 C CA . ALA B 1 139 ? -3.158 -9.625 -29.562 1 88.69 139 ALA B CA 1
ATOM 4556 C C . ALA B 1 139 ? -4.172 -9.547 -28.422 1 88.69 139 ALA B C 1
ATOM 4558 O O . ALA B 1 139 ? -4.625 -8.461 -28.062 1 88.69 139 ALA B O 1
ATOM 4559 N N . LEU B 1 140 ? -4.512 -10.68 -27.891 1 91.69 140 LEU B N 1
ATOM 4560 C CA . LEU B 1 140 ? -5.457 -10.734 -26.781 1 91.69 140 LEU B CA 1
ATOM 4561 C C . LEU B 1 140 ? -4.887 -10.039 -25.547 1 91.69 140 LEU B C 1
ATOM 4563 O O . LEU B 1 140 ? -5.57 -9.242 -24.906 1 91.69 140 LEU B O 1
ATOM 4567 N N . ARG B 1 141 ? -3.668 -10.266 -25.297 1 87.88 141 ARG B N 1
ATOM 4568 C CA . ARG B 1 141 ? -3.02 -9.664 -24.141 1 87.88 141 ARG B CA 1
ATOM 4569 C C . ARG B 1 141 ? -2.902 -8.156 -24.312 1 87.88 141 ARG B C 1
ATOM 4571 O O . ARG B 1 141 ? -3.07 -7.406 -23.344 1 87.88 141 ARG B O 1
ATOM 4578 N N . GLU B 1 142 ? -2.629 -7.793 -25.438 1 86.88 142 GLU B N 1
ATOM 4579 C CA . GLU B 1 142 ? -2.531 -6.363 -25.703 1 86.88 142 GLU B CA 1
ATOM 4580 C C . GLU B 1 142 ? -3.873 -5.668 -25.5 1 86.88 142 GLU B C 1
ATOM 4582 O O . GLU B 1 142 ? -3.934 -4.582 -24.922 1 86.88 142 GLU B O 1
ATOM 4587 N N . ARG B 1 143 ? -4.855 -6.285 -25.984 1 91.88 143 ARG B N 1
ATOM 4588 C CA . ARG B 1 143 ? -6.191 -5.719 -25.797 1 91.88 143 ARG B CA 1
ATOM 4589 C C . ARG B 1 143 ? -6.562 -5.672 -24.312 1 91.88 143 ARG B C 1
ATOM 4591 O O . ARG B 1 143 ? -7.176 -4.707 -23.859 1 91.88 143 ARG B O 1
ATOM 4598 N N . CYS B 1 144 ? -6.238 -6.707 -23.594 1 91.81 144 CYS B N 1
ATOM 4599 C CA . CYS B 1 144 ? -6.477 -6.719 -22.156 1 91.81 144 CYS B CA 1
ATOM 4600 C C . CYS B 1 144 ? -5.754 -5.566 -21.484 1 91.81 144 CYS B C 1
ATOM 4602 O O . CYS B 1 144 ? -6.324 -4.891 -20.625 1 91.81 144 CYS B O 1
ATOM 4604 N N . LEU B 1 145 ? -4.551 -5.355 -21.922 1 86.94 145 LEU B N 1
ATOM 4605 C CA . LEU B 1 145 ? -3.77 -4.273 -21.344 1 86.94 145 LEU B CA 1
ATOM 4606 C C . LEU B 1 145 ? -4.414 -2.92 -21.625 1 86.94 145 LEU B C 1
ATOM 4608 O O . LEU B 1 145 ? -4.449 -2.047 -20.766 1 86.94 145 LEU B O 1
ATOM 4612 N N . ASP B 1 146 ? -4.945 -2.824 -22.766 1 88.81 146 ASP B N 1
ATOM 4613 C CA . ASP B 1 146 ? -5.656 -1.601 -23.125 1 88.81 146 ASP B CA 1
ATOM 4614 C C . ASP B 1 146 ? -6.824 -1.343 -22.172 1 88.81 146 ASP B C 1
ATOM 4616 O O . ASP B 1 146 ? -7.012 -0.218 -21.703 1 88.81 146 ASP B O 1
ATOM 4620 N N . LEU B 1 147 ? -7.504 -2.348 -21.922 1 91.56 147 LEU B N 1
ATOM 4621 C CA . LEU B 1 147 ? -8.68 -2.209 -21.078 1 91.56 147 LEU B CA 1
ATOM 4622 C C . LEU B 1 147 ? -8.281 -2.004 -19.609 1 91.56 147 LEU B C 1
ATOM 4624 O O . LEU B 1 147 ? -8.938 -1.26 -18.891 1 91.56 147 LEU B O 1
ATOM 4628 N N . LEU B 1 148 ? -7.191 -2.598 -19.219 1 88.19 148 LEU B N 1
ATOM 4629 C CA . LEU B 1 148 ? -6.723 -2.477 -17.844 1 88.19 148 LEU B CA 1
ATOM 4630 C C . LEU B 1 148 ? -6.156 -1.085 -17.578 1 88.19 148 LEU B C 1
ATOM 4632 O O . LEU B 1 148 ? -5.992 -0.684 -16.438 1 88.19 148 LEU B O 1
ATOM 4636 N N . THR B 1 149 ? -5.828 -0.429 -18.625 1 83.38 149 THR B N 1
ATOM 4637 C CA . THR B 1 149 ? -5.254 0.901 -18.453 1 83.38 149 THR B CA 1
ATOM 4638 C C . THR B 1 149 ? -6.289 1.979 -18.766 1 83.38 149 THR B C 1
ATOM 4640 O O . THR B 1 149 ? -5.984 3.172 -18.703 1 83.38 149 THR B O 1
ATOM 4643 N N . ASP B 1 150 ? -7.453 1.511 -19.109 1 87 150 ASP B N 1
ATOM 4644 C CA . ASP B 1 150 ? -8.555 2.438 -19.359 1 87 150 ASP B CA 1
ATOM 4645 C C . ASP B 1 150 ? -9.312 2.756 -18.078 1 87 150 ASP B C 1
ATOM 4647 O O . ASP B 1 150 ? -10.133 1.957 -17.625 1 87 150 ASP B O 1
ATOM 4651 N N . ALA B 1 151 ? -9.133 3.951 -17.609 1 82.19 151 ALA B N 1
ATOM 4652 C CA . ALA B 1 151 ? -9.695 4.359 -16.328 1 82.19 151 ALA B CA 1
ATOM 4653 C C . ALA B 1 151 ? -11.219 4.348 -16.359 1 82.19 151 ALA B C 1
ATOM 4655 O O . ALA B 1 151 ? -11.859 3.93 -15.398 1 82.19 151 ALA B O 1
ATOM 4656 N N . GLU B 1 152 ? -11.781 4.781 -17.375 1 84.25 152 GLU B N 1
ATOM 4657 C CA . GLU B 1 152 ? -13.234 4.828 -17.484 1 84.25 152 GLU B CA 1
ATOM 4658 C C . GLU B 1 152 ? -13.836 3.424 -17.5 1 84.25 152 GLU B C 1
ATOM 4660 O O . GLU B 1 152 ? -14.867 3.174 -16.891 1 84.25 152 GLU B O 1
ATOM 4665 N N . TYR B 1 153 ? -13.117 2.619 -18.203 1 89.5 153 TYR B N 1
ATOM 4666 C CA . TYR B 1 153 ? -13.57 1.233 -18.281 1 89.5 153 TYR B CA 1
ATOM 4667 C C . TYR B 1 153 ? -13.555 0.587 -16.891 1 89.5 153 TYR B C 1
ATOM 4669 O O . TYR B 1 153 ? -14.508 -0.084 -16.5 1 89.5 153 TYR B O 1
ATOM 4677 N N . LEU B 1 154 ? -12.57 0.853 -16.156 1 89.06 154 LEU B N 1
ATOM 4678 C CA . LEU B 1 154 ? -12.359 0.173 -14.875 1 89.06 154 LEU B CA 1
ATOM 4679 C C . LEU B 1 154 ? -13.203 0.8 -13.773 1 89.06 154 LEU B C 1
ATOM 4681 O O . LEU B 1 154 ? -13.484 0.158 -12.758 1 89.06 154 LEU B O 1
ATOM 4685 N N . ALA B 1 155 ? -13.562 2.025 -13.969 1 83.06 155 ALA B N 1
ATOM 4686 C CA . ALA B 1 155 ? -14.297 2.74 -12.93 1 83.06 155 ALA B CA 1
ATOM 4687 C C . ALA B 1 155 ? -15.742 2.252 -12.844 1 83.06 155 ALA B C 1
ATOM 4689 O O . ALA B 1 155 ? -16.438 2.508 -11.859 1 83.06 155 ALA B O 1
ATOM 4690 N N . GLU B 1 156 ? -16.203 1.562 -13.852 1 83.75 156 GLU B N 1
ATOM 4691 C CA . GLU B 1 156 ? -17.578 1.068 -13.859 1 83.75 156 GLU B CA 1
ATOM 4692 C C . GLU B 1 156 ? -17.781 -0.025 -12.812 1 83.75 156 GLU B C 1
ATOM 4694 O O . GLU B 1 156 ? -17.188 -1.106 -12.922 1 83.75 156 GLU B O 1
ATOM 4699 N N . PRO B 1 157 ? -18.656 0.203 -11.859 1 81 157 PRO B N 1
ATOM 4700 C CA . PRO B 1 157 ? -18.828 -0.727 -10.742 1 81 157 PRO B CA 1
ATOM 4701 C C . PRO B 1 157 ? -19.328 -2.1 -11.188 1 81 157 PRO B C 1
ATOM 4703 O O . PRO B 1 157 ? -19.016 -3.111 -10.555 1 81 157 PRO B O 1
ATOM 4706 N N . SER B 1 158 ? -20.078 -2.143 -12.242 1 84.69 158 SER B N 1
ATOM 4707 C CA . SER B 1 158 ? -20.641 -3.408 -12.703 1 84.69 158 SER B CA 1
ATOM 4708 C C . SER B 1 158 ? -19.547 -4.355 -13.195 1 84.69 158 SER B C 1
ATOM 4710 O O . SER B 1 158 ? -19.781 -5.562 -13.305 1 84.69 158 SER B O 1
ATOM 4712 N N . ARG B 1 159 ? -18.406 -3.822 -13.422 1 90.19 159 ARG B N 1
ATOM 4713 C CA . ARG B 1 159 ? -17.312 -4.633 -13.977 1 90.19 159 ARG B CA 1
ATOM 4714 C C . ARG B 1 159 ? -16.234 -4.879 -12.93 1 90.19 159 ARG B C 1
ATOM 4716 O O . ARG B 1 159 ? -15.219 -5.508 -13.227 1 90.19 159 ARG B O 1
ATOM 4723 N N . SER B 1 160 ? -16.484 -4.449 -11.773 1 90.69 160 SER B N 1
ATOM 4724 C CA . SER B 1 160 ? -15.438 -4.43 -10.75 1 90.69 160 SER B CA 1
ATOM 4725 C C . SER B 1 160 ? -14.906 -5.832 -10.477 1 90.69 160 SER B C 1
ATOM 4727 O O . SER B 1 160 ? -13.695 -6.066 -10.539 1 90.69 160 SER B O 1
ATOM 4729 N N . VAL B 1 161 ? -15.797 -6.777 -10.328 1 92.88 161 VAL B N 1
ATOM 4730 C CA . VAL B 1 161 ? -15.391 -8.133 -9.969 1 92.88 161 VAL B CA 1
ATOM 4731 C C . VAL B 1 161 ? -14.664 -8.781 -11.148 1 92.88 161 VAL B C 1
ATOM 4733 O O . VAL B 1 161 ? -13.594 -9.367 -10.977 1 92.88 161 VAL B O 1
ATOM 4736 N N . ASP B 1 162 ? -15.164 -8.602 -12.32 1 94.5 162 ASP B N 1
ATOM 4737 C CA . ASP B 1 162 ? -14.547 -9.156 -13.523 1 94.5 162 ASP B CA 1
ATOM 4738 C C . ASP B 1 162 ? -13.164 -8.547 -13.766 1 94.5 162 ASP B C 1
ATOM 4740 O O . ASP B 1 162 ? -12.234 -9.25 -14.164 1 94.5 162 ASP B O 1
ATOM 4744 N N . ALA B 1 163 ? -13.094 -7.316 -13.547 1 93.81 163 ALA B N 1
ATOM 4745 C CA . ALA B 1 163 ? -11.828 -6.625 -13.773 1 93.81 163 ALA B CA 1
ATOM 4746 C C . ALA B 1 163 ? -10.742 -7.148 -12.844 1 93.81 163 ALA B C 1
ATOM 4748 O O . ALA B 1 163 ? -9.609 -7.406 -13.273 1 93.81 163 ALA B O 1
ATOM 4749 N N . VAL B 1 164 ? -11.094 -7.301 -11.617 1 93.06 164 VAL B N 1
ATOM 4750 C CA . VAL B 1 164 ? -10.125 -7.789 -10.633 1 93.06 164 VAL B CA 1
ATOM 4751 C C . VAL B 1 164 ? -9.727 -9.219 -10.977 1 93.06 164 VAL B C 1
ATOM 4753 O O . VAL B 1 164 ? -8.539 -9.562 -10.93 1 93.06 164 VAL B O 1
ATOM 4756 N N . GLU B 1 165 ? -10.664 -9.992 -11.273 1 92.69 165 GLU B N 1
ATOM 4757 C CA . GLU B 1 165 ? -10.383 -11.383 -11.633 1 92.69 165 GLU B CA 1
ATOM 4758 C C . GLU B 1 165 ? -9.516 -11.469 -12.875 1 92.69 165 GLU B C 1
ATOM 4760 O O . GLU B 1 165 ? -8.57 -12.258 -12.93 1 92.69 165 GLU B O 1
ATOM 4765 N N . ALA B 1 166 ? -9.836 -10.672 -13.844 1 92.44 166 ALA B N 1
ATOM 4766 C CA . ALA B 1 166 ? -9.047 -10.641 -15.078 1 92.44 166 ALA B CA 1
ATOM 4767 C C . ALA B 1 166 ? -7.613 -10.211 -14.797 1 92.44 166 ALA B C 1
ATOM 4769 O O . ALA B 1 166 ? -6.668 -10.828 -15.297 1 92.44 166 ALA B O 1
ATOM 4770 N N . ALA B 1 167 ? -7.469 -9.203 -14.016 1 90.38 167 ALA B N 1
ATOM 4771 C CA . ALA B 1 167 ? -6.137 -8.719 -13.656 1 90.38 167 ALA B CA 1
ATOM 4772 C C . ALA B 1 167 ? -5.336 -9.805 -12.945 1 90.38 167 ALA B C 1
ATOM 4774 O O . ALA B 1 167 ? -4.137 -9.961 -13.195 1 90.38 167 ALA B O 1
ATOM 4775 N N . ASN B 1 168 ? -5.992 -10.461 -12.07 1 89.88 168 ASN B N 1
ATOM 4776 C CA . ASN B 1 168 ? -5.332 -11.523 -11.32 1 89.88 168 ASN B CA 1
ATOM 4777 C C . ASN B 1 168 ? -4.875 -12.656 -12.234 1 89.88 168 ASN B C 1
ATOM 4779 O O . ASN B 1 168 ? -3.775 -13.188 -12.07 1 89.88 168 ASN B O 1
ATOM 4783 N N . LEU B 1 169 ? -5.691 -13 -13.164 1 86.56 169 LEU B N 1
ATOM 4784 C CA . LEU B 1 169 ? -5.363 -14.055 -14.117 1 86.56 169 LEU B CA 1
ATOM 4785 C C . LEU B 1 169 ? -4.156 -13.656 -14.969 1 86.56 169 LEU B C 1
ATOM 4787 O O . LEU B 1 169 ? -3.25 -14.469 -15.172 1 86.56 169 LEU B O 1
ATOM 4791 N N . LEU B 1 170 ? -4.172 -12.492 -15.367 1 83.88 170 LEU B N 1
ATOM 4792 C CA . LEU B 1 170 ? -3.141 -12.031 -16.297 1 83.88 170 LEU B CA 1
ATOM 4793 C C . LEU B 1 170 ? -1.812 -11.844 -15.57 1 83.88 170 LEU B C 1
ATOM 4795 O O . LEU B 1 170 ? -0.748 -11.922 -16.188 1 83.88 170 LEU B O 1
ATOM 4799 N N . ALA B 1 171 ? -1.846 -11.539 -14.281 1 79 171 ALA B N 1
ATOM 4800 C CA . ALA B 1 171 ? -0.63 -11.312 -13.508 1 79 171 ALA B CA 1
ATOM 4801 C C . ALA B 1 171 ? 0.131 -12.617 -13.281 1 79 171 ALA B C 1
ATOM 4803 O O . ALA B 1 171 ? 1.318 -12.594 -12.953 1 79 171 ALA B O 1
ATOM 4804 N N . GLU B 1 172 ? -0.44 -13.75 -13.375 1 66.06 172 GLU B N 1
ATOM 4805 C CA . GLU B 1 172 ? 0.198 -15.047 -13.133 1 66.06 172 GLU B CA 1
ATOM 4806 C C . GLU B 1 172 ? 1.19 -15.383 -14.242 1 66.06 172 GLU B C 1
ATOM 4808 O O . GLU B 1 172 ? 2.102 -16.188 -14.039 1 66.06 172 GLU B O 1
ATOM 4813 N N . THR B 1 173 ? 0.891 -14.961 -15.453 1 57.94 173 THR B N 1
ATOM 4814 C CA . THR B 1 173 ? 1.634 -15.438 -16.609 1 57.94 173 THR B CA 1
ATOM 4815 C C . THR B 1 173 ? 2.953 -14.688 -16.75 1 57.94 173 THR B C 1
ATOM 4817 O O . THR B 1 173 ? 3.734 -14.961 -17.672 1 57.94 173 THR B O 1
ATOM 4820 N N . GLY B 1 174 ? 3.516 -14 -15.781 1 48.47 174 GLY B N 1
ATOM 4821 C CA . GLY B 1 174 ? 4.906 -13.578 -15.875 1 48.47 174 GLY B CA 1
ATOM 4822 C C . GLY B 1 174 ? 5.234 -12.391 -15 1 48.47 174 GLY B C 1
ATOM 4823 O O . GLY B 1 174 ? 4.461 -11.438 -14.922 1 48.47 174 GLY B O 1
ATOM 4824 N N . PRO B 1 175 ? 6.055 -12.75 -13.977 1 43 175 PRO B N 1
ATOM 4825 C CA . PRO B 1 175 ? 6.434 -11.617 -13.125 1 43 175 PRO B CA 1
ATOM 4826 C C . PRO B 1 175 ? 7.012 -10.445 -13.922 1 43 175 PRO B C 1
ATOM 4828 O O . PRO B 1 175 ? 7.828 -10.656 -14.828 1 43 175 PRO B O 1
ATOM 4831 N N . HIS B 1 176 ? 6.312 -9.586 -14.453 1 44.56 176 HIS B N 1
ATOM 4832 C CA . HIS B 1 176 ? 7.078 -8.43 -14.906 1 44.56 176 HIS B CA 1
ATOM 4833 C C . HIS B 1 176 ? 7.844 -7.793 -13.75 1 44.56 176 HIS B C 1
ATOM 4835 O O . HIS B 1 176 ? 7.359 -7.766 -12.617 1 44.56 176 HIS B O 1
ATOM 4841 N N . ALA B 1 177 ? 9.141 -8.016 -13.789 1 39.94 177 ALA B N 1
ATOM 4842 C CA . ALA B 1 177 ? 10.18 -7.637 -12.828 1 39.94 177 ALA B CA 1
ATOM 4843 C C . ALA B 1 177 ? 9.82 -6.332 -12.117 1 39.94 177 ALA B C 1
ATOM 4845 O O . ALA B 1 177 ? 10.148 -5.246 -12.602 1 39.94 177 ALA B O 1
ATOM 4846 N N . THR B 1 178 ? 8.594 -6.051 -11.867 1 43 178 THR B N 1
ATOM 4847 C CA . THR B 1 178 ? 8.672 -4.711 -11.305 1 43 178 THR B CA 1
ATOM 4848 C C . THR B 1 178 ? 9.273 -4.746 -9.906 1 43 178 THR B C 1
ATOM 4850 O O . THR B 1 178 ? 9.195 -5.766 -9.211 1 43 178 THR B O 1
ATOM 4853 N N . GLY B 1 179 ? 10.312 -4.137 -9.656 1 41.53 179 GLY B N 1
ATOM 4854 C CA . GLY B 1 179 ? 11 -3.902 -8.398 1 41.53 179 GLY B CA 1
ATOM 4855 C C . GLY B 1 179 ? 10.07 -3.943 -7.199 1 41.53 179 GLY B C 1
ATOM 4856 O O . GLY B 1 179 ? 8.914 -4.344 -7.32 1 41.53 179 GLY B O 1
ATOM 4857 N N . ILE B 1 180 ? 10.672 -3.764 -5.977 1 42.28 180 ILE B N 1
ATOM 4858 C CA . ILE B 1 180 ? 10.055 -3.672 -4.656 1 42.28 180 ILE B CA 1
ATOM 4859 C C . ILE B 1 180 ? 8.812 -2.781 -4.73 1 42.28 180 ILE B C 1
ATOM 4861 O O . ILE B 1 180 ? 7.812 -3.045 -4.062 1 42.28 180 ILE B O 1
ATOM 4865 N N . SER B 1 181 ? 8.945 -1.868 -5.664 1 50.06 181 SER B N 1
ATOM 4866 C CA . SER B 1 181 ? 7.867 -0.882 -5.695 1 50.06 181 SER B CA 1
ATOM 4867 C C . SER B 1 181 ? 6.676 -1.386 -6.5 1 50.06 181 SER B C 1
ATOM 4869 O O . SER B 1 181 ? 6.848 -2.09 -7.496 1 50.06 181 SER B O 1
ATOM 4871 N N . HIS B 1 182 ? 5.527 -1.275 -5.879 1 59.03 182 HIS B N 1
ATOM 4872 C CA . HIS B 1 182 ? 4.27 -1.511 -6.582 1 59.03 182 HIS B CA 1
ATOM 4873 C C . HIS B 1 182 ? 4.168 -0.643 -7.832 1 59.03 182 HIS B C 1
ATOM 4875 O O . HIS B 1 182 ? 3.303 -0.869 -8.68 1 59.03 182 HIS B O 1
ATOM 4881 N N . LEU B 1 183 ? 5.195 0.283 -7.785 1 59.41 183 LEU B N 1
ATOM 4882 C CA . LEU B 1 183 ? 5.102 1.287 -8.836 1 59.41 183 LEU B CA 1
ATOM 4883 C C . LEU B 1 183 ? 6.02 0.939 -10.008 1 59.41 183 LEU B C 1
ATOM 4885 O O . LEU B 1 183 ? 7.031 0.257 -9.82 1 59.41 183 LEU B O 1
ATOM 4889 N N . GLY B 1 184 ? 5.555 1.075 -11.133 1 61.44 184 GLY B N 1
ATOM 4890 C CA . GLY B 1 184 ? 6.312 0.863 -12.359 1 61.44 184 GLY B CA 1
ATOM 4891 C C . GLY B 1 184 ? 7.41 1.892 -12.562 1 61.44 184 GLY B C 1
ATOM 4892 O O . GLY B 1 184 ? 7.938 2.447 -11.602 1 61.44 184 GLY B O 1
ATOM 4893 N N . ALA B 1 185 ? 7.859 1.962 -13.695 1 62.16 185 ALA B N 1
ATOM 4894 C CA . ALA B 1 185 ? 8.859 2.949 -14.086 1 62.16 185 ALA B CA 1
ATOM 4895 C C . ALA B 1 185 ? 8.383 4.367 -13.781 1 62.16 185 ALA B C 1
ATOM 4897 O O . ALA B 1 185 ? 9.188 5.238 -13.438 1 62.16 185 ALA B O 1
ATOM 4898 N N . ASN B 1 186 ? 7.113 4.438 -13.867 1 66.25 186 ASN B N 1
ATOM 4899 C CA . ASN B 1 186 ? 6.457 5.68 -13.469 1 66.25 186 ASN B CA 1
ATOM 4900 C C . ASN B 1 186 ? 5.922 5.59 -12.039 1 66.25 186 ASN B C 1
ATOM 4902 O O . ASN B 1 186 ? 5.035 4.785 -11.75 1 66.25 186 ASN B O 1
ATOM 4906 N N . PRO B 1 187 ? 6.547 6.418 -11.133 1 68.5 187 PRO B N 1
ATOM 4907 C CA . PRO B 1 187 ? 6.176 6.309 -9.719 1 68.5 187 PRO B CA 1
ATOM 4908 C C . PRO B 1 187 ? 4.715 6.676 -9.461 1 68.5 187 PRO B C 1
ATOM 4910 O O . PRO B 1 187 ? 4.23 6.539 -8.336 1 68.5 187 PRO B O 1
ATOM 4913 N N . LEU B 1 188 ? 4.016 7.082 -10.523 1 71.56 188 LEU B N 1
ATOM 4914 C CA . LEU B 1 188 ? 2.615 7.461 -10.352 1 71.56 188 LEU B CA 1
ATOM 4915 C C . LEU B 1 188 ? 1.689 6.352 -10.836 1 71.56 188 LEU B C 1
ATOM 4917 O O . LEU B 1 188 ? 0.483 6.387 -10.594 1 71.56 188 LEU B O 1
ATOM 4921 N N . THR B 1 189 ? 2.359 5.477 -11.523 1 74.62 189 THR B N 1
ATOM 4922 C CA . THR B 1 189 ? 1.479 4.523 -12.188 1 74.62 189 THR B CA 1
ATOM 4923 C C . THR B 1 189 ? 1.81 3.096 -11.766 1 74.62 189 THR B C 1
ATOM 4925 O O . THR B 1 189 ? 2.982 2.725 -11.68 1 74.62 189 THR B O 1
ATOM 4928 N N . LEU B 1 190 ? 0.717 2.527 -11.492 1 74.62 190 LEU B N 1
ATOM 4929 C CA . LEU B 1 190 ? 0.867 1.095 -11.258 1 74.62 190 LEU B CA 1
ATOM 4930 C C . LEU B 1 190 ? 1.069 0.351 -12.57 1 74.62 190 LEU B C 1
ATOM 4932 O O . LEU B 1 190 ? 0.501 0.73 -13.602 1 74.62 190 LEU B O 1
ATOM 4936 N N . ASP B 1 191 ? 1.924 -0.58 -12.508 1 72.88 191 ASP B N 1
ATOM 4937 C CA . ASP B 1 191 ? 2.059 -1.458 -13.664 1 72.88 191 ASP B CA 1
ATOM 4938 C C . ASP B 1 191 ? 0.909 -2.461 -13.727 1 72.88 191 ASP B C 1
ATOM 4940 O O . ASP B 1 191 ? 0.768 -3.311 -12.844 1 72.88 191 ASP B O 1
ATOM 4944 N N . ALA B 1 192 ? 0.13 -2.303 -14.789 1 73.38 192 ALA B N 1
ATOM 4945 C CA . ALA B 1 192 ? -1.046 -3.154 -14.938 1 73.38 192 ALA B CA 1
ATOM 4946 C C . ALA B 1 192 ? -0.649 -4.625 -15.047 1 73.38 192 ALA B C 1
ATOM 4948 O O . ALA B 1 192 ? -1.48 -5.516 -14.852 1 73.38 192 ALA B O 1
ATOM 4949 N N . ARG B 1 193 ? 0.576 -4.836 -15.359 1 72.75 193 ARG B N 1
ATOM 4950 C CA . ARG B 1 193 ? 1.066 -6.207 -15.477 1 72.75 193 ARG B CA 1
ATOM 4951 C C . ARG B 1 193 ? 1.771 -6.648 -14.203 1 72.75 193 ARG B C 1
ATOM 4953 O O . ARG B 1 193 ? 2.209 -7.797 -14.094 1 72.75 193 ARG B O 1
ATOM 4960 N N . GLY B 1 194 ? 1.827 -5.711 -13.344 1 74.31 194 GLY B N 1
ATOM 4961 C CA . GLY B 1 194 ? 2.596 -5.984 -12.141 1 74.31 194 GLY B CA 1
ATOM 4962 C C . GLY B 1 194 ? 1.834 -6.812 -11.125 1 74.31 194 GLY B C 1
ATOM 4963 O O . GLY B 1 194 ? 0.602 -6.832 -11.133 1 74.31 194 GLY B O 1
ATOM 4964 N N . ARG B 1 195 ? 2.58 -7.457 -10.297 1 75.62 195 ARG B N 1
ATOM 4965 C CA . ARG B 1 195 ? 2.02 -8.359 -9.305 1 75.62 195 ARG B CA 1
ATOM 4966 C C . ARG B 1 195 ? 1.134 -7.609 -8.312 1 75.62 195 ARG B C 1
ATOM 4968 O O . ARG B 1 195 ? 0.234 -8.195 -7.707 1 75.62 195 ARG B O 1
ATOM 4975 N N . ALA B 1 196 ? 1.388 -6.359 -8.18 1 80 196 ALA B N 1
ATOM 4976 C CA . ALA B 1 196 ? 0.689 -5.609 -7.145 1 80 196 ALA B CA 1
ATOM 4977 C C . ALA B 1 196 ? -0.606 -5.004 -7.68 1 80 196 ALA B C 1
ATOM 4979 O O . ALA B 1 196 ? -1.43 -4.504 -6.91 1 80 196 ALA B O 1
ATOM 4980 N N . TYR B 1 197 ? -0.83 -5.156 -8.938 1 85.19 197 TYR B N 1
ATOM 4981 C CA . TYR B 1 197 ? -1.973 -4.473 -9.531 1 85.19 197 TYR B CA 1
ATOM 4982 C C . TYR B 1 197 ? -3.281 -5.121 -9.094 1 85.19 197 TYR B C 1
ATOM 4984 O O . TYR B 1 197 ? -4.211 -4.43 -8.672 1 85.19 197 TYR B O 1
ATOM 4992 N N . PRO B 1 198 ? -3.395 -6.43 -9.109 1 90.12 198 PRO B N 1
ATOM 4993 C CA . PRO B 1 198 ? -4.676 -7.035 -8.734 1 90.12 198 PRO B CA 1
ATOM 4994 C C . PRO B 1 198 ? -5.102 -6.691 -7.312 1 90.12 198 PRO B C 1
ATOM 4996 O O . PRO B 1 198 ? -6.246 -6.289 -7.086 1 90.12 198 PRO B O 1
ATOM 4999 N N . PRO B 1 199 ? -4.203 -6.809 -6.367 1 90.69 199 PRO B N 1
ATOM 5000 C CA . PRO B 1 199 ? -4.629 -6.426 -5.02 1 90.69 199 PRO B CA 1
ATOM 5001 C C . PRO B 1 199 ? -5.023 -4.953 -4.926 1 90.69 199 PRO B C 1
ATOM 5003 O O . PRO B 1 199 ? -5.98 -4.609 -4.223 1 90.69 199 PRO B O 1
ATOM 5006 N N . GLU B 1 200 ? -4.34 -4.082 -5.586 1 87.56 200 GLU B N 1
ATOM 5007 C CA . GLU B 1 200 ? -4.672 -2.664 -5.566 1 87.56 200 GLU B CA 1
ATOM 5008 C C . GLU B 1 200 ? -6.035 -2.408 -6.207 1 87.56 200 GLU B C 1
ATOM 5010 O O . GLU B 1 200 ? -6.809 -1.579 -5.723 1 87.56 200 GLU B O 1
ATOM 5015 N N . LEU B 1 201 ? -6.246 -3.078 -7.25 1 89.12 201 LEU B N 1
ATOM 5016 C CA . LEU B 1 201 ? -7.535 -2.949 -7.914 1 89.12 201 LEU B CA 1
ATOM 5017 C C . LEU B 1 201 ? -8.664 -3.471 -7.027 1 89.12 201 LEU B C 1
ATOM 5019 O O . LEU B 1 201 ? -9.758 -2.908 -7.02 1 89.12 201 LEU B O 1
ATOM 5023 N N . ALA B 1 202 ? -8.414 -4.562 -6.336 1 92.19 202 ALA B N 1
ATOM 5024 C CA . ALA B 1 202 ? -9.398 -5.113 -5.406 1 92.19 202 ALA B CA 1
ATOM 5025 C C . ALA B 1 202 ? -9.734 -4.105 -4.309 1 92.19 202 ALA B C 1
ATOM 5027 O O . ALA B 1 202 ? -10.898 -3.951 -3.939 1 92.19 202 ALA B O 1
ATOM 5028 N N . LEU B 1 203 ? -8.734 -3.436 -3.809 1 88.44 203 LEU B N 1
ATOM 5029 C CA . LEU B 1 203 ? -8.953 -2.414 -2.789 1 88.44 203 LEU B CA 1
ATOM 5030 C C . LEU B 1 203 ? -9.734 -1.237 -3.359 1 88.44 203 LEU B C 1
ATOM 5032 O O . LEU B 1 203 ? -10.641 -0.709 -2.703 1 88.44 203 LEU B O 1
ATOM 5036 N N . TYR B 1 204 ? -9.391 -0.886 -4.551 1 86.06 204 TYR B N 1
ATOM 5037 C CA . TYR B 1 204 ? -10.047 0.228 -5.227 1 86.06 204 TYR B CA 1
ATOM 5038 C C . TYR B 1 204 ? -11.547 -0.008 -5.34 1 86.06 204 TYR B C 1
ATOM 5040 O O . TYR B 1 204 ? -12.344 0.91 -5.137 1 86.06 204 TYR B O 1
ATOM 5048 N N . HIS B 1 205 ? -11.898 -1.225 -5.605 1 89.44 205 HIS B N 1
ATOM 5049 C CA . HIS B 1 205 ? -13.305 -1.546 -5.816 1 89.44 205 HIS B CA 1
ATOM 5050 C C . HIS B 1 205 ? -13.961 -2.025 -4.523 1 89.44 205 HIS B C 1
ATOM 5052 O O . HIS B 1 205 ? -15.125 -2.414 -4.523 1 89.44 205 HIS B O 1
ATOM 5058 N N . GLY B 1 206 ? -13.234 -2.074 -3.475 1 88.12 206 GLY B N 1
ATOM 5059 C CA . GLY B 1 206 ? -13.789 -2.428 -2.174 1 88.12 206 GLY B CA 1
ATOM 5060 C C . GLY B 1 206 ? -14.102 -3.904 -2.043 1 88.12 206 GLY B C 1
ATOM 5061 O O . GLY B 1 206 ? -15.016 -4.285 -1.306 1 88.12 206 GLY B O 1
ATOM 5062 N N . LEU B 1 207 ? -13.359 -4.75 -2.777 1 91.88 207 LEU B N 1
ATOM 5063 C CA . LEU B 1 207 ? -13.625 -6.184 -2.707 1 91.88 207 LEU B CA 1
ATOM 5064 C C . LEU B 1 207 ? -13.062 -6.777 -1.422 1 91.88 207 LEU B C 1
ATOM 5066 O O . LEU B 1 207 ? -13.375 -7.918 -1.068 1 91.88 207 LEU B O 1
ATOM 5070 N N . ASN B 1 208 ? -12.273 -6.051 -0.687 1 92.62 208 ASN B N 1
ATOM 5071 C CA . ASN B 1 208 ? -11.602 -6.559 0.506 1 92.62 208 ASN B CA 1
ATOM 5072 C C . ASN B 1 208 ? -12.539 -6.582 1.708 1 92.62 208 ASN B C 1
ATOM 5074 O O . ASN B 1 208 ? -12.172 -7.066 2.779 1 92.62 208 ASN B O 1
ATOM 5078 N N . MET B 1 209 ? -13.727 -6.129 1.489 1 90.5 209 MET B N 1
ATOM 5079 C CA . MET B 1 209 ? -14.711 -6.121 2.568 1 90.5 209 MET B CA 1
ATOM 5080 C C . MET B 1 209 ? -16.094 -6.457 2.039 1 90.5 209 MET B C 1
ATOM 5082 O O . MET B 1 209 ? -16.406 -6.191 0.875 1 90.5 209 MET B O 1
ATOM 5086 N N . PRO B 1 210 ? -16.875 -7.039 2.91 1 88.44 210 PRO B N 1
ATOM 5087 C CA . PRO B 1 210 ? -18.266 -7.266 2.502 1 88.44 210 PRO B CA 1
ATOM 5088 C C . PRO B 1 210 ? -19.047 -5.965 2.309 1 88.44 210 PRO B C 1
ATOM 5090 O O . PRO B 1 210 ? -18.734 -4.957 2.957 1 88.44 210 PRO B O 1
ATOM 5093 N N . ARG B 1 211 ? -19.969 -6.09 1.386 1 81.62 211 ARG B N 1
ATOM 5094 C CA . ARG B 1 211 ? -20.891 -4.973 1.25 1 81.62 211 ARG B CA 1
ATOM 5095 C C . ARG B 1 211 ? -21.938 -4.992 2.355 1 81.62 211 ARG B C 1
ATOM 5097 O O . ARG B 1 211 ? -22.25 -6.051 2.904 1 81.62 211 ARG B O 1
ATOM 5104 N N . PRO B 1 212 ? -22.297 -3.699 2.594 1 69.38 212 PRO B N 1
ATOM 5105 C CA . PRO B 1 212 ? -23.391 -3.684 3.561 1 69.38 212 PRO B CA 1
ATOM 5106 C C . PRO B 1 212 ? -24.594 -4.508 3.104 1 69.38 212 PRO B C 1
ATOM 5108 O O . PRO B 1 212 ? -24.812 -4.668 1.9 1 69.38 212 PRO B O 1
ATOM 5111 N N . SER B 1 213 ? -25.203 -5.18 4.016 1 64.44 213 SER B N 1
ATOM 5112 C CA . SER B 1 213 ? -26.281 -6.121 3.787 1 64.44 213 SER B CA 1
ATOM 5113 C C . SER B 1 213 ? -27.312 -5.559 2.805 1 64.44 213 SER B C 1
ATOM 5115 O O . SER B 1 213 ? -27.844 -6.293 1.971 1 64.44 213 SER B O 1
ATOM 5117 N N . THR B 1 214 ? -27.453 -4.324 2.898 1 58.41 214 THR B N 1
ATOM 5118 C CA . THR B 1 214 ? -28.469 -3.734 2.031 1 58.41 214 THR B CA 1
ATOM 5119 C C . THR B 1 214 ? -28 -3.75 0.576 1 58.41 214 THR B C 1
ATOM 5121 O O . THR B 1 214 ? -28.828 -3.693 -0.339 1 58.41 214 THR B O 1
ATOM 5124 N N . ALA B 1 215 ? -26.812 -3.941 0.456 1 60.25 215 ALA B N 1
ATOM 5125 C CA . ALA B 1 215 ? -26.266 -3.852 -0.895 1 60.25 215 ALA B CA 1
ATOM 5126 C C . ALA B 1 215 ? -25.703 -5.199 -1.35 1 60.25 215 ALA B C 1
ATOM 5128 O O . ALA B 1 215 ? -25.234 -5.328 -2.479 1 60.25 215 ALA B O 1
ATOM 5129 N N . ALA B 1 216 ? -25.859 -6.164 -0.4 1 58.84 216 ALA B N 1
ATOM 5130 C CA . ALA B 1 216 ? -25.281 -7.457 -0.738 1 58.84 216 ALA B CA 1
ATOM 5131 C C . ALA B 1 216 ? -26.125 -8.18 -1.786 1 58.84 216 ALA B C 1
ATOM 5133 O O . ALA B 1 216 ? -27.312 -8.391 -1.591 1 58.84 216 ALA B O 1
ATOM 5134 N N . GLY B 1 217 ? -25.703 -8.133 -2.932 1 62.72 217 GLY B N 1
ATOM 5135 C CA . GLY B 1 217 ? -26.406 -8.766 -4.027 1 62.72 217 GLY B CA 1
ATOM 5136 C C . GLY B 1 217 ? -25.938 -10.18 -4.312 1 62.72 217 GLY B C 1
ATOM 5137 O O . GLY B 1 217 ? -25.25 -10.789 -3.486 1 62.72 217 GLY B O 1
ATOM 5138 N N . ALA B 1 218 ? -26.438 -10.773 -5.367 1 63.25 218 ALA B N 1
ATOM 5139 C CA . ALA B 1 218 ? -26.188 -12.141 -5.824 1 63.25 218 ALA B CA 1
ATOM 5140 C C . ALA B 1 218 ? -24.703 -12.367 -6.082 1 63.25 218 ALA B C 1
ATOM 5142 O O . ALA B 1 218 ? -24.219 -13.492 -5.98 1 63.25 218 ALA B O 1
ATOM 5143 N N . ASP B 1 219 ? -24.031 -11.289 -6.098 1 79.31 219 ASP B N 1
ATOM 5144 C CA . ASP B 1 219 ? -22.641 -11.453 -6.531 1 79.31 219 ASP B CA 1
ATOM 5145 C C . ASP B 1 219 ? -21.688 -11.383 -5.344 1 79.31 219 ASP B C 1
ATOM 5147 O O . ASP B 1 219 ? -20.469 -11.375 -5.523 1 79.31 219 ASP B O 1
ATOM 5151 N N . GLU B 1 220 ? -22.281 -11.422 -4.152 1 85.81 220 GLU B N 1
ATOM 5152 C CA . GLU B 1 220 ? -21.422 -11.273 -2.98 1 85.81 220 GLU B CA 1
ATOM 5153 C C . GLU B 1 220 ? -20.5 -12.477 -2.809 1 85.81 220 GLU B C 1
ATOM 5155 O O . GLU B 1 220 ? -19.328 -12.328 -2.449 1 85.81 220 GLU B O 1
ATOM 5160 N N . ARG B 1 221 ? -21.078 -13.562 -3.092 1 85.81 221 ARG B N 1
ATOM 5161 C CA . ARG B 1 221 ? -20.266 -14.766 -2.982 1 85.81 221 ARG B CA 1
ATOM 5162 C C . ARG B 1 221 ? -19.109 -14.727 -3.982 1 85.81 221 ARG B C 1
ATOM 5164 O O . ARG B 1 221 ? -17.984 -15.07 -3.645 1 85.81 221 ARG B O 1
ATOM 5171 N N . ARG B 1 222 ? -19.422 -14.344 -5.102 1 88.88 222 ARG B N 1
ATOM 5172 C CA . ARG B 1 222 ? -18.375 -14.242 -6.121 1 88.88 222 ARG B CA 1
ATOM 5173 C C . ARG B 1 222 ? -17.328 -13.203 -5.738 1 88.88 222 ARG B C 1
ATOM 5175 O O . ARG B 1 222 ? -16.141 -13.398 -5.953 1 88.88 222 ARG B O 1
ATOM 5182 N N . ARG B 1 223 ? -17.781 -12.125 -5.203 1 91.44 223 ARG B N 1
ATOM 5183 C CA . ARG B 1 223 ? -16.891 -11.078 -4.734 1 91.44 223 ARG B CA 1
ATOM 5184 C C . ARG B 1 223 ? -15.906 -11.625 -3.697 1 91.44 223 ARG B C 1
ATOM 5186 O O . ARG B 1 223 ? -14.703 -11.352 -3.768 1 91.44 223 ARG B O 1
ATOM 5193 N N . GLU B 1 224 ? -16.469 -12.359 -2.844 1 90.75 224 GLU B N 1
ATOM 5194 C CA . GLU B 1 224 ? -15.641 -12.953 -1.797 1 90.75 224 GLU B CA 1
ATOM 5195 C C . GLU B 1 224 ? -14.641 -13.945 -2.383 1 90.75 224 GLU B C 1
ATOM 5197 O O . GLU B 1 224 ? -13.453 -13.914 -2.033 1 90.75 224 GLU B O 1
ATOM 5202 N N . ASP B 1 225 ? -15.078 -14.734 -3.254 1 89.06 225 ASP B N 1
ATOM 5203 C CA . ASP B 1 225 ? -14.219 -15.75 -3.871 1 89.06 225 ASP B CA 1
ATOM 5204 C C . ASP B 1 225 ? -13.07 -15.102 -4.641 1 89.06 225 ASP B C 1
ATOM 5206 O O . ASP B 1 225 ? -11.922 -15.539 -4.535 1 89.06 225 ASP B O 1
ATOM 5210 N N . VAL B 1 226 ? -13.406 -14.109 -5.395 1 91.81 226 VAL B N 1
ATOM 5211 C CA . VAL B 1 226 ? -12.398 -13.422 -6.199 1 91.81 226 VAL B CA 1
ATOM 5212 C C . VAL B 1 226 ? -11.383 -12.742 -5.285 1 91.81 226 VAL B C 1
ATOM 5214 O O . VAL B 1 226 ? -10.18 -12.773 -5.555 1 91.81 226 VAL B O 1
ATOM 5217 N N . PHE B 1 227 ? -11.852 -12.188 -4.242 1 94.31 227 PHE B N 1
ATOM 5218 C CA . PHE B 1 227 ? -10.93 -11.523 -3.328 1 94.31 227 PHE B CA 1
ATOM 5219 C C . PHE B 1 227 ? -9.945 -12.523 -2.738 1 94.31 227 PHE B C 1
ATOM 5221 O O . PHE B 1 227 ? -8.734 -12.281 -2.719 1 94.31 227 PHE B O 1
ATOM 5228 N N . TRP B 1 228 ? -10.453 -13.625 -2.25 1 91.31 228 TRP B N 1
ATOM 5229 C CA . TRP B 1 228 ? -9.57 -14.594 -1.621 1 91.31 228 TRP B CA 1
ATOM 5230 C C . TRP B 1 228 ? -8.594 -15.18 -2.637 1 91.31 228 TRP B C 1
ATOM 5232 O O . TRP B 1 228 ? -7.449 -15.5 -2.299 1 91.31 228 TRP B O 1
ATOM 5242 N N . ALA B 1 229 ? -8.992 -15.289 -3.857 1 89.12 229 ALA B N 1
ATOM 5243 C CA . ALA B 1 229 ? -8.062 -15.703 -4.906 1 89.12 229 ALA B CA 1
ATOM 5244 C C . ALA B 1 229 ? -6.934 -14.695 -5.07 1 89.12 229 ALA B C 1
ATOM 5246 O O . ALA B 1 229 ? -5.766 -15.07 -5.188 1 89.12 229 ALA B O 1
ATOM 5247 N N . VAL B 1 230 ? -7.297 -13.445 -5.078 1 91.88 230 VAL B N 1
ATOM 5248 C CA . VAL B 1 230 ? -6.312 -12.375 -5.191 1 91.88 230 VAL B CA 1
ATOM 5249 C C . VAL B 1 230 ? -5.414 -12.367 -3.959 1 91.88 230 VAL B C 1
ATOM 5251 O O . VAL B 1 230 ? -4.191 -12.234 -4.074 1 91.88 230 VAL B O 1
ATOM 5254 N N . TRP B 1 231 ? -6.035 -12.531 -2.836 1 92.81 231 TRP B N 1
ATOM 5255 C CA . TRP B 1 231 ? -5.324 -12.57 -1.562 1 92.81 231 TRP B CA 1
ATOM 5256 C C . TRP B 1 231 ? -4.27 -13.672 -1.56 1 92.81 231 TRP B C 1
ATOM 5258 O O . TRP B 1 231 ? -3.131 -13.453 -1.143 1 92.81 231 TRP B O 1
ATOM 5268 N N . ALA B 1 232 ? -4.633 -14.773 -1.988 1 90.69 232 ALA B N 1
ATOM 5269 C CA . ALA B 1 232 ? -3.727 -15.922 -2.029 1 90.69 232 ALA B CA 1
ATOM 5270 C C . ALA B 1 232 ? -2.629 -15.719 -3.07 1 90.69 232 ALA B C 1
ATOM 5272 O O . ALA B 1 232 ? -1.447 -15.914 -2.783 1 90.69 232 ALA B O 1
ATOM 5273 N N . ALA B 1 233 ? -3.02 -15.289 -4.254 1 88.5 233 ALA B N 1
ATOM 5274 C CA . ALA B 1 233 ? -2.066 -15.086 -5.34 1 88.5 233 ALA B CA 1
ATOM 5275 C C . ALA B 1 233 ? -1.046 -14.008 -4.98 1 88.5 233 ALA B C 1
ATOM 5277 O O . ALA B 1 233 ? 0.139 -14.141 -5.297 1 88.5 233 ALA B O 1
ATOM 5278 N N . ASP B 1 234 ? -1.486 -13.016 -4.312 1 91.06 234 ASP B N 1
ATOM 5279 C CA . ASP B 1 234 ? -0.62 -11.922 -3.883 1 91.06 234 ASP B CA 1
ATOM 5280 C C . ASP B 1 234 ? 0.511 -12.438 -2.994 1 91.06 234 ASP B C 1
ATOM 5282 O O . ASP B 1 234 ? 1.68 -12.117 -3.219 1 91.06 234 ASP B O 1
ATOM 5286 N N . ALA B 1 235 ? 0.13 -13.211 -2.08 1 92.06 235 ALA B N 1
ATOM 5287 C CA . ALA B 1 235 ? 1.112 -13.75 -1.141 1 92.06 235 ALA B CA 1
ATOM 5288 C C . ALA B 1 235 ? 2.105 -14.664 -1.85 1 92.06 235 ALA B C 1
ATOM 5290 O O . ALA B 1 235 ? 3.316 -14.555 -1.645 1 92.06 235 ALA B O 1
ATOM 5291 N N . LEU B 1 236 ? 1.611 -15.5 -2.635 1 89.75 236 LEU B N 1
ATOM 5292 C CA . LEU B 1 236 ? 2.463 -16.484 -3.291 1 89.75 236 LEU B CA 1
ATOM 5293 C C . LEU B 1 236 ? 3.373 -15.812 -4.316 1 89.75 236 LEU B C 1
ATOM 5295 O O . LEU B 1 236 ? 4.574 -16.094 -4.359 1 89.75 236 LEU B O 1
ATOM 5299 N N . ARG B 1 237 ? 2.852 -14.922 -5.066 1 86.38 237 ARG B N 1
ATOM 5300 C CA . ARG B 1 237 ? 3.648 -14.242 -6.082 1 86.38 237 ARG B CA 1
ATOM 5301 C C . ARG B 1 237 ? 4.75 -13.398 -5.445 1 86.38 237 ARG B C 1
ATOM 5303 O O . ARG B 1 237 ? 5.906 -13.461 -5.867 1 86.38 237 ARG B O 1
ATOM 5310 N N . ALA B 1 238 ? 4.332 -12.695 -4.469 1 88.81 238 ALA B N 1
ATOM 5311 C CA . ALA B 1 238 ? 5.285 -11.789 -3.838 1 88.81 238 ALA B CA 1
ATOM 5312 C C . ALA B 1 238 ? 6.359 -12.562 -3.08 1 88.81 238 ALA B C 1
ATOM 5314 O O . ALA B 1 238 ? 7.555 -12.312 -3.266 1 88.81 238 ALA B O 1
ATOM 5315 N N . THR B 1 239 ? 5.98 -13.516 -2.336 1 91.44 239 THR B N 1
ATOM 5316 C CA . THR B 1 239 ? 6.906 -14.211 -1.442 1 91.44 239 THR B CA 1
ATOM 5317 C C . THR B 1 239 ? 7.875 -15.086 -2.236 1 91.44 239 THR B C 1
ATOM 5319 O O . THR B 1 239 ? 9.055 -15.188 -1.885 1 91.44 239 THR B O 1
ATOM 5322 N N . CYS B 1 240 ? 7.406 -15.609 -3.262 1 88.75 240 CYS B N 1
ATOM 5323 C CA . CYS B 1 240 ? 8.25 -16.516 -4.039 1 88.75 240 CYS B CA 1
ATOM 5324 C C . CYS B 1 240 ? 9.375 -15.75 -4.73 1 88.75 240 CYS B C 1
ATOM 5326 O O . CYS B 1 240 ? 10.359 -16.359 -5.16 1 88.75 240 CYS B O 1
ATOM 5328 N N . VAL B 1 241 ? 9.266 -14.484 -4.758 1 87.19 241 VAL B N 1
ATOM 5329 C CA . VAL B 1 241 ? 10.352 -13.719 -5.359 1 87.19 241 VAL B CA 1
ATOM 5330 C C . VAL B 1 241 ? 11.062 -12.898 -4.285 1 87.19 241 VAL B C 1
ATOM 5332 O O . VAL B 1 241 ? 11.852 -12.008 -4.598 1 87.19 241 VAL B O 1
ATOM 5335 N N . GLY B 1 242 ? 10.727 -13.164 -3.125 1 89.25 242 GLY B N 1
ATOM 5336 C CA . GLY B 1 242 ? 11.445 -12.57 -2.01 1 89.25 242 GLY B CA 1
ATOM 5337 C C . GLY B 1 242 ? 10.898 -11.219 -1.604 1 89.25 242 GLY B C 1
ATOM 5338 O O . GLY B 1 242 ? 11.609 -10.406 -1.006 1 89.25 242 GLY B O 1
ATOM 5339 N N . ALA B 1 243 ? 9.672 -10.992 -1.945 1 86.81 243 ALA B N 1
ATOM 5340 C CA . ALA B 1 243 ? 9.07 -9.695 -1.653 1 86.81 243 ALA B CA 1
ATOM 5341 C C . ALA B 1 243 ? 7.902 -9.836 -0.688 1 86.81 243 ALA B C 1
ATOM 5343 O O . ALA B 1 243 ? 7.398 -10.945 -0.47 1 86.81 243 ALA B O 1
ATOM 5344 N N . GLN B 1 244 ? 7.555 -8.703 -0.127 1 89.31 244 GLN B N 1
ATOM 5345 C CA . GLN B 1 244 ? 6.398 -8.664 0.764 1 89.31 244 GLN B CA 1
ATOM 5346 C C . GLN B 1 244 ? 5.094 -8.586 -0.028 1 89.31 244 GLN B C 1
ATOM 5348 O O . GLN B 1 244 ? 5.023 -7.895 -1.049 1 89.31 244 GLN B O 1
ATOM 5353 N N . ALA B 1 245 ? 4.074 -9.266 0.506 1 91.19 245 ALA B N 1
ATOM 5354 C CA . ALA B 1 245 ? 2.752 -9.188 -0.11 1 91.19 245 ALA B CA 1
ATOM 5355 C C . ALA B 1 245 ? 2.221 -7.758 -0.091 1 91.19 245 ALA B C 1
ATOM 5357 O O . ALA B 1 245 ? 2.525 -6.988 0.824 1 91.19 245 ALA B O 1
ATOM 5358 N N . ALA B 1 246 ? 1.427 -7.445 -1.05 1 87.69 246 ALA B N 1
ATOM 5359 C CA . ALA B 1 246 ? 0.895 -6.09 -1.188 1 87.69 246 ALA B CA 1
ATOM 5360 C C . ALA B 1 246 ? -0.223 -5.832 -0.182 1 87.69 246 ALA B C 1
ATOM 5362 O O . ALA B 1 246 ? -0.317 -4.742 0.386 1 87.69 246 ALA B O 1
ATOM 5363 N N . LEU B 1 247 ? -1.092 -6.809 0.018 1 90.62 247 LEU B N 1
ATOM 5364 C CA . LEU B 1 247 ? -2.193 -6.66 0.963 1 90.62 247 LEU B CA 1
ATOM 5365 C C . LEU B 1 247 ? -1.717 -6.883 2.395 1 90.62 247 LEU B C 1
ATOM 5367 O O . LEU B 1 247 ? -1.1 -7.906 2.695 1 90.62 247 LEU B O 1
ATOM 5371 N N . ALA B 1 248 ? -2.004 -5.965 3.184 1 88.38 248 ALA B N 1
ATOM 5372 C CA . ALA B 1 248 ? -1.759 -6.133 4.613 1 88.38 248 ALA B CA 1
ATOM 5373 C C . ALA B 1 248 ? -2.924 -6.852 5.289 1 88.38 248 ALA B C 1
ATOM 5375 O O . ALA B 1 248 ? -4.031 -6.891 4.754 1 88.38 248 ALA B O 1
ATOM 5376 N N . ASP B 1 249 ? -2.617 -7.453 6.445 1 88.06 249 ASP B N 1
ATOM 5377 C CA . ASP B 1 249 ? -3.668 -8.117 7.207 1 88.06 249 ASP B CA 1
ATOM 5378 C C . ASP B 1 249 ? -4.781 -7.145 7.582 1 88.06 249 ASP B C 1
ATOM 5380 O O . ASP B 1 249 ? -5.953 -7.516 7.613 1 88.06 249 ASP B O 1
ATOM 5384 N N . THR B 1 250 ? -4.445 -5.926 7.809 1 89 250 THR B N 1
ATOM 5385 C CA . THR B 1 250 ? -5.398 -4.91 8.242 1 89 250 THR B CA 1
ATOM 5386 C C . THR B 1 250 ? -6.324 -4.512 7.094 1 89 250 THR B C 1
ATOM 5388 O O . THR B 1 250 ? -7.387 -3.93 7.32 1 89 250 THR B O 1
ATOM 5391 N N . ASP B 1 251 ? -5.949 -4.828 5.883 1 89.25 251 ASP B N 1
ATOM 5392 C CA . ASP B 1 251 ? -6.742 -4.477 4.707 1 89.25 251 ASP B CA 1
ATOM 5393 C C . ASP B 1 251 ? -7.902 -5.449 4.516 1 89.25 251 ASP B C 1
ATOM 5395 O O . ASP B 1 251 ? -8.805 -5.199 3.715 1 89.25 251 ASP B O 1
ATOM 5399 N N . VAL B 1 252 ? -7.887 -6.523 5.211 1 92.94 252 VAL B N 1
ATOM 5400 C CA . VAL B 1 252 ? -8.828 -7.605 4.953 1 92.94 252 VAL B CA 1
ATOM 5401 C C . VAL B 1 252 ? -10.023 -7.488 5.902 1 92.94 252 VAL B C 1
ATOM 5403 O O . VAL B 1 252 ? -9.883 -7.688 7.109 1 92.94 252 VAL B O 1
ATOM 5406 N N . GLY B 1 253 ? -11.164 -7.219 5.297 1 91.62 253 GLY B N 1
ATOM 5407 C CA . GLY B 1 253 ? -12.367 -7.055 6.094 1 91.62 253 GLY B CA 1
ATOM 5408 C C . GLY B 1 253 ? -13.203 -8.32 6.176 1 91.62 253 GLY B C 1
ATOM 5409 O O . GLY B 1 253 ? -14.125 -8.414 6.992 1 91.62 253 GLY B O 1
ATOM 5410 N N . TRP B 1 254 ? -12.812 -9.32 5.363 1 91.81 254 TRP B N 1
ATOM 5411 C CA . TRP B 1 254 ? -13.523 -10.594 5.406 1 91.81 254 TRP B CA 1
ATOM 5412 C C . TRP B 1 254 ? -13.141 -11.383 6.652 1 91.81 254 TRP B C 1
ATOM 5414 O O . TRP B 1 254 ? -12.016 -11.281 7.141 1 91.81 254 TRP B O 1
ATOM 5424 N N . ARG B 1 255 ? -13.93 -12.141 7.25 1 83.94 255 ARG B N 1
ATOM 5425 C CA . ARG B 1 255 ? -13.719 -12.828 8.516 1 83.94 255 ARG B CA 1
ATOM 5426 C C . ARG B 1 255 ? -12.641 -13.898 8.383 1 83.94 255 ARG B C 1
ATOM 5428 O O . ARG B 1 255 ? -11.68 -13.93 9.156 1 83.94 255 ARG B O 1
ATOM 5435 N N . HIS B 1 256 ? -12.852 -14.914 7.559 1 81.62 256 HIS B N 1
ATOM 5436 C CA . HIS B 1 256 ? -11.836 -15.953 7.41 1 81.62 256 HIS B CA 1
ATOM 5437 C C . HIS B 1 256 ? -11.781 -16.469 5.977 1 81.62 256 HIS B C 1
ATOM 5439 O O . HIS B 1 256 ? -12.82 -16.609 5.324 1 81.62 256 HIS B O 1
ATOM 5445 N N . PRO B 1 257 ? -10.531 -16.609 5.645 1 82.56 257 PRO B N 1
ATOM 5446 C CA . PRO B 1 257 ? -10.422 -17.266 4.336 1 82.56 257 PRO B CA 1
ATOM 5447 C C . PRO B 1 257 ? -10.93 -18.703 4.348 1 82.56 257 PRO B C 1
ATOM 5449 O O . PRO B 1 257 ? -10.922 -19.359 5.395 1 82.56 257 PRO B O 1
ATOM 5452 N N . PRO B 1 258 ? -11.367 -19.078 3.166 1 81.19 258 PRO B N 1
ATOM 5453 C CA . PRO B 1 258 ? -11.734 -20.5 3.086 1 81.19 258 PRO B CA 1
ATOM 5454 C C . PRO B 1 258 ? -10.547 -21.438 3.312 1 81.19 258 PRO B C 1
ATOM 5456 O O . PRO B 1 258 ? -9.43 -21.125 2.9 1 81.19 258 PRO B O 1
ATOM 5459 N N . ASP B 1 259 ? -10.688 -22.422 4.113 1 80.19 259 ASP B N 1
ATOM 5460 C CA . ASP B 1 259 ? -9.594 -23.328 4.441 1 80.19 259 ASP B CA 1
ATOM 5461 C C . ASP B 1 259 ? -9.453 -24.438 3.395 1 80.19 259 ASP B C 1
ATOM 5463 O O . ASP B 1 259 ? -9.516 -25.625 3.721 1 80.19 259 ASP B O 1
ATOM 5467 N N . ASP B 1 260 ? -9.477 -24.094 2.186 1 75.69 260 ASP B N 1
ATOM 5468 C CA . ASP B 1 260 ? -9.359 -25.094 1.138 1 75.69 260 ASP B CA 1
ATOM 5469 C C . ASP B 1 260 ? -8.414 -24.625 0.033 1 75.69 260 ASP B C 1
ATOM 5471 O O . ASP B 1 260 ? -7.945 -23.5 0.049 1 75.69 260 ASP B O 1
ATOM 5475 N N . GLY B 1 261 ? -7.945 -25.656 -0.628 1 75.75 261 GLY B N 1
ATOM 5476 C CA . GLY B 1 261 ? -7.137 -25.344 -1.798 1 75.75 261 GLY B CA 1
ATOM 5477 C C . GLY B 1 261 ? -5.785 -24.75 -1.45 1 75.75 261 GLY B C 1
ATOM 5478 O O . GLY B 1 261 ? -5.047 -25.297 -0.632 1 75.75 261 GLY B O 1
ATOM 5479 N N . VAL B 1 262 ? -5.504 -23.578 -2.018 1 83.06 262 VAL B N 1
ATOM 5480 C CA . VAL B 1 262 ? -4.176 -22.969 -1.935 1 83.06 262 VAL B CA 1
ATOM 5481 C C . VAL B 1 262 ? -4.098 -22.062 -0.705 1 83.06 262 VAL B C 1
ATOM 5483 O O . VAL B 1 262 ? -3.021 -21.578 -0.357 1 83.06 262 VAL B O 1
ATOM 5486 N N . VAL B 1 263 ? -5.141 -21.938 0.043 1 86.62 263 VAL B N 1
ATOM 5487 C CA . VAL B 1 263 ? -5.242 -20.953 1.108 1 86.62 263 VAL B CA 1
ATOM 5488 C C . VAL B 1 263 ? -4.262 -21.297 2.229 1 86.62 263 VAL B C 1
ATOM 5490 O O . VAL B 1 263 ? -3.562 -20.422 2.74 1 86.62 263 VAL B O 1
ATOM 5493 N N . PRO B 1 264 ? -4.172 -22.578 2.58 1 88.19 264 PRO B N 1
ATOM 5494 C CA . PRO B 1 264 ? -3.174 -22.875 3.611 1 88.19 264 PRO B CA 1
ATOM 5495 C C . PRO B 1 264 ? -1.756 -22.5 3.189 1 88.19 264 PRO B C 1
ATOM 5497 O O . PRO B 1 264 ? -0.986 -21.984 4 1 88.19 264 PRO B O 1
ATOM 5500 N N . LEU B 1 265 ? -1.448 -22.797 1.985 1 92.81 265 LEU B N 1
ATOM 5501 C CA . LEU B 1 265 ? -0.137 -22.422 1.471 1 92.81 265 LEU B CA 1
ATOM 5502 C C . LEU B 1 265 ? 0.027 -20.906 1.461 1 92.81 265 LEU B C 1
ATOM 5504 O O . LEU B 1 265 ? 1.091 -20.391 1.81 1 92.81 265 LEU B O 1
ATOM 5508 N N . ALA B 1 266 ? -1.032 -20.234 1.049 1 93.06 266 ALA B N 1
ATOM 5509 C CA . ALA B 1 266 ? -1.016 -18.781 1.035 1 93.06 266 ALA B CA 1
ATOM 5510 C C . ALA B 1 266 ? -0.818 -18.219 2.441 1 93.06 266 ALA B C 1
ATOM 5512 O O . ALA B 1 266 ? -0.137 -17.203 2.623 1 93.06 266 ALA B O 1
ATOM 5513 N N . ARG B 1 267 ? -1.37 -18.859 3.432 1 93.56 267 ARG B N 1
ATOM 5514 C CA . ARG B 1 267 ? -1.192 -18.438 4.816 1 93.56 267 ARG B CA 1
ATOM 5515 C C . ARG B 1 267 ? 0.268 -18.562 5.242 1 93.56 267 ARG B C 1
ATOM 5517 O O . ARG B 1 267 ? 0.799 -17.672 5.906 1 93.56 267 ARG B O 1
ATOM 5524 N N . ALA B 1 268 ? 0.848 -19.625 4.871 1 95.62 268 ALA B N 1
ATOM 5525 C CA . ALA B 1 268 ? 2.27 -19.781 5.164 1 95.62 268 ALA B CA 1
ATOM 5526 C C . ALA B 1 268 ? 3.102 -18.719 4.465 1 95.62 268 ALA B C 1
ATOM 5528 O O . ALA B 1 268 ? 4.016 -18.141 5.062 1 95.62 268 ALA B O 1
ATOM 5529 N N . ALA B 1 269 ? 2.758 -18.516 3.197 1 96.25 269 ALA B N 1
ATOM 5530 C CA . ALA B 1 269 ? 3.465 -17.484 2.438 1 96.25 269 ALA B CA 1
ATOM 5531 C C . ALA B 1 269 ? 3.326 -16.109 3.104 1 96.25 269 ALA B C 1
ATOM 5533 O O . ALA B 1 269 ? 4.285 -15.336 3.15 1 96.25 269 ALA B O 1
ATOM 5534 N N . ARG B 1 270 ? 2.178 -15.828 3.619 1 94.75 270 ARG B N 1
ATOM 5535 C CA . ARG B 1 270 ? 1.947 -14.539 4.27 1 94.75 270 ARG B CA 1
ATOM 5536 C C . ARG B 1 270 ? 2.717 -14.445 5.582 1 94.75 270 ARG B C 1
ATOM 5538 O O . ARG B 1 270 ? 3.229 -13.375 5.93 1 94.75 270 ARG B O 1
ATOM 5545 N N . LEU B 1 271 ? 2.766 -15.492 6.262 1 95.81 271 LEU B N 1
ATOM 5546 C CA . LEU B 1 271 ? 3.59 -15.531 7.465 1 95.81 271 LEU B CA 1
ATOM 5547 C C . LEU B 1 271 ? 5.047 -15.211 7.137 1 95.81 271 LEU B C 1
ATOM 5549 O O . LEU B 1 271 ? 5.664 -14.375 7.801 1 95.81 271 LEU B O 1
ATOM 5553 N N . ILE B 1 272 ? 5.543 -15.828 6.137 1 97.25 272 ILE B N 1
ATOM 5554 C CA . ILE B 1 272 ? 6.922 -15.617 5.699 1 97.25 272 ILE B CA 1
ATOM 5555 C C . ILE B 1 272 ? 7.105 -14.18 5.23 1 97.25 272 ILE B C 1
ATOM 5557 O O . ILE B 1 272 ? 8.078 -13.516 5.605 1 97.25 272 ILE B O 1
ATOM 5561 N N . SER B 1 273 ? 6.184 -13.758 4.465 1 94.06 273 SER B N 1
ATOM 5562 C CA . SER B 1 273 ? 6.191 -12.398 3.943 1 94.06 273 SER B CA 1
ATOM 5563 C C . SER B 1 273 ? 6.285 -11.375 5.07 1 94.06 273 SER B C 1
ATOM 5565 O O . SER B 1 273 ? 7.133 -10.477 5.035 1 94.06 273 SER B O 1
ATOM 5567 N N . ALA B 1 274 ? 5.48 -11.508 6.078 1 93.38 274 ALA B N 1
ATOM 5568 C CA . ALA B 1 274 ? 5.363 -10.523 7.148 1 93.38 274 ALA B CA 1
ATOM 5569 C C . ALA B 1 274 ? 6.539 -10.617 8.117 1 93.38 274 ALA B C 1
ATOM 5571 O O . ALA B 1 274 ? 7.051 -9.594 8.578 1 93.38 274 ALA B O 1
ATOM 5572 N N . ARG B 1 275 ? 7.066 -11.789 8.305 1 95.06 275 ARG B N 1
ATOM 5573 C CA . ARG B 1 275 ? 8 -11.969 9.414 1 95.06 275 ARG B CA 1
ATOM 5574 C C . ARG B 1 275 ? 9.438 -12.055 8.906 1 95.06 275 ARG B C 1
ATOM 5576 O O . ARG B 1 275 ? 10.383 -11.836 9.672 1 95.06 275 ARG B O 1
ATOM 5583 N N . LEU B 1 276 ? 9.57 -12.398 7.672 1 96.69 276 LEU B N 1
ATOM 5584 C CA . LEU B 1 276 ? 10.938 -12.625 7.215 1 96.69 276 LEU B CA 1
ATOM 5585 C C . LEU B 1 276 ? 11.305 -11.641 6.105 1 96.69 276 LEU B C 1
ATOM 5587 O O . LEU B 1 276 ? 12.484 -11.359 5.887 1 96.69 276 LEU B O 1
ATOM 5591 N N . LEU B 1 277 ? 10.289 -11.195 5.391 1 94.75 277 LEU B N 1
ATOM 5592 C CA . LEU B 1 277 ? 10.625 -10.477 4.168 1 94.75 277 LEU B CA 1
ATOM 5593 C C . LEU B 1 277 ? 10.281 -8.992 4.297 1 94.75 277 LEU B C 1
ATOM 5595 O O . LEU B 1 277 ? 10.625 -8.195 3.428 1 94.75 277 LEU B O 1
ATOM 5599 N N . SER B 1 278 ? 9.586 -8.594 5.34 1 92.31 278 SER B N 1
ATOM 5600 C CA . SER B 1 278 ? 9.219 -7.191 5.516 1 92.31 278 SER B CA 1
ATOM 5601 C C . SER B 1 278 ? 10.445 -6.324 5.754 1 92.31 278 SER B C 1
ATOM 5603 O O . SER B 1 278 ? 11.492 -6.82 6.184 1 92.31 278 SER B O 1
ATOM 5605 N N . ALA B 1 279 ? 10.305 -5.031 5.395 1 89.5 279 ALA B N 1
ATOM 5606 C CA . ALA B 1 279 ? 11.391 -4.094 5.652 1 89.5 279 ALA B CA 1
ATOM 5607 C C . ALA B 1 279 ? 11.766 -4.082 7.133 1 89.5 279 ALA B C 1
ATOM 5609 O O . ALA B 1 279 ? 12.953 -4.074 7.477 1 89.5 279 ALA B O 1
ATOM 5610 N N . ARG B 1 280 ? 10.828 -4.164 7.957 1 90.44 280 ARG B N 1
ATOM 5611 C CA . ARG B 1 280 ? 11.062 -4.168 9.398 1 90.44 280 ARG B CA 1
ATOM 5612 C C . ARG B 1 280 ? 11.875 -5.387 9.812 1 90.44 280 ARG B C 1
ATOM 5614 O O . ARG B 1 280 ? 12.867 -5.258 10.539 1 90.44 280 ARG B O 1
ATOM 5621 N N . ALA B 1 281 ? 11.492 -6.488 9.352 1 90.31 281 ALA B N 1
ATOM 5622 C CA . ALA B 1 281 ? 12.172 -7.727 9.711 1 90.31 281 ALA B CA 1
ATOM 5623 C C . ALA B 1 281 ? 13.617 -7.723 9.219 1 90.31 281 ALA B C 1
ATOM 5625 O O . ALA B 1 281 ? 14.531 -8.117 9.953 1 90.31 281 ALA B O 1
ATOM 5626 N N . ARG B 1 282 ? 13.797 -7.211 8.062 1 86.31 282 ARG B N 1
ATOM 5627 C CA . ARG B 1 282 ? 15.125 -7.234 7.457 1 86.31 282 ARG B CA 1
ATOM 5628 C C . ARG B 1 282 ? 16.062 -6.25 8.156 1 86.31 282 ARG B C 1
ATOM 5630 O O . ARG B 1 282 ? 17.25 -6.531 8.32 1 86.31 282 ARG B O 1
ATOM 5637 N N . CYS B 1 283 ? 15.523 -5.203 8.57 1 87.69 283 CYS B N 1
ATOM 5638 C CA . CYS B 1 283 ? 16.375 -4.152 9.125 1 87.69 283 CYS B CA 1
ATOM 5639 C C . CYS B 1 283 ? 16.578 -4.355 10.617 1 87.69 283 CYS B C 1
ATOM 5641 O O . CYS B 1 283 ? 17.641 -4.02 11.148 1 87.69 283 CYS B O 1
ATOM 5643 N N . THR B 1 284 ? 15.633 -4.887 11.32 1 88 284 THR B N 1
ATOM 5644 C CA . THR B 1 284 ? 15.766 -5.105 12.758 1 88 284 THR B CA 1
ATOM 5645 C C . THR B 1 284 ? 16.422 -6.457 13.031 1 88 284 THR B C 1
ATOM 5647 O O . THR B 1 284 ? 16.922 -6.695 14.133 1 88 284 THR B O 1
ATOM 5650 N N . GLY B 1 285 ? 16.422 -7.273 12.062 1 92.31 285 GLY B N 1
ATOM 5651 C CA . GLY B 1 285 ? 16.938 -8.617 12.227 1 92.31 285 GLY B CA 1
ATOM 5652 C C . GLY B 1 285 ? 15.859 -9.648 12.484 1 92.31 285 GLY B C 1
ATOM 5653 O O . GLY B 1 285 ? 14.898 -9.383 13.219 1 92.31 285 GLY B O 1
ATOM 5654 N N . LEU B 1 286 ? 16.094 -10.781 11.914 1 96.31 286 LEU B N 1
ATOM 5655 C CA . LEU B 1 286 ? 15.125 -11.859 12.039 1 96.31 286 LEU B CA 1
ATOM 5656 C C . LEU B 1 286 ? 15.219 -12.508 13.414 1 96.31 286 LEU B C 1
ATOM 5658 O O . LEU B 1 286 ? 16.297 -12.562 14.016 1 96.31 286 LEU B O 1
ATOM 5662 N N . ARG B 1 287 ? 14.148 -13 13.922 1 95.62 287 ARG B N 1
ATOM 5663 C CA . ARG B 1 287 ? 14.102 -13.766 15.164 1 95.62 287 ARG B CA 1
ATOM 5664 C C . ARG B 1 287 ? 14.133 -15.266 14.891 1 95.62 287 ARG B C 1
ATOM 5666 O O . ARG B 1 287 ? 13.508 -15.734 13.938 1 95.62 287 ARG B O 1
ATOM 5673 N N . ASN B 1 288 ? 14.773 -15.961 15.766 1 97.56 288 ASN B N 1
ATOM 5674 C CA . ASN B 1 288 ? 14.844 -17.422 15.641 1 97.56 288 ASN B CA 1
ATOM 5675 C C . ASN B 1 288 ? 13.445 -18.031 15.555 1 97.56 288 ASN B C 1
ATOM 5677 O O . ASN B 1 288 ? 13.195 -18.891 14.711 1 97.56 288 ASN B O 1
ATOM 5681 N N . GLU B 1 289 ? 12.539 -17.516 16.328 1 97.06 289 GLU B N 1
ATOM 5682 C CA . GLU B 1 289 ? 11.195 -18.078 16.438 1 97.06 289 GLU B CA 1
ATOM 5683 C C . GLU B 1 289 ? 10.422 -17.891 15.133 1 97.06 289 GLU B C 1
ATOM 5685 O O . GLU B 1 289 ? 9.633 -18.75 14.742 1 97.06 289 GLU B O 1
ATOM 5690 N N . ASP B 1 290 ? 10.656 -16.844 14.516 1 96.88 290 ASP B N 1
ATOM 5691 C CA . ASP B 1 290 ? 9.93 -16.547 13.281 1 96.88 290 ASP B CA 1
ATOM 5692 C C . ASP B 1 290 ? 10.383 -17.453 12.148 1 96.88 290 ASP B C 1
ATOM 5694 O O . ASP B 1 290 ? 9.562 -17.953 11.375 1 96.88 290 ASP B O 1
ATOM 5698 N N . VAL B 1 291 ? 11.648 -17.703 12.055 1 97.69 291 VAL B N 1
ATOM 5699 C CA . VAL B 1 291 ? 12.18 -18.594 11.023 1 97.69 291 VAL B CA 1
ATOM 5700 C C . VAL B 1 291 ? 11.711 -20.016 11.266 1 97.69 291 VAL B C 1
ATOM 5702 O O . VAL B 1 291 ? 11.234 -20.688 10.344 1 97.69 291 VAL B O 1
ATOM 5705 N N . ARG B 1 292 ? 11.766 -20.438 12.477 1 97.19 292 ARG B N 1
ATOM 5706 C CA . ARG B 1 292 ? 11.352 -21.797 12.812 1 97.19 292 ARG B CA 1
ATOM 5707 C C . ARG B 1 292 ? 9.859 -21.984 12.586 1 97.19 292 ARG B C 1
ATOM 5709 O O . ARG B 1 292 ? 9.422 -23.047 12.133 1 97.19 292 ARG B O 1
ATOM 5716 N N . ALA B 1 293 ? 9.164 -20.969 12.922 1 97.12 293 ALA B N 1
ATOM 5717 C CA . ALA B 1 293 ? 7.723 -21.031 12.695 1 97.12 293 ALA B CA 1
ATOM 5718 C C . ALA B 1 293 ? 7.402 -21.156 11.211 1 97.12 293 ALA B C 1
ATOM 5720 O O . ALA B 1 293 ? 6.484 -21.875 10.828 1 97.12 293 ALA B O 1
ATOM 5721 N N . ALA B 1 294 ? 8.109 -20.469 10.391 1 97.44 294 ALA B N 1
ATOM 5722 C CA . ALA B 1 294 ? 7.922 -20.531 8.945 1 97.44 294 ALA B CA 1
ATOM 5723 C C . ALA B 1 294 ? 8.227 -21.922 8.414 1 97.44 294 ALA B C 1
ATOM 5725 O O . ALA B 1 294 ? 7.438 -22.5 7.66 1 97.44 294 ALA B O 1
ATOM 5726 N N . ILE B 1 295 ? 9.312 -22.484 8.883 1 97.12 295 ILE B N 1
ATOM 5727 C CA . ILE B 1 295 ? 9.711 -23.812 8.445 1 97.12 295 ILE B CA 1
ATOM 5728 C C . ILE B 1 295 ? 8.703 -24.844 8.938 1 97.12 295 ILE B C 1
ATOM 5730 O O . ILE B 1 295 ? 8.312 -25.75 8.188 1 97.12 295 ILE B O 1
ATOM 5734 N N . ALA B 1 296 ? 8.297 -24.641 10.125 1 96.44 296 ALA B N 1
ATOM 5735 C CA . ALA B 1 296 ? 7.316 -25.562 10.688 1 96.44 296 ALA B CA 1
ATOM 5736 C C . ALA B 1 296 ? 6.012 -25.516 9.898 1 96.44 296 ALA B C 1
ATOM 5738 O O . ALA B 1 296 ? 5.383 -26.562 9.68 1 96.44 296 ALA B O 1
ATOM 5739 N N . ALA B 1 297 ? 5.609 -24.391 9.547 1 96.06 297 ALA B N 1
ATOM 5740 C CA . ALA B 1 297 ? 4.395 -24.25 8.75 1 96.06 297 ALA B CA 1
ATOM 5741 C C . ALA B 1 297 ? 4.527 -24.969 7.406 1 96.06 297 ALA B C 1
ATOM 5743 O O . ALA B 1 297 ? 3.594 -25.625 6.953 1 96.06 297 ALA B O 1
ATOM 5744 N N . LEU B 1 298 ? 5.633 -24.875 6.793 1 96.56 298 LEU B N 1
ATOM 5745 C CA . LEU B 1 298 ? 5.871 -25.531 5.512 1 96.56 298 LEU B CA 1
ATOM 5746 C C . LEU B 1 298 ? 5.969 -27.031 5.684 1 96.56 298 LEU B C 1
ATOM 5748 O O . LEU B 1 298 ? 5.469 -27.797 4.848 1 96.56 298 LEU B O 1
ATOM 5752 N N . ASP B 1 299 ? 6.586 -27.438 6.781 1 95.75 299 ASP B N 1
ATOM 5753 C CA . ASP B 1 299 ? 6.684 -28.875 7.066 1 95.75 299 ASP B CA 1
ATOM 5754 C C . ASP B 1 299 ? 5.297 -29.5 7.219 1 95.75 299 ASP B C 1
ATOM 5756 O O . ASP B 1 299 ? 5.066 -30.625 6.773 1 95.75 299 ASP B O 1
ATOM 5760 N N . ALA B 1 300 ? 4.453 -28.75 7.836 1 93.75 300 ALA B N 1
ATOM 5761 C CA . ALA B 1 300 ? 3.09 -29.25 8.008 1 93.75 300 ALA B CA 1
ATOM 5762 C C . ALA B 1 300 ? 2.402 -29.438 6.656 1 93.75 300 ALA B C 1
ATOM 5764 O O . ALA B 1 300 ? 1.648 -30.391 6.469 1 93.75 300 ALA B O 1
ATOM 5765 N N . LEU B 1 301 ? 2.701 -28.641 5.75 1 91.81 301 LEU B N 1
ATOM 5766 C CA . LEU B 1 301 ? 2.113 -28.719 4.418 1 91.81 301 LEU B CA 1
ATOM 5767 C C . LEU B 1 301 ? 2.795 -29.812 3.59 1 91.81 301 LEU B C 1
ATOM 5769 O O . LEU B 1 301 ? 2.172 -30.406 2.713 1 91.81 301 LEU B O 1
ATOM 5773 N N . ALA B 1 302 ? 4.043 -30.031 3.859 1 91.25 302 ALA B N 1
ATOM 5774 C CA . ALA B 1 302 ? 4.863 -30.953 3.08 1 91.25 302 ALA B CA 1
ATOM 5775 C C . ALA B 1 302 ? 4.453 -32.406 3.336 1 91.25 302 ALA B C 1
ATOM 5777 O O . ALA B 1 302 ? 4.805 -33.312 2.564 1 91.25 302 ALA B O 1
ATOM 5778 N N . ARG B 1 303 ? 3.748 -32.562 4.352 1 87.62 303 ARG B N 1
ATOM 5779 C CA . ARG B 1 303 ? 3.338 -33.938 4.684 1 87.62 303 ARG B CA 1
ATOM 5780 C C . ARG B 1 303 ? 2.492 -34.531 3.566 1 87.62 303 ARG B C 1
ATOM 5782 O O . ARG B 1 303 ? 2.477 -35.75 3.381 1 87.62 303 ARG B O 1
ATOM 5789 N N . ALA B 1 304 ? 1.876 -33.688 2.812 1 81.31 304 ALA B N 1
ATOM 5790 C CA . ALA B 1 304 ? 1.005 -34.156 1.737 1 81.31 304 ALA B CA 1
ATOM 5791 C C . ALA B 1 304 ? 1.783 -34.344 0.436 1 81.31 304 ALA B C 1
ATOM 5793 O O . ALA B 1 304 ? 1.267 -34.875 -0.536 1 81.31 304 ALA B O 1
ATOM 5794 N N . THR B 1 305 ? 3.035 -34.031 0.406 1 82.31 305 THR B N 1
ATOM 5795 C CA . THR B 1 305 ? 3.803 -33.906 -0.831 1 82.31 305 THR B CA 1
ATOM 5796 C C . THR B 1 305 ? 3.959 -35.281 -1.488 1 82.31 305 THR B C 1
ATOM 5798 O O . THR B 1 305 ? 3.738 -35.438 -2.691 1 82.31 305 THR B O 1
ATOM 5801 N N . PRO B 1 306 ? 4.285 -36.375 -0.708 1 77.69 306 PRO B N 1
ATOM 5802 C CA . PRO B 1 306 ? 4.438 -37.688 -1.368 1 77.69 306 PRO B CA 1
ATOM 5803 C C . PRO B 1 306 ? 3.16 -38.125 -2.074 1 77.69 306 PRO B C 1
ATOM 5805 O O . PRO B 1 306 ? 3.223 -38.656 -3.186 1 77.69 306 PRO B O 1
ATOM 5808 N N . ALA B 1 307 ? 2.109 -37.781 -1.488 1 81.38 307 ALA B N 1
ATOM 5809 C CA . ALA B 1 307 ? 0.836 -38.156 -2.098 1 81.38 307 ALA B CA 1
ATOM 5810 C C . ALA B 1 307 ? 0.563 -37.312 -3.352 1 81.38 307 ALA B C 1
ATOM 5812 O O . ALA B 1 307 ? 0.073 -37.844 -4.355 1 81.38 307 ALA B O 1
ATOM 5813 N N . ASP B 1 308 ? 0.896 -36.125 -3.299 1 85.5 308 ASP B N 1
ATOM 5814 C CA . ASP B 1 308 ? 0.697 -35.25 -4.449 1 85.5 308 ASP B CA 1
ATOM 5815 C C . ASP B 1 308 ? 1.6 -35.656 -5.613 1 85.5 308 ASP B C 1
ATOM 5817 O O . ASP B 1 308 ? 1.165 -35.688 -6.766 1 85.5 308 ASP B O 1
ATOM 5821 N N . LEU B 1 309 ? 2.822 -36 -5.332 1 87.25 309 LEU B N 1
ATOM 5822 C CA . LEU B 1 309 ? 3.754 -36.438 -6.371 1 87.25 309 LEU B CA 1
ATOM 5823 C C . LEU B 1 309 ? 3.326 -37.75 -6.98 1 87.25 309 LEU B C 1
ATOM 5825 O O . LEU B 1 309 ? 3.398 -37.938 -8.195 1 87.25 309 LEU B O 1
ATOM 5829 N N . ALA B 1 310 ? 2.912 -38.625 -6.09 1 88.31 310 ALA B N 1
ATOM 5830 C CA . ALA B 1 310 ? 2.414 -39.906 -6.586 1 88.31 310 ALA B CA 1
ATOM 5831 C C . ALA B 1 310 ? 1.207 -39.719 -7.496 1 88.31 310 ALA B C 1
ATOM 5833 O O . ALA B 1 310 ? 1.089 -40.375 -8.531 1 88.31 310 ALA B O 1
ATOM 5834 N N . TRP B 1 311 ? 0.455 -38.875 -7.062 1 87.75 311 TRP B N 1
ATOM 5835 C CA . TRP B 1 311 ? -0.723 -38.562 -7.867 1 87.75 311 TRP B CA 1
ATOM 5836 C C . TRP B 1 311 ? -0.322 -37.969 -9.219 1 87.75 311 TRP B C 1
ATOM 5838 O O . TRP B 1 311 ? -0.885 -38.344 -10.25 1 87.75 311 TRP B O 1
ATOM 5848 N N . LEU B 1 312 ? 0.602 -37.156 -9.273 1 87.62 312 LEU B N 1
ATOM 5849 C CA . LEU B 1 312 ? 1.07 -36.562 -10.516 1 87.62 312 LEU B CA 1
ATOM 5850 C C . LEU B 1 312 ? 1.683 -37.594 -11.438 1 87.62 312 LEU B C 1
ATOM 5852 O O . LEU B 1 312 ? 1.552 -37.5 -12.656 1 87.62 312 LEU B O 1
ATOM 5856 N N . ARG B 1 313 ? 2.225 -38.594 -10.883 1 88.62 313 ARG B N 1
ATOM 5857 C CA . ARG B 1 313 ? 2.844 -39.656 -11.672 1 88.62 313 ARG B CA 1
ATOM 5858 C C . ARG B 1 313 ? 1.788 -40.562 -12.32 1 88.62 313 ARG B C 1
ATOM 5860 O O . ARG B 1 313 ? 2.029 -41.125 -13.375 1 88.62 313 ARG B O 1
ATOM 5867 N N . ALA B 1 314 ? 0.622 -40.406 -11.672 1 87.31 314 ALA B N 1
ATOM 5868 C CA . ALA B 1 314 ? -0.395 -41.375 -12.133 1 87.31 314 ALA B CA 1
ATOM 5869 C C . ALA B 1 314 ? -1.496 -40.656 -12.914 1 87.31 314 ALA B C 1
ATOM 5871 O O . ALA B 1 314 ? -2.232 -41.281 -13.68 1 87.31 314 ALA B O 1
ATOM 5872 N N . THR B 1 315 ? -1.512 -39.375 -12.727 1 79.25 315 THR B N 1
ATOM 5873 C CA . THR B 1 315 ? -2.721 -38.688 -13.156 1 79.25 315 THR B CA 1
ATOM 5874 C C . THR B 1 315 ? -2.592 -38.219 -14.609 1 79.25 315 THR B C 1
ATOM 5876 O O . THR B 1 315 ? -1.481 -38.094 -15.125 1 79.25 315 THR B O 1
ATOM 5879 N N . GLN B 1 316 ? -3.676 -38.25 -15.234 1 73.62 316 GLN B N 1
ATOM 5880 C CA . GLN B 1 316 ? -3.844 -37.531 -16.5 1 73.62 316 GLN B CA 1
ATOM 5881 C C . GLN B 1 316 ? -4.844 -36.406 -16.359 1 73.62 316 GLN B C 1
ATOM 5883 O O . GLN B 1 316 ? -5.363 -35.906 -17.359 1 73.62 316 GLN B O 1
ATOM 5888 N N . ASP B 1 317 ? -4.992 -35.969 -15.117 1 71.81 317 ASP B N 1
ATOM 5889 C CA . ASP B 1 317 ? -5.977 -34.969 -14.75 1 71.81 317 ASP B CA 1
ATOM 5890 C C . ASP B 1 317 ? -5.535 -33.562 -15.219 1 71.81 317 ASP B C 1
ATOM 5892 O O . ASP B 1 317 ? -4.375 -33.188 -15.039 1 71.81 317 ASP B O 1
ATOM 5896 N N . PRO B 1 318 ? -6.488 -32.906 -15.773 1 66.06 318 PRO B N 1
ATOM 5897 C CA . PRO B 1 318 ? -6.188 -31.531 -16.203 1 66.06 318 PRO B CA 1
ATOM 5898 C C . PRO B 1 318 ? -5.816 -30.625 -15.047 1 66.06 318 PRO B C 1
ATOM 5900 O O . PRO B 1 318 ? -5.266 -29.531 -15.266 1 66.06 318 PRO B O 1
ATOM 5903 N N . ALA B 1 319 ? -6.047 -31.109 -13.828 1 69.31 319 ALA B N 1
ATOM 5904 C CA . ALA B 1 319 ? -5.742 -30.297 -12.656 1 69.31 319 ALA B CA 1
ATOM 5905 C C . ALA B 1 319 ? -4.27 -30.422 -12.273 1 69.31 319 ALA B C 1
ATOM 5907 O O . ALA B 1 319 ? -3.805 -29.766 -11.344 1 69.31 319 ALA B O 1
ATOM 5908 N N . ALA B 1 320 ? -3.535 -31.172 -13.008 1 80.88 320 ALA B N 1
ATOM 5909 C CA . ALA B 1 320 ? -2.143 -31.469 -12.688 1 80.88 320 ALA B CA 1
ATOM 5910 C C . ALA B 1 320 ? -1.314 -30.188 -12.602 1 80.88 320 ALA B C 1
ATOM 5912 O O . ALA B 1 320 ? -0.544 -30 -11.656 1 80.88 320 ALA B O 1
ATOM 5913 N N . PRO B 1 321 ? -1.605 -29.219 -13.469 1 79.19 321 PRO B N 1
ATOM 5914 C CA . PRO B 1 321 ? -0.801 -28 -13.406 1 79.19 321 PRO B CA 1
ATOM 5915 C C . PRO B 1 321 ? -0.99 -27.234 -12.094 1 79.19 321 PRO B C 1
ATOM 5917 O O . PRO B 1 321 ? -0.032 -26.672 -11.562 1 79.19 321 PRO B O 1
ATOM 5920 N N . ALA B 1 322 ? -2.199 -27.234 -11.547 1 78.31 322 ALA B N 1
ATOM 5921 C CA . ALA B 1 322 ? -2.459 -26.547 -10.297 1 78.31 322 ALA B CA 1
ATOM 5922 C C . ALA B 1 322 ? -1.707 -27.188 -9.141 1 78.31 322 ALA B C 1
ATOM 5924 O O . ALA B 1 322 ? -1.154 -26.5 -8.281 1 78.31 322 ALA B O 1
ATOM 5925 N N . THR B 1 323 ? -1.712 -28.453 -9.195 1 83.56 323 THR B N 1
ATOM 5926 C CA . THR B 1 323 ? -0.998 -29.188 -8.156 1 83.56 323 THR B CA 1
ATOM 5927 C C . THR B 1 323 ? 0.507 -28.969 -8.273 1 83.56 323 THR B C 1
ATOM 5929 O O . THR B 1 323 ? 1.194 -28.797 -7.262 1 83.56 323 THR B O 1
ATOM 5932 N N . MET B 1 324 ? 0.981 -28.938 -9.484 1 88 324 MET B N 1
ATOM 5933 C CA . MET B 1 324 ? 2.398 -28.672 -9.711 1 88 324 MET B CA 1
ATOM 5934 C C . MET B 1 324 ? 2.779 -27.281 -9.195 1 88 324 MET B C 1
ATOM 5936 O O . MET B 1 324 ? 3.816 -27.125 -8.555 1 88 324 MET B O 1
ATOM 5940 N N . ALA B 1 325 ? 1.915 -26.359 -9.469 1 85.88 325 ALA B N 1
ATOM 5941 C CA . ALA B 1 325 ? 2.186 -24.984 -9.062 1 85.88 325 ALA B CA 1
ATOM 5942 C C . ALA B 1 325 ? 2.225 -24.859 -7.543 1 85.88 325 ALA B C 1
ATOM 5944 O O . ALA B 1 325 ? 3.078 -24.156 -6.996 1 85.88 325 ALA B O 1
ATOM 5945 N N . ALA B 1 326 ? 1.329 -25.516 -6.914 1 86.75 326 ALA B N 1
ATOM 5946 C CA . ALA B 1 326 ? 1.278 -25.469 -5.457 1 86.75 326 ALA B CA 1
ATOM 5947 C C . ALA B 1 326 ? 2.518 -26.125 -4.844 1 86.75 326 ALA B C 1
ATOM 5949 O O . ALA B 1 326 ? 3.104 -25.578 -3.902 1 86.75 326 ALA B O 1
ATOM 5950 N N . LEU B 1 327 ? 2.898 -27.219 -5.383 1 91.19 327 LEU B N 1
ATOM 5951 C CA . LEU B 1 327 ? 4.086 -27.906 -4.895 1 91.19 327 LEU B CA 1
ATOM 5952 C C . LEU B 1 327 ? 5.336 -27.062 -5.125 1 91.19 327 LEU B C 1
ATOM 5954 O O . LEU B 1 327 ? 6.184 -26.953 -4.234 1 91.19 327 LEU B O 1
ATOM 5958 N N . ALA B 1 328 ? 5.375 -26.531 -6.297 1 92.88 328 ALA B N 1
ATOM 5959 C CA . ALA B 1 328 ? 6.523 -25.703 -6.621 1 92.88 328 ALA B CA 1
ATOM 5960 C C . ALA B 1 328 ? 6.598 -24.484 -5.695 1 92.88 328 ALA B C 1
ATOM 5962 O O . ALA B 1 328 ? 7.684 -24.094 -5.258 1 92.88 328 ALA B O 1
ATOM 5963 N N . ALA B 1 329 ? 5.477 -23.922 -5.461 1 92.38 329 ALA B N 1
ATOM 5964 C CA . ALA B 1 329 ? 5.434 -22.766 -4.582 1 92.38 329 ALA B CA 1
ATOM 5965 C C . ALA B 1 329 ? 5.898 -23.109 -3.172 1 92.38 329 ALA B C 1
ATOM 5967 O O . ALA B 1 329 ? 6.711 -22.406 -2.582 1 92.38 329 ALA B O 1
ATOM 5968 N N . ARG B 1 330 ? 5.414 -24.156 -2.658 1 94.5 330 ARG B N 1
ATOM 5969 C CA . ARG B 1 330 ? 5.812 -24.578 -1.318 1 94.5 330 ARG B CA 1
ATOM 5970 C C . ARG B 1 330 ? 7.32 -24.781 -1.231 1 94.5 330 ARG B C 1
ATOM 5972 O O . ARG B 1 330 ? 7.965 -24.297 -0.301 1 94.5 330 ARG B O 1
ATOM 5979 N N . ASN B 1 331 ? 7.754 -25.469 -2.164 1 96.38 331 ASN B N 1
ATOM 5980 C CA . ASN B 1 331 ? 9.18 -25.766 -2.168 1 96.38 331 ASN B CA 1
ATOM 5981 C C . ASN B 1 331 ? 10.016 -24.5 -2.312 1 96.38 331 ASN B C 1
ATOM 5983 O O . ASN B 1 331 ? 11.086 -24.375 -1.707 1 96.38 331 ASN B O 1
ATOM 5987 N N . THR B 1 332 ? 9.555 -23.625 -3.129 1 96.44 332 THR B N 1
ATOM 5988 C CA . THR B 1 332 ? 10.25 -22.344 -3.273 1 96.44 332 THR B CA 1
ATOM 5989 C C . THR B 1 332 ? 10.25 -21.578 -1.954 1 96.44 332 THR B C 1
ATOM 5991 O O . THR B 1 332 ? 11.227 -20.891 -1.633 1 96.44 332 THR B O 1
ATOM 5994 N N . LEU B 1 333 ? 9.203 -21.703 -1.204 1 97.38 333 LEU B N 1
ATOM 5995 C CA . LEU B 1 333 ? 9.102 -20.984 0.06 1 97.38 333 LEU B CA 1
ATOM 5996 C C . LEU B 1 333 ? 10.164 -21.453 1.043 1 97.38 333 LEU B C 1
ATOM 5998 O O . LEU B 1 333 ? 10.695 -20.672 1.828 1 97.38 333 LEU B O 1
ATOM 6002 N N . TYR B 1 334 ? 10.539 -22.75 0.987 1 97.88 334 TYR B N 1
ATOM 6003 C CA . TYR B 1 334 ? 11.68 -23.219 1.775 1 97.88 334 TYR B CA 1
ATOM 6004 C C . TYR B 1 334 ? 12.953 -22.469 1.398 1 97.88 334 TYR B C 1
ATOM 6006 O O . TYR B 1 334 ? 13.711 -22.047 2.271 1 97.88 334 TYR B O 1
ATOM 6014 N N . ILE B 1 335 ? 13.078 -22.312 0.163 1 97.38 335 ILE B N 1
ATOM 6015 C CA . ILE B 1 335 ? 14.266 -21.672 -0.365 1 97.38 335 ILE B CA 1
ATOM 6016 C C . ILE B 1 335 ? 14.273 -20.188 0.04 1 97.38 335 ILE B C 1
ATOM 6018 O O . ILE B 1 335 ? 15.32 -19.641 0.397 1 97.38 335 ILE B O 1
ATOM 6022 N N . VAL B 1 336 ? 13.172 -19.609 -0.008 1 97.31 336 VAL B N 1
ATOM 6023 C CA . VAL B 1 336 ? 13.039 -18.219 0.4 1 97.31 336 VAL B CA 1
ATOM 6024 C C . VAL B 1 336 ? 13.414 -18.078 1.874 1 97.31 336 VAL B C 1
ATOM 6026 O O . VAL B 1 336 ? 14.125 -17.141 2.252 1 97.31 336 VAL B O 1
ATOM 6029 N N . CYS B 1 337 ? 12.945 -18.984 2.717 1 97.88 337 CYS B N 1
ATOM 6030 C CA . CYS B 1 337 ? 13.281 -18.953 4.133 1 97.88 337 CYS B CA 1
ATOM 6031 C C . CYS B 1 337 ? 14.797 -19.031 4.336 1 97.88 337 CYS B C 1
ATOM 6033 O O . CYS B 1 337 ? 15.359 -18.266 5.133 1 97.88 337 CYS B O 1
ATOM 6035 N N . TRP B 1 338 ? 15.367 -19.844 3.604 1 97.69 338 TRP B N 1
ATOM 6036 C CA . TRP B 1 338 ? 16.812 -20 3.678 1 97.69 338 TRP B CA 1
ATOM 6037 C C . TRP B 1 338 ? 17.531 -18.719 3.232 1 97.69 338 TRP B C 1
ATOM 6039 O O . TRP B 1 338 ? 18.422 -18.234 3.914 1 97.69 338 TRP B O 1
ATOM 6049 N N . ALA B 1 339 ? 17.109 -18.219 2.109 1 95.62 339 ALA B N 1
ATOM 6050 C CA . ALA B 1 339 ? 17.719 -17.016 1.573 1 95.62 339 ALA B CA 1
ATOM 6051 C C . ALA B 1 339 ? 17.578 -15.844 2.545 1 95.62 339 ALA B C 1
ATOM 6053 O O . ALA B 1 339 ? 18.516 -15.078 2.752 1 95.62 339 ALA B O 1
ATOM 6054 N N . ALA B 1 340 ? 16.422 -15.75 3.092 1 96.12 340 ALA B N 1
ATOM 6055 C CA . ALA B 1 340 ? 16.172 -14.68 4.055 1 96.12 340 ALA B CA 1
ATOM 6056 C C . ALA B 1 340 ? 17.062 -14.836 5.289 1 96.12 340 ALA B C 1
ATOM 6058 O O . ALA B 1 340 ? 17.641 -13.859 5.77 1 96.12 340 ALA B O 1
ATOM 6059 N N . ALA B 1 341 ? 17.141 -16.016 5.801 1 96.62 341 ALA B N 1
ATOM 6060 C CA . ALA B 1 341 ? 17.969 -16.297 6.977 1 96.62 341 ALA B CA 1
ATOM 6061 C C . ALA B 1 341 ? 19.438 -16.016 6.691 1 96.62 341 ALA B C 1
ATOM 6063 O O . ALA B 1 341 ? 20.141 -15.43 7.523 1 96.62 341 ALA B O 1
ATOM 6064 N N . ARG B 1 342 ? 19.844 -16.375 5.578 1 93.44 342 ARG B N 1
ATOM 6065 C CA . ARG B 1 342 ? 21.234 -16.172 5.191 1 93.44 342 ARG B CA 1
ATOM 6066 C C . ARG B 1 342 ? 21.547 -14.68 5.059 1 93.44 342 ARG B C 1
ATOM 6068 O O . ARG B 1 342 ? 22.578 -14.211 5.531 1 93.44 342 ARG B O 1
ATOM 6075 N N . ALA B 1 343 ? 20.703 -14.031 4.336 1 91.44 343 ALA B N 1
ATOM 6076 C CA . ALA B 1 343 ? 20.891 -12.586 4.191 1 91.44 343 ALA B CA 1
ATOM 6077 C C . ALA B 1 343 ? 20.922 -11.898 5.555 1 91.44 343 ALA B C 1
ATOM 6079 O O . ALA B 1 343 ? 21.75 -11 5.777 1 91.44 343 ALA B O 1
ATOM 6080 N N . ASP B 1 344 ? 20.062 -12.336 6.43 1 93.75 344 ASP B N 1
ATOM 6081 C CA . ASP B 1 344 ? 20 -11.758 7.77 1 93.75 344 ASP B CA 1
ATOM 6082 C C . ASP B 1 344 ? 21.297 -12.039 8.547 1 93.75 344 ASP B C 1
ATOM 6084 O O . ASP B 1 344 ? 21.797 -11.164 9.25 1 93.75 344 ASP B O 1
ATOM 6088 N N . ALA B 1 345 ? 21.766 -13.188 8.422 1 93.5 345 ALA B N 1
ATOM 6089 C CA . ALA B 1 345 ? 22.984 -13.578 9.133 1 93.5 345 ALA B CA 1
ATOM 6090 C C . ALA B 1 345 ? 24.172 -12.742 8.672 1 93.5 345 ALA B C 1
ATOM 6092 O O . ALA B 1 345 ? 25.094 -12.469 9.453 1 93.5 345 ALA B O 1
ATOM 6093 N N . ALA B 1 346 ? 24.156 -12.406 7.426 1 88.5 346 ALA B N 1
ATOM 6094 C CA . ALA B 1 346 ? 25.219 -11.562 6.895 1 88.5 346 ALA B CA 1
ATOM 6095 C C . ALA B 1 346 ? 25.125 -10.141 7.438 1 88.5 346 ALA B C 1
ATOM 6097 O O . ALA B 1 346 ? 26.125 -9.508 7.73 1 88.5 346 ALA B O 1
ATOM 6098 N N . GLN B 1 347 ? 23.984 -9.656 7.641 1 87.19 347 GLN B N 1
ATOM 6099 C CA . GLN B 1 347 ? 23.75 -8.281 8.078 1 87.19 347 GLN B CA 1
ATOM 6100 C C . GLN B 1 347 ? 23.766 -8.18 9.602 1 87.19 347 GLN B C 1
ATOM 6102 O O . GLN B 1 347 ? 24.172 -7.152 10.148 1 87.19 347 GLN B O 1
ATOM 6107 N N . HIS B 1 348 ? 23.25 -9.203 10.195 1 90.62 348 HIS B N 1
ATOM 6108 C CA . HIS B 1 348 ? 23.156 -9.25 11.648 1 90.62 348 HIS B CA 1
ATOM 6109 C C . HIS B 1 348 ? 23.844 -10.492 12.211 1 90.62 348 HIS B C 1
ATOM 6111 O O . HIS B 1 348 ? 23.188 -11.414 12.688 1 90.62 348 HIS B O 1
ATOM 6117 N N . PRO B 1 349 ? 25.125 -10.344 12.328 1 90.75 349 PRO B N 1
ATOM 6118 C CA . PRO B 1 349 ? 25.859 -11.539 12.75 1 90.75 349 PRO B CA 1
ATOM 6119 C C . PRO B 1 349 ? 25.484 -11.984 14.164 1 90.75 349 PRO B C 1
ATOM 6121 O O . PRO B 1 349 ? 25.25 -11.148 15.039 1 90.75 349 PRO B O 1
ATOM 6124 N N . ARG B 1 350 ? 25.297 -13.18 14.461 1 89.38 350 ARG B N 1
ATOM 6125 C CA . ARG B 1 350 ? 25.109 -13.867 15.734 1 89.38 350 ARG B CA 1
ATOM 6126 C C . ARG B 1 350 ? 23.688 -13.648 16.266 1 89.38 350 ARG B C 1
ATOM 6128 O O . ARG B 1 350 ? 23.391 -14.023 17.406 1 89.38 350 ARG B O 1
ATOM 6135 N N . LYS B 1 351 ? 22.906 -13.055 15.414 1 92.56 351 LYS B N 1
ATOM 6136 C CA . LYS B 1 351 ? 21.531 -12.883 15.867 1 92.56 351 LYS B CA 1
ATOM 6137 C C . LYS B 1 351 ? 20.734 -14.188 15.727 1 92.56 351 LYS B C 1
ATOM 6139 O O . LYS B 1 351 ? 20.047 -14.594 16.656 1 92.56 351 LYS B O 1
ATOM 6144 N N . LEU B 1 352 ? 20.891 -14.836 14.609 1 96.38 352 LEU B N 1
ATOM 6145 C CA . LEU B 1 352 ? 20.266 -16.125 14.391 1 96.38 352 LEU B CA 1
ATOM 6146 C C . LEU B 1 352 ? 21.156 -17.266 14.883 1 96.38 352 LEU B C 1
ATOM 6148 O O . LEU B 1 352 ? 22.375 -17.219 14.695 1 96.38 352 LEU B O 1
ATOM 6152 N N . SER B 1 353 ? 20.578 -18.188 15.547 1 97.06 353 SER B N 1
ATOM 6153 C CA . SER B 1 353 ? 21.344 -19.312 16.047 1 97.06 353 SER B CA 1
ATOM 6154 C C . SER B 1 353 ? 21.766 -20.234 14.914 1 97.06 353 SER B C 1
ATOM 6156 O O . SER B 1 353 ? 21.156 -20.25 13.844 1 97.06 353 SER B O 1
ATOM 6158 N N . ALA B 1 354 ? 22.812 -21.016 15.18 1 95.88 354 ALA B N 1
ATOM 6159 C CA . ALA B 1 354 ? 23.281 -22 14.211 1 95.88 354 ALA B CA 1
ATOM 6160 C C . ALA B 1 354 ? 22.203 -23.031 13.914 1 95.88 354 ALA B C 1
ATOM 6162 O O . ALA B 1 354 ? 22.062 -23.469 12.773 1 95.88 354 ALA B O 1
ATOM 6163 N N . ARG B 1 355 ? 21.469 -23.344 14.953 1 95.88 355 ARG B N 1
ATOM 6164 C CA . ARG B 1 355 ? 20.406 -24.312 14.797 1 95.88 355 ARG B CA 1
ATOM 6165 C C . ARG B 1 355 ? 19.328 -23.812 13.828 1 95.88 355 ARG B C 1
ATOM 6167 O O . ARG B 1 355 ? 18.828 -24.578 13.008 1 95.88 355 ARG B O 1
ATOM 6174 N N . THR B 1 356 ? 19.016 -22.578 13.938 1 97.56 356 THR B N 1
ATOM 6175 C CA . THR B 1 356 ? 18.016 -21.984 13.062 1 97.56 356 THR B CA 1
ATOM 6176 C C . THR B 1 356 ? 18.531 -21.938 11.617 1 97.56 356 THR B C 1
ATOM 6178 O O . THR B 1 356 ? 17.781 -22.25 10.688 1 97.56 356 THR B O 1
ATOM 6181 N N . LEU B 1 357 ? 19.734 -21.656 11.477 1 97.06 357 LEU B N 1
ATOM 6182 C CA . LEU B 1 357 ? 20.328 -21.594 10.141 1 97.06 357 LEU B CA 1
ATOM 6183 C C . LEU B 1 357 ? 20.391 -22.984 9.523 1 97.06 357 LEU B C 1
ATOM 6185 O O . LEU B 1 357 ? 20.109 -23.156 8.328 1 97.06 357 LEU B O 1
ATOM 6189 N N . GLU B 1 358 ? 20.672 -23.922 10.32 1 96 358 GLU B N 1
ATOM 6190 C CA . GLU B 1 358 ? 20.719 -25.297 9.844 1 96 358 GLU B CA 1
ATOM 6191 C C . GLU B 1 358 ? 19.328 -25.797 9.453 1 96 358 GLU B C 1
ATOM 6193 O O . GLU B 1 358 ? 19.172 -26.5 8.461 1 96 358 GLU B O 1
ATOM 6198 N N . ALA B 1 359 ? 18.422 -25.391 10.266 1 96.75 359 ALA B N 1
ATOM 6199 C CA . ALA B 1 359 ? 17.047 -25.797 9.961 1 96.75 359 ALA B CA 1
ATOM 6200 C C . ALA B 1 359 ? 16.578 -25.188 8.633 1 96.75 359 ALA B C 1
ATOM 6202 O O . ALA B 1 359 ? 15.914 -25.859 7.844 1 96.75 359 ALA B O 1
ATOM 6203 N N . ALA B 1 360 ? 16.891 -23.984 8.422 1 97.56 360 ALA B N 1
ATOM 6204 C CA . ALA B 1 360 ? 16.531 -23.312 7.168 1 97.56 360 ALA B CA 1
ATOM 6205 C C . ALA B 1 360 ? 17.219 -23.969 5.98 1 97.56 360 ALA B C 1
ATOM 6207 O O . ALA B 1 360 ? 16.609 -24.172 4.926 1 97.56 360 ALA B O 1
ATOM 6208 N N . GLU B 1 361 ? 18.422 -24.359 6.168 1 96.5 361 GLU B N 1
ATOM 6209 C CA . GLU B 1 361 ? 19.156 -25.016 5.098 1 96.5 361 GLU B CA 1
ATOM 6210 C C . GLU B 1 361 ? 18.594 -26.391 4.797 1 96.5 361 GLU B C 1
ATOM 6212 O O . GLU B 1 361 ? 18.453 -26.766 3.631 1 96.5 361 GLU B O 1
ATOM 6217 N N . ALA B 1 362 ? 18.344 -27.078 5.824 1 96.31 362 ALA B N 1
ATOM 6218 C CA . ALA B 1 362 ? 17.75 -28.406 5.645 1 96.31 362 ALA B CA 1
ATOM 6219 C C . ALA B 1 362 ? 16.422 -28.328 4.91 1 96.31 362 ALA B C 1
ATOM 6221 O O . ALA B 1 362 ? 16.125 -29.156 4.047 1 96.31 362 ALA B O 1
ATOM 6222 N N . GLY B 1 363 ? 15.672 -27.359 5.324 1 96.44 363 GLY B N 1
ATOM 6223 C CA . GLY B 1 363 ? 14.414 -27.156 4.629 1 96.44 363 GLY B CA 1
ATOM 6224 C C . GLY B 1 363 ? 14.586 -26.844 3.154 1 96.44 363 GLY B C 1
ATOM 6225 O O . GLY B 1 363 ? 13.875 -27.391 2.309 1 96.44 363 GLY B O 1
ATOM 6226 N N . ALA B 1 364 ? 15.5 -26.016 2.834 1 97.25 364 ALA B N 1
ATOM 6227 C CA . ALA B 1 364 ? 15.758 -25.625 1.448 1 97.25 364 ALA B CA 1
ATOM 6228 C C . ALA B 1 364 ? 16.25 -26.812 0.63 1 97.25 364 ALA B C 1
ATOM 6230 O O . ALA B 1 364 ? 15.875 -26.969 -0.534 1 97.25 364 ALA B O 1
ATOM 6231 N N . LEU B 1 365 ? 17.062 -27.656 1.263 1 96.06 365 LEU B N 1
ATOM 6232 C CA . LEU B 1 365 ? 17.531 -28.859 0.58 1 96.06 365 LEU B CA 1
ATOM 6233 C C . LEU B 1 365 ? 16.375 -29.828 0.306 1 96.06 365 LEU B C 1
ATOM 6235 O O . LEU B 1 365 ? 16.297 -30.391 -0.782 1 96.06 365 LEU B O 1
ATOM 6239 N N . HIS B 1 366 ? 15.578 -29.875 1.269 1 94.38 366 HIS B N 1
ATOM 6240 C CA . HIS B 1 366 ? 14.391 -30.703 1.076 1 94.38 366 HIS B CA 1
ATOM 6241 C C . HIS B 1 366 ? 13.516 -30.141 -0.044 1 94.38 366 HIS B C 1
ATOM 6243 O O . HIS B 1 366 ? 13.047 -30.906 -0.896 1 94.38 366 HIS B O 1
ATOM 6249 N N . GLY B 1 367 ? 13.297 -28.906 0.01 1 95.38 367 GLY B N 1
ATOM 6250 C CA . GLY B 1 367 ? 12.531 -28.266 -1.045 1 95.38 367 GLY B CA 1
ATOM 6251 C C . GLY B 1 367 ? 13.133 -28.469 -2.424 1 95.38 367 GLY B C 1
ATOM 6252 O O . GLY B 1 367 ? 12.406 -28.719 -3.393 1 95.38 367 GLY B O 1
ATOM 6253 N N . ALA B 1 368 ? 14.398 -28.422 -2.516 1 96.44 368 ALA B N 1
ATOM 6254 C CA . ALA B 1 368 ? 15.086 -28.594 -3.791 1 96.44 368 ALA B CA 1
ATOM 6255 C C . ALA B 1 368 ? 14.953 -30.031 -4.289 1 96.44 368 ALA B C 1
ATOM 6257 O O . ALA B 1 368 ? 14.781 -30.266 -5.488 1 96.44 368 ALA B O 1
ATOM 6258 N N . ASP B 1 369 ? 15.047 -30.922 -3.332 1 95.25 369 ASP B N 1
ATOM 6259 C CA . ASP B 1 369 ? 14.875 -32.344 -3.701 1 95.25 369 ASP B CA 1
ATOM 6260 C C . ASP B 1 369 ? 13.469 -32.594 -4.246 1 95.25 369 ASP B C 1
ATOM 6262 O O . ASP B 1 369 ? 13.305 -33.281 -5.25 1 95.25 369 ASP B O 1
ATOM 6266 N N . ASP B 1 370 ? 12.562 -32.031 -3.57 1 95.62 370 ASP B N 1
ATOM 6267 C CA . ASP B 1 370 ? 11.18 -32.188 -4.016 1 95.62 370 ASP B CA 1
ATOM 6268 C C . ASP B 1 370 ? 10.969 -31.5 -5.367 1 95.62 370 ASP B C 1
ATOM 6270 O O . ASP B 1 370 ? 10.195 -31.984 -6.195 1 95.62 370 ASP B O 1
ATOM 6274 N N . MET B 1 371 ? 11.617 -30.406 -5.57 1 96.31 371 MET B N 1
ATOM 6275 C CA . MET B 1 371 ? 11.516 -29.688 -6.844 1 96.31 371 MET B CA 1
ATOM 6276 C C . MET B 1 371 ? 12.078 -30.531 -7.98 1 96.31 371 MET B C 1
ATOM 6278 O O . MET B 1 371 ? 11.523 -30.562 -9.078 1 96.31 371 MET B O 1
ATOM 6282 N N . LEU B 1 372 ? 13.164 -31.203 -7.684 1 96.38 372 LEU B N 1
ATOM 6283 C CA . LEU B 1 372 ? 13.766 -32.094 -8.672 1 96.38 372 LEU B CA 1
ATOM 6284 C C . LEU B 1 372 ? 12.812 -33.219 -9.016 1 96.38 372 LEU B C 1
ATOM 6286 O O . LEU B 1 372 ? 12.633 -33.562 -10.195 1 96.38 372 LEU B O 1
ATOM 6290 N N . ALA B 1 373 ? 12.273 -33.812 -7.992 1 95.5 373 ALA B N 1
ATOM 6291 C CA . ALA B 1 373 ? 11.312 -34.875 -8.227 1 95.5 373 ALA B CA 1
ATOM 6292 C C . ALA B 1 373 ? 10.133 -34.375 -9.062 1 95.5 373 ALA B C 1
ATOM 6294 O O . ALA B 1 373 ? 9.672 -35.094 -9.969 1 95.5 373 ALA B O 1
ATOM 6295 N N . LEU B 1 374 ? 9.688 -33.25 -8.758 1 94.62 374 LEU B N 1
ATOM 6296 C CA . LEU B 1 374 ? 8.578 -32.625 -9.5 1 94.62 374 LEU B CA 1
ATOM 6297 C C . LEU B 1 374 ? 8.961 -32.406 -10.953 1 94.62 374 LEU B C 1
ATOM 6299 O O . LEU B 1 374 ? 8.195 -32.75 -11.859 1 94.62 374 LEU B O 1
ATOM 6303 N N . ALA B 1 375 ? 10.094 -31.875 -11.18 1 94.81 375 ALA B N 1
ATOM 6304 C CA . ALA B 1 375 ? 10.562 -31.578 -12.531 1 94.81 375 ALA B CA 1
ATOM 6305 C C . ALA B 1 375 ? 10.734 -32.844 -13.344 1 94.81 375 ALA B C 1
ATOM 6307 O O . ALA B 1 375 ? 10.344 -32.906 -14.508 1 94.81 375 ALA B O 1
ATOM 6308 N N . ARG B 1 376 ? 11.266 -33.844 -12.719 1 93.81 376 ARG B N 1
ATOM 6309 C CA . ARG B 1 376 ? 11.445 -35.125 -13.383 1 93.81 376 ARG B CA 1
ATOM 6310 C C . ARG B 1 376 ? 10.102 -35.75 -13.773 1 93.81 376 ARG B C 1
ATOM 6312 O O . ARG B 1 376 ? 9.938 -36.25 -14.891 1 93.81 376 ARG B O 1
ATOM 6319 N N . THR B 1 377 ? 9.242 -35.656 -12.82 1 92.56 377 THR B N 1
ATOM 6320 C CA . THR B 1 377 ? 7.914 -36.188 -13.078 1 92.56 377 THR B CA 1
ATOM 6321 C C . THR B 1 377 ? 7.246 -35.469 -14.242 1 92.56 377 THR B C 1
ATOM 6323 O O . THR B 1 377 ? 6.617 -36.094 -15.094 1 92.56 377 THR B O 1
ATOM 6326 N N . ALA B 1 378 ? 7.352 -34.219 -14.258 1 90.44 378 ALA B N 1
ATOM 6327 C CA . ALA B 1 378 ? 6.734 -33.406 -15.312 1 90.44 378 ALA B CA 1
ATOM 6328 C C . ALA B 1 378 ? 7.285 -33.781 -16.688 1 90.44 378 ALA B C 1
ATOM 6330 O O . ALA B 1 378 ? 6.531 -33.938 -17.641 1 90.44 378 ALA B O 1
ATOM 6331 N N . VAL B 1 379 ? 8.547 -34.031 -16.828 1 90.62 379 VAL B N 1
ATOM 6332 C CA . VAL B 1 379 ? 9.203 -34.344 -18.078 1 90.62 379 VAL B CA 1
ATOM 6333 C C . VAL B 1 379 ? 8.883 -35.781 -18.484 1 90.62 379 VAL B C 1
ATOM 6335 O O . VAL B 1 379 ? 8.531 -36.031 -19.641 1 90.62 379 VAL B O 1
ATOM 6338 N N . GLU B 1 380 ? 8.961 -36.656 -17.547 1 90.5 380 GLU B N 1
ATOM 6339 C CA . GLU B 1 380 ? 8.734 -38.062 -17.844 1 90.5 380 GLU B CA 1
ATOM 6340 C C . GLU B 1 380 ? 7.297 -38.312 -18.297 1 90.5 380 GLU B C 1
ATOM 6342 O O . GLU B 1 380 ? 7.055 -39.125 -19.188 1 90.5 380 GLU B O 1
ATOM 6347 N N . ARG B 1 381 ? 6.426 -37.594 -17.719 1 89.06 381 ARG B N 1
ATOM 6348 C CA . ARG B 1 381 ? 5.012 -37.812 -18.016 1 89.06 381 ARG B CA 1
ATOM 6349 C C . ARG B 1 381 ? 4.512 -36.781 -19.031 1 89.06 381 ARG B C 1
ATOM 6351 O O . ARG B 1 381 ? 3.342 -36.812 -19.422 1 89.06 381 ARG B O 1
ATOM 6358 N N . ARG B 1 382 ? 5.352 -35.938 -19.453 1 85.19 382 ARG B N 1
ATOM 6359 C CA . ARG B 1 382 ? 5.027 -34.938 -20.453 1 85.19 382 ARG B CA 1
ATOM 6360 C C . ARG B 1 382 ? 3.818 -34.125 -20.031 1 85.19 382 ARG B C 1
ATOM 6362 O O . ARG B 1 382 ? 2.877 -33.938 -20.812 1 85.19 382 ARG B O 1
ATOM 6369 N N . LEU B 1 383 ? 3.848 -33.75 -18.734 1 82.81 383 LEU B N 1
ATOM 6370 C CA . LEU B 1 383 ? 2.779 -32.906 -18.219 1 82.81 383 LEU B CA 1
ATOM 6371 C C . LEU B 1 383 ? 2.951 -31.469 -18.688 1 82.81 383 LEU B C 1
ATOM 6373 O O . LEU B 1 383 ? 4.078 -31 -18.859 1 82.81 383 LEU B O 1
ATOM 6377 N N . PRO B 1 384 ? 1.808 -30.812 -18.938 1 79.44 384 PRO B N 1
ATOM 6378 C CA . PRO B 1 384 ? 1.929 -29.375 -19.219 1 79.44 384 PRO B CA 1
ATOM 6379 C C . PRO B 1 384 ? 2.438 -28.578 -18.016 1 79.44 384 PRO B C 1
ATOM 6381 O O . PRO B 1 384 ? 1.83 -28.609 -16.953 1 79.44 384 PRO B O 1
ATOM 6384 N N . VAL B 1 385 ? 3.514 -27.844 -18.219 1 82.31 385 VAL B N 1
ATOM 6385 C CA . VAL B 1 385 ? 4.152 -27.125 -17.125 1 82.31 385 VAL B CA 1
ATOM 6386 C C . VAL B 1 385 ? 3.865 -25.625 -17.25 1 82.31 385 VAL B C 1
ATOM 6388 O O . VAL B 1 385 ? 4.309 -24.984 -18.203 1 82.31 385 VAL B O 1
ATOM 6391 N N . PRO B 1 386 ? 3.191 -25.094 -16.281 1 77.56 386 PRO B N 1
ATOM 6392 C CA . PRO B 1 386 ? 3.027 -23.641 -16.281 1 77.56 386 PRO B CA 1
ATOM 6393 C C . PRO B 1 386 ? 4.355 -22.891 -16.156 1 77.56 386 PRO B C 1
ATOM 6395 O O . PRO B 1 386 ? 5.273 -23.375 -15.484 1 77.56 386 PRO B O 1
ATOM 6398 N N . PRO B 1 387 ? 4.43 -21.703 -16.719 1 77.25 387 PRO B N 1
ATOM 6399 C CA . PRO B 1 387 ? 5.676 -20.938 -16.672 1 77.25 387 PRO B CA 1
ATOM 6400 C C . PRO B 1 387 ? 6.137 -20.641 -15.234 1 77.25 387 PRO B C 1
ATOM 6402 O O . PRO B 1 387 ? 7.34 -20.609 -14.969 1 77.25 387 PRO B O 1
ATOM 6405 N N . VAL B 1 388 ? 5.215 -20.469 -14.367 1 80 388 VAL B N 1
ATOM 6406 C CA . VAL B 1 388 ? 5.562 -20.141 -12.992 1 80 388 VAL B CA 1
ATOM 6407 C C . VAL B 1 388 ? 6.297 -21.312 -12.352 1 80 388 VAL B C 1
ATOM 6409 O O . VAL B 1 388 ? 7.195 -21.125 -11.523 1 80 388 VAL B O 1
ATOM 6412 N N . VAL B 1 389 ? 5.949 -22.516 -12.727 1 86.88 389 VAL B N 1
ATOM 6413 C CA . VAL B 1 389 ? 6.598 -23.703 -12.188 1 86.88 389 VAL B CA 1
ATOM 6414 C C . VAL B 1 389 ? 8.039 -23.781 -12.695 1 86.88 389 VAL B C 1
ATOM 6416 O O . VAL B 1 389 ? 8.961 -24.047 -11.922 1 86.88 389 VAL B O 1
ATOM 6419 N N . ALA B 1 390 ? 8.18 -23.5 -13.914 1 86.94 390 ALA B N 1
ATOM 6420 C CA . ALA B 1 390 ? 9.516 -23.5 -14.492 1 86.94 390 ALA B CA 1
ATOM 6421 C C . ALA B 1 390 ? 10.414 -22.469 -13.812 1 86.94 390 ALA B C 1
ATOM 6423 O O . ALA B 1 390 ? 11.57 -22.766 -13.492 1 86.94 390 ALA B O 1
ATOM 6424 N N . ALA B 1 391 ? 9.867 -21.328 -13.633 1 86 391 ALA B N 1
ATOM 6425 C CA . ALA B 1 391 ? 10.625 -20.281 -12.969 1 86 391 ALA B CA 1
ATOM 6426 C C . ALA B 1 391 ? 11.031 -20.688 -11.555 1 86 391 ALA B C 1
ATOM 6428 O O . ALA B 1 391 ? 12.133 -20.375 -11.109 1 86 391 ALA B O 1
ATOM 6429 N N . ARG B 1 392 ? 10.172 -21.344 -10.93 1 91.44 392 ARG B N 1
ATOM 6430 C CA . ARG B 1 392 ? 10.453 -21.781 -9.562 1 91.44 392 ARG B CA 1
ATOM 6431 C C . ARG B 1 392 ? 11.477 -22.906 -9.539 1 91.44 392 ARG B C 1
ATOM 6433 O O . ARG B 1 392 ? 12.281 -23 -8.609 1 91.44 392 ARG B O 1
ATOM 6440 N N . CYS B 1 393 ? 11.469 -23.703 -10.539 1 93.81 393 CYS B N 1
ATOM 6441 C CA . CYS B 1 393 ? 12.516 -24.703 -10.68 1 93.81 393 CYS B CA 1
ATOM 6442 C C . CYS B 1 393 ? 13.875 -24.047 -10.891 1 93.81 393 CYS B C 1
ATOM 6444 O O . CYS B 1 393 ? 14.891 -24.531 -10.375 1 93.81 393 CYS B O 1
ATOM 6446 N N . VAL B 1 394 ? 13.836 -23 -11.578 1 93.38 394 VAL B N 1
ATOM 6447 C CA . VAL B 1 394 ? 15.07 -22.25 -11.781 1 93.38 394 VAL B CA 1
ATOM 6448 C C . VAL B 1 394 ? 15.594 -21.719 -10.445 1 93.38 394 VAL B C 1
ATOM 6450 O O . VAL B 1 394 ? 16.797 -21.797 -10.172 1 93.38 394 VAL B O 1
ATOM 6453 N N . ALA B 1 395 ? 14.727 -21.25 -9.664 1 93.75 395 ALA B N 1
ATOM 6454 C CA . ALA B 1 395 ? 15.125 -20.766 -8.344 1 93.75 395 ALA B CA 1
ATOM 6455 C C . ALA B 1 395 ? 15.789 -21.891 -7.535 1 93.75 395 ALA B C 1
ATOM 6457 O O . ALA B 1 395 ? 16.781 -21.656 -6.848 1 93.75 395 ALA B O 1
ATOM 6458 N N . ALA B 1 396 ? 15.25 -23.047 -7.633 1 96.75 396 ALA B N 1
ATOM 6459 C CA . ALA B 1 396 ? 15.828 -24.203 -6.941 1 96.75 396 ALA B CA 1
ATOM 6460 C C . ALA B 1 396 ? 17.219 -24.531 -7.496 1 96.75 396 ALA B C 1
ATOM 6462 O O . ALA B 1 396 ? 18.125 -24.875 -6.738 1 96.75 396 ALA B O 1
ATOM 6463 N N . ALA B 1 397 ? 17.359 -24.406 -8.758 1 96.62 397 ALA B N 1
ATOM 6464 C CA . ALA B 1 397 ? 18.656 -24.656 -9.375 1 96.62 397 ALA B CA 1
ATOM 6465 C C . ALA B 1 397 ? 19.688 -23.641 -8.898 1 96.62 397 ALA B C 1
ATOM 6467 O O . ALA B 1 397 ? 20.828 -24 -8.617 1 96.62 397 ALA B O 1
ATOM 6468 N N . VAL B 1 398 ? 19.281 -22.422 -8.828 1 95.19 398 VAL B N 1
ATOM 6469 C CA . VAL B 1 398 ? 20.172 -21.375 -8.359 1 95.19 398 VAL B CA 1
ATOM 6470 C C . VAL B 1 398 ? 20.625 -21.672 -6.934 1 95.19 398 VAL B C 1
ATOM 6472 O O . VAL B 1 398 ? 21.797 -21.5 -6.594 1 95.19 398 VAL B O 1
ATOM 6475 N N . PHE B 1 399 ? 19.781 -22.141 -6.109 1 96.06 399 PHE B N 1
ATOM 6476 C CA . PHE B 1 399 ? 20.109 -22.516 -4.742 1 96.06 399 PHE B CA 1
ATOM 6477 C C . PHE B 1 399 ? 21.141 -23.641 -4.727 1 96.06 399 PHE B C 1
ATOM 6479 O O . PHE B 1 399 ? 22.125 -23.562 -3.992 1 96.06 399 PHE B O 1
ATOM 6486 N N . LEU B 1 400 ? 20.875 -24.656 -5.539 1 95.75 400 LEU B N 1
ATOM 6487 C CA . LEU B 1 400 ? 21.797 -25.781 -5.578 1 95.75 400 LEU B CA 1
ATOM 6488 C C . LEU B 1 400 ? 23.172 -25.344 -6.082 1 95.75 400 LEU B C 1
ATOM 6490 O O . LEU B 1 400 ? 24.188 -25.781 -5.559 1 95.75 400 LEU B O 1
ATOM 6494 N N . ILE B 1 401 ? 23.156 -24.484 -7.02 1 94.31 401 ILE B N 1
ATOM 6495 C CA . ILE B 1 401 ? 24.422 -23.969 -7.562 1 94.31 401 ILE B CA 1
ATOM 6496 C C . ILE B 1 401 ? 25.156 -23.172 -6.492 1 94.31 401 ILE B C 1
ATOM 6498 O O . ILE B 1 401 ? 26.375 -23.297 -6.344 1 94.31 401 ILE B O 1
ATOM 6502 N N . HIS B 1 402 ? 24.406 -22.375 -5.785 1 92.94 402 HIS B N 1
ATOM 6503 C CA . HIS B 1 402 ? 25 -21.625 -4.676 1 92.94 402 HIS B CA 1
ATOM 6504 C C . HIS B 1 402 ? 25.641 -22.578 -3.66 1 92.94 402 HIS B C 1
ATOM 6506 O O . HIS B 1 402 ? 26.75 -22.328 -3.184 1 92.94 402 HIS B O 1
ATOM 6512 N N . ARG B 1 403 ? 24.953 -23.625 -3.33 1 91.69 403 ARG B N 1
ATOM 6513 C CA . ARG B 1 403 ? 25.453 -24.594 -2.346 1 91.69 403 ARG B CA 1
ATOM 6514 C C . ARG B 1 403 ? 26.688 -25.328 -2.863 1 91.69 403 ARG B C 1
ATOM 6516 O O . ARG B 1 403 ? 27.609 -25.609 -2.102 1 91.69 403 ARG B O 1
ATOM 6523 N N . VAL B 1 404 ? 26.641 -25.609 -4.125 1 92.19 404 VAL B N 1
ATOM 6524 C CA . VAL B 1 404 ? 27.797 -26.266 -4.738 1 92.19 404 VAL B CA 1
ATOM 6525 C C . VAL B 1 404 ? 29.016 -25.344 -4.637 1 92.19 404 VAL B C 1
ATOM 6527 O O . VAL B 1 404 ? 30.109 -25.781 -4.262 1 92.19 404 VAL B O 1
ATOM 6530 N N . ALA B 1 405 ? 28.797 -24.078 -4.91 1 89.94 405 ALA B N 1
ATOM 6531 C CA . ALA B 1 405 ? 29.906 -23.109 -4.836 1 89.94 405 ALA B CA 1
ATOM 6532 C C . ALA B 1 405 ? 30.438 -23 -3.412 1 89.94 405 ALA B C 1
ATOM 6534 O O . ALA B 1 405 ? 31.656 -22.953 -3.203 1 89.94 405 ALA B O 1
ATOM 6535 N N . GLU B 1 406 ? 29.562 -23 -2.482 1 86.94 406 GLU B N 1
ATOM 6536 C CA . GLU B 1 406 ? 29.969 -22.891 -1.082 1 86.94 406 GLU B CA 1
ATOM 6537 C C . GLU B 1 406 ? 30.719 -24.125 -0.622 1 86.94 406 GLU B C 1
ATOM 6539 O O . GLU B 1 406 ? 31.703 -24.031 0.106 1 86.94 406 GLU B O 1
ATOM 6544 N N . ASP B 1 407 ? 30.203 -25.281 -0.998 1 85 407 ASP B N 1
ATOM 6545 C CA . ASP B 1 407 ? 30.844 -26.531 -0.586 1 85 407 ASP B CA 1
ATOM 6546 C C . ASP B 1 407 ? 32.188 -26.703 -1.255 1 85 407 ASP B C 1
ATOM 6548 O O . ASP B 1 407 ? 33.125 -27.297 -0.668 1 85 407 ASP B O 1
ATOM 6552 N N . THR B 1 408 ? 32.312 -26.203 -2.434 1 79.81 408 THR B N 1
ATOM 6553 C CA . THR B 1 408 ? 33.594 -26.266 -3.127 1 79.81 408 THR B CA 1
ATOM 6554 C C . THR B 1 408 ? 34.625 -25.391 -2.422 1 79.81 408 THR B C 1
ATOM 6556 O O . THR B 1 408 ? 35.75 -25.797 -2.225 1 79.81 408 THR B O 1
ATOM 6559 N N . HIS B 1 409 ? 34.188 -24.25 -2.012 1 77.12 409 HIS B N 1
ATOM 6560 C CA . HIS B 1 409 ? 35.094 -23.328 -1.321 1 77.12 409 HIS B CA 1
ATOM 6561 C C . HIS B 1 409 ? 35.5 -23.891 0.03 1 77.12 409 HIS B C 1
ATOM 6563 O O . HIS B 1 409 ? 36.656 -23.703 0.451 1 77.12 409 HIS B O 1
ATOM 6569 N N . LYS B 1 410 ? 34.625 -24.672 0.59 1 75.44 410 LYS B N 1
ATOM 6570 C CA . LYS B 1 410 ? 34.938 -25.156 1.933 1 75.44 410 LYS B CA 1
ATOM 6571 C C . LYS B 1 410 ? 35.406 -26.609 1.897 1 75.44 410 LYS B C 1
ATOM 6573 O O . LYS B 1 410 ? 35.656 -27.219 2.945 1 75.44 410 LYS B O 1
ATOM 6578 N N . ALA B 1 411 ? 35.562 -27.156 0.772 1 70 411 ALA B N 1
ATOM 6579 C CA . ALA B 1 411 ? 36.031 -28.516 0.583 1 70 411 ALA B CA 1
ATOM 6580 C C . ALA B 1 411 ? 35.188 -29.5 1.412 1 70 411 ALA B C 1
ATOM 6582 O O . ALA B 1 411 ? 35.75 -30.344 2.125 1 70 411 ALA B O 1
ATOM 6583 N N . ARG B 1 412 ? 33.906 -29.344 1.435 1 72.69 412 ARG B N 1
ATOM 6584 C CA . ARG B 1 412 ? 33.031 -30.188 2.227 1 72.69 412 ARG B CA 1
ATOM 6585 C C . ARG B 1 412 ? 32.688 -31.484 1.491 1 72.69 412 ARG B C 1
ATOM 6587 O O . ARG B 1 412 ? 32.594 -31.5 0.262 1 72.69 412 ARG B O 1
ATOM 6594 N N . PRO B 1 413 ? 32.469 -32.5 2.336 1 68.25 413 PRO B N 1
ATOM 6595 C CA . PRO B 1 413 ? 32.062 -33.781 1.72 1 68.25 413 PRO B CA 1
ATOM 6596 C C . PRO B 1 413 ? 30.641 -33.75 1.202 1 68.25 413 PRO B C 1
ATOM 6598 O O . PRO B 1 413 ? 29.828 -32.938 1.626 1 68.25 413 PRO B O 1
ATOM 6601 N N . GLY B 1 414 ? 30.188 -34.594 0.256 1 68.56 414 GLY B N 1
ATOM 6602 C CA . GLY B 1 414 ? 28.828 -34.75 -0.261 1 68.56 414 GLY B CA 1
ATOM 6603 C C . GLY B 1 414 ? 28.547 -33.844 -1.438 1 68.56 414 GLY B C 1
ATOM 6604 O O . GLY B 1 414 ? 27.422 -33.781 -1.931 1 68.56 414 GLY B O 1
ATOM 6605 N N . ARG B 1 415 ? 29.578 -33.188 -1.856 1 76.81 415 ARG B N 1
ATOM 6606 C CA . ARG B 1 415 ? 29.531 -32.281 -2.98 1 76.81 415 ARG B CA 1
ATOM 6607 C C . ARG B 1 415 ? 29.047 -32.969 -4.246 1 76.81 415 ARG B C 1
ATOM 6609 O O . ARG B 1 415 ? 28.25 -32.406 -5.012 1 76.81 415 ARG B O 1
ATOM 6616 N N . ALA B 1 416 ? 29.406 -34.188 -4.297 1 81.94 416 ALA B N 1
ATOM 6617 C CA . ALA B 1 416 ? 29.062 -34.906 -5.527 1 81.94 416 ALA B CA 1
ATOM 6618 C C . ALA B 1 416 ? 27.547 -35.094 -5.672 1 81.94 416 ALA B C 1
ATOM 6620 O O . ALA B 1 416 ? 27.016 -34.969 -6.773 1 81.94 416 ALA B O 1
ATOM 6621 N N . GLY B 1 417 ? 26.906 -35.312 -4.574 1 88.44 417 GLY B N 1
ATOM 6622 C CA . GLY B 1 417 ? 25.469 -35.438 -4.609 1 88.44 417 GLY B CA 1
ATOM 6623 C C . GLY B 1 417 ? 24.75 -34.156 -5.004 1 88.44 417 GLY B C 1
ATOM 6624 O O . GLY B 1 417 ? 23.797 -34.188 -5.793 1 88.44 417 GLY B O 1
ATOM 6625 N N . LEU B 1 418 ? 25.234 -33.094 -4.547 1 92.62 418 LEU B N 1
ATOM 6626 C CA . LEU B 1 418 ? 24.641 -31.781 -4.852 1 92.62 418 LEU B CA 1
ATOM 6627 C C . LEU B 1 418 ? 24.828 -31.422 -6.32 1 92.62 418 LEU B C 1
ATOM 6629 O O . LEU B 1 418 ? 23.922 -30.906 -6.965 1 92.62 418 LEU B O 1
ATOM 6633 N N . VAL B 1 419 ? 26.016 -31.719 -6.789 1 93.75 419 VAL B N 1
ATOM 6634 C CA . VAL B 1 419 ? 26.312 -31.469 -8.195 1 93.75 419 VAL B CA 1
ATOM 6635 C C . VAL B 1 419 ? 25.391 -32.281 -9.078 1 93.75 419 VAL B C 1
ATOM 6637 O O . VAL B 1 419 ? 24.828 -31.781 -10.047 1 93.75 419 VAL B O 1
ATOM 6640 N N . GLY B 1 420 ? 25.266 -33.562 -8.719 1 95.12 420 GLY B N 1
ATOM 6641 C CA . GLY B 1 420 ? 24.375 -34.406 -9.469 1 95.12 420 GLY B CA 1
ATOM 6642 C C . GLY B 1 420 ? 22.938 -33.938 -9.484 1 95.12 420 GLY B C 1
ATOM 6643 O O . GLY B 1 420 ? 22.297 -33.938 -10.531 1 95.12 420 GLY B O 1
ATOM 6644 N N . ASN B 1 421 ? 22.484 -33.5 -8.391 1 95.81 421 ASN B N 1
ATOM 6645 C CA . ASN B 1 421 ? 21.125 -32.969 -8.297 1 95.81 421 ASN B CA 1
ATOM 6646 C C . ASN B 1 421 ? 20.953 -31.719 -9.117 1 95.81 421 ASN B C 1
ATOM 6648 O O . ASN B 1 421 ? 19.922 -31.531 -9.789 1 95.81 421 ASN B O 1
ATOM 6652 N N . ALA B 1 422 ? 21.938 -30.828 -9.062 1 96.69 422 ALA B N 1
ATOM 6653 C CA . ALA B 1 422 ? 21.875 -29.578 -9.836 1 96.69 422 ALA B CA 1
ATOM 6654 C C . ALA B 1 422 ? 21.844 -29.875 -11.336 1 96.69 422 ALA B C 1
ATOM 6656 O O . ALA B 1 422 ? 21.047 -29.281 -12.07 1 96.69 422 ALA B O 1
ATOM 6657 N N . GLU B 1 423 ? 22.641 -30.812 -11.727 1 96.88 423 GLU B N 1
ATOM 6658 C CA . GLU B 1 423 ? 22.672 -31.188 -13.141 1 96.88 423 GLU B CA 1
ATOM 6659 C C . GLU B 1 423 ? 21.344 -31.781 -13.586 1 96.88 423 GLU B C 1
ATOM 6661 O O . GLU B 1 423 ? 20.828 -31.453 -14.656 1 96.88 423 GLU B O 1
ATOM 6666 N N . ALA B 1 424 ? 20.891 -32.625 -12.742 1 97 424 ALA B N 1
ATOM 6667 C CA . ALA B 1 424 ? 19.625 -33.281 -13.062 1 97 424 ALA B CA 1
ATOM 6668 C C . ALA B 1 424 ? 18.5 -32.281 -13.148 1 97 424 ALA B C 1
ATOM 6670 O O . ALA B 1 424 ? 17.625 -32.375 -14.023 1 97 424 ALA B O 1
ATOM 6671 N N . LEU B 1 425 ? 18.5 -31.359 -12.273 1 96.75 425 LEU B N 1
ATOM 6672 C CA . LEU B 1 425 ? 17.438 -30.344 -12.281 1 96.75 425 LEU B CA 1
ATOM 6673 C C . LEU B 1 425 ? 17.562 -29.453 -13.516 1 96.75 425 LEU B C 1
ATOM 6675 O O . LEU B 1 425 ? 16.562 -29.156 -14.172 1 96.75 425 LEU B O 1
ATOM 6679 N N . VAL B 1 426 ? 18.75 -29.031 -13.852 1 96 426 VAL B N 1
ATOM 6680 C CA . VAL B 1 426 ? 18.969 -28.203 -15.031 1 96 426 VAL B CA 1
ATOM 6681 C C . VAL B 1 426 ? 18.531 -28.969 -16.281 1 96 426 VAL B C 1
ATOM 6683 O O . VAL B 1 426 ? 17.906 -28.391 -17.172 1 96 426 VAL B O 1
ATOM 6686 N N . LYS B 1 427 ? 18.828 -30.234 -16.297 1 95 427 LYS B N 1
ATOM 6687 C CA . LYS B 1 427 ? 18.406 -31.062 -17.422 1 95 427 LYS B CA 1
ATOM 6688 C C . LYS B 1 427 ? 16.875 -31.141 -17.5 1 95 427 LYS B C 1
ATOM 6690 O O . LYS B 1 427 ? 16.312 -31.078 -18.594 1 95 427 LYS B O 1
ATOM 6695 N N . SER B 1 428 ? 16.297 -31.297 -16.375 1 94.88 428 SER B N 1
ATOM 6696 C CA . SER B 1 428 ? 14.836 -31.375 -16.344 1 94.88 428 SER B CA 1
ATOM 6697 C C . SER B 1 428 ? 14.211 -30.047 -16.797 1 94.88 428 SER B C 1
ATOM 6699 O O . SER B 1 428 ? 13.195 -30.047 -17.5 1 94.88 428 SER B O 1
ATOM 6701 N N . ILE B 1 429 ? 14.797 -28.953 -16.406 1 93.19 429 ILE B N 1
ATOM 6702 C CA . ILE B 1 429 ? 14.305 -27.656 -16.828 1 93.19 429 ILE B CA 1
ATOM 6703 C C . ILE B 1 429 ? 14.391 -27.531 -18.344 1 93.19 429 ILE B C 1
ATOM 6705 O O . ILE B 1 429 ? 13.469 -27.031 -18.984 1 93.19 429 ILE B O 1
ATOM 6709 N N . ALA B 1 430 ? 15.406 -28.016 -18.875 1 92.12 430 ALA B N 1
ATOM 6710 C CA . ALA B 1 430 ? 15.586 -28 -20.328 1 92.12 430 ALA B CA 1
ATOM 6711 C C . ALA B 1 430 ? 14.477 -28.797 -21.031 1 92.12 430 ALA B C 1
ATOM 6713 O O . ALA B 1 430 ? 14.047 -28.422 -22.125 1 92.12 430 ALA B O 1
ATOM 6714 N N . GLY B 1 431 ? 14.039 -29.734 -20.344 1 89.81 431 GLY B N 1
ATOM 6715 C CA . GLY B 1 431 ? 13.016 -30.594 -20.938 1 89.81 431 GLY B CA 1
ATOM 6716 C C . GLY B 1 431 ? 11.617 -30.047 -20.797 1 89.81 431 GLY B C 1
ATOM 6717 O O . GLY B 1 431 ? 10.688 -30.484 -21.484 1 89.81 431 GLY B O 1
ATOM 6718 N N . MET B 1 432 ? 11.32 -29.172 -19.891 1 82.69 432 MET B N 1
ATOM 6719 C CA . MET B 1 432 ? 9.992 -28.641 -19.641 1 82.69 432 MET B CA 1
ATOM 6720 C C . MET B 1 432 ? 9.57 -27.672 -20.75 1 82.69 432 MET B C 1
ATOM 6722 O O . MET B 1 432 ? 8.383 -27.422 -20.922 1 82.69 432 MET B O 1
ATOM 6726 N N . ALA B 1 433 ? 10.242 -27.359 -21.734 1 64.44 433 ALA B N 1
ATOM 6727 C CA . ALA B 1 433 ? 9.945 -26.484 -22.875 1 64.44 433 ALA B CA 1
ATOM 6728 C C . ALA B 1 433 ? 8.969 -25.375 -22.469 1 64.44 433 ALA B C 1
ATOM 6730 O O . ALA B 1 433 ? 8.016 -25.094 -23.203 1 64.44 433 ALA B O 1
ATOM 6731 N N . SER B 1 434 ? 8.969 -24.797 -21.312 1 60.69 434 SER B N 1
ATOM 6732 C CA . SER B 1 434 ? 7.91 -23.938 -20.781 1 60.69 434 SER B CA 1
ATOM 6733 C C . SER B 1 434 ? 8.102 -22.5 -21.203 1 60.69 434 SER B C 1
ATOM 6735 O O . SER B 1 434 ? 7.168 -21.688 -21.141 1 60.69 434 SER B O 1
ATOM 6737 N N . CYS B 1 435 ? 9.281 -22.016 -21.516 1 58.56 435 CYS B N 1
ATOM 6738 C CA . CYS B 1 435 ? 9.438 -20.609 -21.844 1 58.56 435 CYS B CA 1
ATOM 6739 C C . CYS B 1 435 ? 10.305 -20.422 -23.078 1 58.56 435 CYS B C 1
ATOM 6741 O O . CYS B 1 435 ? 11.156 -21.266 -23.375 1 58.56 435 CYS B O 1
ATOM 6743 N N . PRO B 1 436 ? 9.938 -19.438 -23.891 1 56.84 436 PRO B N 1
ATOM 6744 C CA . PRO B 1 436 ? 10.727 -19.172 -25.094 1 56.84 436 PRO B CA 1
ATOM 6745 C C . PRO B 1 436 ? 12.219 -19 -24.797 1 56.84 436 PRO B C 1
ATOM 6747 O O . PRO B 1 436 ? 13.062 -19.422 -25.609 1 56.84 436 PRO B O 1
ATOM 6750 N N . ASP B 1 437 ? 12.508 -18.5 -23.688 1 75.69 437 ASP B N 1
ATOM 6751 C CA . ASP B 1 437 ? 13.914 -18.219 -23.406 1 75.69 437 ASP B CA 1
ATOM 6752 C C . ASP B 1 437 ? 14.531 -19.344 -22.578 1 75.69 437 ASP B C 1
ATOM 6754 O O . ASP B 1 437 ? 15.539 -19.125 -21.891 1 75.69 437 ASP B O 1
ATOM 6758 N N . THR B 1 438 ? 13.977 -20.516 -22.672 1 82.88 438 THR B N 1
ATOM 6759 C CA . THR B 1 438 ? 14.422 -21.641 -21.859 1 82.88 438 THR B CA 1
ATOM 6760 C C . THR B 1 438 ? 15.852 -22.031 -22.203 1 82.88 438 THR B C 1
ATOM 6762 O O . THR B 1 438 ? 16.672 -22.266 -21.312 1 82.88 438 THR B O 1
ATOM 6765 N N . PRO B 1 439 ? 16.203 -21.938 -23.5 1 85.81 439 PRO B N 1
ATOM 6766 C CA . PRO B 1 439 ? 17.578 -22.344 -23.828 1 85.81 439 PRO B CA 1
ATOM 6767 C C . PRO B 1 439 ? 18.625 -21.406 -23.234 1 85.81 439 PRO B C 1
ATOM 6769 O O . PRO B 1 439 ? 19.656 -21.859 -22.734 1 85.81 439 PRO B O 1
ATOM 6772 N N . SER B 1 440 ? 18.344 -20.109 -23.25 1 88.81 440 SER B N 1
ATOM 6773 C CA . SER B 1 440 ? 19.281 -19.156 -22.688 1 88.81 440 SER B CA 1
ATOM 6774 C C . SER B 1 440 ? 19.375 -19.297 -21.172 1 88.81 440 SER B C 1
ATOM 6776 O O . SER B 1 440 ? 20.469 -19.172 -20.609 1 88.81 440 SER B O 1
ATOM 6778 N N . VAL B 1 441 ? 18.328 -19.578 -20.578 1 91 441 VAL B N 1
ATOM 6779 C CA . VAL B 1 441 ? 18.281 -19.766 -19.141 1 91 441 VAL B CA 1
ATOM 6780 C C . VAL B 1 441 ? 19.062 -21.016 -18.75 1 91 441 VAL B C 1
ATOM 6782 O O . VAL B 1 441 ? 19.875 -20.984 -17.812 1 91 441 VAL B O 1
ATOM 6785 N N . VAL B 1 442 ? 18.891 -22.047 -19.516 1 93.88 442 VAL B N 1
ATOM 6786 C CA . VAL B 1 442 ? 19.562 -23.328 -19.25 1 93.88 442 VAL B CA 1
ATOM 6787 C C . VAL B 1 442 ? 21.062 -23.172 -19.484 1 93.88 442 VAL B C 1
ATOM 6789 O O . VAL B 1 442 ? 21.859 -23.672 -18.703 1 93.88 442 VAL B O 1
ATOM 6792 N N . ALA B 1 443 ? 21.344 -22.438 -20.469 1 94.5 443 ALA B N 1
ATOM 6793 C CA . ALA B 1 443 ? 22.766 -22.188 -20.719 1 94.5 443 ALA B CA 1
ATOM 6794 C C . ALA B 1 443 ? 23.406 -21.422 -19.578 1 94.5 443 ALA B C 1
ATOM 6796 O O . ALA B 1 443 ? 24.531 -21.734 -19.156 1 94.5 443 ALA B O 1
ATOM 6797 N N . ALA B 1 444 ? 22.719 -20.453 -19.141 1 94.56 444 ALA B N 1
ATOM 6798 C CA . ALA B 1 444 ? 23.234 -19.656 -18.016 1 94.56 444 ALA B CA 1
ATOM 6799 C C . ALA B 1 444 ? 23.422 -20.516 -16.766 1 94.56 444 ALA B C 1
ATOM 6801 O O . ALA B 1 444 ? 24.406 -20.359 -16.047 1 94.56 444 ALA B O 1
ATOM 6802 N N . LEU B 1 445 ? 22.516 -21.422 -16.562 1 95.44 445 LEU B N 1
ATOM 6803 C CA . LEU B 1 445 ? 22.594 -22.297 -15.391 1 95.44 445 LEU B CA 1
ATOM 6804 C C . LEU B 1 445 ? 23.75 -23.266 -15.516 1 95.44 445 LEU B C 1
ATOM 6806 O O . LEU B 1 445 ? 24.484 -23.5 -14.547 1 95.44 445 LEU B O 1
ATOM 6810 N N . ARG B 1 446 ? 23.922 -23.75 -16.688 1 96.12 446 ARG B N 1
ATOM 6811 C CA . ARG B 1 446 ? 25.016 -24.672 -16.938 1 96.12 446 ARG B CA 1
ATOM 6812 C C . ARG B 1 446 ? 26.359 -24 -16.734 1 96.12 446 ARG B C 1
ATOM 6814 O O . ARG B 1 446 ? 27.266 -24.562 -16.109 1 96.12 446 ARG B O 1
ATOM 6821 N N . ASP B 1 447 ? 26.438 -22.781 -17.219 1 94.69 447 ASP B N 1
ATOM 6822 C CA . ASP B 1 447 ? 27.672 -22.031 -17.078 1 94.69 447 ASP B CA 1
ATOM 6823 C C . ASP B 1 447 ? 27.969 -21.734 -15.609 1 94.69 447 ASP B C 1
ATOM 6825 O O . ASP B 1 447 ? 29.109 -21.859 -15.156 1 94.69 447 ASP B O 1
ATOM 6829 N N . ALA B 1 448 ? 26.953 -21.375 -14.961 1 95.25 448 ALA B N 1
ATOM 6830 C CA . ALA B 1 448 ? 27.109 -21.047 -13.539 1 95.25 448 ALA B CA 1
ATOM 6831 C C . ALA B 1 448 ? 27.484 -22.281 -12.734 1 95.25 448 ALA B C 1
ATOM 6833 O O . ALA B 1 448 ? 28.281 -22.203 -11.805 1 95.25 448 ALA B O 1
ATOM 6834 N N . LEU B 1 449 ? 26.875 -23.453 -13.062 1 94.81 449 LEU B N 1
ATOM 6835 C CA . LEU B 1 449 ? 27.188 -24.703 -12.359 1 94.81 449 LEU B CA 1
ATOM 6836 C C . LEU B 1 449 ? 28.641 -25.109 -12.609 1 94.81 449 LEU B C 1
ATOM 6838 O O . LEU B 1 449 ? 29.328 -25.547 -11.688 1 94.81 449 LEU B O 1
ATOM 6842 N N . ALA B 1 450 ? 29.062 -24.906 -13.805 1 93.62 450 ALA B N 1
ATOM 6843 C CA . ALA B 1 450 ? 30.453 -25.203 -14.133 1 93.62 450 ALA B CA 1
ATOM 6844 C C . ALA B 1 450 ? 31.406 -24.297 -13.359 1 93.62 450 ALA B C 1
ATOM 6846 O O . ALA B 1 450 ? 32.406 -24.766 -12.82 1 93.62 450 ALA B O 1
ATOM 6847 N N . ALA B 1 451 ? 31.047 -23.078 -13.281 1 93.06 451 ALA B N 1
ATOM 6848 C CA . ALA B 1 451 ? 31.875 -22.109 -12.562 1 93.06 451 ALA B CA 1
ATOM 6849 C C . ALA B 1 451 ? 31.891 -22.406 -11.062 1 93.06 451 ALA B C 1
ATOM 6851 O O . ALA B 1 451 ? 32.906 -22.188 -10.383 1 93.06 451 ALA B O 1
ATOM 6852 N N . ALA B 1 452 ? 30.781 -22.906 -10.609 1 92.5 452 ALA B N 1
ATOM 6853 C CA . ALA B 1 452 ? 30.641 -23.172 -9.18 1 92.5 452 ALA B CA 1
ATOM 6854 C C . ALA B 1 452 ? 31.547 -24.328 -8.75 1 92.5 452 ALA B C 1
ATOM 6856 O O . ALA B 1 452 ? 31.906 -24.438 -7.574 1 92.5 452 ALA B O 1
ATOM 6857 N N . GLN B 1 453 ? 31.875 -25.203 -9.68 1 89.38 453 GLN B N 1
ATOM 6858 C CA . GLN B 1 453 ? 32.688 -26.375 -9.367 1 89.38 453 GLN B CA 1
ATOM 6859 C C . GLN B 1 453 ? 34.188 -26.047 -9.398 1 89.38 453 GLN B C 1
ATOM 6861 O O . GLN B 1 453 ? 35 -26.844 -8.961 1 89.38 453 GLN B O 1
ATOM 6866 N N . ALA B 1 454 ? 34.406 -24.797 -9.852 1 86.62 454 ALA B N 1
ATOM 6867 C CA . ALA B 1 454 ? 35.812 -24.391 -9.906 1 86.62 454 ALA B CA 1
ATOM 6868 C C . ALA B 1 454 ? 36.312 -23.984 -8.523 1 86.62 454 ALA B C 1
ATOM 6870 O O . ALA B 1 454 ? 35.562 -23.375 -7.738 1 86.62 454 ALA B O 1
ATOM 6871 N N . PRO B 1 455 ? 37.531 -24.344 -8.156 1 78.62 455 PRO B N 1
ATOM 6872 C CA . PRO B 1 455 ? 38.094 -24.031 -6.84 1 78.62 455 PRO B CA 1
ATOM 6873 C C . PRO B 1 455 ? 38.125 -22.531 -6.57 1 78.62 455 PRO B C 1
ATOM 6875 O O . PRO B 1 455 ? 38.094 -22.094 -5.414 1 78.62 455 PRO B O 1
ATOM 6878 N N . ASP B 1 456 ? 38.219 -21.672 -7.648 1 77.56 456 ASP B N 1
ATOM 6879 C CA . ASP B 1 456 ? 38.281 -20.219 -7.465 1 77.56 456 ASP B CA 1
ATOM 6880 C C . ASP B 1 456 ? 36.938 -19.562 -7.707 1 77.56 456 ASP B C 1
ATOM 6882 O O . ASP B 1 456 ? 36.844 -18.422 -8.172 1 77.56 456 ASP B O 1
ATOM 6886 N N . ALA B 1 457 ? 36 -20.312 -7.379 1 77.19 457 ALA B N 1
ATOM 6887 C CA . ALA B 1 457 ? 34.656 -19.75 -7.613 1 77.19 457 ALA B CA 1
ATOM 6888 C C . ALA B 1 457 ? 34.5 -18.406 -6.926 1 77.19 457 ALA B C 1
ATOM 6890 O O . ALA B 1 457 ? 34.844 -18.25 -5.754 1 77.19 457 ALA B O 1
ATOM 6891 N N . GLN B 1 458 ? 34.062 -17.391 -7.742 1 72.88 458 GLN B N 1
ATOM 6892 C CA . GLN B 1 458 ? 33.938 -16.016 -7.293 1 72.88 458 GLN B CA 1
ATOM 6893 C C . GLN B 1 458 ? 32.719 -15.844 -6.383 1 72.88 458 GLN B C 1
ATOM 6895 O O . GLN B 1 458 ? 31.688 -16.5 -6.582 1 72.88 458 GLN B O 1
ATOM 6900 N N . PRO B 1 459 ? 32.844 -15.086 -5.363 1 69.81 459 PRO B N 1
ATOM 6901 C CA . PRO B 1 459 ? 31.75 -14.805 -4.445 1 69.81 459 PRO B CA 1
ATOM 6902 C C . PRO B 1 459 ? 30.547 -14.195 -5.152 1 69.81 459 PRO B C 1
ATOM 6904 O O . PRO B 1 459 ? 29.406 -14.383 -4.707 1 69.81 459 PRO B O 1
ATOM 6907 N N . ALA B 1 460 ? 30.812 -13.648 -6.316 1 80.75 460 ALA B N 1
ATOM 6908 C CA . ALA B 1 460 ? 29.766 -12.891 -6.992 1 80.75 460 ALA B CA 1
ATOM 6909 C C . ALA B 1 460 ? 29 -13.781 -7.973 1 80.75 460 ALA B C 1
ATOM 6911 O O . ALA B 1 460 ? 28.047 -13.328 -8.602 1 80.75 460 ALA B O 1
ATOM 6912 N N . LEU B 1 461 ? 29.359 -15.023 -8 1 85.81 461 LEU B N 1
ATOM 6913 C CA . LEU B 1 461 ? 28.844 -15.938 -9.008 1 85.81 461 LEU B CA 1
ATOM 6914 C C . LEU B 1 461 ? 27.328 -15.961 -9 1 85.81 461 LEU B C 1
ATOM 6916 O O . LEU B 1 461 ? 26.688 -15.805 -10.047 1 85.81 461 LEU B O 1
ATOM 6920 N N . VAL B 1 462 ? 26.766 -16.078 -7.867 1 85 462 VAL B N 1
ATOM 6921 C CA . VAL B 1 462 ? 25.312 -16.188 -7.754 1 85 462 VAL B CA 1
ATOM 6922 C C . VAL B 1 462 ? 24.672 -14.859 -8.125 1 85 462 VAL B C 1
ATOM 6924 O O . VAL B 1 462 ? 23.672 -14.828 -8.852 1 85 462 VAL B O 1
ATOM 6927 N N . ALA B 1 463 ? 25.281 -13.812 -7.723 1 85.25 463 ALA B N 1
ATOM 6928 C CA . ALA B 1 463 ? 24.75 -12.492 -8.055 1 85.25 463 ALA B CA 1
ATOM 6929 C C . ALA B 1 463 ? 24.75 -12.258 -9.562 1 85.25 463 ALA B C 1
ATOM 6931 O O . ALA B 1 463 ? 23.797 -11.734 -10.125 1 85.25 463 ALA B O 1
ATOM 6932 N N . ASP B 1 464 ? 25.766 -12.695 -10.188 1 88.25 464 ASP B N 1
ATOM 6933 C CA . ASP B 1 464 ? 25.875 -12.57 -11.633 1 88.25 464 ASP B CA 1
ATOM 6934 C C . ASP B 1 464 ? 24.812 -13.406 -12.344 1 88.25 464 ASP B C 1
ATOM 6936 O O . ASP B 1 464 ? 24.188 -12.953 -13.305 1 88.25 464 ASP B O 1
ATOM 6940 N N . LEU B 1 465 ? 24.688 -14.594 -11.828 1 92.62 465 LEU B N 1
ATOM 6941 C CA . LEU B 1 465 ? 23.688 -15.492 -12.406 1 92.62 465 LEU B CA 1
ATOM 6942 C C . LEU B 1 465 ? 22.297 -14.898 -12.281 1 92.62 465 LEU B C 1
ATOM 6944 O O . LEU B 1 465 ? 21.516 -14.914 -13.242 1 92.62 465 LEU B O 1
ATOM 6948 N N . VAL B 1 466 ? 22 -14.367 -11.141 1 90 466 VAL B N 1
ATOM 6949 C CA . VAL B 1 466 ? 20.703 -13.758 -10.898 1 90 466 VAL B CA 1
ATOM 6950 C C . VAL B 1 466 ? 20.484 -12.602 -11.859 1 90 466 VAL B C 1
ATOM 6952 O O . VAL B 1 466 ? 19.391 -12.43 -12.406 1 90 466 VAL B O 1
ATOM 6955 N N . GLY B 1 467 ? 21.453 -11.828 -12.133 1 85.81 467 GLY B N 1
ATOM 6956 C CA . GLY B 1 467 ? 21.391 -10.742 -13.102 1 85.81 467 GLY B CA 1
ATOM 6957 C C . GLY B 1 467 ? 21.062 -11.211 -14.508 1 85.81 467 GLY B C 1
ATOM 6958 O O . GLY B 1 467 ? 20.219 -10.625 -15.188 1 85.81 467 GLY B O 1
ATOM 6959 N N . VAL B 1 468 ? 21.703 -12.297 -14.891 1 87 468 VAL B N 1
ATOM 6960 C CA . VAL B 1 468 ? 21.484 -12.852 -16.219 1 87 468 VAL B CA 1
ATOM 6961 C C . VAL B 1 468 ? 20.062 -13.383 -16.344 1 87 468 VAL B C 1
ATOM 6963 O O . VAL B 1 468 ? 19.391 -13.156 -17.344 1 87 468 VAL B O 1
ATOM 6966 N N . LEU B 1 469 ? 19.641 -14.039 -15.336 1 87.75 469 LEU B N 1
ATOM 6967 C CA . LEU B 1 469 ? 18.297 -14.594 -15.344 1 87.75 469 LEU B CA 1
ATOM 6968 C C . LEU B 1 469 ? 17.25 -13.484 -15.43 1 87.75 469 LEU B C 1
ATOM 6970 O O . LEU B 1 469 ? 16.25 -13.625 -16.141 1 87.75 469 LEU B O 1
ATOM 6974 N N . ALA B 1 470 ? 17.516 -12.422 -14.75 1 82.88 470 ALA B N 1
ATOM 6975 C CA . ALA B 1 470 ? 16.594 -11.289 -14.773 1 82.88 470 ALA B CA 1
ATOM 6976 C C . ALA B 1 470 ? 16.469 -10.719 -16.188 1 82.88 470 ALA B C 1
ATOM 6978 O O . ALA B 1 470 ? 15.398 -10.273 -16.594 1 82.88 470 ALA B O 1
ATOM 6979 N N . GLN B 1 471 ? 17.531 -10.758 -16.938 1 80.56 471 GLN B N 1
ATOM 6980 C CA . GLN B 1 471 ? 17.516 -10.273 -18.312 1 80.56 471 GLN B CA 1
ATOM 6981 C C . GLN B 1 471 ? 16.625 -11.133 -19.188 1 80.56 471 GLN B C 1
ATOM 6983 O O . GLN B 1 471 ? 16.094 -10.664 -20.203 1 80.56 471 GLN B O 1
ATOM 6988 N N . HIS B 1 472 ? 16.453 -12.305 -18.703 1 78.81 472 HIS B N 1
ATOM 6989 C CA . HIS B 1 472 ? 15.617 -13.219 -19.469 1 78.81 472 HIS B CA 1
ATOM 6990 C C . HIS B 1 472 ? 14.219 -13.336 -18.859 1 78.81 472 HIS B C 1
ATOM 6992 O O . HIS B 1 472 ? 13.492 -14.289 -19.141 1 78.81 472 HIS B O 1
ATOM 6998 N N . GLY B 1 473 ? 13.93 -12.477 -17.891 1 75.19 473 GLY B N 1
ATOM 6999 C CA . GLY B 1 473 ? 12.578 -12.367 -17.359 1 75.19 473 GLY B CA 1
ATOM 7000 C C . GLY B 1 473 ? 12.312 -13.328 -16.219 1 75.19 473 GLY B C 1
ATOM 7001 O O . GLY B 1 473 ? 11.164 -13.516 -15.805 1 75.19 473 GLY B O 1
ATOM 7002 N N . VAL B 1 474 ? 13.336 -14.008 -15.695 1 80.5 474 VAL B N 1
ATOM 7003 C CA . VAL B 1 474 ? 13.148 -14.938 -14.586 1 80.5 474 VAL B CA 1
ATOM 7004 C C . VAL B 1 474 ? 13.484 -14.25 -13.266 1 80.5 474 VAL B C 1
ATOM 7006 O O . VAL B 1 474 ? 14.617 -13.812 -13.062 1 80.5 474 VAL B O 1
ATOM 7009 N N . GLN B 1 475 ? 12.461 -14.18 -12.461 1 79.56 475 GLN B N 1
ATOM 7010 C CA . GLN B 1 475 ? 12.672 -13.578 -11.148 1 79.56 475 GLN B CA 1
ATOM 7011 C C . GLN B 1 475 ? 12.844 -14.648 -10.078 1 79.56 475 GLN B C 1
ATOM 7013 O O . GLN B 1 475 ? 12.109 -15.641 -10.062 1 79.56 475 GLN B O 1
ATOM 7018 N N . THR B 1 476 ? 13.859 -14.438 -9.367 1 86.44 476 THR B N 1
ATOM 7019 C CA . THR B 1 476 ? 14.148 -15.328 -8.242 1 86.44 476 THR B CA 1
ATOM 7020 C C . THR B 1 476 ? 14.195 -14.547 -6.934 1 86.44 476 THR B C 1
ATOM 7022 O O . THR B 1 476 ? 14.305 -13.32 -6.938 1 86.44 476 THR B O 1
ATOM 7025 N N . PRO B 1 477 ? 14 -15.234 -5.852 1 89 477 PRO B N 1
ATOM 7026 C CA . PRO B 1 477 ? 14.047 -14.523 -4.57 1 89 477 PRO B CA 1
ATOM 7027 C C . PRO B 1 477 ? 15.438 -13.984 -4.246 1 89 477 PRO B C 1
ATOM 7029 O O . PRO B 1 477 ? 15.586 -13.141 -3.359 1 89 477 PRO B O 1
ATOM 7032 N N . PHE B 1 478 ? 16.438 -14.375 -4.961 1 89.75 478 PHE B N 1
ATOM 7033 C CA . PHE B 1 478 ? 17.812 -14.062 -4.613 1 89.75 478 PHE B CA 1
ATOM 7034 C C . PHE B 1 478 ? 18.156 -12.625 -5.008 1 89.75 478 PHE B C 1
ATOM 7036 O O . PHE B 1 478 ? 19.062 -12.016 -4.426 1 89.75 478 PHE B O 1
ATOM 7043 N N . GLY B 1 479 ? 17.469 -12.117 -5.965 1 82.25 479 GLY B N 1
ATOM 7044 C CA . GLY B 1 479 ? 17.672 -10.719 -6.328 1 82.25 479 GLY B CA 1
ATOM 7045 C C . GLY B 1 479 ? 17.203 -9.75 -5.258 1 82.25 479 GLY B C 1
ATOM 7046 O O . GLY B 1 479 ? 17.953 -8.883 -4.82 1 82.25 479 GLY B O 1
ATOM 7047 N N . ALA B 1 480 ? 16.047 -9.992 -4.801 1 80.31 480 ALA B N 1
ATOM 7048 C CA . ALA B 1 480 ? 15.438 -9.125 -3.787 1 80.31 480 ALA B CA 1
ATOM 7049 C C . ALA B 1 480 ? 16.172 -9.258 -2.451 1 80.31 480 ALA B C 1
ATOM 7051 O O . ALA B 1 480 ? 16.266 -8.297 -1.689 1 80.31 480 ALA B O 1
ATOM 7052 N N . LEU B 1 481 ? 16.719 -10.398 -2.195 1 82.81 481 LEU B N 1
ATOM 7053 C CA . LEU B 1 481 ? 17.344 -10.656 -0.899 1 82.81 481 LEU B CA 1
ATOM 7054 C C . LEU B 1 481 ? 18.844 -10.492 -0.975 1 82.81 481 LEU B C 1
ATOM 7056 O O . LEU B 1 481 ? 19.562 -10.758 -0.002 1 82.81 481 LEU B O 1
ATOM 7060 N N . GLU B 1 482 ? 19.297 -10.023 -2.143 1 75.62 482 GLU B N 1
ATOM 7061 C CA . GLU B 1 482 ? 20.688 -9.656 -2.385 1 75.62 482 GLU B CA 1
ATOM 7062 C C . GLU B 1 482 ? 21.641 -10.789 -1.999 1 75.62 482 GLU B C 1
ATOM 7064 O O . GLU B 1 482 ? 22.578 -10.578 -1.242 1 75.62 482 GLU B O 1
ATOM 7069 N N . ILE B 1 483 ? 21.25 -11.922 -2.426 1 76.75 483 ILE B N 1
ATOM 7070 C CA . ILE B 1 483 ? 22.109 -13.094 -2.275 1 76.75 483 ILE B CA 1
ATOM 7071 C C . ILE B 1 483 ? 22.938 -13.297 -3.541 1 76.75 483 ILE B C 1
ATOM 7073 O O . ILE B 1 483 ? 22.438 -13.094 -4.652 1 76.75 483 ILE B O 1
#

Sequence (966 aa):
MFELPPKRKRGRSPGTDARPSGVHKRGKRIVSLLATLQRADEPEDDAQAPALLGVPGLTRQALDGCVVAFFGGPHHTLRLSQPADIFARRVRVMLYETAGLEVPKDLTGIEASSELLALAVAALGAGGADGAAPALEVALRERCLDLLTDAEYLAEPSRSVDAVEAANLLAETGPHATGISHLGANPLTLDARGRAYPPELALYHGLNMPRPSTAAGADERRREDVFWAVWAADALRATCVGAQAALADTDVGWRHPPDDGVVPLARAARLISARLLSARARCTGLRNEDVRAAIAALDALARATPADLAWLRATQDPAAPATMAALAARNTLYIVCWAAARADAAQHPRKLSARTLEAAEAGALHGADDMLALARTAVERRLPVPPVVAARCVAAAVFLIHRVAEDTHKARPGRAGLVGNAEALVKSIAGMASCPDTPSVVAALRDALAAAQAPDAQPALVADLVGVLAQHGVQTPFGALEIMFELPPKRKRGRSPGTDARPSGVHKRGKRIVSLLATLQRADEPEDDAQAPALLGVPGLTRQALDGCVVAFFGGPHHTLRLSQPADIFARRVRVMLYETAGLEVPKDLTGIEASSELLALAVAALGAGGADGAAPALEVALRERCLDLLTDAEYLAEPSRSVDAVEAANLLAETGPHATGISHLGANPLTLDARGRAYPPELALYHGLNMPRPSTAAGADERRREDVFWAVWAADALRATCVGAQAALADTDVGWRHPPDDGVVPLARAARLISARLLSARARCTGLRNEDVRAAIAALDALARATPADLAWLRATQDPAAPATMAALAARNTLYIVCWAAARADAAQHPRKLSARTLEAAEAGALHGADDMLALARTAVERRLPVPPVVAARCVAAAVFLIHRVAEDTHKARPGRAGLVGNAEALVKSIAGMASCPDTPSVVAALRDALAAAQAPDAQPALVADLVGVLAQHGVQTPFGALEI

Solvent-accessible surface area (backbone atoms only — not comparable to full-atom values): 51569 Å² total; per-residue (Å²): 134,82,78,71,78,79,79,76,79,76,75,80,70,84,78,81,70,80,72,83,75,70,73,76,65,53,66,62,49,56,50,50,57,56,48,67,66,55,69,61,90,73,83,80,78,87,64,83,71,70,42,46,95,75,22,67,85,36,41,73,65,53,45,54,39,5,44,51,23,25,76,57,28,45,70,44,59,61,58,61,76,57,57,68,67,61,48,51,51,13,44,48,42,30,52,28,53,76,69,71,44,82,70,55,76,94,52,63,91,56,66,56,42,42,69,54,29,56,36,38,44,23,30,68,2,23,84,63,16,86,86,50,51,74,62,42,30,54,36,29,47,50,50,38,49,52,51,67,68,30,35,73,67,59,62,37,72,92,38,37,64,39,50,32,47,24,38,43,58,58,25,60,79,42,68,48,83,47,63,95,27,67,33,37,84,33,77,46,28,46,31,74,54,23,68,46,32,30,54,52,46,28,51,60,67,48,41,39,35,77,60,59,74,89,66,51,53,93,55,45,63,50,36,49,45,43,35,52,51,40,55,29,48,31,16,44,59,24,27,54,31,37,31,48,41,76,73,52,78,49,54,38,15,59,88,70,78,67,90,50,86,63,35,62,59,20,51,46,28,41,50,38,13,60,50,51,41,14,40,26,24,60,58,73,43,55,53,54,66,55,56,50,48,46,51,50,49,50,52,65,58,48,70,50,43,67,58,52,52,53,43,58,72,67,52,88,54,52,59,49,25,32,54,47,40,51,52,37,49,53,26,37,45,29,40,38,51,26,48,43,51,51,43,34,42,72,75,36,68,84,61,50,49,70,66,51,52,50,50,28,46,51,40,23,52,49,20,38,51,51,44,38,52,49,38,46,46,32,46,76,66,65,50,73,55,52,54,60,36,53,41,38,48,48,42,41,39,52,51,38,33,49,51,40,29,53,32,43,67,62,68,45,86,67,49,66,59,46,48,52,51,32,51,50,37,48,52,28,58,61,57,48,73,50,48,95,58,42,65,61,50,40,50,53,49,51,51,49,44,56,44,18,68,35,78,78,47,58,90,54,50,55,43,51,51,46,53,54,35,44,76,67,59,43,69,38,28,41,63,66,46,69,78,134,82,78,72,78,80,80,76,79,76,74,81,71,85,78,83,71,81,73,82,74,69,74,76,62,53,65,60,48,54,50,51,58,57,49,66,64,55,69,58,88,73,84,81,78,90,64,83,71,72,42,46,94,74,21,67,85,37,42,73,67,53,45,53,38,5,45,51,21,22,72,58,28,47,65,38,57,63,57,61,77,56,56,68,70,60,48,52,50,12,45,48,42,29,52,27,54,76,68,71,45,81,70,55,76,92,53,64,90,56,66,54,41,45,70,54,30,53,36,38,45,22,29,69,2,23,84,63,15,85,86,51,50,76,63,42,32,53,36,29,47,50,50,37,48,53,51,69,69,29,37,74,66,59,62,38,71,93,37,36,64,40,50,31,48,25,38,42,56,61,26,62,79,41,69,48,82,50,64,96,29,65,33,38,83,33,76,44,30,47,29,74,54,24,70,43,33,29,55,52,45,29,50,60,66,47,41,38,35,76,62,59,73,91,64,51,52,92,56,46,63,50,36,49,46,41,36,54,51,39,55,30,49,31,14,44,59,24,28,54,31,38,31,48,42,76,73,52,78,50,54,37,16,59,88,70,79,68,90,51,87,63,36,63,58,19,50,45,28,40,50,38,13,59,49,51,40,13,39,24,23,60,57,70,44,53,53,55,67,54,55,51,50,45,51,49,49,49,50,65,58,48,70,50,44,67,58,53,52,51,43,59,71,68,53,87,53,53,60,46,25,34,54,47,39,51,51,36,48,54,25,37,45,28,39,37,50,26,48,43,51,51,42,34,41,71,75,36,69,82,60,50,47,69,67,52,52,48,50,29,47,52,40,22,51,48,20,35,51,51,45,38,53,50,38,45,47,34,45,77,66,65,50,73,56,50,54,60,37,53,42,40,48,47,42,39,40,53,52,39,33,48,50,39,28,52,32,43,67,63,70,46,86,66,48,67,59,47,48,50,51,34,50,51,35,49,53,29,58,61,59,50,73,50,48,94,57,41,65,62,49,42,49,51,48,50,52,49,45,56,46,17,69,35,78,79,48,57,91,55,50,54,43,52,50,47,52,53,35,45,76,69,59,41,71,38,29,41,65,66,48,70,76

Foldseek 3Di:
DDDDPDDPDPPDDDPPPPDCPPPPCPLVVLVVVLVVVPPDDPPDDPPLQPCVLVFRPDDSVLLSLLLSQLLLALLCLLPQLDDSVLLVLQCVVQSCVVVVHDDDPVSPPRHHADSLLSLLSSLNSQVVGPPRDPVRSVRSVVSSQVQLPDPVNCVDLSHLLSNLSSLLSQLQQAAPPAPLDCPHPDNVDGDSNHLLNSVVSLLVSVLLAADDPVPHDPCRSVSVSSNLSSLLSQLLVQQLLLYARNDDPVSHHDDDDDPDALNLVSVLSNLCRVQQRDPCCLVVDHALVSLVVSLVSLVVVCVCLVVLLVCLLPDPGSNNQSSLLSLLSSLSNLVSSQLSNVLRCVVPPPRHDPVSNVSSVVSNVVSLVSLLSSLVSCLVVVPQYRPSSLLSLLLSLLVLLVVLLVCLQVVHPPSVVSLVSSVSSLVSSLRNPHDPCSVVLSVLSVVLSVLSNDSPRDPCSSVVSQVSCVVVRRRGNCNSSVD/DPDDPDDPDPPDPDPPPPDCPPPPVPLVVLVVVLVVVPPDDPPDDDPLQPQVLVFRPDDSVLLSLLLSQLLLALLCLLPQLDDSVLLVLQCVVQSCVVVVHDDDPVSPPRHHADSLLSLLSSLVSQVRGPPRDPVRSVRSVVSSQVQLPDPVNCVDLSHLLSNLSSLLSQLQQAAPPAPLDCPHPDNVDGDSNHLLNSLVSLLVSPLLAADDPVPHDPCRSVSVSSNLSSLLSQLLVQQLLLYARNDDPVSHHDDDDDPDDLNLVSVLSNLCRVQQRDPCCLVVDHALVSLVVSLVSLVVVCVCLVVLLVCLLVDPGSNNQSSLLSLLSSLSNLVSSQLSNVLRCVVPPPRHDPVSNVSSVVSNVVSLVSLLSSLVSCLVVVPQYRPSSLLSLLLSLLVLLVVLLVCLQVVHPPSVVSLVSSVSSLVSSLRNPHDPCSVVLSVLSVVLSVLSNDSPRDPCSSVVSQVSVVVVRRRGNCNSSVD

Secondary structure (DSSP, 8-state):
---------------------TTTTHHHHHHHHHHHGGGS------S----GGG-TT--HHHHHHHHHHHHHSGGGGS--SS-HHHHHHHHHHHHHHHHTPPPPGGGTTPPPPPHHHHHHHHHHHGGGSTT--HHHHHHHHHHHHHHHT-HHHHH-GGGHHHHHHHHHHHHTT------SSSB-SSTTBB-TTSTTHHHHHHHHTTTTSPPPGGG--TTHHHHHHHHHHHHHHHHHHHHHTT---SS-GGG--SS---SSTTHHHHHHHHHHIIIIISHHHHHH---HHHHHHHHHHHHHHHTTHHHHHHHHHH---TTHHHHHHHHHHHHHHHHHHHHHHHHHHHHSTTTS-HHHHHHHHHHHHHHHHHHHHHHHHHHHTT----HHHHHHHHHHHHHHHHHHHHHHHHT-TTHHHHHHHHHHHHHHHHHS--STTHHHHHHHHHHHHHHHTSTT--TTHHHHHHHHHHHTT---HHHHTT-/---------------------GGGGHHHHHHHHHHHGGGS------S----GGG-TT--HHHHHHHHHHHHHSGGGGS--SS-HHHHHHHHHHHHHHHHTPPPPGGGTTPPPPPHHHHHHHHHHHGGGSTT--HHHHHHHHHHHHHHHT-HHHHH-GGGHHHHHHHHHHHHTT------SSSB-SSTTBB-TTSTTHHHHHHHHTTTTSPPPGGG--TTHHHHHHHHHHHHHHHHHHHHHTT---SS-GGG--SS---SSTTHHHHHHHHHHIIIIISHHHHHH---HHHHHHHHHHHHHHHTTHHHHHHHHHH---TTHHHHHHHHHHHHHHHHHHHHHHHHHHHHSTTTS-HHHHHHHHHHHHHHHHHHHHHHHHHHHTT----HHHHHHHHHHHHHHHHHHHHHHHHT-TTHHHHHHHHHHHHHHHHHT--STTHHHHHHHHHHHHHHHTSTT--TTHHHHHHHHHHHTT---HHHHTT-

Organism: NCBI:txid879819

Radius of gyration: 31.95 Å; Cα contacts (8 Å, |Δi|>4): 1432; chains: 2; bounding box: 76×93×102 Å